Protein AF-A0AAU5GWT9-F1 (afdb_monomer)

Structure (mmCIF, N/CA/C/O backbone):
data_AF-A0AAU5GWT9-F1
#
_entry.id   AF-A0AAU5GWT9-F1
#
loop_
_atom_site.group_PDB
_atom_site.id
_atom_site.type_symbol
_atom_site.label_atom_id
_atom_site.label_alt_id
_atom_site.label_comp_id
_atom_site.label_asym_id
_atom_site.label_entity_id
_atom_site.label_seq_id
_atom_site.pdbx_PDB_ins_code
_atom_site.Cartn_x
_atom_site.Cartn_y
_atom_site.Cartn_z
_atom_site.occupancy
_atom_site.B_iso_or_equiv
_atom_site.auth_seq_id
_atom_site.auth_comp_id
_atom_site.auth_asym_id
_atom_site.auth_atom_id
_atom_site.pdbx_PDB_model_num
ATOM 1 N N . MET A 1 1 ? -20.057 -73.531 6.806 1.00 35.22 1 MET A N 1
ATOM 2 C CA . MET A 1 1 ? -18.810 -74.019 6.180 1.00 35.22 1 MET A CA 1
ATOM 3 C C . MET A 1 1 ? -17.804 -72.878 6.192 1.00 35.22 1 MET A C 1
ATOM 5 O O . MET A 1 1 ? -18.233 -71.778 5.883 1.00 35.22 1 MET A O 1
ATOM 9 N N . SER A 1 2 ? -16.514 -73.015 6.492 1.00 30.97 2 SER A N 1
ATOM 10 C CA . SER A 1 2 ? -15.777 -73.962 7.350 1.00 30.97 2 SER A CA 1
ATOM 11 C C . S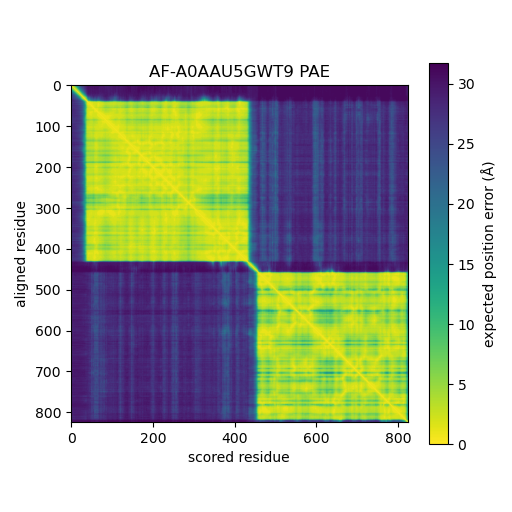ER A 1 2 ? -14.400 -73.326 7.607 1.00 30.97 2 SER A C 1
ATOM 13 O O . SER A 1 2 ? -13.761 -72.908 6.648 1.00 30.97 2 SER A O 1
ATOM 15 N N . ALA A 1 3 ? -13.941 -73.247 8.860 1.00 33.78 3 ALA A N 1
ATOM 16 C CA . ALA A 1 3 ? -12.522 -72.994 9.172 1.00 33.78 3 ALA A CA 1
ATOM 17 C C . ALA A 1 3 ? -11.725 -74.328 9.067 1.00 33.78 3 ALA A C 1
ATOM 19 O O . ALA A 1 3 ? -12.368 -75.346 8.776 1.00 33.78 3 ALA A O 1
ATOM 20 N N . PRO A 1 4 ? -10.384 -74.381 9.270 1.00 54.06 4 PRO A N 1
ATOM 21 C CA . PRO A 1 4 ? -9.811 -74.272 10.633 1.00 54.06 4 PRO A CA 1
ATOM 22 C C . PRO A 1 4 ? -8.394 -73.588 10.696 1.00 54.06 4 PRO A C 1
ATOM 24 O O . PRO A 1 4 ? -7.752 -73.412 9.669 1.00 54.06 4 PRO A O 1
ATOM 27 N N . VAL A 1 5 ? -7.991 -72.957 11.820 1.00 38.91 5 VAL A N 1
ATOM 28 C CA . VAL A 1 5 ? -7.020 -73.436 12.867 1.00 38.91 5 VAL A CA 1
ATOM 29 C C . VAL A 1 5 ? -5.539 -73.463 12.412 1.00 38.91 5 VAL A C 1
ATOM 31 O O . VAL A 1 5 ? -5.267 -74.008 11.353 1.00 38.91 5 VAL A O 1
ATOM 34 N N . THR A 1 6 ? -4.502 -72.876 13.044 1.00 37.78 6 THR A N 1
ATOM 35 C CA . THR A 1 6 ? -4.103 -72.459 14.428 1.00 37.78 6 THR A CA 1
ATOM 36 C C . THR A 1 6 ? -3.412 -73.496 15.345 1.00 37.78 6 THR A C 1
ATOM 38 O O . THR A 1 6 ? -3.919 -74.577 15.590 1.00 37.78 6 THR A O 1
ATOM 41 N N . THR A 1 7 ? -2.278 -73.094 15.937 1.00 31.75 7 THR A N 1
ATOM 42 C CA . THR A 1 7 ? -1.608 -73.573 17.183 1.00 31.75 7 THR A CA 1
ATOM 43 C C . THR A 1 7 ? -0.557 -72.501 17.536 1.00 31.75 7 THR A C 1
ATOM 45 O O . THR A 1 7 ? -0.068 -71.861 16.609 1.00 31.75 7 THR A O 1
ATOM 48 N N . GLY A 1 8 ? -0.117 -72.204 18.764 1.00 30.31 8 GLY A N 1
ATOM 49 C CA . GLY A 1 8 ? -0.189 -72.829 20.103 1.00 30.31 8 GLY A CA 1
ATOM 50 C C . GLY A 1 8 ? 1.155 -72.503 20.815 1.00 30.31 8 GLY A C 1
ATOM 51 O O . GLY A 1 8 ? 2.148 -72.350 20.113 1.00 30.31 8 GLY A O 1
ATOM 52 N N . THR A 1 9 ? 1.318 -72.324 22.135 1.00 29.03 9 THR A N 1
ATOM 53 C CA . THR A 1 9 ? 0.536 -72.770 23.309 1.00 29.03 9 THR A CA 1
ATOM 54 C C . THR A 1 9 ? 0.886 -71.928 24.575 1.00 29.03 9 THR A C 1
ATOM 56 O O . THR A 1 9 ? 1.857 -71.180 24.578 1.00 29.03 9 THR A O 1
ATOM 59 N N . THR A 1 10 ? 0.071 -72.047 25.634 1.00 30.55 10 THR A N 1
ATOM 60 C CA . THR A 1 10 ? 0.119 -71.449 27.004 1.00 30.55 10 THR A CA 1
ATOM 61 C C . THR A 1 10 ? 1.369 -71.825 27.851 1.00 30.55 10 THR A C 1
ATOM 63 O O . THR A 1 10 ? 2.126 -72.680 27.410 1.00 30.55 10 THR A O 1
ATOM 66 N N . ALA A 1 11 ? 1.664 -71.345 29.082 1.00 30.80 11 ALA A N 1
ATOM 67 C CA . ALA A 1 11 ? 0.926 -70.638 30.171 1.00 30.80 11 ALA A CA 1
ATOM 68 C C . ALA A 1 11 ? 1.898 -69.690 30.978 1.00 30.80 11 ALA A C 1
ATOM 70 O O . ALA A 1 11 ? 2.859 -69.243 30.366 1.00 30.80 11 ALA A O 1
ATOM 71 N N . SER A 1 12 ? 1.812 -69.282 32.271 1.00 28.70 12 SER A N 1
ATOM 72 C CA . SER A 1 12 ? 0.945 -69.533 33.464 1.00 28.70 12 SER A CA 1
ATOM 73 C C . SER A 1 12 ? 1.177 -68.486 34.608 1.00 28.70 12 SER A C 1
ATOM 75 O O . SER A 1 12 ? 2.154 -67.741 34.595 1.00 28.70 12 SER A O 1
ATOM 77 N N . HIS A 1 13 ? 0.321 -68.490 35.644 1.00 32.56 13 HIS A N 1
ATOM 78 C CA . HIS A 1 13 ? 0.421 -67.808 36.967 1.00 32.56 13 HIS A CA 1
ATOM 79 C C . HIS A 1 13 ? -0.100 -68.786 38.068 1.00 32.56 13 HIS A C 1
ATOM 81 O O . HIS A 1 13 ? -0.611 -69.833 37.654 1.00 32.56 13 HIS A O 1
ATOM 87 N N . PRO A 1 14 ? -0.068 -68.525 39.409 1.00 48.91 14 PRO A N 1
ATOM 88 C CA . PRO A 1 14 ? 0.360 -67.326 40.174 1.00 48.91 14 PRO A CA 1
ATOM 89 C C . PRO A 1 14 ? 1.286 -67.601 41.406 1.00 48.91 14 PRO A C 1
ATOM 91 O O . PRO A 1 14 ? 1.453 -68.753 41.798 1.00 48.91 14 PRO A O 1
ATOM 94 N N . SER A 1 15 ? 1.763 -66.553 42.112 1.00 27.38 15 SER A N 1
ATOM 95 C CA . SER A 1 15 ? 1.889 -66.539 43.599 1.00 27.38 15 SER A CA 1
ATOM 96 C C . SER A 1 15 ? 2.267 -65.166 44.214 1.00 27.38 15 SER A C 1
ATOM 98 O O . SER A 1 15 ? 3.104 -64.430 43.705 1.00 27.38 15 SER A O 1
ATOM 100 N N . HIS A 1 16 ? 1.666 -64.864 45.369 1.00 34.41 16 HIS A N 1
ATOM 101 C CA . HIS A 1 16 ? 2.038 -63.858 46.388 1.00 34.41 16 HIS A CA 1
ATOM 102 C C . HIS A 1 16 ? 1.896 -64.567 47.767 1.00 34.41 16 HIS A C 1
ATOM 104 O O . HIS A 1 16 ? 1.226 -65.608 47.777 1.00 34.41 16 HIS A O 1
ATOM 110 N N . PRO A 1 17 ? 2.448 -64.090 48.916 1.00 46.19 17 PRO A N 1
ATOM 111 C CA . PRO A 1 17 ? 2.748 -62.682 49.252 1.00 46.19 17 PRO A CA 1
ATOM 112 C C . PRO A 1 17 ? 4.066 -62.403 50.030 1.00 46.19 17 PRO A C 1
ATOM 114 O O . PRO A 1 17 ? 4.647 -63.306 50.621 1.00 46.19 17 PRO A O 1
ATOM 117 N N . SER A 1 18 ? 4.447 -61.119 50.161 1.00 28.89 18 SER A N 1
ATOM 118 C CA . SER A 1 18 ? 5.143 -60.586 51.360 1.00 28.89 18 SER A CA 1
ATOM 119 C C . SER A 1 18 ? 5.290 -59.050 51.360 1.00 28.89 18 SER A C 1
ATOM 121 O O . SER A 1 18 ? 5.782 -58.470 50.396 1.00 28.89 18 SER A O 1
ATOM 123 N N . HIS A 1 19 ? 4.966 -58.423 52.493 1.00 32.09 19 HIS A N 1
ATOM 124 C CA . HIS A 1 19 ? 5.364 -57.075 52.946 1.00 32.09 19 HIS A CA 1
ATOM 125 C C . HIS A 1 19 ? 5.846 -57.217 54.417 1.00 32.09 19 HIS A C 1
ATOM 127 O O . HIS A 1 19 ? 5.534 -58.255 55.010 1.00 32.09 19 HIS A O 1
ATOM 133 N N . PRO A 1 20 ? 6.521 -56.231 55.059 1.00 44.41 20 PRO A N 1
ATOM 134 C CA . PRO A 1 20 ? 6.864 -54.880 54.590 1.00 44.41 20 PRO A CA 1
ATOM 135 C C . PRO A 1 20 ? 8.361 -54.497 54.727 1.00 44.41 20 PRO A C 1
ATOM 137 O O . PRO A 1 20 ? 9.129 -55.131 55.446 1.00 44.41 20 PRO A O 1
ATOM 140 N N . SER A 1 21 ? 8.739 -53.358 54.142 1.00 30.03 21 SER A N 1
ATOM 141 C CA . SER A 1 21 ? 9.867 -52.525 54.592 1.00 30.03 21 SER A CA 1
ATOM 142 C C . SER A 1 21 ? 9.588 -51.045 54.270 1.00 30.03 21 SER A C 1
ATOM 144 O O . SER A 1 21 ? 8.717 -50.738 53.456 1.00 30.03 21 SER A O 1
ATOM 146 N N . HIS A 1 22 ? 10.235 -50.122 54.991 1.00 31.69 22 HIS A N 1
ATOM 147 C CA . HIS A 1 22 ? 9.889 -48.689 54.998 1.00 31.69 22 HIS A CA 1
ATOM 148 C C . HIS A 1 22 ? 10.371 -47.915 53.750 1.00 31.69 22 HIS A C 1
ATOM 150 O O . HIS A 1 22 ? 11.318 -48.346 53.091 1.00 31.69 22 HIS A O 1
ATOM 156 N N . PRO A 1 23 ? 9.740 -46.766 53.419 1.00 34.78 23 PRO A N 1
ATOM 157 C CA . PRO A 1 23 ? 10.027 -46.026 52.192 1.00 34.78 23 PRO A CA 1
ATOM 158 C C . PRO A 1 23 ? 11.361 -45.271 52.242 1.00 34.78 23 PRO A C 1
ATOM 160 O O . PRO A 1 23 ? 11.690 -44.622 53.234 1.00 34.78 23 PRO A O 1
ATOM 163 N N . SER A 1 24 ? 12.079 -45.287 51.121 1.00 34.31 24 SER A N 1
ATOM 164 C CA . SER A 1 24 ? 13.189 -44.380 50.814 1.00 34.31 24 SER A CA 1
ATOM 165 C C . SER A 1 24 ? 12.724 -43.249 49.888 1.00 34.31 24 SER A C 1
ATOM 167 O O . SER A 1 24 ? 11.764 -43.410 49.136 1.00 34.31 24 SER A O 1
ATOM 169 N N . HIS A 1 25 ? 13.395 -42.096 49.951 1.00 33.53 25 HIS A N 1
ATOM 170 C CA . HIS A 1 25 ? 13.006 -40.883 49.220 1.00 33.53 25 HIS A CA 1
ATOM 171 C C . HIS A 1 25 ? 12.983 -41.075 47.690 1.00 33.53 25 HIS A C 1
ATOM 173 O O . HIS A 1 25 ? 13.818 -41.816 47.164 1.00 33.53 25 HIS A O 1
ATOM 179 N N . PRO A 1 26 ? 12.087 -40.378 46.960 1.00 36.19 26 PRO A N 1
ATOM 180 C CA . PRO A 1 26 ? 12.143 -40.338 45.504 1.00 36.19 26 PRO A CA 1
ATOM 181 C C . PRO A 1 26 ? 13.445 -39.667 45.054 1.00 36.19 26 PRO A C 1
ATOM 183 O O . PRO A 1 26 ? 13.781 -38.572 45.508 1.00 36.19 26 PRO A O 1
ATOM 186 N N . SER A 1 27 ? 14.176 -40.322 44.155 1.00 39.03 27 SER A N 1
ATOM 187 C CA . SER A 1 27 ? 15.328 -39.730 43.484 1.00 39.03 27 SER A CA 1
ATOM 188 C C . SER A 1 27 ? 14.893 -38.535 42.635 1.00 39.03 27 SER A C 1
ATOM 190 O O . SER A 1 27 ? 13.878 -38.585 41.937 1.00 39.03 27 SER A O 1
ATOM 192 N N . HIS A 1 28 ? 15.673 -37.454 42.679 1.00 36.16 28 HIS A N 1
ATOM 193 C CA . HIS A 1 28 ? 15.485 -36.336 41.758 1.00 36.16 28 HIS A CA 1
ATOM 194 C C . HIS A 1 28 ? 15.676 -36.816 40.307 1.00 36.16 28 HIS A C 1
ATOM 196 O O . HIS A 1 28 ? 16.566 -37.638 40.066 1.00 36.16 28 HIS A O 1
ATOM 202 N N . PRO A 1 29 ? 14.883 -36.317 39.340 1.00 40.03 29 PRO A N 1
ATOM 203 C CA . PRO A 1 29 ? 15.151 -36.564 37.929 1.00 40.03 29 PRO A CA 1
ATOM 204 C C . PRO A 1 29 ? 16.508 -35.960 37.546 1.00 40.03 29 PRO A C 1
ATOM 206 O O . PRO A 1 29 ? 16.879 -34.898 38.052 1.00 40.03 29 PRO A O 1
ATOM 209 N N . GLU A 1 30 ? 17.241 -36.623 36.651 1.00 41.41 30 GLU A N 1
ATOM 210 C CA . GLU A 1 30 ? 18.477 -36.056 36.107 1.00 41.41 30 GLU A CA 1
ATOM 211 C C . GLU A 1 30 ? 18.188 -34.727 35.385 1.00 41.41 30 GLU A C 1
ATOM 213 O O . GLU A 1 30 ? 17.144 -34.590 34.735 1.00 41.41 30 GLU A O 1
ATOM 218 N N . PRO A 1 31 ? 19.087 -33.730 35.489 1.00 40.75 31 PRO A N 1
ATOM 219 C CA . PRO A 1 31 ? 18.931 -32.484 34.755 1.00 40.75 31 PRO A CA 1
ATOM 220 C C . PRO A 1 31 ? 18.971 -32.755 33.241 1.00 40.75 31 PRO A C 1
ATOM 222 O O . PRO A 1 31 ? 19.720 -33.631 32.795 1.00 40.75 31 PRO A O 1
ATOM 225 N N . PRO A 1 32 ? 18.205 -32.005 32.427 1.00 40.53 32 PRO A N 1
ATOM 226 C CA . PRO A 1 32 ? 18.250 -32.150 30.978 1.00 40.53 32 PRO A CA 1
ATOM 227 C C . PRO A 1 32 ? 19.672 -31.893 30.447 1.00 40.53 32 PRO A C 1
ATOM 229 O O . PRO A 1 32 ? 20.418 -31.110 31.047 1.00 40.53 32 PRO A O 1
ATOM 232 N N . PRO A 1 33 ? 20.060 -32.521 29.320 1.00 43.88 33 PRO A N 1
ATOM 233 C CA . PRO A 1 33 ? 21.383 -32.324 28.739 1.00 43.88 33 PRO A CA 1
ATOM 234 C C . PRO A 1 33 ? 21.627 -30.834 28.450 1.00 43.88 33 PRO A C 1
ATOM 236 O O . PRO A 1 33 ? 20.696 -30.130 28.049 1.00 43.88 33 PRO A O 1
ATOM 239 N N . PRO A 1 34 ? 22.862 -30.333 28.642 1.00 40.62 34 PRO A N 1
ATOM 240 C CA . PRO A 1 34 ? 23.162 -28.921 28.452 1.00 40.62 34 PRO A CA 1
ATOM 241 C C . PRO A 1 34 ? 22.843 -28.495 27.018 1.00 40.62 34 PRO A C 1
ATOM 243 O O . PRO A 1 34 ? 23.211 -29.181 26.061 1.00 40.62 34 PRO A O 1
ATOM 246 N N . ASN A 1 35 ? 22.170 -27.350 26.880 1.00 43.97 35 ASN A N 1
ATOM 247 C CA . ASN A 1 35 ? 21.823 -26.791 25.577 1.00 43.97 35 ASN A CA 1
ATOM 248 C C . ASN A 1 35 ? 23.073 -26.679 24.682 1.00 43.97 35 ASN A C 1
ATOM 250 O O . ASN A 1 35 ? 24.137 -26.280 25.170 1.00 43.97 35 ASN A O 1
ATOM 254 N N . PRO A 1 36 ? 22.962 -26.984 23.373 1.00 46.41 36 PRO A N 1
ATOM 255 C CA . PRO A 1 36 ? 24.063 -26.773 22.443 1.00 46.41 36 PRO A CA 1
ATOM 256 C C . PRO A 1 36 ? 24.492 -25.295 22.458 1.00 46.41 36 PRO A C 1
ATOM 258 O O . PRO A 1 36 ? 23.651 -24.419 22.689 1.00 46.41 36 PRO A O 1
ATOM 261 N N . PRO A 1 37 ? 25.781 -24.994 22.201 1.00 48.00 37 PRO A N 1
ATOM 262 C CA . PRO A 1 37 ? 26.283 -23.626 22.241 1.00 48.00 37 PRO A CA 1
ATOM 263 C C . PRO A 1 37 ? 25.451 -22.722 21.318 1.00 48.00 37 PRO A C 1
ATOM 265 O O . PRO A 1 37 ? 25.072 -23.151 20.222 1.00 48.00 37 PRO A O 1
ATOM 268 N N . PRO A 1 38 ? 25.136 -21.485 21.747 1.00 54.56 38 PRO A N 1
ATOM 269 C CA . PRO A 1 38 ? 24.179 -20.636 21.053 1.00 54.56 38 PRO A CA 1
ATOM 270 C C . PRO A 1 38 ? 24.662 -20.347 19.633 1.00 54.56 38 PRO A C 1
ATOM 272 O O . PRO A 1 38 ? 25.659 -19.651 19.441 1.00 54.56 38 PRO A O 1
ATOM 275 N N . ARG A 1 39 ? 23.928 -20.859 18.638 1.00 65.25 39 ARG A N 1
ATOM 276 C CA . ARG A 1 39 ? 24.198 -20.579 17.224 1.00 65.25 39 ARG A CA 1
ATOM 277 C C . ARG A 1 39 ? 24.212 -19.065 17.007 1.00 65.25 39 ARG A C 1
ATOM 279 O O . ARG A 1 39 ? 23.290 -18.365 17.431 1.00 65.25 39 ARG A O 1
ATOM 286 N N . THR A 1 40 ? 25.255 -18.572 16.353 1.00 78.88 40 THR A N 1
ATOM 287 C CA . THR A 1 40 ? 25.281 -17.232 15.768 1.00 78.88 40 THR A CA 1
ATOM 288 C C . THR A 1 40 ? 24.437 -17.229 14.497 1.00 78.88 40 THR A C 1
ATOM 290 O O . THR A 1 40 ? 24.434 -18.201 13.742 1.00 78.88 40 THR A O 1
ATOM 293 N N . LEU A 1 41 ? 23.689 -16.149 14.274 1.00 92.00 41 LEU A N 1
ATOM 294 C CA . LEU A 1 41 ? 22.869 -15.994 13.076 1.00 92.00 41 LEU A CA 1
ATOM 295 C C . LEU A 1 41 ? 23.735 -15.463 11.928 1.00 92.00 41 LEU A C 1
ATOM 297 O O . LEU A 1 41 ? 24.367 -14.416 12.065 1.00 92.00 41 LEU A O 1
ATOM 301 N N . ASP A 1 42 ? 23.758 -16.175 10.800 1.00 94.69 42 ASP A N 1
ATOM 302 C CA . ASP A 1 42 ? 24.456 -15.729 9.593 1.00 94.69 42 ASP A CA 1
ATOM 303 C C . ASP A 1 42 ? 23.591 -14.729 8.812 1.00 94.69 42 ASP A C 1
ATOM 305 O O . ASP A 1 42 ? 22.779 -15.081 7.953 1.00 94.69 42 ASP A O 1
ATOM 309 N N . VAL A 1 43 ? 23.785 -13.449 9.129 1.00 96.00 43 VAL A N 1
ATOM 310 C CA . VAL A 1 43 ? 23.095 -12.324 8.483 1.00 96.00 43 VAL A CA 1
ATOM 311 C C . VAL A 1 43 ? 23.437 -12.231 6.988 1.00 96.00 43 VAL A C 1
ATOM 313 O O . VAL A 1 43 ? 22.622 -11.749 6.202 1.00 96.00 43 VAL A O 1
ATOM 316 N N . ALA A 1 44 ? 24.615 -12.699 6.557 1.00 94.81 44 ALA A N 1
ATOM 317 C CA . ALA A 1 44 ? 24.995 -12.673 5.146 1.00 94.81 44 ALA A CA 1
ATOM 318 C C . ALA A 1 44 ? 24.225 -13.739 4.351 1.00 94.81 44 ALA A C 1
ATOM 320 O O . ALA A 1 44 ? 23.668 -13.423 3.297 1.00 94.81 44 ALA A O 1
ATOM 321 N N . ALA A 1 45 ? 24.106 -14.958 4.888 1.00 95.25 45 ALA A N 1
ATOM 322 C CA . ALA A 1 45 ? 23.259 -16.006 4.317 1.00 95.25 45 ALA A CA 1
ATOM 323 C C . ALA A 1 45 ? 21.768 -15.623 4.330 1.00 95.25 45 ALA A C 1
ATOM 325 O O . ALA A 1 45 ? 21.057 -15.891 3.359 1.00 95.25 45 ALA A O 1
ATOM 326 N N . GLU A 1 46 ? 21.288 -14.946 5.380 1.00 96.75 46 GLU A N 1
ATOM 327 C CA . GLU A 1 46 ? 19.919 -14.421 5.407 1.00 96.75 46 GLU A CA 1
ATOM 328 C C . GLU A 1 46 ? 19.683 -13.352 4.338 1.00 96.75 46 GLU A C 1
ATOM 330 O O . GLU A 1 46 ? 18.706 -13.451 3.595 1.00 96.75 46 GLU A O 1
ATOM 335 N N . ARG A 1 47 ? 20.583 -12.373 4.174 1.00 96.62 47 ARG A N 1
ATOM 336 C CA . ARG A 1 47 ? 20.477 -11.386 3.083 1.00 96.62 47 ARG A CA 1
ATOM 337 C C . ARG A 1 47 ? 20.530 -12.028 1.701 1.00 96.62 47 ARG A C 1
ATOM 339 O O . ARG A 1 47 ? 19.749 -11.639 0.839 1.00 96.62 47 ARG A O 1
ATOM 346 N N . ALA A 1 48 ? 21.411 -13.007 1.495 1.00 94.44 48 ALA A N 1
ATOM 347 C CA . ALA A 1 48 ? 21.556 -13.694 0.212 1.00 94.44 48 ALA A CA 1
ATOM 348 C C . ALA A 1 48 ? 20.266 -14.413 -0.224 1.00 94.44 48 ALA A C 1
ATOM 350 O O . ALA A 1 48 ? 19.960 -14.423 -1.410 1.00 94.44 48 ALA A O 1
ATOM 351 N N . ARG A 1 49 ? 19.491 -14.948 0.733 1.00 95.62 49 ARG A N 1
ATOM 352 C CA . ARG A 1 49 ? 18.177 -15.589 0.512 1.00 95.62 49 ARG A CA 1
ATOM 353 C C . ARG A 1 49 ? 16.990 -14.615 0.579 1.00 95.62 49 ARG A C 1
ATOM 355 O O . ARG A 1 49 ? 15.845 -15.040 0.746 1.00 95.62 49 ARG A O 1
ATOM 362 N N . THR A 1 50 ? 17.264 -13.308 0.542 1.00 97.31 50 THR A N 1
ATOM 363 C CA . THR A 1 50 ? 16.280 -12.227 0.708 1.00 97.31 50 THR A CA 1
ATOM 364 C C . THR A 1 50 ? 16.556 -11.097 -0.299 1.00 97.31 50 THR A C 1
ATOM 366 O O . THR A 1 50 ? 17.034 -10.032 0.099 1.00 97.31 50 THR A O 1
ATOM 369 N N . PRO A 1 51 ? 16.247 -11.259 -1.602 1.00 87.00 51 PRO A N 1
ATOM 370 C CA . PRO A 1 51 ? 16.701 -10.337 -2.655 1.00 87.00 51 PRO A CA 1
ATOM 371 C C . PRO A 1 51 ? 16.321 -8.866 -2.441 1.00 87.00 51 PRO A C 1
ATOM 373 O O . PRO A 1 51 ? 17.068 -7.963 -2.815 1.00 87.00 51 PRO A O 1
ATOM 376 N N . GLY A 1 52 ? 15.199 -8.596 -1.761 1.00 86.00 52 GLY A N 1
ATOM 377 C CA . GLY A 1 52 ? 14.812 -7.237 -1.372 1.00 86.00 52 GLY A CA 1
ATOM 378 C C . GLY A 1 52 ? 15.877 -6.502 -0.540 1.00 86.00 52 GLY A C 1
ATOM 379 O O . GLY A 1 52 ? 16.028 -5.291 -0.693 1.00 86.00 52 GLY A O 1
ATOM 380 N N . ALA A 1 53 ? 16.684 -7.208 0.260 1.00 92.56 53 ALA A N 1
ATOM 381 C CA . ALA A 1 53 ? 17.755 -6.634 1.083 1.00 92.56 53 ALA A CA 1
ATOM 382 C C . ALA A 1 53 ? 18.981 -6.149 0.274 1.00 92.56 53 ALA A C 1
ATOM 384 O O . ALA A 1 53 ? 19.889 -5.537 0.842 1.00 92.56 53 ALA A O 1
ATOM 385 N N . ALA A 1 54 ? 19.008 -6.395 -1.043 1.00 87.94 54 ALA A N 1
ATOM 386 C CA . ALA A 1 54 ? 19.964 -5.800 -1.979 1.00 87.94 54 ALA A CA 1
ATOM 387 C C . ALA A 1 54 ? 19.440 -4.504 -2.642 1.00 87.94 54 ALA A C 1
ATOM 389 O O . ALA A 1 54 ? 20.212 -3.779 -3.262 1.00 87.94 54 ALA A O 1
ATOM 390 N N . THR A 1 55 ? 18.142 -4.193 -2.516 1.00 87.06 55 THR A N 1
ATOM 391 C CA . THR A 1 55 ? 17.510 -3.024 -3.173 1.00 87.06 55 THR A CA 1
ATOM 392 C C . THR A 1 55 ? 17.568 -1.735 -2.345 1.00 87.06 55 THR A C 1
ATOM 394 O O . THR A 1 55 ? 17.451 -0.640 -2.896 1.00 87.06 55 THR A O 1
ATOM 397 N N . GLY A 1 56 ? 17.755 -1.858 -1.029 1.00 90.81 56 GLY A N 1
ATOM 398 C CA . GLY A 1 56 ? 17.749 -0.759 -0.066 1.00 90.81 56 GLY A CA 1
ATOM 399 C C . GLY A 1 56 ? 17.813 -1.271 1.376 1.00 90.81 56 GLY A C 1
ATOM 400 O O . GLY A 1 56 ? 17.879 -2.478 1.619 1.00 90.81 56 GLY A O 1
ATOM 401 N N . HIS A 1 57 ? 17.765 -0.353 2.336 1.00 97.50 57 HIS A N 1
ATOM 402 C CA . HIS A 1 57 ? 17.819 -0.641 3.768 1.00 97.50 57 HIS A CA 1
ATOM 403 C C . HIS A 1 57 ? 16.393 -0.759 4.323 1.00 97.50 57 HIS A C 1
ATOM 405 O O . HIS A 1 57 ? 15.703 0.239 4.538 1.00 97.50 57 HIS A O 1
ATOM 411 N N . HIS A 1 58 ? 15.909 -1.988 4.514 1.00 98.12 58 HIS A N 1
ATOM 412 C CA . HIS A 1 58 ? 14.510 -2.249 4.876 1.00 98.12 58 HIS A CA 1
ATOM 413 C C . HIS A 1 58 ? 14.313 -2.346 6.391 1.00 98.12 58 HIS A C 1
ATOM 415 O O . HIS A 1 58 ? 14.871 -3.231 7.031 1.00 98.12 58 HIS A O 1
ATOM 421 N N . PHE A 1 59 ? 13.464 -1.472 6.938 1.00 98.69 59 PHE A N 1
ATOM 422 C CA . PHE A 1 59 ? 13.165 -1.318 8.368 1.00 98.69 59 PHE A CA 1
ATOM 423 C C . PHE A 1 59 ? 11.647 -1.366 8.655 1.00 98.69 59 PHE A C 1
ATOM 425 O O . PHE A 1 59 ? 11.150 -0.724 9.582 1.00 98.69 59 PHE A O 1
ATOM 432 N N . ASN A 1 60 ? 10.871 -2.113 7.863 1.00 98.19 60 ASN A N 1
ATOM 433 C CA . ASN A 1 60 ? 9.409 -2.204 8.001 1.00 98.19 60 ASN A CA 1
ATOM 434 C C . ASN A 1 60 ? 8.896 -3.621 8.332 1.00 98.19 60 ASN A C 1
ATOM 436 O O . ASN A 1 60 ? 7.770 -3.969 7.971 1.00 98.19 60 ASN A O 1
ATOM 440 N N . ALA A 1 61 ? 9.679 -4.441 9.042 1.00 98.19 61 ALA A N 1
ATOM 441 C CA . ALA A 1 61 ? 9.276 -5.795 9.441 1.00 98.19 61 ALA A CA 1
ATOM 442 C C . ALA A 1 61 ? 7.937 -5.836 10.213 1.00 98.19 61 ALA A C 1
ATOM 444 O O . ALA A 1 61 ? 7.100 -6.709 9.983 1.00 98.19 61 ALA A O 1
ATOM 445 N N . ALA A 1 62 ? 7.674 -4.824 11.048 1.00 97.88 62 ALA A N 1
ATOM 446 C CA . ALA A 1 62 ? 6.417 -4.655 11.783 1.00 97.88 62 ALA A CA 1
ATOM 447 C C . ALA A 1 62 ? 5.230 -4.167 10.917 1.00 97.88 62 ALA A C 1
ATOM 449 O O . ALA A 1 62 ? 4.115 -3.962 11.420 1.00 97.88 62 ALA A O 1
ATOM 450 N N . GLY A 1 63 ? 5.460 -3.895 9.630 1.00 97.00 63 GLY A N 1
ATOM 451 C CA . GLY A 1 63 ? 4.451 -3.611 8.609 1.00 97.00 63 GLY A CA 1
ATOM 452 C C . GLY A 1 63 ? 4.279 -4.817 7.687 1.00 97.00 63 GLY A C 1
ATOM 453 O O . GLY A 1 63 ? 3.231 -5.472 7.712 1.00 97.00 63 GLY A O 1
ATOM 454 N N . ALA A 1 64 ? 5.319 -5.122 6.916 1.00 97.25 64 ALA A N 1
ATOM 455 C CA . ALA A 1 64 ? 5.520 -6.413 6.273 1.00 97.25 64 ALA A CA 1
ATOM 456 C C . ALA A 1 64 ? 7.026 -6.653 6.079 1.00 97.25 64 ALA A C 1
ATOM 458 O O . ALA A 1 64 ? 7.718 -5.789 5.539 1.00 97.25 64 ALA A O 1
ATOM 459 N N . ALA A 1 65 ? 7.528 -7.805 6.520 1.00 98.06 65 ALA A N 1
ATOM 460 C CA . ALA A 1 65 ? 8.930 -8.172 6.342 1.00 98.06 65 ALA A CA 1
ATOM 461 C C . ALA A 1 65 ? 9.193 -8.704 4.924 1.00 98.06 65 ALA A C 1
ATOM 463 O O . ALA A 1 65 ? 8.276 -9.153 4.231 1.00 98.06 65 ALA A O 1
ATOM 464 N N . LEU A 1 66 ? 10.457 -8.676 4.498 1.00 98.06 66 LEU A N 1
ATOM 465 C CA . LEU A 1 66 ? 10.860 -9.279 3.229 1.00 98.06 66 LEU A CA 1
ATOM 466 C C . LEU A 1 66 ? 10.761 -10.811 3.307 1.00 98.06 66 LEU A C 1
ATOM 468 O O . LEU A 1 66 ? 11.287 -11.437 4.233 1.00 98.06 66 LEU A O 1
ATOM 472 N N . LEU A 1 67 ? 10.105 -11.412 2.314 1.00 97.75 67 LEU A N 1
ATOM 473 C CA . LEU A 1 67 ? 10.010 -12.866 2.167 1.00 97.75 67 LEU A CA 1
ATOM 474 C C . LEU A 1 67 ? 11.396 -13.459 1.861 1.00 97.75 67 LEU A C 1
ATOM 476 O O . LEU A 1 67 ? 12.235 -12.790 1.257 1.00 97.75 67 LEU A O 1
ATOM 480 N N . ALA A 1 68 ? 11.635 -14.703 2.274 1.00 97.12 68 ALA A N 1
ATOM 481 C CA . ALA A 1 68 ? 12.766 -15.489 1.776 1.00 97.12 68 ALA A CA 1
ATOM 482 C C . ALA A 1 68 ? 12.431 -16.109 0.407 1.00 97.12 68 ALA A C 1
ATOM 484 O O . ALA A 1 68 ? 11.259 -16.385 0.133 1.00 97.12 68 ALA A O 1
ATOM 485 N N . ASP A 1 69 ? 13.435 -16.412 -0.417 1.00 95.50 69 ASP A N 1
ATOM 486 C CA . ASP A 1 69 ? 13.223 -17.028 -1.741 1.00 95.50 69 ASP A CA 1
ATOM 487 C C . ASP A 1 69 ? 12.436 -18.345 -1.667 1.00 95.50 69 ASP A C 1
ATOM 489 O O . ASP A 1 69 ? 11.507 -18.563 -2.443 1.00 95.50 69 ASP A O 1
ATOM 493 N N . GLY A 1 70 ? 12.717 -19.187 -0.665 1.00 96.62 70 GLY A N 1
ATOM 494 C CA . GLY A 1 70 ? 11.968 -20.428 -0.427 1.00 96.62 70 GLY A CA 1
ATOM 495 C C . GLY A 1 70 ? 10.484 -20.200 -0.107 1.00 96.62 70 GLY A C 1
ATOM 496 O O . GLY A 1 70 ? 9.641 -21.019 -0.465 1.00 96.62 70 GLY A O 1
ATOM 497 N N . THR A 1 71 ? 10.140 -19.059 0.498 1.00 98.38 71 THR A N 1
ATOM 498 C CA . THR A 1 71 ? 8.745 -18.650 0.728 1.00 98.38 71 THR A CA 1
ATOM 499 C C . THR A 1 71 ? 8.080 -18.155 -0.559 1.00 98.38 71 THR A C 1
ATOM 501 O O . THR A 1 71 ? 6.897 -18.420 -0.772 1.00 98.38 71 THR A O 1
ATOM 504 N N . VAL A 1 72 ? 8.822 -17.471 -1.435 1.00 97.75 72 VAL A N 1
ATOM 505 C CA . VAL A 1 72 ? 8.324 -17.003 -2.739 1.00 97.75 72 VAL A CA 1
ATOM 506 C C . VAL A 1 72 ? 8.079 -18.185 -3.682 1.00 97.75 72 VAL A C 1
ATOM 508 O O . VAL A 1 72 ? 6.968 -18.334 -4.195 1.00 97.75 72 VAL A O 1
ATOM 511 N N . GLU A 1 73 ? 9.056 -19.079 -3.849 1.00 97.06 73 GLU A N 1
ATOM 512 C CA . GLU A 1 73 ? 8.913 -20.250 -4.723 1.00 97.06 73 GLU A CA 1
ATOM 513 C C . GLU A 1 73 ? 7.902 -21.277 -4.188 1.00 97.06 73 GLU A C 1
ATOM 515 O O . GLU A 1 73 ? 7.262 -21.951 -4.990 1.00 97.06 73 GLU A O 1
ATOM 520 N N . ALA A 1 74 ? 7.653 -21.356 -2.873 1.00 98.44 74 ALA A N 1
ATOM 521 C CA . ALA A 1 74 ? 6.550 -22.164 -2.337 1.00 98.44 74 ALA A CA 1
ATOM 522 C C . ALA A 1 74 ? 5.167 -21.667 -2.809 1.00 98.44 74 ALA A C 1
ATOM 524 O O . ALA A 1 74 ? 4.298 -22.477 -3.136 1.00 98.44 74 ALA A O 1
ATOM 525 N N . VAL A 1 75 ? 4.967 -20.344 -2.891 1.00 98.69 75 VAL A N 1
ATOM 526 C CA . VAL A 1 75 ? 3.727 -19.746 -3.417 1.00 98.69 75 VAL A CA 1
ATOM 527 C C . VAL A 1 75 ? 3.644 -19.940 -4.932 1.00 98.69 75 VAL A C 1
ATOM 529 O O . VAL A 1 75 ? 2.659 -20.480 -5.434 1.00 98.69 75 VAL A O 1
ATOM 532 N N . ILE A 1 76 ? 4.682 -19.531 -5.670 1.00 98.19 76 ILE A N 1
ATOM 533 C CA . ILE A 1 76 ? 4.685 -19.577 -7.140 1.00 98.19 76 ILE A CA 1
ATOM 534 C C . ILE A 1 76 ? 4.624 -21.029 -7.642 1.00 98.19 76 ILE A C 1
ATOM 536 O O . ILE A 1 76 ? 3.897 -21.323 -8.589 1.00 98.19 76 ILE A O 1
ATOM 540 N N . GLY A 1 77 ? 5.332 -21.953 -6.990 1.00 97.56 77 GLY A N 1
ATOM 541 C CA . GLY A 1 77 ? 5.312 -23.380 -7.299 1.00 97.56 77 GLY A CA 1
ATOM 542 C C . GLY A 1 77 ? 3.923 -24.006 -7.165 1.00 97.56 77 GLY A C 1
ATOM 543 O O . GLY A 1 77 ? 3.547 -24.811 -8.014 1.00 97.56 77 GLY A O 1
ATOM 544 N N . HIS A 1 78 ? 3.124 -23.600 -6.170 1.00 98.44 78 HIS A N 1
ATOM 545 C CA . HIS A 1 78 ? 1.753 -24.101 -6.047 1.00 98.44 78 HIS A CA 1
ATOM 546 C C . HIS A 1 78 ? 0.819 -23.520 -7.114 1.00 98.44 78 HIS A C 1
ATOM 548 O O . HIS A 1 78 ? 0.108 -24.285 -7.752 1.00 98.44 78 HIS A O 1
ATOM 554 N N . LEU A 1 79 ? 0.888 -22.215 -7.403 1.00 98.06 79 LEU A N 1
ATOM 555 C CA . LEU A 1 79 ? 0.095 -21.598 -8.483 1.00 98.06 79 LEU A CA 1
ATOM 556 C C . LEU A 1 79 ? 0.441 -22.198 -9.870 1.00 98.06 79 LEU A C 1
ATOM 558 O O . LEU A 1 79 ? -0.426 -22.376 -10.731 1.00 98.06 79 LEU A O 1
ATOM 562 N N . ARG A 1 80 ? 1.712 -22.574 -10.084 1.00 96.94 80 ARG A N 1
ATOM 563 C CA . ARG A 1 80 ? 2.156 -23.355 -11.256 1.00 96.94 80 ARG A CA 1
ATOM 564 C C . ARG A 1 80 ? 1.575 -24.778 -11.257 1.00 96.94 80 ARG A C 1
ATOM 566 O O . ARG A 1 80 ? 1.241 -25.278 -12.322 1.00 96.94 80 ARG A O 1
ATOM 573 N N . ALA A 1 81 ? 1.428 -25.428 -10.102 1.00 94.75 81 ALA A N 1
ATOM 574 C CA . ALA A 1 81 ? 0.794 -26.745 -10.009 1.00 94.75 81 ALA A CA 1
ATOM 575 C C . ALA A 1 81 ? -0.722 -26.672 -10.279 1.00 94.75 81 ALA A C 1
ATOM 577 O O . ALA A 1 81 ? -1.222 -27.418 -11.114 1.00 94.75 81 ALA A O 1
ATOM 578 N N . GLU A 1 82 ? -1.437 -25.725 -9.663 1.00 97.94 82 GLU A N 1
ATOM 579 C CA . GLU A 1 82 ? -2.874 -25.494 -9.884 1.00 97.94 82 GLU A CA 1
ATOM 580 C C . GLU A 1 82 ? -3.198 -25.267 -11.373 1.00 97.94 82 GLU A C 1
ATOM 582 O O . GLU A 1 82 ? -4.138 -25.863 -11.898 1.00 97.94 82 GLU A O 1
ATOM 587 N N . SER A 1 83 ? -2.385 -24.469 -12.079 1.00 95.12 83 SER A N 1
ATOM 588 C CA . SER A 1 83 ? -2.565 -24.187 -13.515 1.00 95.12 83 SER A CA 1
ATOM 589 C C . SER A 1 83 ? -2.180 -25.336 -14.459 1.00 95.12 83 SER A C 1
ATOM 591 O O . SER A 1 83 ? -2.600 -25.323 -15.616 1.00 95.12 83 SER A O 1
ATOM 593 N N . LEU A 1 84 ? -1.421 -26.334 -13.989 1.00 93.75 84 LEU A N 1
ATOM 594 C CA . LEU A 1 84 ? -1.022 -27.510 -14.775 1.00 93.75 84 LEU A CA 1
ATOM 595 C C . LEU A 1 84 ? -1.871 -28.759 -14.494 1.00 93.75 84 LEU A C 1
ATOM 597 O O . LEU A 1 84 ? -2.052 -29.572 -15.399 1.00 93.75 84 LEU A O 1
ATOM 601 N N . SER A 1 85 ? -2.367 -28.939 -13.264 1.00 95.50 85 SER A N 1
ATOM 602 C CA . SER A 1 85 ? -3.086 -30.156 -12.847 1.00 95.50 85 SER A CA 1
ATOM 603 C C . SER A 1 85 ? -4.533 -29.946 -12.404 1.00 95.50 85 SER A C 1
ATOM 605 O O . SER A 1 85 ? -5.239 -30.936 -12.248 1.00 95.50 85 SER A O 1
ATOM 607 N N . GLY A 1 86 ? -4.971 -28.703 -12.190 1.00 96.06 86 GLY A N 1
ATOM 608 C CA . GLY A 1 86 ? -6.233 -28.389 -11.519 1.00 96.06 86 GLY A CA 1
ATOM 609 C C . GLY A 1 86 ? -6.035 -28.072 -10.033 1.00 96.06 86 GLY A C 1
ATOM 610 O O . GLY A 1 86 ? -5.098 -28.558 -9.390 1.00 96.06 86 GLY A O 1
ATOM 611 N N . GLY A 1 87 ? -6.901 -27.209 -9.493 1.00 95.50 87 GLY A N 1
ATOM 612 C CA . GLY A 1 87 ? -6.782 -26.692 -8.125 1.00 95.50 87 GLY A CA 1
ATOM 613 C C . GLY A 1 87 ? -7.004 -27.757 -7.050 1.00 95.50 87 GLY A C 1
ATOM 614 O O . GLY A 1 87 ? -6.207 -27.874 -6.122 1.00 95.50 87 GLY A O 1
ATOM 615 N N . TYR A 1 88 ? -8.040 -28.589 -7.196 1.00 96.00 88 TYR A N 1
ATOM 616 C CA . TYR A 1 88 ? -8.337 -29.659 -6.237 1.00 96.00 88 TYR A CA 1
ATOM 617 C C . TYR A 1 88 ? -7.270 -30.762 -6.259 1.00 96.00 88 TYR A C 1
ATOM 619 O O . TYR A 1 88 ? -6.918 -31.320 -5.220 1.00 96.00 88 TYR A O 1
ATOM 627 N N . GLU A 1 89 ? -6.713 -31.045 -7.432 1.00 98.06 89 GLU A N 1
ATOM 628 C CA . GLU A 1 89 ? -5.642 -32.007 -7.669 1.00 98.06 89 GLU A CA 1
ATOM 629 C C . GLU A 1 89 ? -4.328 -31.530 -7.034 1.00 98.06 89 GLU A C 1
ATOM 631 O O . GLU A 1 89 ? -3.694 -32.283 -6.287 1.00 98.06 89 GLU A O 1
ATOM 636 N N . ALA A 1 90 ? -3.960 -30.262 -7.256 1.00 97.81 90 ALA A N 1
ATOM 637 C CA . ALA A 1 90 ? -2.788 -29.634 -6.650 1.00 97.81 90 ALA A CA 1
ATOM 638 C C . ALA A 1 90 ? -2.920 -29.539 -5.119 1.00 97.81 90 ALA A C 1
ATOM 640 O O . ALA A 1 90 ? -1.987 -29.909 -4.399 1.00 97.81 90 ALA A O 1
ATOM 641 N N . ALA A 1 91 ? -4.085 -29.128 -4.607 1.00 97.00 91 ALA A N 1
ATOM 642 C CA . ALA A 1 91 ? -4.386 -29.097 -3.175 1.00 97.00 91 ALA A CA 1
ATOM 643 C C . ALA A 1 91 ? -4.294 -30.494 -2.535 1.00 97.00 91 ALA A C 1
ATOM 645 O O . ALA A 1 91 ? -3.648 -30.664 -1.499 1.00 97.00 91 ALA A O 1
ATOM 646 N N . LYS A 1 92 ? -4.865 -31.520 -3.182 1.00 97.69 92 LYS A N 1
ATOM 647 C CA . LYS A 1 92 ? -4.801 -32.921 -2.734 1.00 97.69 92 LYS A CA 1
ATOM 648 C C . LYS A 1 92 ? -3.369 -33.462 -2.722 1.00 97.69 92 LYS A C 1
ATOM 650 O O . LYS A 1 92 ? -3.009 -34.181 -1.793 1.00 97.69 92 LYS A O 1
ATOM 655 N N . HIS A 1 93 ? -2.548 -33.107 -3.711 1.00 97.62 93 HIS A N 1
ATOM 656 C CA . HIS A 1 93 ? -1.126 -33.458 -3.733 1.00 97.62 93 HIS A CA 1
ATOM 657 C C . HIS A 1 93 ? -0.342 -32.742 -2.615 1.00 97.62 93 HIS A C 1
ATOM 659 O O . HIS A 1 93 ? 0.488 -33.355 -1.946 1.00 97.62 93 HIS A O 1
ATOM 665 N N . ALA A 1 94 ? -0.648 -31.467 -2.360 1.00 98.00 94 ALA A N 1
ATOM 666 C CA . ALA A 1 94 ? -0.007 -30.656 -1.327 1.00 98.00 94 ALA A CA 1
ATOM 667 C C . ALA A 1 94 ? -0.513 -30.918 0.108 1.00 98.00 94 ALA A C 1
ATOM 669 O O . ALA A 1 94 ? 0.062 -30.378 1.056 1.00 98.00 94 ALA A O 1
ATOM 670 N N . ALA A 1 95 ? -1.550 -31.741 0.300 1.00 97.69 95 ALA A N 1
ATOM 671 C CA . ALA A 1 95 ? -2.200 -31.961 1.595 1.00 97.69 95 ALA A CA 1
ATOM 672 C C . ALA A 1 95 ? -1.240 -32.292 2.766 1.00 97.69 95 ALA A C 1
ATOM 674 O O . ALA A 1 95 ? -1.415 -31.700 3.834 1.00 97.69 95 ALA A O 1
ATOM 675 N N . PRO A 1 96 ? -0.183 -33.124 2.612 1.00 98.25 96 PRO A N 1
ATOM 676 C CA . PRO A 1 96 ? 0.778 -33.366 3.694 1.00 98.25 96 PRO A CA 1
ATOM 677 C C . PRO A 1 96 ? 1.575 -32.115 4.095 1.00 98.25 96 PRO A C 1
ATOM 679 O O . PRO A 1 96 ? 1.872 -31.919 5.272 1.00 98.25 96 PRO A O 1
ATOM 682 N N . ALA A 1 97 ? 1.902 -31.246 3.134 1.00 98.12 97 ALA A N 1
ATOM 683 C CA . ALA A 1 97 ? 2.610 -29.992 3.387 1.00 98.12 97 ALA A CA 1
ATOM 684 C C . ALA A 1 97 ? 1.691 -28.916 3.995 1.00 98.12 97 ALA A C 1
ATOM 686 O O . ALA A 1 97 ? 2.157 -28.100 4.789 1.00 98.12 97 ALA A O 1
ATOM 687 N N . LEU A 1 98 ? 0.394 -28.946 3.668 1.00 97.81 98 LEU A N 1
ATOM 688 C CA . LEU A 1 98 ? -0.634 -28.080 4.254 1.00 97.81 98 LEU A CA 1
ATOM 689 C C . LEU A 1 98 ? -0.941 -28.458 5.711 1.00 97.81 98 LEU A C 1
ATOM 691 O O . LEU A 1 98 ? -0.943 -27.587 6.578 1.00 97.81 98 LEU A O 1
ATOM 695 N N . GLU A 1 99 ? -1.133 -29.743 6.019 1.00 97.19 99 GLU A N 1
ATOM 696 C CA . GLU A 1 99 ? -1.359 -30.183 7.405 1.00 97.19 99 GLU A CA 1
ATOM 697 C C . GLU A 1 99 ? -0.090 -30.018 8.278 1.00 97.19 99 GLU A C 1
ATOM 699 O O . GLU A 1 99 ? -0.180 -29.692 9.464 1.00 97.19 99 GLU A O 1
ATOM 704 N N . ALA A 1 100 ? 1.113 -30.076 7.687 1.00 98.12 100 ALA A N 1
ATOM 705 C CA . ALA A 1 100 ? 2.360 -29.729 8.379 1.00 98.12 100 ALA A CA 1
ATOM 706 C C . ALA A 1 100 ? 2.445 -28.253 8.841 1.00 98.12 100 ALA A C 1
ATOM 708 O O . ALA A 1 100 ? 3.239 -27.950 9.736 1.00 98.12 100 ALA A O 1
ATOM 709 N N . VAL A 1 101 ? 1.636 -27.334 8.293 1.00 98.62 101 VAL A N 1
ATOM 710 C CA . VAL A 1 101 ? 1.571 -25.934 8.762 1.00 98.62 101 VAL A CA 1
ATOM 711 C C . VAL A 1 101 ? 1.029 -25.870 10.193 1.00 98.62 101 VAL A C 1
ATOM 713 O O . VAL A 1 101 ? 1.611 -25.181 11.031 1.00 98.62 101 VAL A O 1
ATOM 716 N N . TYR A 1 102 ? -0.023 -26.634 10.508 1.00 98.56 102 TYR A N 1
ATOM 717 C CA . TYR A 1 102 ? -0.619 -26.680 11.850 1.00 98.56 102 TYR A CA 1
ATOM 718 C C . TYR A 1 102 ? 0.379 -27.204 12.882 1.00 98.56 102 TYR A C 1
ATOM 720 O O . TYR A 1 102 ? 0.527 -26.609 13.945 1.00 98.56 102 TYR A O 1
ATOM 728 N N . ALA A 1 103 ? 1.124 -28.262 12.546 1.00 98.19 103 ALA A N 1
ATOM 729 C CA . ALA A 1 103 ? 2.168 -28.810 13.412 1.00 98.19 103 ALA A CA 1
ATOM 730 C C . ALA A 1 103 ? 3.304 -27.802 13.681 1.00 98.19 103 ALA A C 1
ATOM 732 O O . ALA A 1 103 ? 3.782 -27.702 14.811 1.00 98.19 103 ALA A O 1
ATOM 733 N N . ARG A 1 104 ? 3.706 -27.013 12.672 1.00 98.31 104 ARG A N 1
ATOM 734 C CA . ARG A 1 104 ? 4.724 -25.956 12.826 1.00 98.31 104 ARG A CA 1
ATOM 735 C C . ARG A 1 104 ? 4.234 -24.789 13.688 1.00 98.31 104 ARG A C 1
ATOM 737 O O . ARG A 1 104 ? 4.997 -24.303 14.517 1.00 98.31 104 ARG A O 1
ATOM 744 N N . ILE A 1 105 ? 2.976 -24.368 13.539 1.00 98.56 105 ILE A N 1
ATOM 745 C CA . ILE A 1 105 ? 2.377 -23.330 14.396 1.00 98.56 105 ILE A CA 1
ATOM 746 C C . ILE A 1 105 ? 2.220 -23.841 15.833 1.00 98.56 105 ILE A C 1
ATOM 748 O O . ILE A 1 105 ? 2.612 -23.150 16.765 1.00 98.56 105 ILE A O 1
ATOM 752 N N . ALA A 1 106 ? 1.709 -25.058 16.019 1.00 98.00 106 ALA A N 1
ATOM 753 C CA . ALA A 1 106 ? 1.565 -25.686 17.329 1.00 98.00 106 ALA A CA 1
ATOM 754 C C . ALA A 1 106 ? 2.905 -25.753 18.085 1.00 98.00 106 ALA A C 1
ATOM 756 O O . ALA A 1 106 ? 2.984 -25.306 19.228 1.00 98.00 106 ALA A O 1
ATOM 757 N N . GLY A 1 107 ? 3.973 -26.203 17.411 1.00 96.69 107 GLY A N 1
ATOM 758 C CA . GLY A 1 107 ? 5.330 -26.230 17.966 1.00 96.69 107 GLY A CA 1
ATOM 759 C C . GLY A 1 107 ? 5.922 -24.848 18.273 1.00 96.69 107 GLY A C 1
ATOM 760 O O . GLY A 1 107 ? 6.671 -24.721 19.235 1.00 96.69 107 GLY A O 1
ATOM 761 N N . LEU A 1 108 ? 5.565 -23.807 17.510 1.00 96.94 108 LEU A N 1
ATOM 762 C CA . LEU A 1 108 ? 5.954 -22.419 17.801 1.00 96.94 108 LEU A CA 1
ATOM 763 C C . LEU A 1 108 ? 5.209 -21.835 19.018 1.00 96.94 108 LEU A C 1
ATOM 765 O O . LEU A 1 108 ? 5.734 -20.934 19.666 1.00 96.94 108 LEU A O 1
ATOM 769 N N . LEU A 1 109 ? 3.997 -22.325 19.303 1.00 97.94 109 LEU A N 1
ATOM 770 C CA . LEU A 1 109 ? 3.076 -21.772 20.304 1.00 97.94 109 LEU A CA 1
ATOM 771 C C . LEU A 1 109 ? 3.000 -22.547 21.631 1.00 97.94 109 LEU A C 1
ATOM 773 O O . LEU A 1 109 ? 2.224 -22.155 22.502 1.00 97.94 109 LEU A O 1
ATOM 777 N N . GLY A 1 110 ? 3.695 -23.678 21.787 1.00 96.06 110 GLY A N 1
ATOM 778 C CA . GLY A 1 110 ? 3.455 -24.595 22.920 1.00 96.06 110 GLY A CA 1
ATOM 779 C C . GLY A 1 110 ? 2.040 -25.209 22.922 1.00 96.06 110 GLY A C 1
ATOM 780 O O . GLY A 1 110 ? 1.526 -25.658 23.951 1.00 96.06 110 GLY A O 1
ATOM 781 N N . ALA A 1 111 ? 1.376 -25.189 21.765 1.00 96.50 111 ALA A N 1
ATOM 782 C CA . ALA A 1 111 ? -0.005 -25.615 21.571 1.00 96.50 111 ALA A CA 1
ATOM 783 C C . ALA A 1 111 ? -0.073 -26.988 20.880 1.00 96.50 111 ALA A C 1
ATOM 785 O O . ALA A 1 111 ? 0.945 -27.582 20.523 1.00 96.50 111 ALA A O 1
ATOM 786 N N . ARG A 1 112 ? -1.287 -27.505 20.670 1.00 96.62 112 ARG A N 1
ATOM 787 C CA . ARG A 1 112 ? -1.526 -28.698 19.837 1.00 96.62 112 ARG A CA 1
ATOM 788 C C . ARG A 1 112 ? -2.019 -28.320 18.434 1.00 96.62 112 ARG A C 1
ATOM 790 O O . ARG A 1 112 ? -2.622 -27.258 18.291 1.00 96.62 112 ARG A O 1
ATOM 797 N N . PRO A 1 113 ? -1.846 -29.171 17.403 1.00 97.69 113 PRO A N 1
ATOM 798 C CA . PRO A 1 113 ? -2.374 -28.900 16.061 1.00 97.69 113 PRO A CA 1
ATOM 799 C C . PRO A 1 113 ? -3.896 -28.694 16.046 1.00 97.69 113 PRO A C 1
ATOM 801 O O . PRO A 1 113 ? -4.389 -27.840 15.316 1.00 97.69 113 PRO A O 1
ATOM 804 N N . GLU A 1 114 ? -4.631 -29.408 16.906 1.00 97.31 114 GLU A N 1
ATOM 805 C CA . GLU A 1 114 ? -6.091 -29.277 17.054 1.00 97.31 114 GLU A CA 1
ATOM 806 C C . GLU A 1 114 ? -6.516 -27.965 17.744 1.00 97.31 114 GLU A C 1
ATOM 808 O O . GLU A 1 114 ? -7.698 -27.633 17.782 1.00 97.31 114 GLU A O 1
ATOM 813 N N . GLU A 1 115 ? -5.570 -27.210 18.304 1.00 98.12 115 GLU A N 1
ATOM 814 C CA . GLU A 1 115 ? -5.805 -25.899 18.917 1.00 98.12 115 GLU A CA 1
ATOM 815 C C . GLU A 1 115 ? -5.527 -24.746 17.934 1.00 98.12 115 GLU A C 1
ATOM 817 O O . GLU A 1 115 ? -5.652 -23.592 18.328 1.00 98.12 115 GLU A O 1
ATOM 822 N N . VAL A 1 116 ? -5.181 -25.025 16.665 1.00 98.50 116 VAL A N 1
ATOM 823 C CA . VAL A 1 116 ? -4.800 -24.026 15.645 1.00 98.50 116 VAL A CA 1
ATOM 824 C C . VAL A 1 116 ? -5.794 -23.968 14.476 1.00 98.50 116 VAL A C 1
ATOM 826 O O . VAL A 1 116 ? -6.126 -24.986 13.873 1.00 98.50 116 VAL A O 1
ATOM 829 N N . ALA A 1 117 ? -6.191 -22.753 14.093 1.00 98.38 117 ALA A N 1
ATOM 830 C CA . ALA A 1 117 ? -6.967 -22.436 12.894 1.00 98.38 117 ALA A CA 1
ATOM 831 C C . ALA A 1 117 ? -6.185 -21.491 11.964 1.00 98.38 117 ALA A C 1
ATOM 833 O O . ALA A 1 117 ? -5.611 -20.496 12.421 1.00 98.38 117 ALA A O 1
ATOM 834 N N . LEU A 1 118 ? -6.197 -21.759 10.656 1.00 98.44 118 LEU A N 1
ATOM 835 C CA . LEU A 1 118 ? -5.596 -20.893 9.637 1.00 98.44 118 LEU A CA 1
ATOM 836 C C . LEU A 1 118 ? -6.618 -19.879 9.103 1.00 98.44 118 LEU A C 1
ATOM 838 O O . LEU A 1 118 ? -7.651 -20.245 8.544 1.00 98.44 118 LEU A O 1
ATOM 842 N N . VAL A 1 119 ? -6.299 -18.593 9.241 1.00 97.56 119 VAL A N 1
ATOM 843 C CA . VAL A 1 119 ? -7.165 -17.466 8.855 1.00 97.56 119 VAL A CA 1
ATOM 844 C C . VAL A 1 119 ? -6.429 -16.506 7.912 1.00 97.56 119 VAL A C 1
ATOM 846 O O . VAL A 1 119 ? -5.232 -16.631 7.662 1.00 97.56 119 VAL A O 1
ATOM 849 N N . GLU A 1 120 ? -7.133 -15.520 7.368 1.00 96.25 120 GLU A N 1
ATOM 850 C CA . GLU A 1 120 ? -6.626 -14.628 6.314 1.00 96.25 120 GLU A CA 1
ATOM 851 C C . GLU A 1 120 ? -5.807 -13.465 6.907 1.00 96.25 120 GLU A C 1
ATOM 853 O O . GLU A 1 120 ? -4.949 -12.864 6.255 1.00 96.25 120 GLU A O 1
ATOM 858 N N . SER A 1 121 ? -6.066 -13.133 8.176 1.00 97.75 121 SER A N 1
ATOM 859 C CA . SER A 1 121 ? -5.323 -12.145 8.959 1.00 97.75 121 SER A CA 1
ATOM 860 C C . SER A 1 121 ? -5.593 -12.296 10.458 1.00 97.75 121 SER A C 1
ATOM 862 O O . SER A 1 121 ? -6.625 -12.833 10.857 1.00 97.75 121 SER A O 1
ATOM 864 N N . ALA A 1 122 ? -4.725 -11.726 11.298 1.00 97.88 122 ALA A N 1
ATOM 865 C CA . ALA A 1 122 ? -4.984 -11.619 12.735 1.00 97.88 122 ALA A CA 1
ATOM 866 C C . ALA A 1 122 ? -6.310 -10.902 13.055 1.00 97.88 122 ALA A C 1
ATOM 868 O O . ALA A 1 122 ? -6.986 -11.268 14.006 1.00 97.88 122 ALA A O 1
ATOM 869 N N . THR A 1 123 ? -6.722 -9.925 12.238 1.00 97.94 123 THR A N 1
ATOM 870 C CA . THR A 1 123 ? -7.999 -9.210 12.401 1.00 97.94 123 THR A CA 1
ATOM 871 C C . THR A 1 123 ? -9.207 -10.121 12.164 1.00 97.94 123 THR A C 1
ATOM 873 O O . THR A 1 123 ? -10.182 -10.030 12.904 1.00 97.94 123 THR A O 1
ATOM 876 N N . ALA A 1 124 ? -9.125 -11.047 11.204 1.00 97.19 124 ALA A N 1
ATOM 877 C CA . ALA A 1 124 ? -10.152 -12.071 11.011 1.00 97.19 124 ALA A CA 1
ATOM 878 C C . ALA A 1 124 ? -10.179 -13.065 12.187 1.00 97.19 124 ALA A C 1
ATOM 880 O O . ALA A 1 124 ? -11.252 -13.409 12.679 1.00 97.19 124 ALA A O 1
ATOM 881 N N . GLY A 1 125 ? -9.006 -13.459 12.701 1.00 97.88 125 GLY A N 1
ATOM 882 C CA . GLY A 1 125 ? -8.887 -14.251 13.931 1.00 97.88 125 GLY A CA 1
ATOM 883 C C . GLY A 1 125 ? -9.515 -13.555 15.146 1.00 97.88 125 GLY A C 1
ATOM 884 O O . GLY A 1 125 ? -10.299 -14.171 15.862 1.00 97.88 125 GLY A O 1
ATOM 885 N N . TRP A 1 126 ? -9.245 -12.257 15.329 1.00 98.25 126 TRP A N 1
ATOM 886 C CA . TRP A 1 126 ? -9.834 -11.414 16.376 1.00 98.25 126 TRP A CA 1
ATOM 887 C C . TRP A 1 126 ? -11.360 -11.394 16.294 1.00 98.25 126 TRP A C 1
ATOM 889 O O . TRP A 1 126 ? -12.037 -11.648 17.287 1.00 98.25 126 TRP A O 1
ATOM 899 N N . GLN A 1 127 ? -11.905 -11.120 15.106 1.00 97.12 127 GLN A N 1
ATOM 900 C CA . GLN A 1 127 ? -13.350 -11.078 14.879 1.00 97.12 127 GLN A CA 1
ATOM 901 C C . GLN A 1 127 ? -13.995 -12.435 15.186 1.00 97.12 127 GLN A C 1
ATOM 903 O O . GLN A 1 127 ? -14.927 -12.491 15.984 1.00 97.12 127 GLN A O 1
ATOM 908 N N . ARG A 1 128 ? -13.450 -13.537 14.648 1.00 96.62 128 ARG A N 1
ATOM 909 C CA . ARG A 1 128 ? -13.970 -14.897 14.889 1.00 96.62 128 ARG A CA 1
ATOM 910 C C . ARG A 1 128 ? -13.918 -15.288 16.369 1.00 96.62 128 ARG A C 1
ATOM 912 O O . ARG A 1 128 ? -14.892 -15.845 16.868 1.00 96.62 128 ARG A O 1
ATOM 919 N N . ALA A 1 129 ? -12.833 -14.962 17.075 1.00 96.31 129 ALA A N 1
ATOM 920 C CA . ALA A 1 129 ? -12.684 -15.252 18.501 1.00 96.31 129 ALA A CA 1
ATOM 921 C C . ALA A 1 129 ? -13.644 -14.426 19.376 1.00 96.31 129 ALA A C 1
ATOM 923 O O . ALA A 1 129 ? -14.365 -14.989 20.197 1.00 96.31 129 ALA A O 1
ATOM 924 N N . VAL A 1 130 ? -13.698 -13.103 19.179 1.00 96.50 130 VAL A N 1
ATOM 925 C CA . VAL A 1 130 ? -14.517 -12.203 20.009 1.00 96.50 130 VAL A CA 1
ATOM 926 C C . VAL A 1 130 ? -16.016 -12.395 19.748 1.00 96.50 130 VAL A C 1
ATOM 928 O O . VAL A 1 130 ? -16.778 -12.496 20.709 1.00 96.50 130 VAL A O 1
ATOM 931 N N . SER A 1 131 ? -16.451 -12.568 18.493 1.00 94.75 131 SER A N 1
ATOM 932 C CA . SER A 1 131 ? -17.848 -12.930 18.192 1.00 94.75 131 SER A CA 1
ATOM 933 C C . SER A 1 131 ? -18.251 -14.274 18.812 1.00 94.75 131 SER A C 1
ATOM 935 O O . SER A 1 131 ? -19.399 -14.453 19.230 1.00 94.75 131 SER A O 1
ATOM 937 N N . ALA A 1 132 ? -17.328 -15.238 18.908 1.00 95.94 132 ALA A N 1
ATOM 938 C CA . ALA A 1 132 ? -17.602 -16.549 19.497 1.00 95.94 132 ALA A CA 1
ATOM 939 C C . ALA A 1 132 ? -17.749 -16.537 21.030 1.00 95.94 132 ALA A C 1
ATOM 941 O O . ALA A 1 132 ? -18.370 -17.456 21.566 1.00 95.94 132 ALA A O 1
ATOM 942 N N . LEU A 1 133 ? -17.263 -15.496 21.723 1.00 94.56 133 LEU A N 1
ATOM 943 C CA . LEU A 1 133 ? -17.524 -15.280 23.156 1.00 94.56 133 LEU A CA 1
ATOM 944 C C . LEU A 1 133 ? -18.989 -14.902 23.440 1.00 94.56 133 LEU A C 1
ATOM 946 O O . LEU A 1 133 ? -19.445 -15.079 24.567 1.00 94.56 133 LEU A O 1
ATOM 950 N N . ARG A 1 134 ? -19.727 -14.399 22.434 1.00 93.25 134 ARG A N 1
ATOM 951 C CA . ARG A 1 134 ? -21.138 -13.967 22.544 1.00 93.25 134 ARG A CA 1
ATOM 952 C C . ARG A 1 134 ? -21.375 -12.981 23.702 1.00 93.25 134 ARG A C 1
ATOM 954 O O . ARG A 1 134 ? -22.314 -13.151 24.484 1.00 93.25 134 ARG A O 1
ATOM 961 N N . LEU A 1 135 ? -20.509 -11.964 23.778 1.00 94.94 135 LEU A N 1
ATOM 962 C CA . LEU A 1 135 ? -20.565 -10.874 24.760 1.00 94.94 135 LEU A CA 1
ATOM 963 C C . LEU A 1 135 ? -21.950 -10.205 24.786 1.00 94.94 135 LEU A C 1
ATOM 965 O O . LEU A 1 135 ? -22.590 -10.021 23.748 1.00 94.94 135 LEU A O 1
ATOM 969 N N . ARG A 1 136 ? -22.403 -9.846 25.986 1.00 95.19 136 ARG A N 1
ATOM 970 C CA . ARG A 1 136 ? -23.758 -9.370 26.288 1.00 95.19 136 ARG A CA 1
ATOM 971 C C . ARG A 1 136 ? -23.747 -7.932 26.823 1.00 95.19 136 ARG A C 1
ATOM 973 O O . ARG A 1 136 ? -22.724 -7.482 27.343 1.00 95.19 136 ARG A O 1
ATOM 980 N N . PRO A 1 137 ? -24.893 -7.224 26.789 1.00 97.75 137 PRO A N 1
ATOM 981 C CA . PRO A 1 137 ? -25.027 -5.937 27.462 1.00 97.75 137 PRO A CA 1
ATOM 982 C C . PRO A 1 137 ? -24.654 -6.044 28.947 1.00 97.75 137 PRO A C 1
ATOM 984 O O . PRO A 1 137 ? -25.256 -6.817 29.692 1.00 97.75 137 PRO A O 1
ATOM 987 N N . GLY A 1 138 ? -23.669 -5.253 29.373 1.00 97.06 138 GLY A N 1
ATOM 988 C CA . GLY A 1 138 ? -23.126 -5.244 30.731 1.00 97.06 138 GLY A CA 1
ATOM 989 C C . GLY A 1 138 ? -21.875 -6.102 30.959 1.00 97.06 138 GLY A C 1
ATOM 990 O O . GLY A 1 138 ? -21.223 -5.889 31.982 1.00 97.06 138 GLY A O 1
ATOM 991 N N . ASP A 1 139 ? -21.500 -7.001 30.040 1.00 98.31 139 ASP A N 1
ATOM 992 C CA . ASP A 1 139 ? -20.261 -7.783 30.164 1.00 98.31 139 ASP A CA 1
ATOM 993 C C . ASP A 1 139 ? -19.033 -6.861 30.150 1.00 98.31 139 ASP A C 1
ATOM 995 O O . ASP A 1 139 ? -18.959 -5.918 29.361 1.00 98.31 139 ASP A O 1
ATOM 999 N N . ARG A 1 140 ? -18.055 -7.136 31.019 1.00 98.44 140 ARG A N 1
ATOM 1000 C CA . ARG A 1 140 ? -16.826 -6.337 31.155 1.00 98.44 140 ARG A CA 1
ATOM 1001 C C . ARG A 1 140 ? -15.680 -6.944 30.350 1.00 98.44 140 ARG A C 1
ATOM 1003 O O . ARG A 1 140 ? -15.396 -8.134 30.492 1.00 98.44 140 ARG A O 1
ATOM 1010 N N . VAL A 1 141 ? -14.993 -6.121 29.564 1.00 98.75 141 VAL A N 1
ATOM 1011 C CA . VAL A 1 141 ? -13.759 -6.471 28.848 1.00 98.75 141 VAL A CA 1
ATOM 1012 C C . VAL A 1 141 ? -12.626 -5.595 29.370 1.00 98.75 141 VAL A C 1
ATOM 1014 O O . VAL A 1 141 ? -12.679 -4.374 29.228 1.00 98.75 141 VAL A O 1
ATOM 1017 N N . LEU A 1 142 ? -11.599 -6.215 29.955 1.00 98.81 142 LEU A N 1
ATOM 1018 C CA . LEU A 1 142 ? -10.409 -5.520 30.447 1.00 98.81 142 LEU A CA 1
ATOM 1019 C C . LEU A 1 142 ? -9.374 -5.451 29.318 1.00 98.81 142 LEU A C 1
ATOM 1021 O O . LEU A 1 142 ? -8.840 -6.482 28.900 1.00 98.81 142 LEU A O 1
ATOM 1025 N N . ALA A 1 143 ? -9.108 -4.254 28.799 1.00 98.69 143 ALA A N 1
ATOM 1026 C CA . ALA A 1 143 ? -8.274 -4.061 27.615 1.00 98.69 143 ALA A CA 1
ATOM 1027 C C . ALA A 1 143 ? -6.999 -3.265 27.921 1.00 98.69 143 ALA A C 1
ATOM 1029 O O . ALA A 1 143 ? -7.044 -2.158 28.461 1.00 98.69 143 ALA A O 1
ATOM 1030 N N . ALA A 1 144 ? -5.851 -3.811 27.523 1.00 98.38 144 ALA A N 1
ATOM 1031 C CA . ALA A 1 144 ? -4.574 -3.115 27.576 1.00 98.38 144 ALA A CA 1
ATOM 1032 C C . ALA A 1 144 ? -4.495 -1.988 26.535 1.00 98.38 144 ALA A C 1
ATOM 1034 O O . ALA A 1 144 ? -5.025 -2.092 25.420 1.00 98.38 144 ALA A O 1
ATOM 1035 N N . ARG A 1 145 ? -3.753 -0.928 26.866 1.00 97.88 145 ARG A N 1
ATOM 1036 C CA . ARG A 1 145 ? -3.565 0.247 25.996 1.00 97.88 145 ARG A CA 1
ATOM 1037 C C . ARG A 1 145 ? -2.786 -0.047 24.716 1.00 97.88 145 ARG A C 1
ATOM 1039 O O . ARG A 1 145 ? -2.973 0.654 23.726 1.00 97.88 145 ARG A O 1
ATOM 1046 N N . SER A 1 146 ? -2.003 -1.123 24.710 1.00 97.75 146 SER A N 1
ATOM 1047 C CA . SER A 1 146 ? -1.305 -1.674 23.542 1.00 97.75 146 SER A CA 1
ATOM 1048 C C . SER A 1 146 ? -2.219 -2.147 22.400 1.00 97.75 146 SER A C 1
ATOM 1050 O O . SER A 1 146 ? -1.735 -2.336 21.281 1.00 97.75 146 SER A O 1
ATOM 1052 N N . SER A 1 147 ? -3.521 -2.340 22.659 1.00 97.31 147 SER A N 1
ATOM 1053 C CA . SER A 1 147 ? -4.497 -2.894 21.708 1.00 97.31 147 SER A CA 1
ATOM 1054 C C . SER A 1 147 ? -4.429 -2.257 20.314 1.00 97.31 147 SER A C 1
ATOM 1056 O O . SER A 1 147 ? -4.568 -1.044 20.148 1.00 97.31 147 SER A O 1
ATOM 1058 N N . TYR A 1 148 ? -4.277 -3.093 19.283 1.00 96.94 148 TYR A N 1
ATOM 1059 C CA . TYR A 1 148 ? -4.239 -2.643 17.893 1.00 96.94 148 TYR A CA 1
ATOM 1060 C C . TYR A 1 148 ? -5.559 -1.978 17.462 1.00 96.94 148 TYR A C 1
ATOM 1062 O O . TYR A 1 148 ? -6.638 -2.390 17.885 1.00 96.94 148 TYR A O 1
ATOM 1070 N N . VAL A 1 149 ? -5.488 -0.980 16.570 1.00 96.50 149 VAL A N 1
ATOM 1071 C CA . VAL A 1 149 ? -6.645 -0.164 16.144 1.00 96.50 149 VAL A CA 1
ATOM 1072 C C . VAL A 1 149 ? -7.875 -0.976 15.719 1.00 96.50 149 VAL A C 1
ATOM 1074 O O . VAL A 1 149 ? -8.982 -0.640 16.126 1.00 96.50 149 VAL A O 1
ATOM 1077 N N . SER A 1 150 ? -7.723 -2.066 14.958 1.00 95.44 150 SER A N 1
ATOM 1078 C CA . SER A 1 150 ? -8.871 -2.898 14.556 1.00 95.44 150 SER A CA 1
ATOM 1079 C C . SER A 1 150 ? -9.529 -3.609 15.743 1.00 95.44 150 SER A C 1
ATOM 1081 O O . SER A 1 150 ? -10.748 -3.760 15.770 1.00 95.44 150 SER A O 1
ATOM 1083 N N . SER A 1 151 ? -8.731 -4.011 16.732 1.00 97.56 151 SER A N 1
ATOM 1084 C CA . SER A 1 151 ? -9.193 -4.649 17.963 1.00 97.56 151 SER A CA 1
ATOM 1085 C C . SER A 1 151 ? -9.929 -3.636 18.844 1.00 97.56 151 SER A C 1
ATOM 1087 O O . SER A 1 151 ? -11.067 -3.874 19.244 1.00 97.56 151 SER A O 1
ATOM 1089 N N . ALA A 1 152 ? -9.333 -2.454 19.036 1.00 97.94 152 ALA A N 1
ATOM 1090 C CA . ALA A 1 152 ? -9.926 -1.339 19.772 1.00 97.94 152 ALA A CA 1
ATOM 1091 C C . ALA A 1 152 ? -11.253 -0.860 19.150 1.00 97.94 152 ALA A C 1
ATOM 1093 O O . ALA A 1 152 ? -12.236 -0.669 19.861 1.00 97.94 152 ALA A O 1
ATOM 1094 N N . LEU A 1 153 ? -11.322 -0.727 17.819 1.00 98.00 153 LEU A N 1
ATOM 1095 C CA . LEU A 1 153 ? -12.551 -0.352 17.108 1.00 98.00 153 LEU A CA 1
ATOM 1096 C C . LEU A 1 153 ? -13.652 -1.417 17.216 1.00 98.00 153 LEU A C 1
ATOM 1098 O O . LEU A 1 153 ? -14.827 -1.053 17.283 1.00 98.00 153 LEU A O 1
ATOM 1102 N N . HIS A 1 154 ? -13.305 -2.709 17.268 1.00 97.56 154 HIS A N 1
ATOM 1103 C CA . HIS A 1 154 ? -14.290 -3.767 17.513 1.00 97.56 154 HIS A CA 1
ATOM 1104 C C . HIS A 1 154 ? -14.878 -3.648 18.929 1.00 97.56 154 HIS A C 1
ATOM 1106 O O . HIS A 1 154 ? -16.098 -3.649 19.077 1.00 97.56 154 HIS A O 1
ATOM 1112 N N . LEU A 1 155 ? -14.032 -3.449 19.948 1.00 98.12 155 LEU A N 1
ATOM 1113 C CA . LEU A 1 155 ? -14.473 -3.261 21.337 1.00 98.12 155 LEU A CA 1
ATOM 1114 C C . LEU A 1 155 ? -15.347 -2.009 21.506 1.00 98.12 155 LEU A C 1
ATOM 1116 O O . LEU A 1 155 ? -16.427 -2.098 22.080 1.00 98.12 155 LEU A O 1
ATOM 1120 N N . LEU A 1 156 ? -14.940 -0.870 20.938 1.00 97.94 156 LEU A N 1
ATOM 1121 C CA . LEU A 1 156 ? -15.725 0.374 20.965 1.00 97.94 156 LEU A CA 1
ATOM 1122 C C . LEU A 1 156 ? -17.068 0.251 20.225 1.00 97.94 156 LEU A C 1
ATOM 1124 O O . LEU A 1 156 ? -18.031 0.927 20.580 1.00 97.94 156 LEU A O 1
ATOM 1128 N N . SER A 1 157 ? -17.153 -0.614 19.209 1.00 97.69 157 SER A N 1
ATOM 1129 C CA . SER A 1 157 ? -18.424 -0.912 18.535 1.00 97.69 157 SER A CA 1
ATOM 1130 C C . SER A 1 157 ? -19.312 -1.807 19.405 1.00 97.69 157 SER A C 1
ATOM 1132 O O . SER A 1 157 ? -20.491 -1.514 19.560 1.00 97.69 157 SER A O 1
ATOM 1134 N N . ALA A 1 158 ? -18.751 -2.831 20.057 1.00 97.12 158 ALA A N 1
ATOM 1135 C CA . ALA A 1 158 ? -19.485 -3.670 21.009 1.00 97.12 158 ALA A CA 1
ATOM 1136 C C . ALA A 1 158 ? -19.982 -2.880 22.240 1.00 97.12 158 ALA A C 1
ATOM 1138 O O . ALA A 1 158 ? -21.070 -3.143 22.751 1.00 97.12 158 ALA A O 1
ATOM 1139 N N . GLU A 1 159 ? -19.231 -1.873 22.688 1.00 97.88 159 GLU A N 1
ATOM 1140 C CA . GLU A 1 159 ? -19.664 -0.942 23.734 1.00 97.88 159 GLU A CA 1
ATOM 1141 C C . GLU A 1 159 ? -20.833 -0.065 23.270 1.00 97.88 159 GLU A C 1
ATOM 1143 O O . GLU A 1 159 ? -21.888 -0.041 23.908 1.00 97.88 159 GLU A O 1
ATOM 1148 N N . ARG A 1 160 ? -20.684 0.596 22.115 1.00 97.75 160 ARG A N 1
ATOM 1149 C CA . ARG A 1 160 ? -21.695 1.504 21.552 1.00 97.75 160 ARG A CA 1
ATOM 1150 C C . ARG A 1 160 ? -22.994 0.798 21.149 1.00 97.75 160 ARG A C 1
ATOM 1152 O O . ARG A 1 160 ? -24.071 1.328 21.411 1.00 97.75 160 ARG A O 1
ATOM 1159 N N . ASP A 1 161 ? -22.890 -0.359 20.497 1.00 97.00 161 ASP A N 1
ATOM 1160 C CA . ASP A 1 161 ? -24.004 -1.004 19.788 1.00 97.00 161 ASP A CA 1
ATOM 1161 C C . ASP A 1 161 ? -24.573 -2.221 20.536 1.00 97.00 161 ASP A C 1
ATOM 1163 O O . ASP A 1 161 ? -25.704 -2.636 20.272 1.00 97.00 161 ASP A O 1
ATOM 1167 N N . HIS A 1 162 ? -23.807 -2.812 21.462 1.00 95.19 162 HIS A N 1
ATOM 1168 C CA . HIS A 1 162 ? -24.204 -4.005 22.226 1.00 95.19 162 HIS A CA 1
ATOM 1169 C C . HIS A 1 162 ? -24.109 -3.819 23.750 1.00 95.19 162 HIS A C 1
ATOM 1171 O O . HIS A 1 162 ? -24.436 -4.740 24.495 1.00 95.19 162 HIS A O 1
ATOM 1177 N N . GLY A 1 163 ? -23.718 -2.636 24.239 1.00 97.44 163 GLY A N 1
ATOM 1178 C CA . GLY A 1 163 ? -23.708 -2.303 25.667 1.00 97.44 163 GLY A CA 1
ATOM 1179 C C . GLY A 1 163 ? -22.659 -3.049 26.498 1.00 97.44 163 GLY A C 1
ATOM 1180 O O . GLY A 1 163 ? -22.804 -3.127 27.720 1.00 97.44 163 GLY A O 1
ATOM 1181 N N . VAL A 1 164 ? -21.635 -3.621 25.858 1.00 98.44 164 VAL A N 1
ATOM 1182 C CA . VAL A 1 164 ? -20.436 -4.159 26.528 1.00 98.44 164 VAL A CA 1
ATOM 1183 C C . VAL A 1 164 ? -19.712 -3.015 27.258 1.00 98.44 164 VAL A C 1
ATOM 1185 O O . VAL A 1 164 ? -19.819 -1.862 26.856 1.00 98.44 164 VAL A O 1
ATOM 1188 N N . ARG A 1 165 ? -18.986 -3.298 28.341 1.00 98.31 165 ARG A N 1
ATOM 1189 C CA . ARG A 1 165 ? -18.194 -2.301 29.082 1.00 98.31 165 ARG A CA 1
ATOM 1190 C C . ARG A 1 165 ? -16.710 -2.510 28.807 1.00 98.31 165 ARG A C 1
ATOM 1192 O O . ARG A 1 165 ? -16.172 -3.557 29.170 1.00 98.31 165 ARG A O 1
ATOM 1199 N N . VAL A 1 166 ? -16.050 -1.537 28.182 1.00 98.56 166 VAL A N 1
ATOM 1200 C CA . VAL A 1 166 ? -14.624 -1.620 27.835 1.00 98.56 166 VAL A CA 1
ATOM 1201 C C . VAL A 1 166 ? -13.805 -0.839 28.858 1.00 98.56 166 VAL A C 1
ATOM 1203 O O . VAL A 1 166 ? -13.749 0.389 28.860 1.00 98.56 166 VAL A O 1
ATOM 1206 N N . GLU A 1 167 ? -13.143 -1.568 29.750 1.00 98.44 167 GLU A N 1
ATOM 1207 C CA . GLU A 1 167 ? -12.330 -0.994 30.819 1.00 98.44 167 GLU A CA 1
ATOM 1208 C C . GLU A 1 167 ? -10.861 -0.969 30.384 1.00 98.44 167 GLU A C 1
ATOM 1210 O O . GLU A 1 167 ? -10.196 -2.004 30.298 1.00 98.44 167 GLU A O 1
ATOM 1215 N N . LEU A 1 168 ? -10.355 0.231 30.078 1.00 98.50 168 LEU A N 1
ATOM 1216 C CA . LEU A 1 168 ? -8.954 0.428 29.710 1.00 98.50 168 LEU A CA 1
ATOM 1217 C C . LEU A 1 168 ? -8.063 0.364 30.947 1.00 98.50 168 LEU A C 1
ATOM 1219 O O . LEU A 1 168 ? -8.108 1.257 31.798 1.00 98.50 168 LEU A O 1
ATOM 1223 N N . LEU A 1 169 ? -7.207 -0.653 30.997 1.00 98.12 169 LEU A N 1
ATOM 1224 C CA . LEU A 1 169 ? -6.201 -0.802 32.043 1.00 98.12 169 LEU A CA 1
ATOM 1225 C C . LEU A 1 169 ? -5.257 0.423 32.048 1.00 98.12 169 LEU A C 1
ATOM 1227 O O . LEU A 1 169 ? -4.954 0.984 30.984 1.00 98.12 169 LEU A O 1
ATOM 1231 N N . PRO A 1 170 ? -4.813 0.903 33.222 1.00 97.38 170 PRO A N 1
ATOM 1232 C CA . PRO A 1 170 ? -3.732 1.874 33.297 1.00 97.38 170 PRO A CA 1
ATOM 1233 C C . PRO A 1 170 ? -2.388 1.193 33.003 1.00 97.38 170 PRO A C 1
ATOM 1235 O O . PRO A 1 170 ? -2.261 -0.032 33.067 1.00 97.38 170 PRO A O 1
ATOM 1238 N N . ASN A 1 171 ? -1.384 2.010 32.688 1.00 97.44 171 ASN A N 1
ATOM 1239 C CA . ASN A 1 171 ? -0.018 1.542 32.490 1.00 97.44 171 ASN A CA 1
ATOM 1240 C C . ASN A 1 171 ? 0.845 1.927 33.697 1.00 97.44 171 ASN A C 1
ATOM 1242 O O . ASN A 1 171 ? 0.657 3.003 34.270 1.00 97.44 171 ASN A O 1
ATOM 1246 N N . GLY A 1 172 ? 1.792 1.060 34.052 1.00 95.62 172 GLY A N 1
ATOM 1247 C CA . GLY A 1 172 ? 2.772 1.293 35.105 1.00 95.62 172 GLY A CA 1
ATOM 1248 C C . GLY A 1 172 ? 3.876 2.284 34.696 1.00 95.62 172 GLY A C 1
ATOM 1249 O O . GLY A 1 172 ? 3.901 2.774 33.561 1.00 95.62 172 GLY A O 1
ATOM 1250 N N . PRO A 1 173 ? 4.829 2.582 35.602 1.00 94.25 173 PRO A N 1
ATOM 1251 C CA . PRO A 1 173 ? 5.921 3.531 35.349 1.00 94.25 173 PRO A CA 1
ATOM 1252 C C . PRO A 1 173 ? 6.865 3.138 34.200 1.00 94.25 173 PRO A C 1
ATOM 1254 O O . PRO A 1 173 ? 7.568 3.991 33.661 1.00 94.25 173 PRO A O 1
ATOM 1257 N N . ASP A 1 174 ? 6.891 1.859 33.825 1.00 95.19 174 ASP A N 1
ATOM 1258 C CA . ASP A 1 174 ? 7.657 1.318 32.700 1.00 95.19 174 ASP A CA 1
ATOM 1259 C C . ASP A 1 174 ? 6.924 1.420 31.347 1.00 95.19 174 ASP A C 1
ATOM 1261 O O . ASP A 1 174 ? 7.501 1.113 30.301 1.00 95.19 174 ASP A O 1
ATOM 1265 N N . GLY A 1 175 ? 5.669 1.879 31.361 1.00 95.75 175 GLY A N 1
ATOM 1266 C CA . GLY A 1 175 ? 4.801 2.033 30.201 1.00 95.75 175 GLY A CA 1
ATOM 1267 C C . GLY A 1 175 ? 4.067 0.765 29.754 1.00 95.75 175 GLY A C 1
ATOM 1268 O O . GLY A 1 175 ? 3.345 0.853 28.760 1.00 95.75 175 GLY A O 1
ATOM 1269 N N . ALA A 1 176 ? 4.203 -0.365 30.454 1.00 98.00 176 ALA A N 1
ATOM 1270 C CA . ALA A 1 176 ? 3.417 -1.583 30.227 1.00 98.00 176 ALA A CA 1
ATOM 1271 C C . ALA A 1 176 ? 2.128 -1.601 31.074 1.00 98.00 176 ALA A C 1
ATOM 1273 O O . ALA A 1 176 ? 1.919 -0.697 31.880 1.00 98.00 176 ALA A O 1
ATOM 1274 N N . VAL A 1 177 ? 1.250 -2.600 30.917 1.00 98.25 177 VAL A N 1
ATOM 1275 C CA . VAL A 1 177 ? 0.066 -2.778 31.790 1.00 98.25 177 VAL A CA 1
ATOM 1276 C C . VAL A 1 177 ? 0.451 -2.863 33.270 1.00 98.25 177 VAL A C 1
ATOM 1278 O O . VAL A 1 177 ? 1.278 -3.684 33.666 1.00 98.25 177 VAL A O 1
ATOM 1281 N N . ASP A 1 178 ? -0.230 -2.069 34.097 1.00 98.44 178 ASP A N 1
ATOM 1282 C CA . ASP A 1 178 ? -0.164 -2.173 35.554 1.00 98.44 178 ASP A CA 1
ATOM 1283 C C . ASP A 1 178 ? -0.876 -3.457 36.031 1.00 98.44 178 ASP A C 1
ATOM 1285 O O . ASP A 1 178 ? -2.095 -3.615 35.896 1.00 98.44 178 ASP A O 1
ATOM 1289 N N . LEU A 1 179 ? -0.093 -4.390 36.582 1.00 98.56 179 LEU A N 1
ATOM 1290 C CA . LEU A 1 179 ? -0.580 -5.680 37.071 1.00 98.56 179 LEU A CA 1
ATOM 1291 C C . LEU A 1 179 ? -1.362 -5.567 38.394 1.00 98.56 179 LEU A C 1
ATOM 1293 O O . LEU A 1 179 ? -2.288 -6.349 38.604 1.00 98.56 179 LEU A O 1
ATOM 1297 N N . GLU A 1 180 ? -1.059 -4.592 39.257 1.00 98.38 180 GLU A N 1
ATOM 1298 C CA . GLU A 1 180 ? -1.813 -4.361 40.501 1.00 98.38 180 GLU A CA 1
ATOM 1299 C C . GLU A 1 180 ? -3.191 -3.757 40.188 1.00 98.38 180 GLU A C 1
ATOM 1301 O O . GLU A 1 180 ? -4.210 -4.144 40.777 1.00 98.38 180 GLU A O 1
ATOM 1306 N N . ALA A 1 181 ? -3.256 -2.866 39.196 1.00 98.25 181 ALA A N 1
ATOM 1307 C CA . ALA A 1 181 ? -4.514 -2.335 38.683 1.00 98.25 181 ALA A CA 1
ATOM 1308 C C . ALA A 1 181 ? -5.345 -3.397 37.942 1.00 98.25 181 ALA A C 1
ATOM 1310 O O . ALA A 1 181 ? -6.565 -3.437 38.120 1.00 98.25 181 ALA A O 1
ATOM 1311 N N . LEU A 1 182 ? -4.713 -4.286 37.163 1.00 98.69 182 LEU A N 1
ATOM 1312 C CA . LEU A 1 182 ? -5.383 -5.442 36.555 1.00 98.69 182 LEU A CA 1
ATOM 1313 C C . LEU A 1 182 ? -5.964 -6.375 37.626 1.00 98.69 182 LEU A C 1
ATOM 1315 O O . LEU A 1 182 ? -7.144 -6.717 37.558 1.00 98.69 182 LEU A O 1
ATOM 1319 N N . GLU A 1 183 ? -5.183 -6.743 38.643 1.00 98.44 183 GLU A N 1
ATOM 1320 C CA . GLU A 1 183 ? -5.665 -7.576 39.750 1.00 98.44 183 GLU A CA 1
ATOM 1321 C C . GLU A 1 183 ? -6.818 -6.890 40.509 1.00 98.44 183 GLU A C 1
ATOM 1323 O O . GLU A 1 183 ? -7.822 -7.520 40.845 1.00 98.44 183 GLU A O 1
ATOM 1328 N N . THR A 1 184 ? -6.744 -5.571 40.703 1.00 98.31 184 THR A N 1
ATOM 1329 C CA . THR A 1 184 ? -7.825 -4.772 41.301 1.00 98.31 184 THR A CA 1
ATOM 1330 C C . THR A 1 184 ? -9.096 -4.771 40.437 1.00 98.31 184 THR A C 1
ATOM 1332 O O . THR A 1 184 ? -10.198 -4.935 40.966 1.00 98.31 184 THR A O 1
ATOM 1335 N N . ALA A 1 185 ? -8.969 -4.661 39.111 1.00 98.31 185 ALA A N 1
ATOM 1336 C CA . ALA A 1 185 ? -10.092 -4.724 38.169 1.00 98.31 185 ALA A CA 1
ATOM 1337 C C . ALA A 1 185 ? -10.701 -6.137 38.034 1.00 98.31 185 ALA A C 1
ATOM 1339 O O . ALA A 1 185 ? -11.893 -6.270 37.741 1.00 98.31 185 ALA A O 1
ATOM 1340 N N . LEU A 1 186 ? -9.916 -7.189 38.283 1.00 98.38 186 LEU A N 1
ATOM 1341 C CA . LEU A 1 186 ? -10.381 -8.579 38.362 1.00 98.38 186 LEU A CA 1
ATOM 1342 C C . LEU A 1 186 ? -11.025 -8.913 39.723 1.00 98.38 186 LEU A C 1
ATOM 1344 O O . LEU A 1 186 ? -11.898 -9.779 39.799 1.00 98.38 186 LEU A O 1
ATOM 1348 N N . ARG A 1 187 ? -10.639 -8.217 40.803 1.00 97.69 187 ARG A N 1
ATOM 1349 C CA . ARG A 1 187 ? -11.278 -8.308 42.132 1.00 97.69 187 ARG A CA 1
ATOM 1350 C C . ARG A 1 187 ? -12.596 -7.537 42.234 1.00 97.69 187 ARG A C 1
ATOM 1352 O O . ARG A 1 187 ? -13.450 -7.931 43.023 1.00 97.69 187 ARG A O 1
ATOM 1359 N N . SER A 1 188 ? -12.779 -6.455 41.472 1.00 96.06 188 SER A N 1
ATOM 1360 C CA . SER A 1 188 ? -13.981 -5.604 41.556 1.00 96.06 188 SER A CA 1
ATOM 1361 C C . SER A 1 188 ? -15.259 -6.258 41.009 1.00 96.06 188 SER A C 1
ATOM 1363 O O . SER A 1 188 ? -16.362 -5.787 41.291 1.00 96.06 188 SER A O 1
ATOM 1365 N N . GLY A 1 189 ? -15.131 -7.351 40.255 1.00 93.12 189 GLY A N 1
ATOM 1366 C CA . GLY A 1 189 ? -16.239 -8.151 39.742 1.00 93.12 189 GLY A CA 1
ATOM 1367 C C . GLY A 1 189 ? -15.792 -9.092 38.619 1.00 93.12 189 GLY A C 1
ATOM 1368 O O . GLY A 1 189 ? -14.646 -9.010 38.173 1.00 93.12 189 GLY A O 1
ATOM 1369 N N . PRO A 1 190 ? -16.683 -9.963 38.114 1.00 93.12 190 PRO A N 1
ATOM 1370 C CA . PRO A 1 190 ? -16.377 -10.809 36.966 1.00 93.12 190 PRO A CA 1
ATOM 1371 C C . PRO A 1 190 ? -16.085 -9.970 35.713 1.00 93.12 190 PRO A C 1
ATOM 1373 O O . PRO A 1 190 ? -16.630 -8.876 35.535 1.00 93.12 190 PRO A O 1
ATOM 1376 N N . ALA A 1 191 ? -15.252 -10.510 34.829 1.00 97.81 191 ALA A N 1
ATOM 1377 C CA . ALA A 1 191 ? -15.028 -10.011 33.477 1.00 97.81 191 ALA A CA 1
ATOM 1378 C C . ALA A 1 191 ? -15.202 -11.162 32.475 1.00 97.81 191 ALA A C 1
ATOM 1380 O O . ALA A 1 191 ? -15.009 -12.328 32.820 1.00 97.81 191 ALA A O 1
ATOM 1381 N N . ALA A 1 192 ? -15.596 -10.839 31.245 1.00 97.81 192 ALA A N 1
ATOM 1382 C CA . ALA A 1 192 ? -15.804 -11.814 30.175 1.00 97.81 192 ALA A CA 1
ATOM 1383 C C . ALA A 1 192 ? -14.528 -12.071 29.353 1.00 97.81 192 ALA A C 1
ATOM 1385 O O . ALA A 1 192 ? -14.409 -13.118 28.717 1.00 97.81 192 ALA A O 1
ATOM 1386 N N . LEU A 1 193 ? -13.588 -11.118 29.359 1.00 98.62 193 LEU A N 1
ATOM 1387 C CA . LEU A 1 193 ? -12.343 -11.166 28.595 1.00 98.62 193 LEU A CA 1
ATOM 1388 C C . LEU A 1 193 ? -11.283 -10.234 29.208 1.00 98.62 193 LEU A C 1
ATOM 1390 O O . LEU A 1 193 ? -11.590 -9.085 29.532 1.00 98.62 193 LEU A O 1
ATOM 1394 N N . VAL A 1 194 ? -10.033 -10.695 29.273 1.00 98.88 194 VAL A N 1
ATOM 1395 C CA . VAL A 1 194 ? -8.831 -9.845 29.323 1.00 98.88 194 VAL A CA 1
ATOM 1396 C C . VAL A 1 194 ? -8.173 -9.862 27.942 1.00 98.88 194 VAL A C 1
ATOM 1398 O O . VAL A 1 194 ? -8.135 -10.904 27.285 1.00 98.88 194 VAL A O 1
ATOM 1401 N N . THR A 1 195 ? -7.652 -8.729 27.470 1.00 98.81 195 THR A N 1
ATOM 1402 C CA . THR A 1 195 ? -6.998 -8.641 26.154 1.00 98.81 195 THR A CA 1
ATOM 1403 C C . THR A 1 195 ? -5.814 -7.679 26.137 1.00 98.81 195 THR A C 1
ATOM 1405 O O . THR A 1 195 ? -5.912 -6.554 26.627 1.00 98.81 195 THR A O 1
ATOM 1408 N N . ALA A 1 196 ? -4.709 -8.094 25.512 1.00 98.62 196 ALA A N 1
ATOM 1409 C CA . ALA A 1 196 ? -3.515 -7.268 25.325 1.00 98.62 196 ALA A CA 1
ATOM 1410 C C . ALA A 1 196 ? -2.795 -7.578 24.006 1.00 98.62 196 ALA A C 1
ATOM 1412 O O . ALA A 1 196 ? -2.810 -8.721 23.546 1.00 98.62 196 ALA A O 1
ATOM 1413 N N . ALA A 1 197 ? -2.125 -6.581 23.418 1.00 98.50 197 ALA A N 1
ATOM 1414 C CA . ALA A 1 197 ? -1.211 -6.812 22.302 1.00 98.50 197 ALA A CA 1
ATOM 1415 C C . ALA A 1 197 ? 0.215 -6.946 22.833 1.00 98.50 197 ALA A C 1
ATOM 1417 O O . ALA A 1 197 ? 0.797 -5.967 23.290 1.00 98.50 197 ALA A O 1
ATOM 1418 N N . HIS A 1 198 ? 0.778 -8.156 22.749 1.00 98.62 198 HIS A N 1
ATOM 1419 C CA . HIS A 1 198 ? 2.068 -8.523 23.351 1.00 98.62 198 HIS A CA 1
ATOM 1420 C C . HIS A 1 198 ? 3.188 -7.538 22.965 1.00 98.62 198 HIS A C 1
ATOM 1422 O O . HIS A 1 198 ? 4.044 -7.217 23.781 1.00 98.62 198 HIS A O 1
ATOM 1428 N N . VAL A 1 199 ? 3.140 -7.032 21.730 1.00 98.62 199 VAL A N 1
ATOM 1429 C CA . VAL A 1 199 ? 3.905 -5.872 21.263 1.00 98.62 199 VAL A CA 1
ATOM 1430 C C . VAL A 1 199 ? 2.937 -4.992 20.450 1.00 98.62 199 VAL A C 1
ATOM 1432 O O . VAL A 1 199 ? 2.330 -5.499 19.497 1.00 98.62 199 VAL A O 1
ATOM 1435 N N . PRO A 1 200 ? 2.744 -3.700 20.779 1.00 97.12 200 PRO A N 1
ATOM 1436 C CA . PRO A 1 200 ? 1.838 -2.814 20.048 1.00 97.12 200 PRO A CA 1
ATOM 1437 C C . PRO A 1 200 ? 2.382 -2.441 18.661 1.00 97.12 200 PRO A C 1
ATOM 1439 O O . PRO A 1 200 ? 3.523 -2.709 18.289 1.00 97.12 200 PRO A O 1
ATOM 1442 N N . THR A 1 201 ? 1.566 -1.771 17.842 1.00 94.69 201 THR A N 1
ATOM 1443 C CA . THR A 1 201 ? 2.027 -1.272 16.530 1.00 94.69 201 THR A CA 1
ATOM 1444 C C . THR A 1 201 ? 2.804 0.051 16.596 1.00 94.69 201 THR A C 1
ATOM 1446 O O . THR A 1 201 ? 3.349 0.470 15.568 1.00 94.69 201 THR A O 1
ATOM 1449 N N . SER A 1 202 ? 2.813 0.699 17.760 1.00 94.38 202 SER A N 1
ATOM 1450 C CA . SER A 1 202 ? 3.117 2.119 17.997 1.00 94.38 202 SER A CA 1
ATOM 1451 C C . SER A 1 202 ? 4.314 2.374 18.926 1.00 94.38 202 SER A C 1
ATOM 1453 O O . SER A 1 202 ? 4.616 3.530 19.220 1.00 94.38 202 SER A O 1
ATOM 1455 N N . SER A 1 203 ? 4.998 1.321 19.383 1.00 96.81 203 SER A N 1
ATOM 1456 C CA . SER A 1 203 ? 6.244 1.393 20.157 1.00 96.81 203 SER A CA 1
ATOM 1457 C C . SER A 1 203 ? 6.954 0.034 20.195 1.00 96.81 203 SER A C 1
ATOM 1459 O O . SER A 1 203 ? 6.403 -0.978 19.757 1.00 96.81 203 SER A O 1
ATOM 1461 N N . GLY A 1 204 ? 8.171 0.018 20.735 1.00 97.31 204 GLY A N 1
ATOM 1462 C CA . GLY A 1 204 ? 8.986 -1.159 21.028 1.00 97.31 204 GLY A CA 1
ATOM 1463 C C . GLY A 1 204 ? 8.578 -1.958 22.271 1.00 97.31 204 GLY A C 1
ATOM 1464 O O . GLY A 1 204 ? 9.243 -2.956 22.569 1.00 97.31 204 GLY A O 1
ATOM 1465 N N . LEU A 1 205 ? 7.523 -1.534 22.982 1.00 98.31 205 LEU A N 1
ATOM 1466 C CA . LEU A 1 205 ? 6.985 -2.149 24.205 1.00 98.31 205 LEU A CA 1
ATOM 1467 C C . LEU A 1 205 ? 6.823 -3.672 24.084 1.00 98.31 205 LEU A C 1
ATOM 1469 O O . LEU A 1 205 ? 6.343 -4.162 23.063 1.00 98.31 205 LEU A O 1
ATOM 1473 N N . VAL A 1 206 ? 7.152 -4.398 25.152 1.00 98.50 206 VAL A N 1
ATOM 1474 C CA . VAL A 1 206 ? 6.721 -5.785 25.369 1.00 98.50 206 VAL A CA 1
ATOM 1475 C C . VAL A 1 206 ? 5.847 -5.809 26.623 1.00 98.50 206 VAL A C 1
ATOM 1477 O O . VAL A 1 206 ? 6.309 -5.447 27.701 1.00 98.50 206 VAL A O 1
ATOM 1480 N N . GLU A 1 207 ? 4.583 -6.207 26.489 1.00 98.50 207 GLU A N 1
ATOM 1481 C CA . GLU A 1 207 ? 3.678 -6.354 27.639 1.00 98.50 207 GLU A CA 1
ATOM 1482 C C . GLU A 1 207 ? 4.101 -7.545 28.523 1.00 98.50 207 GLU A C 1
ATOM 1484 O O . GLU A 1 207 ? 4.548 -8.564 27.983 1.00 98.50 207 GLU A O 1
ATOM 1489 N N . PRO A 1 208 ? 3.885 -7.504 29.855 1.00 98.25 208 PRO A N 1
ATOM 1490 C CA . PRO A 1 208 ? 4.135 -8.615 30.776 1.00 98.25 208 PRO A CA 1
ATOM 1491 C C . PRO A 1 208 ? 3.071 -9.718 30.620 1.00 98.25 208 PRO A C 1
ATOM 1493 O O . PRO A 1 208 ? 2.339 -10.047 31.554 1.00 98.25 208 PRO A O 1
ATOM 1496 N N . ALA A 1 209 ? 2.969 -10.302 29.423 1.00 98.50 209 ALA A N 1
ATOM 1497 C CA . ALA A 1 209 ? 1.888 -11.194 29.013 1.00 98.50 209 ALA A CA 1
ATOM 1498 C C . ALA A 1 209 ? 1.686 -12.384 29.967 1.00 98.50 209 ALA A C 1
ATOM 1500 O O . ALA A 1 209 ? 0.547 -12.727 30.266 1.00 98.50 209 ALA A O 1
ATOM 1501 N N . ALA A 1 210 ? 2.768 -12.965 30.499 1.00 98.56 210 ALA A N 1
ATOM 1502 C CA . ALA A 1 210 ? 2.691 -14.044 31.487 1.00 98.56 210 ALA A CA 1
ATOM 1503 C C . ALA A 1 210 ? 2.121 -13.592 32.847 1.00 98.56 210 ALA A C 1
ATOM 1505 O O . ALA A 1 210 ? 1.418 -14.356 33.501 1.00 98.56 210 ALA A O 1
ATOM 1506 N N . GLY A 1 211 ? 2.364 -12.342 33.261 1.00 98.62 211 GLY A N 1
ATOM 1507 C CA . GLY A 1 211 ? 1.731 -11.755 34.447 1.00 98.62 211 GLY A CA 1
ATOM 1508 C C . GLY A 1 211 ? 0.239 -11.492 34.227 1.00 98.62 211 GLY A C 1
ATOM 1509 O O . GLY A 1 211 ? -0.580 -11.815 35.084 1.00 98.62 211 GLY A O 1
ATOM 1510 N N . ILE A 1 212 ? -0.122 -10.986 33.042 1.00 98.81 212 ILE A N 1
ATOM 1511 C CA . ILE A 1 212 ? -1.520 -10.764 32.640 1.00 98.81 212 ILE A CA 1
ATOM 1512 C C . ILE A 1 212 ? -2.295 -12.094 32.619 1.00 98.81 212 ILE A C 1
ATOM 1514 O O . ILE A 1 212 ? -3.372 -12.180 33.209 1.00 98.81 212 ILE A O 1
ATOM 1518 N N . GLY A 1 213 ? -1.739 -13.139 31.996 1.00 98.69 213 GLY A N 1
ATOM 1519 C CA . GLY A 1 213 ? -2.361 -14.464 31.924 1.00 98.69 213 GLY A CA 1
ATOM 1520 C C . GLY A 1 213 ? -2.423 -15.189 33.269 1.00 98.69 213 GLY A C 1
ATOM 1521 O O . GLY A 1 213 ? -3.447 -15.792 33.584 1.00 98.69 213 GLY A O 1
ATOM 1522 N N . ALA A 1 214 ? -1.395 -15.064 34.117 1.00 98.69 214 ALA A N 1
ATOM 1523 C CA . ALA A 1 214 ? -1.431 -15.595 35.481 1.00 98.69 214 ALA A CA 1
ATOM 1524 C C . ALA A 1 214 ? -2.573 -14.982 36.315 1.00 98.69 214 ALA A C 1
ATOM 1526 O O . ALA A 1 214 ? -3.305 -15.717 36.980 1.00 98.69 214 ALA A O 1
ATOM 1527 N N . LEU A 1 215 ? -2.770 -13.659 36.243 1.00 98.69 215 LEU A N 1
ATOM 1528 C CA . LEU A 1 215 ? -3.863 -12.972 36.940 1.00 98.69 215 LEU A CA 1
ATOM 1529 C C . LEU A 1 215 ? -5.240 -13.318 36.354 1.00 98.69 215 LEU A C 1
ATOM 1531 O O . LEU A 1 215 ? -6.165 -13.636 37.103 1.00 98.69 215 LEU A O 1
ATOM 1535 N N . ALA A 1 216 ? -5.377 -13.312 35.025 1.00 98.44 216 ALA A N 1
ATOM 1536 C CA . ALA A 1 216 ? -6.622 -13.674 34.348 1.00 98.44 216 ALA A CA 1
ATOM 1537 C C . ALA A 1 216 ? -7.041 -15.123 34.672 1.00 98.44 216 ALA A C 1
ATOM 1539 O O . ALA A 1 216 ? -8.178 -15.362 35.087 1.00 98.44 216 ALA A O 1
ATOM 1540 N N . GLY A 1 217 ? -6.095 -16.066 34.599 1.00 97.62 217 GLY A N 1
ATOM 1541 C CA . GLY A 1 217 ? -6.294 -17.474 34.940 1.00 97.62 217 GLY A CA 1
ATOM 1542 C C . GLY A 1 217 ? -6.630 -17.704 36.416 1.00 97.62 217 GLY A C 1
ATOM 1543 O O . GLY A 1 217 ? -7.541 -18.478 36.712 1.00 97.62 217 GLY A O 1
ATOM 1544 N N . ALA A 1 218 ? -5.984 -16.987 37.345 1.00 97.62 218 ALA A N 1
ATOM 1545 C CA . ALA A 1 218 ? -6.310 -17.046 38.776 1.00 97.62 218 ALA A CA 1
ATOM 1546 C C . ALA A 1 218 ? -7.749 -16.582 39.087 1.00 97.62 218 ALA A C 1
ATOM 1548 O O . ALA A 1 218 ? -8.361 -17.070 40.036 1.00 97.62 218 ALA A O 1
ATOM 1549 N N . HIS A 1 219 ? -8.305 -15.688 38.263 1.00 97.81 219 HIS A N 1
ATOM 1550 C CA . HIS A 1 219 ? -9.696 -15.228 38.343 1.00 97.81 219 HIS A CA 1
ATOM 1551 C C . HIS A 1 219 ? -10.662 -15.983 37.403 1.00 97.81 219 HIS A C 1
ATOM 1553 O O . HIS A 1 219 ? -11.855 -15.680 37.382 1.00 97.81 219 HIS A O 1
ATOM 1559 N N . GLY A 1 220 ? -10.183 -16.972 36.637 1.00 96.31 220 GLY A N 1
ATOM 1560 C CA . GLY A 1 220 ? -10.993 -17.753 35.692 1.00 96.31 220 GLY A CA 1
ATOM 1561 C C . GLY A 1 220 ? -11.517 -16.967 34.480 1.00 96.31 220 GLY A C 1
ATOM 1562 O O . GLY A 1 220 ? -12.478 -17.406 33.840 1.00 96.31 220 GLY A O 1
ATOM 1563 N N . VAL A 1 221 ? -10.919 -15.813 34.170 1.00 98.06 221 VAL A N 1
ATOM 1564 C CA . VAL A 1 221 ? -11.301 -14.945 33.047 1.00 98.06 221 VAL A CA 1
ATOM 1565 C C . VAL A 1 221 ? -10.467 -15.308 31.811 1.00 98.06 221 VAL A C 1
ATOM 1567 O O . VAL A 1 221 ? -9.243 -15.343 31.922 1.00 98.06 221 VAL A O 1
ATOM 1570 N N . PRO A 1 222 ? -11.078 -15.532 30.629 1.00 98.12 222 PRO A N 1
ATOM 1571 C CA . PRO A 1 222 ? -10.332 -15.818 29.404 1.00 98.12 222 PRO A CA 1
ATOM 1572 C C . PRO A 1 222 ? -9.342 -14.707 29.035 1.00 98.12 222 PRO A C 1
ATOM 1574 O O . PRO A 1 222 ? -9.716 -13.530 29.036 1.00 98.12 222 PRO A O 1
ATOM 1577 N N . PHE A 1 223 ? -8.120 -15.071 28.640 1.00 98.75 223 PHE A N 1
ATOM 1578 C CA . PHE A 1 223 ? -7.118 -14.124 28.134 1.00 98.75 223 PHE A CA 1
ATOM 1579 C C . PHE A 1 223 ? -6.867 -14.302 26.627 1.00 98.75 223 PHE A C 1
ATOM 1581 O O . PHE A 1 223 ? -6.489 -15.384 26.170 1.00 98.75 223 PHE A O 1
ATOM 1588 N N . LEU A 1 224 ? -7.051 -13.218 25.858 1.00 98.75 224 LEU A N 1
ATOM 1589 C CA . LEU A 1 224 ? -6.709 -13.125 24.435 1.00 98.75 224 LEU A CA 1
ATOM 1590 C C . LEU A 1 224 ? -5.431 -12.304 24.233 1.00 98.75 224 LEU A C 1
ATOM 1592 O O . LEU A 1 224 ? -5.393 -11.101 24.504 1.00 98.75 224 LEU A O 1
ATOM 1596 N N . LEU A 1 225 ? -4.399 -12.955 23.697 1.00 98.88 225 LEU A N 1
ATOM 1597 C CA . LEU A 1 225 ? -3.144 -12.320 23.314 1.00 98.88 225 LEU A CA 1
ATOM 1598 C C . LEU A 1 225 ? -3.125 -11.970 21.817 1.00 98.88 225 LEU A C 1
ATOM 1600 O O . LEU A 1 225 ? -3.099 -12.851 20.952 1.00 98.88 225 LEU A O 1
ATOM 1604 N N . ASP A 1 226 ? -3.058 -10.680 21.492 1.00 98.75 226 ASP A N 1
ATOM 1605 C CA . ASP A 1 226 ? -2.661 -10.242 20.155 1.00 98.75 226 ASP A CA 1
ATOM 1606 C C . ASP A 1 226 ? -1.132 -10.359 20.021 1.00 98.75 226 ASP A C 1
ATOM 1608 O O . ASP A 1 226 ? -0.359 -9.498 20.446 1.00 98.75 226 ASP A O 1
ATOM 1612 N N . ALA A 1 227 ? -0.694 -11.473 19.430 1.00 98.50 227 ALA A N 1
ATOM 1613 C CA . ALA A 1 227 ? 0.706 -11.786 19.166 1.00 98.50 227 ALA A CA 1
ATOM 1614 C C . ALA A 1 227 ? 1.142 -11.390 17.738 1.00 98.50 227 ALA A C 1
ATOM 1616 O O . ALA A 1 227 ? 2.208 -11.788 17.263 1.00 98.50 227 ALA A O 1
ATOM 1617 N N . THR A 1 228 ? 0.348 -10.568 17.034 1.00 98.06 228 THR A N 1
ATOM 1618 C CA . THR A 1 228 ? 0.563 -10.193 15.622 1.00 98.06 228 THR A CA 1
ATOM 1619 C C . THR A 1 228 ? 1.916 -9.533 15.367 1.00 98.06 228 THR A C 1
ATOM 1621 O O . THR A 1 228 ? 2.412 -9.599 14.244 1.00 98.06 228 THR A O 1
ATOM 1624 N N . GLN A 1 229 ? 2.501 -8.860 16.362 1.00 98.12 229 GLN A N 1
ATOM 1625 C CA . GLN A 1 229 ? 3.859 -8.317 16.273 1.00 98.12 229 GLN A CA 1
ATOM 1626 C C . GLN A 1 229 ? 4.930 -9.253 16.847 1.00 98.12 229 GLN A C 1
ATOM 1628 O O . GLN A 1 229 ? 6.035 -9.248 16.320 1.00 98.12 229 GLN A O 1
ATOM 1633 N N . SER 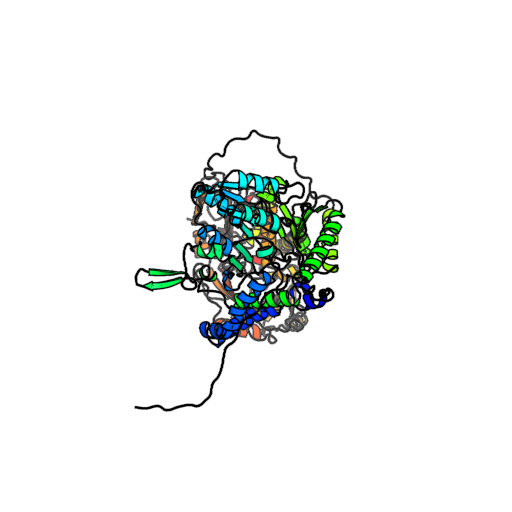A 1 230 ? 4.657 -10.025 17.901 1.00 98.44 230 SER A N 1
ATOM 1634 C CA . SER A 1 230 ? 5.681 -10.810 18.609 1.00 98.44 230 SER A CA 1
ATOM 1635 C C . SER A 1 230 ? 6.045 -12.128 17.916 1.00 98.44 230 SER A C 1
ATOM 1637 O O . SER A 1 230 ? 7.200 -12.552 17.989 1.00 98.44 230 SER A O 1
ATOM 1639 N N . LEU A 1 231 ? 5.114 -12.755 17.187 1.00 97.50 231 LEU A N 1
ATOM 1640 C CA . LEU A 1 231 ? 5.374 -14.013 16.474 1.00 97.50 231 LEU A CA 1
ATOM 1641 C C . LEU A 1 231 ? 6.478 -13.859 15.418 1.00 97.50 231 LEU A C 1
ATOM 1643 O O . LEU A 1 231 ? 6.331 -13.120 14.443 1.00 97.50 231 LEU A O 1
ATOM 1647 N N . GLY A 1 232 ? 7.573 -14.598 15.611 1.00 96.50 232 GLY A N 1
ATOM 1648 C CA . GLY A 1 232 ? 8.762 -14.570 14.754 1.00 96.50 232 GLY A CA 1
ATOM 1649 C C . GLY A 1 232 ? 9.859 -13.591 15.185 1.00 96.50 232 GLY A C 1
ATOM 1650 O O . GLY A 1 232 ? 10.892 -13.537 14.527 1.00 96.50 232 GLY A O 1
ATOM 1651 N N . GLN A 1 233 ? 9.669 -12.843 16.278 1.00 97.19 233 GLN A N 1
ATOM 1652 C CA . GLN A 1 233 ? 10.731 -12.037 16.906 1.00 97.19 233 GLN A CA 1
ATOM 1653 C C . GLN A 1 233 ? 10.903 -12.273 18.413 1.00 97.19 233 GLN A C 1
ATOM 1655 O O . GLN A 1 233 ? 11.949 -11.931 18.951 1.00 97.19 233 GLN A O 1
ATOM 1660 N N . LEU A 1 234 ? 9.915 -12.858 19.090 1.00 97.88 234 LEU A N 1
ATOM 1661 C CA . LEU A 1 234 ? 9.974 -13.250 20.499 1.00 97.88 234 LEU A CA 1
ATOM 1662 C C . LEU A 1 234 ? 9.500 -14.709 20.637 1.00 97.88 234 LEU A C 1
ATOM 1664 O O . LEU A 1 234 ? 8.694 -15.155 19.813 1.00 97.88 234 LEU A O 1
ATOM 1668 N N . PRO A 1 235 ? 9.942 -15.453 21.667 1.00 97.19 235 PRO A N 1
ATOM 1669 C CA . PRO A 1 235 ? 9.274 -16.682 22.089 1.00 97.19 235 PRO A CA 1
ATOM 1670 C C . PRO A 1 235 ? 7.838 -16.371 22.541 1.00 97.19 235 PRO A C 1
ATOM 1672 O O . PRO A 1 235 ? 7.607 -15.395 23.255 1.00 97.19 235 PRO A O 1
ATOM 1675 N N . VAL A 1 236 ? 6.862 -17.180 22.117 1.00 97.94 236 VAL A N 1
ATOM 1676 C CA . VAL A 1 236 ? 5.439 -16.989 22.451 1.00 97.94 236 VAL A CA 1
ATOM 1677 C C . VAL A 1 236 ? 4.791 -18.349 22.721 1.00 97.94 236 VAL A C 1
ATOM 1679 O O . VAL A 1 236 ? 4.147 -18.920 21.850 1.00 97.94 236 VAL A O 1
ATOM 1682 N N . ASP A 1 237 ? 4.968 -18.868 23.935 1.00 97.94 237 ASP A N 1
ATOM 1683 C CA . ASP A 1 237 ? 4.340 -20.115 24.390 1.00 97.94 237 ASP A CA 1
ATOM 1684 C C . ASP A 1 237 ? 3.026 -19.809 25.133 1.00 97.94 237 ASP A C 1
ATOM 1686 O O . ASP A 1 237 ? 3.014 -19.071 26.121 1.00 97.94 237 ASP A O 1
ATOM 1690 N N . MET A 1 238 ? 1.905 -20.363 24.662 1.00 97.88 238 MET A N 1
ATOM 1691 C CA . MET A 1 238 ? 0.573 -20.117 25.229 1.00 97.88 238 MET A CA 1
ATOM 1692 C C . MET A 1 238 ? 0.408 -20.672 26.649 1.00 97.88 238 MET A C 1
ATOM 1694 O O . MET A 1 238 ? -0.364 -20.118 27.431 1.00 97.88 238 MET A O 1
ATOM 1698 N N . GLY A 1 239 ? 1.115 -21.754 26.989 1.00 96.00 239 GLY A N 1
ATOM 1699 C CA . GLY A 1 239 ? 1.107 -22.362 28.318 1.00 96.00 239 GLY A CA 1
ATOM 1700 C C . GLY A 1 239 ? 1.935 -21.568 29.327 1.00 96.00 239 GLY A C 1
ATOM 1701 O O . GLY A 1 239 ? 1.463 -21.334 30.435 1.00 96.00 239 GLY A O 1
ATOM 1702 N N . ALA A 1 240 ? 3.123 -21.101 28.933 1.00 97.00 240 ALA A N 1
ATOM 1703 C CA . ALA A 1 240 ? 3.977 -20.256 29.769 1.00 97.00 240 ALA A CA 1
ATOM 1704 C C . ALA A 1 240 ? 3.415 -18.834 29.952 1.00 97.00 240 ALA A C 1
ATOM 1706 O O . ALA A 1 240 ? 3.631 -18.216 30.992 1.00 97.00 240 ALA A O 1
ATOM 1707 N N . ILE A 1 241 ? 2.681 -18.319 28.957 1.00 98.44 241 ILE A N 1
ATOM 1708 C CA . ILE A 1 241 ? 1.955 -17.044 29.053 1.00 98.44 241 ILE A CA 1
ATOM 1709 C C . ILE A 1 241 ? 0.627 -17.199 29.813 1.00 98.44 241 ILE A C 1
ATOM 1711 O O . ILE A 1 241 ? 0.169 -16.243 30.431 1.00 98.44 241 ILE A O 1
ATOM 1715 N N . GLY A 1 242 ? -0.010 -18.372 29.764 1.00 97.50 242 GLY A N 1
ATOM 1716 C CA . GLY A 1 242 ? -1.346 -18.574 30.326 1.00 97.50 242 GLY A CA 1
ATOM 1717 C C . GLY A 1 242 ? -2.442 -17.841 29.543 1.00 97.50 242 GLY A C 1
ATOM 1718 O O . GLY A 1 242 ? -3.309 -17.220 30.149 1.00 97.50 242 GLY A O 1
ATOM 1719 N N . CYS A 1 243 ? -2.396 -17.875 28.204 1.00 98.25 243 CYS A N 1
ATOM 1720 C CA . CYS A 1 243 ? -3.466 -17.333 27.352 1.00 98.25 243 CYS A CA 1
ATOM 1721 C C . CYS A 1 243 ? -4.340 -18.442 26.746 1.00 98.25 243 CYS A C 1
ATOM 1723 O O . CYS A 1 243 ? -3.844 -19.466 26.270 1.00 98.25 243 CYS A O 1
ATOM 1725 N N . ASP A 1 244 ? -5.655 -18.224 26.743 1.00 98.38 244 ASP A N 1
ATOM 1726 C CA . ASP A 1 244 ? -6.642 -19.152 26.180 1.00 98.38 244 ASP A CA 1
ATOM 1727 C C . ASP A 1 244 ? -6.843 -18.946 24.678 1.00 98.38 244 ASP A C 1
ATOM 1729 O O . ASP A 1 244 ? -7.160 -19.891 23.951 1.00 98.38 244 ASP A O 1
ATOM 1733 N N . LEU A 1 245 ? -6.674 -17.704 24.222 1.00 98.56 245 LEU A N 1
ATOM 1734 C CA . LEU A 1 245 ? -6.829 -17.274 22.839 1.00 98.56 245 LEU A CA 1
ATOM 1735 C C . LEU A 1 245 ? -5.567 -16.538 22.388 1.00 98.56 245 LEU A C 1
ATOM 1737 O O . LEU A 1 245 ? -5.021 -15.711 23.119 1.00 98.56 245 LEU A O 1
ATOM 1741 N N . LEU A 1 246 ? -5.128 -16.786 21.158 1.00 98.75 246 LEU A N 1
ATOM 1742 C CA . LEU A 1 246 ? -3.999 -16.075 20.562 1.00 98.75 246 LEU A CA 1
ATOM 1743 C C . LEU A 1 246 ? -4.236 -15.830 19.074 1.00 98.75 246 LEU A C 1
ATOM 1745 O O . LEU A 1 246 ? -4.680 -16.723 18.356 1.00 98.75 246 LEU A O 1
ATOM 1749 N N . ILE A 1 247 ? -3.907 -14.629 18.594 1.00 98.81 247 ILE A N 1
ATOM 1750 C CA . ILE A 1 247 ? -3.999 -14.270 17.170 1.00 98.81 247 ILE A CA 1
ATOM 1751 C C . ILE A 1 247 ? -2.644 -13.857 16.591 1.00 98.81 247 ILE A C 1
ATOM 1753 O O . ILE A 1 247 ? -1.794 -13.300 17.287 1.00 98.81 247 ILE A O 1
ATOM 1757 N N . GLY A 1 248 ? -2.448 -14.116 15.296 1.00 98.19 248 GLY A N 1
ATOM 1758 C CA . GLY A 1 248 ? -1.188 -13.839 14.607 1.00 98.19 248 GLY A CA 1
ATOM 1759 C C . GLY A 1 248 ? -1.319 -13.604 13.101 1.00 98.19 248 GLY A C 1
ATOM 1760 O O . GLY A 1 248 ? -2.348 -13.889 12.487 1.00 98.19 248 GLY A O 1
ATOM 1761 N N . THR A 1 249 ? -0.256 -13.085 12.476 1.00 97.94 249 THR A N 1
ATOM 1762 C CA . THR A 1 249 ? -0.168 -12.896 11.016 1.00 97.94 249 THR A CA 1
ATOM 1763 C C . THR A 1 249 ? 1.195 -13.321 10.484 1.00 97.94 249 THR A C 1
ATOM 1765 O O . THR A 1 249 ? 2.221 -13.033 11.097 1.00 97.94 249 THR A O 1
ATOM 1768 N N . GLY A 1 250 ? 1.219 -13.955 9.313 1.00 97.88 250 GLY A N 1
ATOM 1769 C CA . GLY A 1 250 ? 2.464 -14.407 8.699 1.00 97.88 250 GLY A CA 1
ATOM 1770 C C . GLY A 1 250 ? 3.334 -13.274 8.136 1.00 97.88 250 GLY A C 1
ATOM 1771 O O . GLY A 1 250 ? 4.557 -13.338 8.196 1.00 97.88 250 GLY A O 1
ATOM 1772 N N . ARG A 1 251 ? 2.716 -12.191 7.647 1.00 97.94 251 ARG A N 1
ATOM 1773 C CA . ARG A 1 251 ? 3.401 -11.117 6.892 1.00 97.94 251 ARG A CA 1
ATOM 1774 C C . ARG A 1 251 ? 4.442 -10.290 7.645 1.00 97.94 251 ARG A C 1
ATOM 1776 O O . ARG A 1 251 ? 5.119 -9.486 7.013 1.00 97.94 251 ARG A O 1
ATOM 1783 N N . LYS A 1 252 ? 4.492 -10.380 8.975 1.00 98.19 252 LYS A N 1
ATOM 1784 C CA . LYS A 1 252 ? 5.394 -9.571 9.807 1.00 98.19 252 LYS A CA 1
ATOM 1785 C C . LYS A 1 252 ? 6.654 -10.366 10.133 1.00 98.19 252 LYS A C 1
ATOM 1787 O O . LYS A 1 252 ? 7.296 -10.868 9.218 1.00 98.19 252 LYS A O 1
ATOM 1792 N N . PHE A 1 253 ? 7.000 -10.528 11.407 1.00 98.38 253 PHE A N 1
ATOM 1793 C CA . PHE A 1 253 ? 8.255 -11.162 11.805 1.00 98.38 253 PHE A CA 1
ATOM 1794 C C . PHE A 1 253 ? 8.328 -12.670 11.488 1.00 98.38 253 PHE A C 1
ATOM 1796 O O . PHE A 1 253 ? 9.426 -13.215 11.474 1.00 98.38 253 PHE A O 1
ATOM 1803 N N . LEU A 1 254 ? 7.215 -13.320 11.121 1.00 97.94 254 LEU A N 1
ATOM 1804 C CA . LEU A 1 254 ? 7.206 -14.665 10.526 1.00 97.94 254 LEU A CA 1
ATOM 1805 C C . LEU A 1 254 ? 7.651 -14.722 9.047 1.00 97.94 254 LEU A C 1
ATOM 1807 O O . LEU A 1 254 ? 7.844 -15.822 8.550 1.00 97.94 254 LEU A O 1
ATOM 1811 N N . ARG A 1 255 ? 7.803 -13.592 8.332 1.00 96.75 255 ARG A N 1
ATOM 1812 C CA . ARG A 1 255 ? 8.256 -13.508 6.917 1.00 96.75 255 ARG A CA 1
ATOM 1813 C C . ARG A 1 255 ? 7.455 -14.337 5.891 1.00 96.75 255 ARG A C 1
ATOM 1815 O O . ARG A 1 255 ? 7.959 -14.636 4.811 1.00 96.75 255 ARG A O 1
ATOM 1822 N N . ALA A 1 256 ? 6.203 -14.667 6.192 1.00 98.19 256 ALA A N 1
ATOM 1823 C CA . ALA A 1 256 ? 5.286 -15.382 5.302 1.00 98.19 256 ALA A CA 1
ATOM 1824 C C . ALA A 1 256 ? 4.455 -14.425 4.411 1.00 98.19 256 ALA A C 1
ATOM 1826 O O . ALA A 1 256 ? 4.472 -13.211 4.623 1.00 98.19 256 ALA A O 1
ATOM 1827 N N . PRO A 1 257 ? 3.688 -14.915 3.418 1.00 97.94 257 PRO A N 1
ATOM 1828 C CA . PRO A 1 257 ? 2.922 -14.048 2.520 1.00 97.94 257 PRO A CA 1
ATOM 1829 C C . PRO A 1 257 ? 1.837 -13.201 3.213 1.00 97.94 257 PRO A C 1
ATOM 1831 O O . PRO A 1 257 ? 1.264 -13.576 4.241 1.00 97.94 257 PRO A O 1
ATOM 1834 N N . ARG A 1 258 ? 1.479 -12.063 2.600 1.00 97.00 258 ARG A N 1
ATOM 1835 C CA . ARG A 1 258 ? 0.242 -11.327 2.936 1.00 97.00 258 ARG A CA 1
ATOM 1836 C C . ARG A 1 258 ? -0.980 -12.204 2.641 1.00 97.00 258 ARG A C 1
ATOM 1838 O O . ARG A 1 258 ? -0.939 -12.999 1.716 1.00 97.00 258 ARG A O 1
ATOM 1845 N N . GLY A 1 259 ? -2.061 -12.030 3.405 1.00 97.00 259 GLY A N 1
ATOM 1846 C CA . GLY A 1 259 ? -3.234 -12.916 3.339 1.00 97.00 259 GLY A CA 1
ATOM 1847 C C . GLY A 1 259 ? -3.108 -14.173 4.207 1.00 97.00 259 GLY A C 1
ATOM 1848 O O . GLY A 1 259 ? -3.864 -15.118 4.016 1.00 97.00 259 GLY A O 1
ATOM 1849 N N . THR A 1 260 ? -2.154 -14.193 5.148 1.00 98.25 260 THR A N 1
ATOM 1850 C CA . THR A 1 260 ? -1.989 -15.279 6.119 1.00 98.25 260 THR A CA 1
ATOM 1851 C C . THR A 1 260 ? -2.072 -14.794 7.567 1.00 98.25 260 THR A C 1
ATOM 1853 O O . THR A 1 260 ? -1.513 -13.757 7.963 1.00 98.25 260 THR A O 1
ATOM 1856 N N . GLY A 1 261 ? -2.741 -15.590 8.390 1.00 98.00 261 GLY A N 1
ATOM 1857 C CA . GLY A 1 261 ? -2.808 -15.448 9.832 1.00 98.00 261 GLY A CA 1
ATOM 1858 C C . GLY A 1 261 ? -3.267 -16.725 10.514 1.00 98.00 261 GLY A C 1
ATOM 1859 O O . GLY A 1 261 ? -3.517 -17.747 9.877 1.00 98.00 261 GLY A O 1
ATOM 1860 N N . LEU A 1 262 ? -3.334 -16.653 11.836 1.00 98.00 262 LEU A N 1
ATOM 1861 C CA . LEU A 1 262 ? -3.719 -17.768 12.685 1.00 98.00 262 LEU A CA 1
ATOM 1862 C C . LEU A 1 262 ? -4.572 -17.283 13.855 1.00 98.00 262 LEU A C 1
ATOM 1864 O O . LEU A 1 262 ? -4.414 -16.152 14.326 1.00 98.00 262 LEU A O 1
ATOM 1868 N N . LEU A 1 263 ? -5.446 -18.172 14.309 1.00 98.62 263 LEU A N 1
ATOM 1869 C CA . LEU A 1 263 ? -6.134 -18.114 15.591 1.00 98.62 263 LEU A CA 1
ATOM 1870 C C . LEU A 1 263 ? -5.814 -19.423 16.317 1.00 98.62 263 LEU A C 1
ATOM 1872 O O . LEU A 1 263 ? -6.039 -20.496 15.763 1.00 98.62 263 LEU A O 1
ATOM 1876 N N . ALA A 1 264 ? -5.291 -19.338 17.534 1.00 98.62 264 ALA A N 1
ATOM 1877 C CA . ALA A 1 264 ? -5.106 -20.478 18.416 1.00 98.62 264 ALA A CA 1
ATOM 1878 C C . ALA A 1 264 ? -6.061 -20.386 19.615 1.00 98.62 264 ALA A C 1
ATOM 1880 O O . ALA A 1 264 ? -6.291 -19.297 20.147 1.00 98.62 264 ALA A O 1
ATOM 1881 N N . VAL A 1 265 ? -6.635 -21.523 20.011 1.00 98.38 265 VAL A N 1
ATOM 1882 C CA . VAL A 1 265 ? -7.684 -21.635 21.035 1.00 98.38 265 VAL A CA 1
ATOM 1883 C C . VAL A 1 265 ? -7.407 -22.846 21.920 1.00 98.38 265 VAL A C 1
ATOM 1885 O O . VAL A 1 265 ? -7.452 -23.986 21.456 1.00 98.38 265 VAL A O 1
ATOM 1888 N N . ARG A 1 266 ? -7.160 -22.624 23.213 1.00 96.69 266 ARG A N 1
ATOM 1889 C CA . ARG A 1 266 ? -6.944 -23.709 24.180 1.00 96.69 266 ARG A CA 1
ATOM 1890 C C . ARG A 1 266 ? -8.219 -24.524 24.354 1.00 96.69 266 ARG A C 1
ATOM 1892 O O . ARG A 1 266 ? -9.307 -23.979 24.547 1.00 96.69 266 ARG A O 1
ATOM 1899 N N . ARG A 1 267 ? -8.083 -25.851 24.317 1.00 92.44 267 ARG A N 1
ATOM 1900 C CA . ARG A 1 267 ? -9.220 -26.785 24.256 1.00 92.44 267 ARG A CA 1
ATOM 1901 C C . ARG A 1 267 ? -10.305 -26.587 25.339 1.00 92.44 267 ARG A C 1
ATOM 1903 O O . ARG A 1 267 ? -11.473 -26.608 24.965 1.00 92.44 267 ARG A O 1
ATOM 1910 N N . PRO A 1 268 ? -9.985 -26.296 26.622 1.00 90.94 268 PRO A N 1
ATOM 1911 C CA . PRO A 1 268 ? -11.005 -26.030 27.649 1.00 90.94 268 PRO A CA 1
ATOM 1912 C C . PRO A 1 268 ? -11.901 -24.810 27.370 1.00 90.94 268 PRO A C 1
ATOM 1914 O O . PRO A 1 268 ? -13.010 -24.728 27.900 1.00 90.94 268 PRO A O 1
ATOM 1917 N N . LEU A 1 269 ? -11.434 -23.861 26.549 1.00 94.44 269 LEU A N 1
ATOM 1918 C CA . LEU A 1 269 ? -12.244 -22.750 26.053 1.00 94.44 269 LEU A CA 1
ATOM 1919 C C . LEU A 1 269 ? -12.879 -23.077 24.694 1.00 94.44 269 LEU A C 1
ATOM 1921 O O . LEU A 1 269 ? -14.029 -22.711 24.475 1.00 94.44 269 LEU A O 1
ATOM 1925 N N . LEU A 1 270 ? -12.184 -23.802 23.809 1.00 92.69 270 LEU A N 1
ATOM 1926 C CA . LEU A 1 270 ? -12.708 -24.236 22.505 1.00 92.69 270 LEU A CA 1
ATOM 1927 C C . LEU A 1 270 ? -14.073 -24.930 22.625 1.00 92.69 270 LEU A C 1
ATOM 1929 O O . LEU A 1 270 ? -14.998 -24.586 21.892 1.00 92.69 270 LEU A O 1
ATOM 1933 N N . ASP A 1 271 ? -14.221 -25.838 23.593 1.00 87.88 271 ASP A N 1
ATOM 1934 C CA . ASP A 1 271 ? -15.467 -26.576 23.854 1.00 87.88 271 ASP A CA 1
ATOM 1935 C C . ASP A 1 271 ? -16.643 -25.660 24.273 1.00 87.88 271 ASP A C 1
ATOM 1937 O O . ASP A 1 271 ? -17.802 -26.070 24.221 1.00 87.88 271 ASP A O 1
ATOM 1941 N N . ARG A 1 272 ? -16.364 -24.401 24.646 1.00 90.44 272 ARG A N 1
ATOM 1942 C CA . ARG A 1 272 ? -17.343 -23.368 25.031 1.00 90.44 272 ARG A CA 1
ATOM 1943 C C . ARG A 1 272 ? -17.615 -22.336 23.926 1.00 90.44 272 ARG A C 1
ATOM 1945 O O . ARG A 1 272 ? -18.533 -21.534 24.081 1.00 90.44 272 ARG A O 1
ATOM 1952 N N . LEU A 1 273 ? -16.837 -22.323 22.838 1.00 94.25 273 LEU A N 1
ATOM 1953 C CA . LEU A 1 273 ? -16.917 -21.309 21.780 1.00 94.25 273 LEU A CA 1
ATOM 1954 C C . LEU A 1 273 ? -17.629 -21.827 20.523 1.00 94.25 273 LEU A C 1
ATOM 1956 O O . LEU A 1 273 ? -17.263 -22.856 19.948 1.00 94.25 273 LEU A O 1
ATOM 1960 N N . THR A 1 274 ? -18.608 -21.047 20.059 1.00 92.38 274 THR A N 1
ATOM 1961 C CA . THR A 1 274 ? -19.391 -21.310 18.841 1.00 92.38 274 THR A CA 1
ATOM 1962 C C . THR A 1 274 ? -19.165 -20.182 17.822 1.00 92.38 274 THR A C 1
ATOM 1964 O O . THR A 1 274 ? -19.470 -19.027 18.137 1.00 92.38 274 THR A O 1
ATOM 1967 N N . PRO A 1 275 ? -18.663 -20.465 16.602 1.00 92.75 275 PRO A N 1
ATOM 1968 C CA . PRO A 1 275 ? -18.566 -19.483 15.516 1.00 92.75 275 PRO A CA 1
ATOM 1969 C C . PRO A 1 275 ? -19.893 -18.753 15.260 1.00 92.75 275 PRO A C 1
ATOM 1971 O O . PRO A 1 275 ? -20.966 -19.275 15.554 1.00 92.75 275 PRO A O 1
ATOM 1974 N N . GLU A 1 276 ? -19.850 -17.521 14.753 1.00 90.31 276 GLU A N 1
ATOM 1975 C CA . GLU A 1 276 ? -21.074 -16.767 14.425 1.00 90.31 276 GLU A CA 1
ATOM 1976 C C . GLU A 1 276 ? -21.730 -17.285 13.139 1.00 90.31 276 GLU A C 1
ATOM 1978 O O . GLU A 1 276 ? -22.899 -17.662 13.151 1.00 90.31 276 GLU A O 1
ATOM 1983 N N . ALA A 1 277 ? -20.935 -17.415 12.077 1.00 90.38 277 ALA A N 1
ATOM 1984 C CA . ALA A 1 277 ? -21.273 -18.149 10.867 1.00 90.38 277 ALA A CA 1
ATOM 1985 C C . ALA A 1 277 ? -20.288 -19.328 10.725 1.00 90.38 277 ALA A C 1
ATOM 1987 O O . ALA A 1 277 ? -19.127 -19.093 10.379 1.00 90.38 277 ALA A O 1
ATOM 1988 N N . PRO A 1 278 ? -20.685 -20.571 11.056 1.00 91.25 278 PRO A N 1
ATOM 1989 C CA . PRO A 1 278 ? -19.871 -21.749 10.780 1.00 91.25 278 PRO A CA 1
ATOM 1990 C C . PRO A 1 278 ? -19.861 -22.054 9.274 1.00 91.25 278 PRO A C 1
ATOM 1992 O O . PRO A 1 278 ? -20.878 -21.926 8.595 1.00 91.25 278 PRO A O 1
ATOM 1995 N N . ASP A 1 279 ? -18.707 -22.479 8.772 1.00 95.81 279 ASP A N 1
ATOM 1996 C CA . ASP A 1 279 ? -18.472 -22.857 7.374 1.00 95.81 279 ASP A CA 1
ATOM 1997 C C . ASP A 1 279 ? -18.338 -24.389 7.229 1.00 95.81 279 ASP A C 1
ATOM 1999 O O . ASP A 1 279 ? -18.114 -25.089 8.216 1.00 95.81 279 ASP A O 1
ATOM 2003 N N . VAL A 1 280 ? -18.443 -24.934 6.010 1.00 95.06 280 VAL A N 1
ATOM 2004 C CA . VAL A 1 280 ? -18.340 -26.385 5.734 1.00 95.06 280 VAL A CA 1
ATOM 2005 C C . VAL A 1 280 ? -16.963 -27.004 6.041 1.00 95.06 280 VAL A C 1
ATOM 2007 O O . VAL A 1 280 ? -16.851 -28.224 6.151 1.00 95.06 280 VAL A O 1
ATOM 2010 N N . ARG A 1 281 ? -15.908 -26.198 6.231 1.00 95.12 281 ARG A N 1
ATOM 2011 C CA . ARG A 1 281 ? -14.625 -26.635 6.821 1.00 95.12 281 ARG A CA 1
ATOM 2012 C C . ARG A 1 281 ? -14.716 -26.846 8.334 1.00 95.12 281 ARG A C 1
ATOM 2014 O O . ARG A 1 281 ? -13.968 -27.657 8.877 1.00 95.12 281 ARG A O 1
ATOM 2021 N N . GLY A 1 282 ? -15.602 -26.105 8.996 1.00 94.19 282 GLY A N 1
ATOM 2022 C CA . GLY A 1 282 ? -15.734 -26.030 10.448 1.00 94.19 282 GLY A CA 1
ATOM 2023 C C . GLY A 1 282 ? -16.970 -26.715 11.043 1.00 94.19 282 GLY A C 1
ATOM 2024 O O . GLY A 1 282 ? -17.053 -26.864 12.265 1.00 94.19 282 GLY A O 1
ATOM 2025 N N . ALA A 1 283 ? -17.918 -27.141 10.211 1.00 95.69 283 ALA A N 1
ATOM 2026 C CA . ALA A 1 283 ? -19.138 -27.823 10.623 1.00 95.69 283 ALA A CA 1
ATOM 2027 C C . ALA A 1 283 ? -19.585 -28.886 9.608 1.00 95.69 283 ALA A C 1
ATOM 2029 O O . ALA A 1 283 ? -19.395 -28.746 8.401 1.00 95.69 283 ALA A O 1
ATOM 2030 N N . LEU A 1 284 ? -20.234 -29.933 10.116 1.00 96.25 284 LEU A N 1
ATOM 2031 C CA . LEU A 1 284 ? -20.855 -31.001 9.339 1.00 96.25 284 LEU A CA 1
ATOM 2032 C C . LEU A 1 284 ? -22.377 -30.826 9.367 1.00 96.25 284 LEU A C 1
ATOM 2034 O O . LEU A 1 284 ? -22.978 -30.798 10.439 1.00 96.25 284 LEU A O 1
ATOM 2038 N N . TRP A 1 285 ? -23.013 -30.735 8.198 1.00 95.38 285 TRP A N 1
ATOM 2039 C CA . TRP A 1 285 ? -24.476 -30.729 8.076 1.00 95.38 285 TRP A CA 1
ATOM 2040 C C . TRP A 1 285 ? -24.977 -32.184 8.135 1.00 95.38 285 TRP A C 1
ATOM 2042 O O . TRP A 1 285 ? -24.775 -32.942 7.188 1.00 95.38 285 TRP A O 1
ATOM 2052 N N . THR A 1 286 ? -25.569 -32.603 9.263 1.00 96.75 286 THR A N 1
ATOM 2053 C CA . THR A 1 286 ? -25.855 -34.025 9.555 1.00 96.75 286 THR A CA 1
ATOM 2054 C C . THR A 1 286 ? -27.295 -34.465 9.262 1.00 96.75 286 THR A C 1
ATOM 2056 O O . THR A 1 286 ? -27.522 -35.646 9.004 1.00 96.75 286 THR A O 1
ATOM 2059 N N . ALA A 1 287 ? -28.268 -33.547 9.230 1.00 96.44 287 ALA A N 1
ATOM 2060 C CA . ALA A 1 287 ? -29.639 -33.788 8.748 1.00 96.44 287 ALA A CA 1
ATOM 2061 C C . ALA A 1 287 ? -30.301 -32.473 8.286 1.00 96.44 287 ALA A C 1
ATOM 2063 O O . ALA A 1 287 ? -29.762 -31.409 8.565 1.00 96.44 287 ALA A O 1
ATOM 2064 N N . GLU A 1 288 ? -31.494 -32.517 7.661 1.00 96.81 288 GLU A N 1
ATOM 2065 C CA . GLU A 1 288 ? -32.228 -31.347 7.105 1.00 96.81 288 GLU A CA 1
ATOM 2066 C C . GLU A 1 288 ? -32.100 -30.066 7.954 1.00 96.81 288 GLU A C 1
ATOM 2068 O O . GLU A 1 288 ? -31.856 -28.988 7.415 1.00 96.81 288 GLU A O 1
ATOM 2073 N N . ARG A 1 289 ? -32.222 -30.192 9.284 1.00 96.25 289 ARG A N 1
ATOM 2074 C CA . ARG A 1 289 ? -32.165 -29.080 10.250 1.00 96.25 289 ARG A CA 1
ATOM 2075 C C . ARG A 1 289 ? -31.161 -29.285 11.391 1.00 96.25 289 ARG A C 1
ATOM 2077 O O . ARG A 1 289 ? -31.304 -28.643 12.427 1.00 96.25 289 ARG A O 1
ATOM 2084 N N . ASN A 1 290 ? -30.182 -30.179 11.236 1.00 96.25 290 ASN A N 1
ATOM 2085 C CA . ASN A 1 290 ? -29.190 -30.480 12.274 1.00 96.25 290 ASN A CA 1
ATOM 2086 C C . ASN A 1 290 ? -27.762 -30.448 11.721 1.00 96.25 290 ASN A C 1
ATOM 2088 O O . ASN A 1 290 ? -27.508 -30.931 10.619 1.00 96.25 290 ASN A O 1
ATOM 2092 N N . TRP A 1 291 ? -26.837 -29.894 12.497 1.00 95.69 291 TRP A N 1
ATOM 2093 C CA . TRP A 1 291 ? -25.426 -29.768 12.145 1.00 95.69 291 TRP A CA 1
ATOM 2094 C C . TRP A 1 291 ? -24.563 -29.765 13.411 1.00 95.69 291 TRP A C 1
ATOM 2096 O O . TRP A 1 291 ? -25.042 -29.443 14.498 1.00 95.69 291 TRP A O 1
ATOM 2106 N N . GLU A 1 292 ? -23.291 -30.125 13.264 1.00 96.06 292 GLU A N 1
ATOM 2107 C CA . GLU A 1 292 ? -22.338 -30.297 14.367 1.00 96.06 292 GLU A CA 1
ATOM 2108 C C . GLU A 1 292 ? -21.014 -29.589 14.045 1.00 96.06 292 GLU A C 1
ATOM 2110 O O . GLU A 1 292 ? -20.564 -29.601 12.899 1.00 96.06 292 GLU A O 1
ATOM 2115 N N . LEU A 1 293 ? -20.375 -28.960 15.039 1.00 95.62 293 LEU A N 1
ATOM 2116 C CA . LEU A 1 293 ? -19.039 -28.367 14.879 1.00 95.62 293 LEU A CA 1
ATOM 2117 C C . LEU A 1 293 ? -17.962 -29.454 14.846 1.00 95.62 293 LEU A C 1
ATOM 2119 O O . LEU A 1 293 ? -18.034 -30.425 15.601 1.00 95.62 293 LEU A O 1
ATOM 2123 N N . VAL A 1 294 ? -16.894 -29.237 14.072 1.00 95.62 294 VAL A N 1
ATOM 2124 C CA . VAL A 1 294 ? -15.681 -30.057 14.216 1.00 95.62 294 VAL A CA 1
ATOM 2125 C C . VAL A 1 294 ? -15.074 -29.861 15.622 1.00 95.62 294 VAL A C 1
ATOM 2127 O O . VAL A 1 294 ? -15.143 -28.760 16.186 1.00 95.62 294 VAL A O 1
ATOM 2130 N N . PRO A 1 295 ? -14.494 -30.907 16.242 1.00 94.56 295 PRO A N 1
ATOM 2131 C CA . PRO A 1 295 ? -14.046 -30.869 17.640 1.00 94.56 295 PRO A CA 1
ATOM 2132 C C . PRO A 1 295 ? -12.735 -30.095 17.862 1.00 94.56 295 PRO A C 1
ATOM 2134 O O . PRO A 1 295 ? -12.274 -30.001 18.997 1.00 94.56 295 PRO A O 1
ATOM 2137 N N . ASP A 1 296 ? -12.123 -29.572 16.800 1.00 96.56 296 ASP A N 1
ATOM 2138 C CA . ASP A 1 296 ? -10.870 -28.821 16.824 1.00 96.56 296 ASP A CA 1
ATOM 2139 C C . ASP A 1 296 ? -11.085 -27.335 16.462 1.00 96.56 296 ASP A C 1
ATOM 2141 O O . ASP A 1 296 ? -12.201 -26.876 16.185 1.00 96.56 296 ASP A O 1
ATOM 2145 N N . ALA A 1 297 ? -10.005 -26.554 16.495 1.00 97.50 297 ALA A N 1
ATOM 2146 C CA . ALA A 1 297 ? -10.020 -25.138 16.150 1.00 97.50 297 ALA A CA 1
ATOM 2147 C C . ALA A 1 297 ? -10.333 -24.870 14.664 1.00 97.50 297 ALA A C 1
ATOM 2149 O O . ALA A 1 297 ? -10.706 -23.742 14.333 1.00 97.50 297 ALA A O 1
ATOM 2150 N N . LYS A 1 298 ? -10.293 -25.876 13.770 1.00 96.75 298 LYS A N 1
ATOM 2151 C CA . LYS A 1 298 ? -10.655 -25.703 12.350 1.00 96.75 298 LYS A CA 1
ATOM 2152 C C . LYS A 1 298 ? -12.134 -25.316 12.176 1.00 96.75 298 LYS A C 1
ATOM 2154 O O . LYS A 1 298 ? -12.503 -24.814 11.118 1.00 96.75 298 LYS A O 1
ATOM 2159 N N . ARG A 1 299 ? -12.940 -25.373 13.251 1.00 96.56 299 ARG A N 1
ATOM 2160 C CA . ARG A 1 299 ? -14.253 -24.704 13.367 1.00 96.56 299 ARG A CA 1
ATOM 2161 C C . ARG A 1 299 ? -14.251 -23.199 13.058 1.00 96.56 299 ARG A C 1
ATOM 2163 O O . ARG A 1 299 ? -15.308 -22.649 12.773 1.00 96.56 299 ARG A O 1
ATOM 2170 N N . PHE A 1 300 ? -13.095 -22.533 13.124 1.00 97.38 300 PHE A N 1
ATOM 2171 C CA . PHE A 1 300 ? -12.920 -21.111 12.791 1.00 97.38 300 PHE A CA 1
ATOM 2172 C C . PHE A 1 300 ? -12.287 -20.863 11.407 1.00 97.38 300 PHE A C 1
ATOM 2174 O O . PHE A 1 300 ? -11.949 -19.719 11.085 1.00 97.38 300 PHE A O 1
ATOM 2181 N N . GLU A 1 301 ? -12.094 -21.897 10.587 1.00 97.19 301 GLU A N 1
ATOM 2182 C CA . GLU A 1 301 ? -11.639 -21.750 9.201 1.00 97.19 301 GLU A CA 1
ATOM 2183 C C . GLU A 1 301 ? -12.797 -21.565 8.217 1.00 97.19 301 GLU A C 1
ATOM 2185 O O . GLU A 1 301 ? -13.945 -21.883 8.515 1.00 97.19 301 GLU A O 1
ATOM 2190 N N . LEU A 1 302 ? -12.453 -21.089 7.020 1.00 96.00 302 LEU A N 1
ATOM 2191 C CA . LEU A 1 302 ? -13.282 -21.204 5.825 1.00 96.00 302 LEU A CA 1
ATOM 2192 C C . LEU A 1 302 ? -12.744 -22.334 4.936 1.00 96.00 302 LEU A C 1
ATOM 2194 O O . LEU A 1 302 ? -11.542 -22.624 4.948 1.00 96.00 302 LEU A O 1
ATOM 2198 N N . TRP A 1 303 ? -13.636 -22.950 4.165 1.00 94.06 303 TRP A N 1
ATOM 2199 C CA . TRP A 1 303 ? -13.333 -23.966 3.162 1.00 94.06 303 TRP A CA 1
ATOM 2200 C C . TRP A 1 303 ? -12.536 -23.400 1.994 1.00 94.06 303 TRP A C 1
ATOM 2202 O O . TRP A 1 303 ? -11.512 -23.968 1.615 1.00 94.06 303 TRP A O 1
ATOM 2212 N N . GLU A 1 304 ? -12.979 -22.264 1.455 1.00 94.69 304 GLU A N 1
ATOM 2213 C CA . GLU A 1 304 ? -12.218 -21.557 0.434 1.00 94.69 304 GLU A CA 1
ATOM 2214 C C . GLU A 1 304 ? -11.010 -20.862 1.075 1.00 94.69 304 GLU A C 1
ATOM 2216 O O . GLU A 1 304 ? -11.128 -20.150 2.077 1.00 94.69 304 GLU A O 1
ATOM 2221 N N . ALA A 1 305 ? -9.828 -21.108 0.517 1.00 93.50 305 ALA A N 1
ATOM 2222 C CA . ALA A 1 305 ? -8.564 -20.725 1.116 1.00 93.50 305 ALA A CA 1
ATOM 2223 C C . ALA A 1 305 ? -7.452 -20.661 0.069 1.00 93.50 305 ALA A C 1
ATOM 2225 O O . ALA A 1 305 ? -7.279 -21.563 -0.746 1.00 93.50 305 ALA A O 1
ATOM 2226 N N . ALA A 1 306 ? -6.592 -19.648 0.168 1.00 95.81 306 ALA A N 1
ATOM 2227 C CA . ALA A 1 306 ? -5.422 -19.531 -0.693 1.00 95.81 306 ALA A CA 1
ATOM 2228 C C . ALA A 1 306 ? -4.345 -20.572 -0.313 1.00 95.81 306 ALA A C 1
ATOM 2230 O O . ALA A 1 306 ? -3.450 -20.302 0.497 1.00 95.81 306 ALA A O 1
ATOM 2231 N N . HIS A 1 307 ? -4.433 -21.771 -0.896 1.00 98.06 307 HIS A N 1
ATOM 2232 C CA . HIS A 1 307 ? -3.574 -22.921 -0.595 1.00 98.06 307 HIS A CA 1
ATOM 2233 C C . HIS A 1 307 ? -2.085 -22.598 -0.820 1.00 98.06 307 HIS A C 1
ATOM 2235 O O . HIS A 1 307 ? -1.257 -22.864 0.055 1.00 98.06 307 HIS A O 1
ATOM 2241 N N . ALA A 1 308 ? -1.759 -21.887 -1.905 1.00 98.56 308 ALA A N 1
ATOM 2242 C CA . ALA A 1 308 ? -0.416 -21.366 -2.171 1.00 98.56 308 ALA A CA 1
ATOM 2243 C C . ALA A 1 308 ? 0.135 -20.486 -1.026 1.00 98.56 308 ALA A C 1
ATOM 2245 O O . ALA A 1 308 ? 1.307 -20.588 -0.664 1.00 98.56 308 ALA A O 1
ATOM 2246 N N . LEU A 1 309 ? -0.707 -19.650 -0.404 1.00 98.56 309 LEU A N 1
ATOM 2247 C CA . LEU A 1 309 ? -0.296 -18.775 0.701 1.00 98.56 309 LEU A CA 1
ATOM 2248 C C . LEU A 1 309 ? -0.151 -19.551 2.020 1.00 98.56 309 LEU A C 1
ATOM 2250 O O . LEU A 1 309 ? 0.776 -19.268 2.781 1.00 98.56 309 LEU A O 1
ATOM 2254 N N . ARG A 1 310 ? -0.995 -20.569 2.267 1.00 98.38 310 ARG A N 1
ATOM 2255 C CA . ARG A 1 310 ? -0.816 -21.517 3.387 1.00 98.38 310 ARG A CA 1
ATOM 2256 C C . ARG A 1 310 ? 0.524 -22.265 3.263 1.00 98.38 310 ARG A C 1
ATOM 2258 O O . ARG A 1 310 ? 1.234 -22.392 4.258 1.00 98.38 310 ARG A O 1
ATOM 2265 N N . LEU A 1 311 ? 0.927 -22.673 2.055 1.00 98.75 311 LEU A N 1
ATOM 2266 C CA . LEU A 1 311 ? 2.241 -23.289 1.802 1.00 98.75 311 LEU A CA 1
ATOM 2267 C C . LEU A 1 311 ? 3.409 -22.310 1.990 1.00 98.75 311 LEU A C 1
ATOM 2269 O O . LEU A 1 311 ? 4.406 -22.680 2.609 1.00 98.75 311 LEU A O 1
ATOM 2273 N N . GLY A 1 312 ? 3.274 -21.056 1.546 1.00 98.75 312 GLY A N 1
ATOM 2274 C CA . GLY A 1 312 ? 4.258 -20.002 1.826 1.00 98.75 312 GLY A CA 1
ATOM 2275 C C . GLY A 1 312 ? 4.436 -19.729 3.328 1.00 98.75 312 GLY A C 1
ATOM 2276 O O . GLY A 1 312 ? 5.561 -19.572 3.797 1.00 98.75 312 GLY A O 1
ATOM 2277 N N . LEU A 1 313 ? 3.351 -19.752 4.113 1.00 98.75 313 LEU A N 1
ATOM 2278 C CA . LEU A 1 313 ? 3.425 -19.729 5.581 1.00 98.75 313 LEU A CA 1
ATOM 2279 C C . LEU A 1 313 ? 4.145 -20.967 6.131 1.00 98.75 313 LEU A C 1
ATOM 2281 O O . LEU A 1 313 ? 4.993 -20.841 7.012 1.00 98.75 313 LEU A O 1
ATOM 2285 N N . GLY A 1 314 ? 3.863 -22.149 5.580 1.00 98.62 314 GLY A N 1
ATOM 2286 C CA . GLY A 1 314 ? 4.579 -23.380 5.906 1.00 98.62 314 GLY A CA 1
ATOM 2287 C C . GLY A 1 314 ? 6.091 -23.277 5.687 1.00 98.62 314 GLY A C 1
ATOM 2288 O O . GLY A 1 314 ? 6.847 -23.718 6.555 1.00 98.62 314 GLY A O 1
ATOM 2289 N N . ALA A 1 315 ? 6.530 -22.695 4.568 1.00 98.69 315 ALA A N 1
ATOM 2290 C CA . ALA A 1 315 ? 7.942 -22.480 4.249 1.00 98.69 315 ALA A CA 1
ATOM 2291 C C . ALA A 1 315 ? 8.613 -21.525 5.250 1.00 98.69 315 ALA A C 1
ATOM 2293 O O . ALA A 1 315 ? 9.579 -21.913 5.903 1.00 98.69 315 ALA A O 1
ATOM 2294 N N . ALA A 1 316 ? 8.042 -20.338 5.469 1.00 98.56 316 ALA A N 1
ATOM 2295 C CA . ALA A 1 316 ? 8.620 -19.346 6.376 1.00 98.56 316 ALA A CA 1
ATOM 2296 C C . ALA A 1 316 ? 8.690 -19.829 7.845 1.00 98.56 316 ALA A C 1
ATOM 2298 O O . ALA A 1 316 ? 9.642 -19.531 8.567 1.00 98.56 316 ALA A O 1
ATOM 2299 N N . LEU A 1 317 ? 7.723 -20.649 8.282 1.00 98.62 317 LEU A N 1
ATOM 2300 C CA . LEU A 1 317 ? 7.771 -21.328 9.584 1.00 98.62 317 LEU A CA 1
ATOM 2301 C C . LEU A 1 317 ? 8.896 -22.375 9.674 1.00 98.62 317 LEU A C 1
ATOM 2303 O O . LEU A 1 317 ? 9.435 -22.592 10.759 1.00 98.62 317 LEU A O 1
ATOM 2307 N N . ALA A 1 318 ? 9.259 -23.029 8.565 1.00 97.94 318 ALA A N 1
ATOM 2308 C CA . ALA A 1 318 ? 10.402 -23.942 8.533 1.00 97.94 318 ALA A CA 1
ATOM 2309 C C . ALA A 1 318 ? 11.736 -23.182 8.595 1.00 97.94 318 ALA A C 1
ATOM 2311 O O . ALA A 1 318 ? 12.627 -23.604 9.331 1.00 97.94 318 ALA A O 1
ATOM 2312 N N . ASP A 1 319 ? 11.846 -22.042 7.904 1.00 96.88 319 ASP A N 1
ATOM 2313 C CA . ASP A 1 319 ? 13.021 -21.162 7.977 1.00 96.88 319 ASP A CA 1
ATOM 2314 C C . ASP A 1 319 ? 13.235 -20.646 9.415 1.00 96.88 319 ASP A C 1
ATOM 2316 O O . ASP A 1 319 ? 14.331 -20.774 9.968 1.00 96.88 319 ASP A O 1
ATOM 2320 N N . LEU A 1 320 ? 12.173 -20.162 10.077 1.00 97.25 320 LEU A N 1
ATOM 2321 C CA . LEU A 1 320 ? 12.221 -19.765 11.492 1.00 97.25 320 LEU A CA 1
ATOM 2322 C C . LEU A 1 320 ? 12.602 -20.938 12.413 1.00 97.25 320 LEU A C 1
ATOM 2324 O O . LEU A 1 320 ? 13.412 -20.764 13.323 1.00 97.25 320 LEU A O 1
ATOM 2328 N N . GLY A 1 321 ? 12.056 -22.134 12.169 1.00 96.19 321 GLY A N 1
ATOM 2329 C CA . GLY A 1 321 ? 12.397 -23.344 12.922 1.00 96.19 321 GLY A CA 1
ATOM 2330 C C . GLY A 1 321 ? 13.859 -23.780 12.755 1.00 96.19 321 GLY A C 1
ATOM 2331 O O . GLY A 1 321 ? 14.462 -24.271 13.707 1.00 96.19 321 GLY A O 1
ATOM 2332 N N . ALA A 1 322 ? 14.456 -23.561 11.580 1.00 95.38 322 ALA A N 1
ATOM 2333 C CA . ALA A 1 322 ? 15.861 -23.870 11.310 1.00 95.38 322 ALA A CA 1
ATOM 2334 C C . ALA A 1 322 ? 16.833 -22.877 11.981 1.00 95.38 322 ALA A C 1
ATOM 2336 O O . ALA A 1 322 ? 17.896 -23.286 12.463 1.00 95.38 322 ALA A O 1
ATOM 2337 N N . LEU A 1 323 ? 16.459 -21.591 12.041 1.00 95.12 323 LEU A N 1
ATOM 2338 C CA . LEU A 1 323 ? 17.197 -20.543 12.761 1.00 95.12 323 LEU A CA 1
ATOM 2339 C C . LEU A 1 323 ? 17.073 -20.691 14.292 1.00 95.12 323 LEU A C 1
ATOM 2341 O O . LEU A 1 323 ? 18.052 -20.492 15.017 1.00 95.12 323 LEU A O 1
ATOM 2345 N N . GLY A 1 324 ? 15.885 -21.071 14.771 1.00 95.50 324 GLY A N 1
ATOM 2346 C CA . GLY A 1 324 ? 15.515 -21.150 16.185 1.00 95.50 324 GLY A CA 1
ATOM 2347 C C . GLY A 1 324 ? 15.046 -19.798 16.734 1.00 95.50 324 GLY A C 1
ATOM 2348 O O . GLY A 1 324 ? 15.765 -18.798 16.643 1.00 95.50 324 GLY A O 1
ATOM 2349 N N . VAL A 1 325 ? 13.847 -19.759 17.328 1.00 94.50 325 VAL A N 1
ATOM 2350 C CA . VAL A 1 325 ? 13.204 -18.501 17.758 1.00 94.50 325 VAL A CA 1
ATOM 2351 C C . VAL A 1 325 ? 14.038 -17.731 18.788 1.00 94.50 325 VAL A C 1
ATOM 2353 O O . VAL A 1 325 ? 14.168 -16.519 18.661 1.00 94.50 325 VAL A O 1
ATOM 2356 N N . ASP A 1 326 ? 14.709 -18.407 19.722 1.00 94.81 326 ASP A N 1
ATOM 2357 C CA . ASP A 1 326 ? 15.579 -17.773 20.727 1.00 94.81 326 ASP A CA 1
ATOM 2358 C C . ASP A 1 326 ? 16.866 -17.184 20.135 1.00 94.81 326 ASP A C 1
ATOM 2360 O O . ASP A 1 326 ? 17.473 -16.277 20.706 1.00 94.81 326 ASP A O 1
ATOM 2364 N N . THR A 1 327 ? 17.317 -17.688 18.984 1.00 96.19 327 THR A N 1
ATOM 2365 C CA . THR A 1 327 ? 18.449 -17.115 18.242 1.00 96.19 327 THR A CA 1
ATOM 2366 C C . THR A 1 327 ? 18.022 -15.866 17.492 1.00 96.19 327 THR A C 1
ATOM 2368 O O . THR A 1 327 ? 18.706 -14.845 17.581 1.00 96.19 327 THR A O 1
ATOM 2371 N N . VAL A 1 328 ? 16.861 -15.914 16.834 1.00 97.50 328 VAL A N 1
ATOM 2372 C CA . VAL A 1 328 ? 16.254 -14.741 16.196 1.00 97.50 328 VAL A CA 1
ATOM 2373 C C . VAL A 1 328 ? 15.967 -13.658 17.240 1.00 97.50 328 VAL A C 1
ATOM 2375 O O . VAL A 1 328 ? 16.429 -12.533 17.076 1.00 97.50 328 VAL A O 1
ATOM 2378 N N . ALA A 1 329 ? 15.311 -13.991 18.353 1.00 97.38 329 ALA A N 1
ATOM 2379 C CA . ALA A 1 329 ? 14.930 -13.034 19.389 1.00 97.38 329 ALA A CA 1
ATOM 2380 C C . ALA A 1 329 ? 16.132 -12.296 19.995 1.00 97.38 329 ALA A C 1
ATOM 2382 O O . ALA A 1 329 ? 16.146 -11.066 20.021 1.00 97.38 329 ALA A O 1
ATOM 2383 N N . ARG A 1 330 ? 17.189 -13.018 20.401 1.00 96.38 330 ARG A N 1
ATOM 2384 C CA . ARG A 1 330 ? 18.425 -12.394 20.919 1.00 96.38 330 ARG A CA 1
ATOM 2385 C C . ARG A 1 330 ? 19.093 -11.484 19.883 1.00 96.38 330 ARG A C 1
ATOM 2387 O O . ARG A 1 330 ? 19.576 -1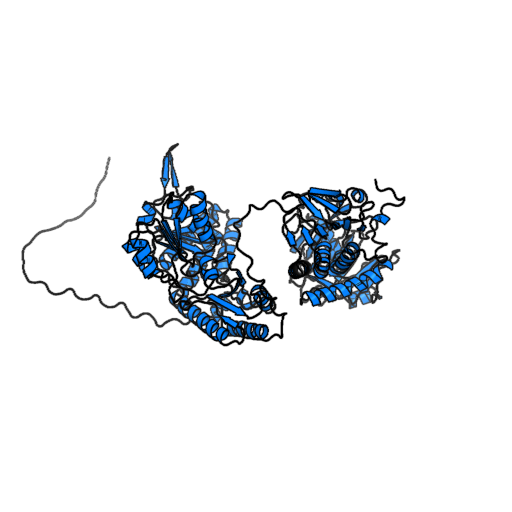0.411 20.237 1.00 96.38 330 ARG A O 1
ATOM 2394 N N . HIS A 1 331 ? 19.114 -11.896 18.615 1.00 97.06 331 HIS A N 1
ATOM 2395 C CA . HIS A 1 331 ? 19.700 -11.109 17.532 1.00 97.06 331 HIS A CA 1
ATOM 2396 C C . HIS A 1 331 ? 18.900 -9.824 17.250 1.00 97.06 331 HIS A C 1
ATOM 2398 O O . HIS A 1 331 ? 19.482 -8.740 17.204 1.00 97.06 331 HIS A O 1
ATOM 2404 N N . LEU A 1 332 ? 17.571 -9.915 17.134 1.00 98.00 332 LEU A N 1
ATOM 2405 C CA . LEU A 1 332 ? 16.719 -8.755 16.862 1.00 98.00 332 LEU A CA 1
ATOM 2406 C C . LEU A 1 332 ? 16.644 -7.787 18.049 1.00 98.00 332 LEU A C 1
ATOM 2408 O O . LEU A 1 332 ? 16.684 -6.576 17.835 1.00 98.00 332 LEU A O 1
ATOM 2412 N N . ALA A 1 333 ? 16.612 -8.295 19.285 1.00 96.50 333 ALA A N 1
ATOM 2413 C CA . ALA A 1 333 ? 16.695 -7.468 20.486 1.00 96.50 333 ALA A CA 1
ATOM 2414 C C . ALA A 1 333 ? 18.026 -6.696 20.550 1.00 96.50 333 ALA A C 1
ATOM 2416 O O . ALA A 1 333 ? 18.025 -5.509 20.866 1.00 96.50 333 ALA A O 1
ATOM 2417 N N . SER A 1 334 ? 19.148 -7.328 20.178 1.00 96.69 334 SER A N 1
ATOM 2418 C CA . SER A 1 334 ? 20.459 -6.668 20.098 1.00 96.69 334 SER A CA 1
ATOM 2419 C C . SER A 1 334 ? 20.502 -5.574 19.020 1.00 96.69 334 SER A C 1
ATOM 2421 O O . SER A 1 334 ? 20.951 -4.462 19.306 1.00 96.69 334 SER A O 1
ATOM 2423 N N . LEU A 1 335 ? 19.971 -5.834 17.817 1.00 98.00 335 LEU A N 1
ATOM 2424 C CA . LEU A 1 335 ? 19.869 -4.819 16.760 1.00 98.00 335 LEU A CA 1
ATOM 2425 C C . LEU A 1 335 ? 18.969 -3.640 17.173 1.00 98.00 335 LEU A C 1
ATOM 2427 O O . LEU A 1 335 ? 19.323 -2.487 16.933 1.00 98.00 335 LEU A O 1
ATOM 2431 N N . ALA A 1 336 ? 17.824 -3.902 17.807 1.00 98.31 336 ALA A N 1
ATOM 2432 C CA . ALA A 1 336 ? 16.885 -2.860 18.226 1.00 98.31 336 ALA A CA 1
ATOM 2433 C C . ALA A 1 336 ? 17.323 -2.101 19.492 1.00 98.31 336 ALA A C 1
ATOM 2435 O O . ALA A 1 336 ? 16.940 -0.945 19.667 1.00 98.31 336 ALA A O 1
ATOM 2436 N N . ALA A 1 337 ? 18.129 -2.707 20.370 1.00 98.12 337 ALA A N 1
ATOM 2437 C CA . ALA A 1 337 ? 18.825 -1.997 21.445 1.00 98.12 337 ALA A CA 1
ATOM 2438 C C . ALA A 1 337 ? 19.856 -1.020 20.862 1.00 98.12 337 ALA A C 1
ATOM 2440 O O . ALA A 1 337 ? 19.725 0.186 21.066 1.00 98.12 337 ALA A O 1
ATOM 2441 N N . SER A 1 338 ? 20.771 -1.512 20.017 1.00 98.25 338 SER A N 1
ATOM 2442 C CA . SER A 1 338 ? 21.790 -0.672 19.374 1.00 98.25 338 SER A CA 1
ATOM 2443 C C . SER A 1 338 ? 21.176 0.455 18.534 1.00 98.25 338 SER A C 1
ATOM 2445 O O . SER A 1 338 ? 21.656 1.585 18.566 1.00 98.25 338 SER A O 1
ATOM 2447 N N . LEU A 1 339 ? 20.073 0.196 17.821 1.00 98.75 339 LEU A N 1
ATOM 2448 C CA . LEU A 1 339 ? 19.371 1.238 17.071 1.00 98.75 339 LEU A CA 1
ATOM 2449 C C . LEU A 1 339 ? 18.710 2.290 17.984 1.00 98.75 339 LEU A C 1
ATOM 2451 O O . LEU A 1 339 ? 18.724 3.467 17.634 1.00 98.75 339 LEU A O 1
ATOM 2455 N N . ARG A 1 340 ? 18.163 1.910 19.150 1.00 98.44 340 ARG A N 1
ATOM 2456 C CA . ARG A 1 340 ? 17.629 2.877 20.130 1.00 98.44 340 ARG A CA 1
ATOM 2457 C C . ARG A 1 340 ? 18.729 3.744 20.725 1.00 98.44 340 ARG A C 1
ATOM 2459 O O . ARG A 1 340 ? 18.590 4.962 20.717 1.00 98.44 340 ARG A O 1
ATOM 2466 N N . GLU A 1 341 ? 19.815 3.129 21.187 1.00 98.38 341 GLU A N 1
ATOM 2467 C CA . GLU A 1 341 ? 20.986 3.821 21.741 1.00 98.38 341 GLU A CA 1
ATOM 2468 C C . GLU A 1 341 ? 21.513 4.862 20.742 1.00 98.38 341 GLU A C 1
ATOM 2470 O O . GLU A 1 341 ? 21.509 6.061 21.016 1.00 98.38 341 GLU A O 1
ATOM 2475 N N . ARG A 1 342 ? 21.829 4.419 19.521 1.00 98.62 342 ARG A N 1
ATOM 2476 C CA . ARG A 1 342 ? 22.405 5.261 18.463 1.00 98.62 342 ARG A CA 1
ATOM 2477 C C . ARG A 1 342 ? 21.474 6.351 17.927 1.00 98.62 342 ARG A C 1
ATOM 2479 O O . ARG A 1 342 ? 21.968 7.310 17.340 1.00 98.62 342 ARG A O 1
ATOM 2486 N N . LEU A 1 343 ? 20.152 6.206 18.068 1.00 98.62 343 LEU A N 1
ATOM 2487 C CA . LEU A 1 343 ? 19.187 7.264 17.742 1.00 98.62 343 LEU A CA 1
ATOM 2488 C C . LEU A 1 343 ? 19.000 8.249 18.904 1.00 98.62 343 LEU A C 1
ATOM 2490 O O . LEU A 1 343 ? 18.800 9.432 18.650 1.00 98.62 343 LEU A O 1
ATOM 2494 N N . ALA A 1 344 ? 19.090 7.791 20.156 1.00 97.81 344 ALA A N 1
ATOM 2495 C CA . ALA A 1 344 ? 19.020 8.648 21.343 1.00 97.81 344 ALA A CA 1
ATOM 2496 C C . ALA A 1 344 ? 20.277 9.522 21.532 1.00 97.81 344 ALA A C 1
ATOM 2498 O O . ALA A 1 344 ? 20.201 10.581 22.149 1.00 97.81 344 ALA A O 1
ATOM 2499 N N . GLU A 1 345 ? 21.418 9.119 20.965 1.00 98.06 345 GLU A N 1
ATOM 2500 C CA . GLU A 1 345 ? 22.648 9.925 20.896 1.00 98.06 345 GLU A CA 1
ATOM 2501 C C . GLU A 1 345 ? 22.577 11.107 19.905 1.00 98.06 345 GLU A C 1
ATOM 2503 O O . GLU A 1 345 ? 23.469 11.959 19.900 1.00 98.06 345 GLU A O 1
ATOM 2508 N N . LEU A 1 346 ? 21.562 11.178 19.033 1.00 98.00 346 LEU A N 1
ATOM 2509 C CA . LEU A 1 346 ? 21.473 12.215 18.001 1.00 98.00 346 LEU A CA 1
ATOM 2510 C C . LEU A 1 346 ? 20.806 13.500 18.537 1.00 98.00 346 LEU A C 1
ATOM 2512 O O . LEU A 1 346 ? 19.646 13.460 18.951 1.00 98.00 346 LEU A O 1
ATOM 2516 N N . PRO A 1 347 ? 21.469 14.673 18.468 1.00 94.88 347 PRO A N 1
ATOM 2517 C CA . PRO A 1 347 ? 20.840 15.945 18.821 1.00 94.88 347 PRO A CA 1
ATOM 2518 C C . PRO A 1 347 ? 19.599 16.221 17.964 1.00 94.88 347 PRO A C 1
ATOM 2520 O O . PRO A 1 347 ? 19.648 16.073 16.744 1.00 94.88 347 PRO A O 1
ATOM 2523 N N . GLY A 1 348 ? 18.504 16.644 18.601 1.00 95.19 348 GLY A N 1
ATOM 2524 C CA . GLY A 1 348 ? 17.221 16.890 17.931 1.00 95.19 348 GLY A CA 1
ATOM 2525 C C . GLY A 1 348 ? 16.439 15.621 17.572 1.00 95.19 348 GLY A C 1
ATOM 2526 O O . GLY A 1 348 ? 15.493 15.696 16.793 1.00 95.19 348 GLY A O 1
ATOM 2527 N N . VAL A 1 349 ? 16.819 14.452 18.098 1.00 98.38 349 VAL A N 1
ATOM 2528 C CA . VAL A 1 349 ? 16.099 13.187 17.906 1.00 98.38 349 VAL A CA 1
ATOM 2529 C C . VAL A 1 349 ? 15.673 12.647 19.262 1.00 98.38 349 VAL A C 1
ATOM 2531 O O . VAL A 1 349 ? 16.448 12.620 20.216 1.00 98.38 349 VAL A O 1
ATOM 2534 N N . ARG A 1 350 ? 14.429 12.176 19.349 1.00 98.12 350 ARG A N 1
ATOM 2535 C CA . ARG A 1 350 ? 13.883 11.581 20.568 1.00 98.12 350 ARG A CA 1
ATOM 2536 C C . ARG A 1 350 ? 13.296 10.216 20.260 1.00 98.12 350 ARG A C 1
ATOM 2538 O O . ARG A 1 350 ? 12.241 10.116 19.631 1.00 98.12 350 ARG A O 1
ATOM 2545 N N . VAL A 1 351 ? 13.954 9.166 20.748 1.00 98.56 351 VAL A N 1
ATOM 2546 C CA . VAL A 1 351 ? 13.336 7.841 20.880 1.00 98.56 351 VAL A CA 1
ATOM 2547 C C . VAL A 1 351 ? 12.102 7.986 21.773 1.00 98.56 351 VAL A C 1
ATOM 2549 O O . VAL A 1 351 ? 12.128 8.660 22.801 1.00 98.56 351 VAL A O 1
ATOM 2552 N N . THR A 1 352 ? 10.988 7.420 21.327 1.00 98.19 352 THR A N 1
ATOM 2553 C CA . THR A 1 352 ? 9.664 7.568 21.955 1.00 98.19 352 THR A CA 1
ATOM 2554 C C . THR A 1 352 ? 9.202 6.301 22.663 1.00 98.19 352 THR A C 1
ATOM 2556 O O . THR A 1 352 ? 8.166 6.333 23.327 1.00 98.19 352 THR A O 1
ATOM 2559 N N . ASP A 1 353 ? 9.933 5.197 22.512 1.00 97.88 353 ASP A N 1
ATOM 2560 C CA . ASP A 1 353 ? 9.631 3.906 23.126 1.00 97.88 353 ASP A CA 1
ATOM 2561 C C . ASP A 1 353 ? 9.582 3.989 24.668 1.00 97.88 353 ASP A C 1
ATOM 2563 O O . ASP A 1 353 ? 10.377 4.719 25.264 1.00 97.88 353 ASP A O 1
ATOM 2567 N N . PRO A 1 354 ? 8.659 3.268 25.333 1.00 96.94 354 PRO A N 1
ATOM 2568 C CA . PRO A 1 354 ? 8.581 3.242 26.794 1.00 96.94 354 PRO A CA 1
ATOM 2569 C C . PRO A 1 354 ? 9.727 2.414 27.416 1.00 96.94 354 PRO A C 1
ATOM 2571 O O . PRO A 1 354 ? 10.336 1.602 26.717 1.00 96.94 354 PRO A O 1
ATOM 2574 N N . PRO A 1 355 ? 10.011 2.559 28.727 1.00 96.38 355 PRO A N 1
ATOM 2575 C CA . PRO A 1 355 ? 11.066 1.795 29.404 1.00 96.38 355 PRO A CA 1
ATOM 2576 C C . PRO A 1 355 ? 10.990 0.268 29.221 1.00 96.38 355 PRO A C 1
ATOM 2578 O O . PRO A 1 355 ? 12.027 -0.363 29.025 1.00 96.38 355 PRO A O 1
ATOM 2581 N N . ALA A 1 356 ? 9.791 -0.326 29.185 1.00 95.50 356 ALA A N 1
ATOM 2582 C CA . ALA A 1 356 ? 9.567 -1.753 28.910 1.00 95.50 356 ALA A CA 1
ATOM 2583 C C . ALA A 1 356 ? 9.741 -2.158 27.419 1.00 95.50 356 ALA A C 1
ATOM 2585 O O . ALA A 1 356 ? 9.155 -3.134 26.941 1.00 95.50 356 ALA A O 1
ATOM 2586 N N . ALA A 1 357 ? 10.530 -1.415 26.636 1.00 96.12 357 ALA A N 1
ATOM 2587 C CA . ALA A 1 357 ? 10.795 -1.726 25.234 1.00 96.12 357 ALA A CA 1
ATOM 2588 C C . ALA A 1 357 ? 11.878 -2.806 25.061 1.00 96.12 357 ALA A C 1
ATOM 2590 O O . ALA A 1 357 ? 13.077 -2.556 25.224 1.00 96.12 357 ALA A O 1
ATOM 2591 N N . GLY A 1 358 ? 11.443 -4.005 24.667 1.00 94.81 358 GLY A N 1
ATOM 2592 C CA . GLY A 1 358 ? 12.299 -5.169 24.397 1.00 94.81 358 GLY A CA 1
ATOM 2593 C C . GLY A 1 358 ? 12.155 -5.778 22.997 1.00 94.81 358 GLY A C 1
ATOM 2594 O O . GLY A 1 358 ? 12.858 -6.735 22.685 1.00 94.81 358 GLY A O 1
ATOM 2595 N N . SER A 1 359 ? 11.253 -5.263 22.155 1.00 98.06 359 SER A N 1
ATOM 2596 C CA . SER A 1 359 ? 10.986 -5.829 20.826 1.00 98.06 359 SER A CA 1
ATOM 2597 C C . SER A 1 359 ? 11.898 -5.263 19.726 1.00 98.06 359 SER A C 1
ATOM 2599 O O . SER A 1 359 ? 12.609 -4.276 19.905 1.00 98.06 359 SER A O 1
ATOM 2601 N N . ALA A 1 360 ? 11.830 -5.870 18.543 1.00 98.44 360 ALA A N 1
ATOM 2602 C CA . ALA A 1 360 ? 12.511 -5.470 17.314 1.00 98.44 360 ALA A CA 1
ATOM 2603 C C . ALA A 1 360 ? 11.949 -4.185 16.657 1.00 98.44 360 ALA A C 1
ATOM 2605 O O . ALA A 1 360 ? 12.261 -3.894 15.498 1.00 98.44 360 ALA A O 1
ATOM 2606 N N . ILE A 1 361 ? 11.081 -3.444 17.353 1.00 98.69 361 ILE A N 1
ATOM 2607 C CA . ILE A 1 361 ? 10.476 -2.182 16.910 1.00 98.69 361 ILE A CA 1
ATOM 2608 C C . ILE A 1 361 ? 11.147 -1.023 17.650 1.00 98.69 361 ILE A C 1
ATOM 2610 O O . ILE A 1 361 ? 11.337 -1.089 18.860 1.00 98.69 361 ILE A O 1
ATOM 2614 N N . VAL A 1 362 ? 11.464 0.046 16.917 1.00 98.81 362 VAL A N 1
ATOM 2615 C CA . VAL A 1 362 ? 12.018 1.291 17.460 1.00 98.81 362 VAL A CA 1
ATOM 2616 C C . VAL A 1 362 ? 11.193 2.466 16.945 1.00 98.81 362 VAL A C 1
ATOM 2618 O O . VAL A 1 362 ? 11.094 2.657 15.726 1.00 98.81 362 VAL A O 1
ATOM 2621 N N . THR A 1 363 ? 10.605 3.263 17.841 1.00 98.75 363 THR A N 1
ATOM 2622 C CA . THR A 1 363 ? 9.894 4.496 17.466 1.00 98.75 363 THR A CA 1
ATOM 2623 C C . THR A 1 363 ? 10.627 5.749 17.909 1.00 98.75 363 THR A C 1
ATOM 2625 O O . THR A 1 363 ? 11.106 5.854 19.035 1.00 98.75 363 THR A O 1
ATOM 2628 N N . PHE A 1 364 ? 10.658 6.765 17.051 1.00 98.75 364 PHE A N 1
ATOM 2629 C CA . PHE A 1 364 ? 11.294 8.051 17.338 1.00 98.75 364 PHE A CA 1
ATOM 2630 C C . PHE A 1 364 ? 10.579 9.219 16.650 1.00 98.75 364 PHE A C 1
ATOM 2632 O O . PHE A 1 364 ? 9.753 9.033 15.755 1.00 98.75 364 PHE A O 1
ATOM 2639 N N . VAL A 1 365 ? 10.908 10.434 17.075 1.00 98.50 365 VAL A N 1
ATOM 2640 C CA . VAL A 1 365 ? 10.586 11.687 16.380 1.00 98.50 365 VAL A CA 1
ATOM 2641 C C . VAL A 1 365 ? 11.863 12.504 16.188 1.00 98.50 365 VAL A C 1
ATOM 2643 O O . VAL A 1 365 ? 12.858 12.270 16.877 1.00 98.50 365 VAL A O 1
ATOM 2646 N N . VAL A 1 366 ? 11.826 13.451 15.254 1.00 97.69 366 VAL A N 1
ATOM 2647 C CA . VAL A 1 366 ? 12.877 14.455 15.049 1.00 97.69 366 VAL A CA 1
ATOM 2648 C C . VAL A 1 366 ? 12.257 15.818 15.343 1.00 97.69 366 VAL A C 1
ATOM 2650 O O . VAL A 1 366 ? 11.156 16.108 14.871 1.00 97.69 366 VAL A O 1
ATOM 2653 N N . ASP A 1 367 ? 12.913 16.624 16.169 1.00 94.00 367 ASP A N 1
ATOM 2654 C CA . ASP A 1 367 ? 12.349 17.867 16.685 1.00 94.00 367 ASP A CA 1
ATOM 2655 C C . ASP A 1 367 ? 12.097 18.875 15.552 1.00 94.00 367 ASP A C 1
ATOM 2657 O O . ASP A 1 367 ? 12.940 19.110 14.688 1.00 94.00 367 ASP A O 1
ATOM 2661 N N . GLY A 1 368 ? 10.895 19.458 15.540 1.00 89.69 368 GLY A N 1
ATOM 2662 C CA . GLY A 1 368 ? 10.450 20.387 14.496 1.00 89.69 368 GLY A CA 1
ATOM 2663 C C . GLY A 1 368 ? 10.000 19.748 13.174 1.00 89.69 368 GLY A C 1
ATOM 2664 O O . GLY A 1 368 ? 9.523 20.480 12.310 1.00 89.69 368 GLY A O 1
ATOM 2665 N N . LEU A 1 369 ? 10.092 18.421 13.003 1.00 91.69 369 LEU A N 1
ATOM 2666 C CA . LEU A 1 369 ? 9.721 17.727 11.762 1.00 91.69 369 LEU A CA 1
ATOM 2667 C C . LEU A 1 369 ? 8.549 16.754 11.957 1.00 91.69 369 LEU A C 1
ATOM 2669 O O . LEU A 1 369 ? 8.475 16.022 12.945 1.00 91.69 369 LEU A O 1
ATOM 2673 N N . ASP A 1 370 ? 7.650 16.681 10.973 1.00 92.94 370 ASP A N 1
ATOM 2674 C CA . ASP A 1 370 ? 6.621 15.642 10.948 1.00 92.94 370 ASP A CA 1
ATOM 2675 C C . ASP A 1 370 ? 7.228 14.288 10.539 1.00 92.94 370 ASP A C 1
ATOM 2677 O O . ASP A 1 370 ? 7.997 14.178 9.581 1.00 92.94 370 ASP A O 1
ATOM 2681 N N . ALA A 1 371 ? 6.845 13.221 11.243 1.00 93.94 371 ALA A N 1
ATOM 2682 C CA . ALA A 1 371 ? 7.369 11.878 11.002 1.00 93.94 371 ALA A CA 1
ATOM 2683 C C . ALA A 1 371 ? 7.127 11.348 9.571 1.00 93.94 371 ALA A C 1
ATOM 2685 O O . ALA A 1 371 ? 7.876 10.487 9.109 1.00 93.94 371 ALA A O 1
ATOM 2686 N N . THR A 1 372 ? 6.115 11.851 8.855 1.00 89.00 372 THR A N 1
ATOM 2687 C CA . THR A 1 372 ? 5.870 11.506 7.441 1.00 89.00 372 THR A CA 1
ATOM 2688 C C . THR A 1 372 ? 6.943 12.102 6.538 1.00 89.00 372 THR A C 1
ATOM 2690 O O . THR A 1 372 ? 7.391 11.429 5.617 1.00 89.00 372 THR A O 1
ATOM 2693 N N . ASP A 1 373 ? 7.403 13.323 6.814 1.00 85.44 373 ASP A N 1
ATOM 2694 C CA . ASP A 1 373 ? 8.440 13.982 6.017 1.00 85.44 373 ASP A CA 1
ATOM 2695 C C . ASP A 1 373 ? 9.822 13.384 6.291 1.00 85.44 373 ASP A C 1
ATOM 2697 O O . ASP A 1 373 ? 10.566 13.114 5.347 1.00 85.44 373 ASP A O 1
ATOM 2701 N N . VAL A 1 374 ? 10.115 13.034 7.551 1.00 91.56 374 VAL A N 1
ATOM 2702 C CA . VAL A 1 374 ? 11.299 12.225 7.903 1.00 91.56 374 VAL A CA 1
ATOM 2703 C C . VAL A 1 374 ? 11.266 10.877 7.168 1.00 91.56 374 VAL A C 1
ATOM 270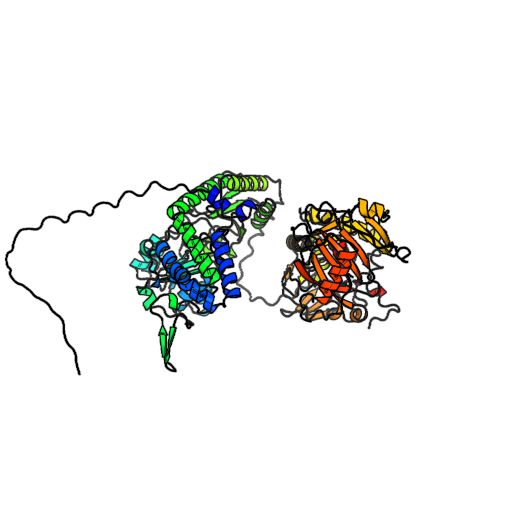5 O O . VAL A 1 374 ? 12.262 10.463 6.579 1.00 91.56 374 VAL A O 1
ATOM 2708 N N . GLN A 1 375 ? 10.110 10.206 7.127 1.00 96.50 375 GLN A N 1
ATOM 2709 C CA . GLN A 1 375 ? 9.934 8.948 6.395 1.00 96.50 375 GLN A CA 1
ATOM 2710 C C . GLN A 1 375 ? 10.041 9.118 4.867 1.00 96.50 375 GLN A C 1
ATOM 2712 O O . GLN A 1 375 ? 10.582 8.240 4.192 1.00 96.50 375 GLN A O 1
ATOM 2717 N N . HIS A 1 376 ? 9.552 10.219 4.294 1.00 82.75 376 HIS A N 1
ATOM 2718 C CA . HIS A 1 376 ? 9.725 10.521 2.871 1.00 82.75 376 HIS A CA 1
ATOM 2719 C C . HIS A 1 376 ? 11.198 10.751 2.517 1.00 82.75 376 HIS A C 1
ATOM 2721 O O . HIS A 1 376 ? 11.676 10.202 1.524 1.00 82.75 376 HIS A O 1
ATOM 2727 N N . GLU A 1 377 ? 11.924 11.509 3.337 1.00 87.69 377 GLU A N 1
ATOM 2728 C CA . GLU A 1 377 ? 13.335 11.822 3.110 1.00 87.69 377 GLU A CA 1
ATOM 2729 C C . GLU A 1 377 ? 14.239 10.591 3.282 1.00 87.69 377 GLU A C 1
ATOM 2731 O O . GLU A 1 377 ? 15.078 10.318 2.423 1.00 87.69 377 GLU A O 1
ATOM 2736 N N . LEU A 1 378 ? 13.988 9.758 4.297 1.00 92.00 378 LEU A N 1
ATOM 2737 C CA . LEU A 1 378 ? 14.620 8.439 4.416 1.00 92.00 378 LEU A CA 1
ATOM 2738 C C . LEU A 1 378 ? 14.307 7.544 3.203 1.00 92.00 378 LEU A C 1
ATOM 2740 O O . LEU A 1 378 ? 15.205 6.891 2.669 1.00 92.00 378 LEU A O 1
ATOM 2744 N N . SER A 1 379 ? 13.077 7.573 2.682 1.00 84.62 379 SER A N 1
ATOM 2745 C CA . SER A 1 379 ? 12.731 6.780 1.498 1.00 84.62 379 SER A CA 1
ATOM 2746 C C . SER A 1 379 ? 13.420 7.261 0.212 1.00 84.62 379 SER A C 1
ATOM 2748 O O . SER A 1 379 ? 13.689 6.418 -0.646 1.00 84.62 379 SER A O 1
ATOM 2750 N N . ARG A 1 380 ? 13.755 8.557 0.061 1.00 82.56 380 ARG A N 1
ATOM 2751 C CA . ARG A 1 380 ? 14.609 9.037 -1.053 1.00 82.56 380 ARG A CA 1
ATOM 2752 C C . ARG A 1 380 ? 16.001 8.401 -1.002 1.00 82.56 380 ARG A C 1
ATOM 2754 O O . ARG A 1 380 ? 16.574 8.069 -2.035 1.00 82.56 380 ARG A O 1
ATOM 2761 N N . ARG A 1 381 ? 16.505 8.167 0.212 1.00 90.06 381 ARG A N 1
ATOM 2762 C CA . ARG A 1 381 ? 17.814 7.567 0.524 1.00 90.06 381 ARG A CA 1
ATOM 2763 C C . ARG A 1 381 ? 17.796 6.029 0.511 1.00 90.06 381 ARG A C 1
ATOM 2765 O O . ARG A 1 381 ? 18.738 5.402 0.980 1.00 90.06 381 ARG A O 1
ATOM 2772 N N . ARG A 1 382 ? 16.729 5.411 -0.024 1.00 91.19 382 ARG A N 1
ATOM 2773 C CA . ARG A 1 382 ? 16.484 3.951 -0.038 1.00 91.19 382 ARG A CA 1
ATOM 2774 C C . ARG A 1 382 ? 16.417 3.314 1.360 1.00 91.19 382 ARG A C 1
ATOM 2776 O O . ARG A 1 382 ? 16.737 2.138 1.522 1.00 91.19 382 ARG A O 1
ATOM 2783 N N . ILE A 1 383 ? 15.991 4.076 2.370 1.00 96.94 383 ILE A N 1
ATOM 2784 C CA . ILE A 1 383 ? 15.764 3.595 3.738 1.00 96.94 383 ILE A CA 1
ATOM 2785 C C . ILE A 1 383 ? 14.252 3.471 3.951 1.00 96.94 383 ILE A C 1
ATOM 2787 O O . ILE A 1 383 ? 13.523 4.459 4.040 1.00 96.94 383 ILE A O 1
ATOM 2791 N N . HIS A 1 384 ? 13.762 2.234 3.984 1.00 95.94 384 HIS A N 1
ATOM 2792 C CA . HIS A 1 384 ? 12.338 1.917 3.887 1.00 95.94 384 HIS A CA 1
ATOM 2793 C C . HIS A 1 384 ? 11.732 1.603 5.261 1.00 95.94 384 HIS A C 1
ATOM 2795 O O . HIS A 1 384 ? 11.778 0.467 5.739 1.00 95.94 384 HIS A O 1
ATOM 2801 N N . LEU A 1 385 ? 11.125 2.617 5.878 1.00 98.06 385 LEU A N 1
ATOM 2802 C CA . LEU A 1 385 ? 10.321 2.523 7.103 1.00 98.06 385 LEU A CA 1
ATOM 2803 C C . LEU A 1 385 ? 8.977 3.262 6.941 1.00 98.06 385 LEU A C 1
ATOM 2805 O O . LEU A 1 385 ? 8.671 3.736 5.847 1.00 98.06 385 LEU A O 1
ATOM 2809 N N . ILE A 1 386 ? 8.157 3.339 7.997 1.00 97.31 386 ILE A N 1
ATOM 2810 C CA . ILE A 1 386 ? 6.862 4.048 7.968 1.00 97.31 386 ILE A CA 1
ATOM 2811 C C . ILE A 1 386 ? 6.739 5.102 9.070 1.00 97.31 386 ILE A C 1
ATOM 2813 O O . ILE A 1 386 ? 7.304 4.948 10.155 1.00 97.31 386 ILE A O 1
ATOM 2817 N N . ALA A 1 387 ? 5.926 6.126 8.820 1.00 96.88 387 ALA A N 1
ATOM 2818 C CA . ALA A 1 387 ? 5.305 6.909 9.882 1.00 96.88 387 ALA A CA 1
ATOM 2819 C C . ALA A 1 387 ? 4.064 6.179 10.440 1.00 96.88 387 ALA A C 1
ATOM 2821 O O . ALA A 1 387 ? 3.330 5.517 9.704 1.00 96.88 387 ALA A O 1
ATOM 2822 N N . VAL A 1 388 ? 3.809 6.312 11.743 1.00 96.44 388 VAL A N 1
ATOM 2823 C CA . VAL A 1 388 ? 2.633 5.765 12.438 1.00 96.44 388 VAL A CA 1
ATOM 2824 C C . VAL A 1 388 ? 1.887 6.914 13.128 1.00 96.44 388 VAL A C 1
ATOM 2826 O O . VAL A 1 388 ? 2.434 7.504 14.060 1.00 96.44 388 VAL A O 1
ATOM 2829 N N . PRO A 1 389 ? 0.664 7.272 12.692 1.00 95.38 389 PRO A N 1
ATOM 2830 C CA . PRO A 1 389 ? -0.153 8.290 13.350 1.00 95.38 389 PRO A CA 1
ATOM 2831 C C . PRO A 1 389 ? -0.895 7.723 14.567 1.00 95.38 389 PRO A C 1
ATOM 2833 O O . PRO A 1 389 ? -1.246 6.542 14.587 1.00 95.38 389 PRO A O 1
ATOM 2836 N N . ALA A 1 390 ? -1.236 8.586 15.529 1.00 92.38 390 ALA A N 1
ATOM 2837 C CA . ALA A 1 390 ? -1.976 8.233 16.748 1.00 92.38 390 ALA A CA 1
ATOM 2838 C C . ALA A 1 390 ? -3.262 7.432 16.480 1.00 92.38 390 ALA A C 1
ATOM 2840 O O . ALA A 1 390 ? -3.613 6.541 17.246 1.00 92.38 390 ALA A O 1
ATOM 2841 N N . GLY A 1 391 ? -3.928 7.667 15.342 1.00 91.12 391 GLY A N 1
ATOM 2842 C CA . GLY A 1 391 ? -5.095 6.891 14.905 1.00 91.12 391 GLY A CA 1
ATOM 2843 C C . GLY A 1 391 ? -4.873 5.371 14.810 1.00 91.12 391 GLY A C 1
ATOM 2844 O O . GLY A 1 391 ? -5.848 4.632 14.825 1.00 91.12 391 GLY A O 1
ATOM 2845 N N . HIS A 1 392 ? -3.625 4.891 14.747 1.00 89.69 392 HIS A N 1
ATOM 2846 C CA . HIS A 1 392 ? -3.286 3.462 14.719 1.00 89.69 392 HIS A CA 1
ATOM 2847 C C . HIS A 1 392 ? -3.048 2.844 16.116 1.00 89.69 392 HIS A C 1
ATOM 2849 O O . HIS A 1 392 ? -2.875 1.626 16.203 1.00 89.69 392 HIS A O 1
ATOM 2855 N N . GLY A 1 393 ? -3.043 3.647 17.188 1.00 92.19 393 GLY A N 1
ATOM 2856 C CA . GLY A 1 393 ? -2.708 3.207 18.550 1.00 92.19 393 GLY A CA 1
ATOM 2857 C C . GLY A 1 393 ? -3.106 4.200 19.649 1.00 92.19 393 GLY A C 1
ATOM 2858 O O . GLY A 1 393 ? -2.347 4.393 20.593 1.00 92.19 393 GLY A O 1
ATOM 2859 N N . ARG A 1 394 ? -4.268 4.864 19.530 1.00 95.06 394 ARG A N 1
ATOM 2860 C CA . ARG A 1 394 ? -4.680 5.993 20.395 1.00 95.06 394 ARG A CA 1
ATOM 2861 C C . ARG A 1 394 ? -4.556 5.732 21.894 1.00 95.06 394 ARG A C 1
ATOM 2863 O O . ARG A 1 394 ? -4.081 6.597 22.618 1.00 95.06 394 ARG A O 1
ATOM 2870 N N . TRP A 1 395 ? -4.973 4.556 22.363 1.00 96.94 395 TRP A N 1
ATOM 2871 C CA . TRP A 1 395 ? -4.983 4.230 23.793 1.00 96.94 395 TRP A CA 1
ATOM 2872 C C . TRP A 1 395 ? -3.583 4.215 24.430 1.00 96.94 395 TRP A C 1
ATOM 2874 O O . TRP A 1 395 ? -3.480 4.496 25.625 1.00 96.94 395 TRP A O 1
ATOM 2884 N N . ASP A 1 396 ? -2.547 3.947 23.628 1.00 95.19 396 ASP A N 1
ATOM 2885 C CA . ASP A 1 396 ? -1.114 3.990 23.956 1.00 95.19 396 ASP A CA 1
ATOM 2886 C C . ASP A 1 396 ? -0.489 5.366 23.634 1.00 95.19 396 ASP A C 1
ATOM 2888 O O . ASP A 1 396 ? 0.186 5.969 24.469 1.00 95.19 396 ASP A O 1
ATOM 2892 N N . MET A 1 397 ? -0.743 5.902 22.437 1.00 96.62 397 MET A N 1
ATOM 2893 C CA . MET A 1 397 ? -0.076 7.110 21.937 1.00 96.62 397 MET A CA 1
ATOM 2894 C C . MET A 1 397 ? -0.615 8.421 22.527 1.00 96.62 397 MET A C 1
ATOM 2896 O O . MET A 1 397 ? 0.183 9.317 22.814 1.00 96.62 397 MET A O 1
ATOM 2900 N N . ASP A 1 398 ? -1.931 8.546 22.742 1.00 95.38 398 ASP A N 1
ATOM 2901 C CA . ASP A 1 398 ? -2.533 9.790 23.244 1.00 95.38 398 ASP A CA 1
ATOM 2902 C C . ASP A 1 398 ? -2.065 10.107 24.693 1.00 95.38 398 ASP A C 1
ATOM 2904 O O . ASP A 1 398 ? -1.648 11.243 24.927 1.00 95.38 398 ASP A O 1
ATOM 2908 N N . PRO A 1 399 ? -1.996 9.148 25.653 1.00 93.38 399 PRO A N 1
ATOM 2909 C CA . PRO A 1 399 ? -1.413 9.389 26.985 1.00 93.38 399 PRO A CA 1
ATOM 2910 C C . PRO A 1 399 ? 0.085 9.727 26.981 1.00 93.38 399 PRO A C 1
ATOM 2912 O O . PRO A 1 399 ? 0.557 10.433 27.868 1.00 93.38 399 PRO A O 1
ATOM 2915 N N . ARG A 1 400 ? 0.838 9.242 25.982 1.00 93.62 400 ARG A N 1
ATOM 2916 C CA . ARG A 1 400 ? 2.267 9.554 25.782 1.00 93.62 400 ARG A CA 1
ATOM 2917 C C . ARG A 1 400 ? 2.491 10.893 25.056 1.00 93.62 400 ARG A C 1
ATOM 2919 O O . ARG A 1 400 ? 3.638 11.272 24.825 1.00 93.62 400 ARG A O 1
ATOM 2926 N N . GLY A 1 401 ? 1.422 11.611 24.691 1.00 95.12 401 GLY A N 1
ATOM 2927 C CA . GLY A 1 401 ? 1.489 12.895 23.984 1.00 95.12 401 GLY A CA 1
ATOM 2928 C C . GLY A 1 401 ? 1.977 12.787 22.534 1.00 95.12 401 GLY A C 1
ATOM 2929 O O . GLY A 1 401 ? 2.538 13.744 22.001 1.00 95.12 401 GLY A O 1
ATOM 2930 N N . LEU A 1 402 ? 1.818 11.623 21.894 1.00 95.81 402 LEU A N 1
ATOM 2931 C CA . LEU A 1 402 ? 2.383 11.328 20.575 1.00 95.81 402 LEU A CA 1
ATOM 2932 C C . LEU A 1 402 ? 1.308 11.395 19.485 1.00 95.81 402 LEU A C 1
ATOM 2934 O O . LEU A 1 402 ? 0.477 10.503 19.361 1.00 95.81 402 LEU A O 1
ATOM 2938 N N . THR A 1 403 ? 1.356 12.418 18.631 1.00 94.38 403 THR A N 1
ATOM 2939 C CA . THR A 1 403 ? 0.439 12.552 17.482 1.00 94.38 403 THR A CA 1
ATOM 2940 C C . THR A 1 403 ? 0.845 11.678 16.290 1.00 94.38 403 THR A C 1
ATOM 2942 O O . THR A 1 403 ? -0.015 11.177 15.559 1.00 94.38 403 THR A O 1
ATOM 2945 N N . LYS A 1 404 ? 2.154 11.484 16.087 1.00 96.12 404 LYS A N 1
ATOM 2946 C CA . LYS A 1 404 ? 2.759 10.666 15.027 1.00 96.12 404 LYS A CA 1
ATOM 2947 C C . LYS A 1 404 ? 4.198 10.304 15.419 1.00 96.12 404 LYS A C 1
ATOM 2949 O O . LYS A 1 404 ? 4.867 11.109 16.059 1.00 96.12 404 LYS A O 1
ATOM 2954 N N . VAL A 1 405 ? 4.679 9.125 15.026 1.00 98.25 405 VAL A N 1
ATOM 2955 C CA . VAL A 1 405 ? 6.076 8.686 15.223 1.00 98.25 405 VAL A CA 1
ATOM 2956 C C . VAL A 1 405 ? 6.652 8.082 13.946 1.00 98.25 405 VAL A C 1
ATOM 2958 O O . VAL A 1 405 ? 5.916 7.511 13.141 1.00 98.25 405 VAL A O 1
ATOM 2961 N N . VAL A 1 406 ? 7.967 8.174 13.759 1.00 98.69 406 VAL A N 1
ATOM 2962 C CA . VAL A 1 406 ? 8.706 7.353 12.790 1.00 98.69 406 VAL A CA 1
ATOM 2963 C C . VAL A 1 406 ? 8.910 5.981 13.427 1.00 98.69 406 VAL A C 1
ATOM 2965 O O . VAL A 1 406 ? 9.285 5.908 14.597 1.00 98.69 406 VAL A O 1
ATOM 2968 N N . ARG A 1 407 ? 8.667 4.891 12.692 1.00 98.75 407 ARG A N 1
ATOM 2969 C CA . ARG A 1 407 ? 8.847 3.524 13.197 1.00 98.75 407 ARG A CA 1
ATOM 2970 C C . ARG A 1 407 ? 9.788 2.716 12.314 1.00 98.75 407 ARG A C 1
ATOM 2972 O O . ARG A 1 407 ? 9.380 2.223 11.260 1.00 98.75 407 ARG A O 1
ATOM 2979 N N . ALA A 1 408 ? 11.004 2.506 12.806 1.00 98.75 408 ALA A N 1
ATOM 2980 C CA . ALA A 1 408 ? 11.904 1.479 12.305 1.00 98.75 408 ALA A CA 1
ATOM 2981 C C . ALA A 1 408 ? 11.567 0.118 12.946 1.00 98.75 408 ALA A C 1
ATOM 2983 O O . ALA A 1 408 ? 11.045 0.036 14.057 1.00 98.75 408 ALA A O 1
ATOM 2984 N N . SER A 1 409 ? 11.831 -0.972 12.232 1.00 98.75 409 SER A N 1
ATOM 2985 C CA . SER A 1 409 ? 11.626 -2.339 12.717 1.00 98.75 409 SER A CA 1
ATOM 2986 C C . SER A 1 409 ? 12.520 -3.320 11.960 1.00 98.75 409 SER A C 1
ATOM 2988 O O . SER A 1 409 ? 12.390 -3.463 10.742 1.00 98.75 409 SER A O 1
ATOM 2990 N N . VAL A 1 410 ? 13.441 -3.951 12.688 1.00 98.62 410 VAL A N 1
ATOM 2991 C CA . VAL A 1 410 ? 14.538 -4.774 12.146 1.00 98.62 410 VAL A CA 1
ATOM 2992 C C . VAL A 1 410 ? 14.140 -6.241 11.969 1.00 98.62 410 VAL A C 1
ATOM 2994 O O . VAL A 1 410 ? 13.239 -6.737 12.640 1.00 98.62 410 VAL A O 1
ATOM 2997 N N . HIS A 1 411 ? 14.826 -6.959 11.082 1.00 98.50 411 HIS A N 1
ATOM 2998 C CA . HIS A 1 411 ? 14.730 -8.416 10.939 1.00 98.50 411 HIS A CA 1
ATOM 2999 C C . HIS A 1 411 ? 16.114 -9.044 10.686 1.00 98.50 411 HIS A C 1
ATOM 3001 O O . HIS A 1 411 ? 17.112 -8.337 10.624 1.00 98.50 411 HIS A O 1
ATOM 3007 N N . VAL A 1 412 ? 16.189 -10.368 10.536 1.00 97.88 412 VAL A N 1
ATOM 3008 C CA . VAL A 1 412 ? 17.434 -11.162 10.441 1.00 97.88 412 VAL A CA 1
ATOM 3009 C C . VAL A 1 412 ? 18.264 -10.885 9.185 1.00 97.88 412 VAL A C 1
ATOM 3011 O O . VAL A 1 412 ? 19.418 -11.288 9.099 1.00 97.88 412 VAL A O 1
ATOM 3014 N N . TYR A 1 413 ? 17.681 -10.190 8.206 1.00 97.25 413 TYR A N 1
ATOM 3015 C CA . TYR A 1 413 ? 18.389 -9.663 7.043 1.00 97.25 413 TYR A CA 1
ATOM 3016 C C . TYR A 1 413 ? 19.054 -8.300 7.311 1.00 97.25 413 TYR A C 1
ATOM 3018 O O . TYR A 1 413 ? 19.789 -7.818 6.450 1.00 97.25 413 TYR A O 1
ATOM 3026 N N . ASN A 1 414 ? 18.821 -7.653 8.460 1.00 98.38 414 ASN A N 1
ATOM 3027 C CA . ASN A 1 414 ? 19.444 -6.371 8.781 1.00 98.38 414 ASN A CA 1
ATOM 3028 C C . ASN A 1 414 ? 20.840 -6.530 9.388 1.00 98.38 414 ASN A C 1
ATOM 3030 O O . ASN A 1 414 ? 21.082 -7.406 10.213 1.00 98.38 414 ASN A O 1
ATOM 3034 N N . ASN A 1 415 ? 21.760 -5.648 8.998 1.00 95.75 415 ASN A N 1
ATOM 3035 C CA . ASN A 1 415 ? 23.141 -5.639 9.483 1.00 95.75 415 ASN A CA 1
ATOM 3036 C C . ASN A 1 415 ? 23.571 -4.246 9.978 1.00 95.75 415 ASN A C 1
ATOM 3038 O O . ASN A 1 415 ? 22.828 -3.272 9.853 1.00 95.75 415 ASN A O 1
ATOM 3042 N N . GLY A 1 416 ? 24.792 -4.152 10.518 1.00 96.12 416 GLY A N 1
ATOM 3043 C CA . GLY A 1 416 ? 25.360 -2.888 11.002 1.00 96.12 416 GLY A CA 1
ATOM 3044 C C . GLY A 1 416 ? 25.310 -1.762 9.965 1.00 96.12 416 GLY A C 1
ATOM 3045 O O . GLY A 1 416 ? 24.896 -0.664 10.309 1.00 96.12 416 GLY A O 1
ATOM 3046 N N . ALA A 1 417 ? 25.593 -2.056 8.692 1.00 96.88 417 ALA A N 1
ATOM 3047 C CA . ALA A 1 417 ? 25.584 -1.061 7.619 1.00 96.88 417 ALA A CA 1
ATOM 3048 C C . ALA A 1 417 ? 24.182 -0.494 7.308 1.00 96.88 417 ALA A C 1
ATOM 3050 O O . ALA A 1 417 ? 24.076 0.669 6.923 1.00 96.88 417 ALA A O 1
ATOM 3051 N N . ASP A 1 418 ? 23.096 -1.255 7.508 1.00 98.25 418 ASP A N 1
ATOM 3052 C CA . ASP A 1 418 ? 21.746 -0.673 7.436 1.00 98.25 418 ASP A CA 1
ATOM 3053 C C . ASP A 1 418 ? 21.490 0.285 8.608 1.00 98.25 418 ASP A C 1
ATOM 3055 O O . ASP A 1 418 ? 20.891 1.345 8.421 1.00 98.25 418 ASP A O 1
ATOM 3059 N N . LEU A 1 419 ? 21.920 -0.093 9.821 1.00 98.62 419 LEU A N 1
ATOM 3060 C CA . LEU A 1 419 ? 21.797 0.747 11.018 1.00 98.62 419 LEU A CA 1
ATOM 3061 C C . LEU A 1 419 ? 22.638 2.025 10.861 1.00 98.62 419 LEU A C 1
ATOM 3063 O O . LEU A 1 419 ? 22.174 3.099 11.232 1.00 98.62 419 LEU A O 1
ATOM 3067 N N . ASP A 1 420 ? 23.823 1.926 10.257 1.00 98.44 420 ASP A N 1
ATOM 3068 C CA . ASP A 1 420 ? 24.680 3.060 9.905 1.00 98.44 420 ASP A CA 1
ATOM 3069 C C . ASP A 1 420 ? 23.981 4.001 8.918 1.00 98.44 420 ASP A C 1
ATOM 3071 O O . ASP A 1 420 ? 23.870 5.196 9.194 1.00 98.44 420 ASP A O 1
ATOM 3075 N N . ALA A 1 421 ? 23.430 3.468 7.821 1.00 98.31 421 ALA A N 1
ATOM 3076 C CA . ALA A 1 421 ? 22.711 4.256 6.820 1.00 98.31 421 ALA A CA 1
ATOM 3077 C C . ALA A 1 421 ? 21.487 4.988 7.406 1.00 98.31 421 ALA A C 1
ATOM 3079 O O . ALA A 1 421 ? 21.265 6.164 7.098 1.00 98.31 421 ALA A O 1
ATOM 3080 N N . LEU A 1 422 ? 20.714 4.322 8.275 1.00 98.69 422 LEU A N 1
ATOM 3081 C CA . LEU A 1 422 ? 19.574 4.921 8.976 1.00 98.69 422 LEU A CA 1
ATOM 3082 C C . LEU A 1 422 ? 20.017 6.009 9.965 1.00 98.69 422 LEU A C 1
ATOM 3084 O O . LEU A 1 422 ? 19.486 7.117 9.915 1.00 98.69 422 LEU A O 1
ATOM 3088 N N . VAL A 1 423 ? 20.986 5.724 10.838 1.00 98.75 423 VAL A N 1
ATOM 3089 C CA . VAL A 1 423 ? 21.437 6.664 11.881 1.00 98.75 423 VAL A CA 1
ATOM 3090 C C . VAL A 1 423 ? 22.121 7.893 11.276 1.00 98.75 423 VAL A C 1
ATOM 3092 O O . VAL A 1 423 ? 21.847 9.007 11.722 1.00 98.75 423 VAL A O 1
ATOM 3095 N N . GLU A 1 424 ? 22.950 7.736 10.240 1.00 98.19 424 GLU A N 1
ATOM 3096 C CA . GLU A 1 424 ? 23.561 8.882 9.552 1.00 98.19 424 GLU A CA 1
ATOM 3097 C C . GLU A 1 424 ? 22.503 9.720 8.822 1.00 98.19 424 GLU A C 1
ATOM 3099 O O . GLU A 1 424 ? 22.471 10.940 8.964 1.00 98.19 424 GLU A O 1
ATOM 3104 N N . SER A 1 425 ? 21.559 9.079 8.126 1.00 97.88 425 SER A N 1
ATOM 3105 C CA . SER A 1 425 ? 20.499 9.815 7.428 1.00 97.88 425 SER A CA 1
ATOM 3106 C C . SER A 1 425 ? 19.581 10.576 8.385 1.00 97.88 425 SER A C 1
ATOM 3108 O O . SER A 1 425 ? 19.224 11.716 8.099 1.00 97.88 425 SER A O 1
ATOM 3110 N N . VAL A 1 426 ? 19.229 10.001 9.541 1.00 98.31 426 VAL A N 1
ATOM 3111 C CA . VAL A 1 426 ? 18.474 10.722 10.581 1.00 98.31 426 VAL A CA 1
ATOM 3112 C C . VAL A 1 426 ? 19.305 11.874 11.161 1.00 98.31 426 VAL A C 1
ATOM 3114 O O . VAL A 1 426 ? 18.758 12.952 11.388 1.00 98.31 426 VAL A O 1
ATOM 3117 N N . ARG A 1 427 ? 20.624 11.702 11.336 1.00 97.62 427 ARG A N 1
ATOM 3118 C CA . ARG A 1 427 ? 21.528 12.769 11.798 1.00 97.62 427 ARG A CA 1
ATOM 3119 C C . ARG A 1 427 ? 21.621 13.929 10.806 1.00 97.62 427 ARG A C 1
ATOM 3121 O O . ARG A 1 427 ? 21.638 15.079 11.233 1.00 97.62 427 ARG A O 1
ATOM 3128 N N . GLU A 1 428 ? 21.677 13.654 9.506 1.00 95.50 428 GLU A N 1
ATOM 3129 C CA . GLU A 1 428 ? 21.641 14.690 8.468 1.00 95.50 428 GLU A CA 1
ATOM 3130 C C . GLU A 1 428 ? 20.296 15.427 8.448 1.00 95.50 428 GLU A C 1
ATOM 3132 O O . GLU A 1 428 ? 20.278 16.657 8.427 1.00 95.50 428 GLU A O 1
ATOM 3137 N N . ILE A 1 429 ? 19.181 14.691 8.528 1.00 94.00 429 ILE A N 1
ATOM 3138 C CA . ILE A 1 429 ? 17.823 15.255 8.597 1.00 94.00 429 ILE A CA 1
ATOM 3139 C C . ILE A 1 429 ? 17.676 16.184 9.815 1.00 94.00 429 ILE A C 1
ATOM 3141 O O . ILE A 1 429 ? 17.195 17.304 9.669 1.00 94.00 429 ILE A O 1
ATOM 3145 N N . ALA A 1 430 ? 18.150 15.764 10.992 1.00 92.38 430 ALA A N 1
ATOM 3146 C CA . ALA A 1 430 ? 18.109 16.558 12.225 1.00 92.38 430 ALA A CA 1
ATOM 3147 C C . ALA A 1 430 ? 19.070 17.770 12.229 1.00 92.38 430 ALA A C 1
ATOM 3149 O O . ALA A 1 430 ? 18.919 18.677 13.046 1.00 92.38 430 ALA A O 1
ATOM 3150 N N . ARG A 1 431 ? 20.065 17.802 11.330 1.00 85.44 431 ARG A N 1
ATOM 3151 C CA . ARG A 1 431 ? 21.037 18.905 11.187 1.00 85.44 431 ARG A CA 1
ATOM 3152 C C . ARG A 1 431 ? 20.683 19.914 10.093 1.00 85.44 431 ARG A C 1
ATOM 3154 O O . ARG A 1 431 ? 21.349 20.946 10.003 1.00 85.44 431 ARG A O 1
ATOM 3161 N N . ALA A 1 432 ? 19.684 19.636 9.257 1.00 71.81 432 ALA A N 1
ATOM 3162 C CA . ALA A 1 432 ? 19.275 20.531 8.180 1.00 71.81 432 ALA A CA 1
ATOM 3163 C C . ALA A 1 432 ? 18.766 21.878 8.750 1.00 71.81 432 ALA A C 1
ATOM 3165 O O . ALA A 1 432 ? 17.848 21.873 9.575 1.00 71.81 432 ALA A O 1
ATOM 3166 N N . PRO A 1 433 ? 19.317 23.042 8.344 1.00 45.22 433 PRO A N 1
ATOM 3167 C CA . PRO A 1 433 ? 18.908 24.322 8.916 1.00 45.22 433 PRO A CA 1
ATOM 3168 C C . PRO A 1 433 ? 17.451 24.687 8.596 1.00 45.22 433 PRO A C 1
ATOM 3170 O O . PRO A 1 433 ? 17.138 25.098 7.484 1.00 45.22 433 PRO A O 1
ATOM 3173 N N . GLY A 1 434 ? 16.586 24.596 9.608 1.00 42.41 434 GLY A N 1
ATOM 3174 C CA . GLY A 1 434 ? 15.332 25.344 9.709 1.00 42.41 434 GLY A CA 1
ATOM 3175 C C . GLY A 1 434 ? 14.340 25.201 8.551 1.00 42.41 434 GLY A C 1
ATOM 3176 O O . GLY A 1 434 ? 14.156 26.133 7.768 1.00 42.41 434 GLY A O 1
ATOM 3177 N N . ALA A 1 435 ? 13.555 24.120 8.561 1.00 34.31 435 ALA A N 1
ATOM 3178 C CA . ALA A 1 435 ? 12.150 24.266 8.172 1.00 34.31 435 ALA A CA 1
ATOM 3179 C C . ALA A 1 435 ? 11.462 25.293 9.114 1.00 34.31 435 ALA A C 1
ATOM 3181 O O . ALA A 1 435 ? 11.948 25.502 10.232 1.00 34.31 435 ALA A O 1
ATOM 3182 N N . PRO A 1 436 ? 10.371 25.971 8.702 1.00 34.41 436 PRO A N 1
ATOM 3183 C CA . PRO A 1 436 ? 9.785 27.053 9.495 1.00 34.41 436 PRO A CA 1
ATOM 3184 C C . PRO A 1 436 ? 9.367 26.601 10.898 1.00 34.41 436 PRO A C 1
ATOM 3186 O O . PRO A 1 436 ? 8.805 25.520 11.069 1.00 34.41 436 PRO A O 1
ATOM 3189 N N . ALA A 1 437 ? 9.608 27.452 11.898 1.00 30.72 437 ALA A N 1
ATOM 3190 C CA . ALA A 1 437 ? 9.198 27.186 13.274 1.00 30.72 437 ALA A CA 1
ATOM 3191 C C . ALA A 1 437 ? 7.674 26.951 13.371 1.00 30.72 437 ALA A C 1
ATOM 3193 O O . ALA A 1 437 ? 6.911 27.606 12.650 1.00 30.72 437 ALA A O 1
ATOM 3194 N N . PRO A 1 438 ? 7.206 26.057 14.265 1.00 33.69 438 PRO A N 1
ATOM 3195 C CA . PRO A 1 438 ? 5.781 25.793 14.424 1.00 33.69 438 PRO A CA 1
ATOM 3196 C C . PRO A 1 438 ? 5.037 27.068 14.830 1.00 33.69 438 PRO A C 1
ATOM 3198 O O . PRO A 1 438 ? 5.467 27.798 15.726 1.00 33.69 438 PRO A O 1
ATOM 3201 N N . ALA A 1 439 ? 3.899 27.322 14.181 1.00 32.12 439 ALA A N 1
ATOM 3202 C CA . ALA A 1 439 ? 3.028 28.437 14.536 1.00 32.12 439 ALA A CA 1
ATOM 3203 C C . ALA A 1 439 ? 2.590 28.328 16.014 1.00 32.12 439 ALA A C 1
ATOM 3205 O O . ALA A 1 439 ? 2.328 27.218 16.490 1.00 32.12 439 ALA A O 1
ATOM 3206 N N . PRO A 1 440 ? 2.502 29.451 16.754 1.00 26.81 440 PRO A N 1
ATOM 3207 C CA . PRO A 1 440 ? 2.156 29.422 18.170 1.00 26.81 440 PRO A CA 1
ATOM 3208 C C . PRO A 1 440 ? 0.765 28.817 18.375 1.00 26.81 440 PRO A C 1
ATOM 3210 O O . PRO A 1 440 ? -0.180 29.143 17.654 1.00 26.81 440 PRO A O 1
ATOM 3213 N N . ALA A 1 441 ? 0.640 27.941 19.373 1.00 29.97 441 ALA A N 1
ATOM 3214 C CA . ALA A 1 441 ? -0.619 27.274 19.675 1.00 29.97 441 ALA A CA 1
ATOM 3215 C C . ALA A 1 441 ? -1.725 28.307 19.985 1.00 29.97 441 ALA A C 1
ATOM 3217 O O . ALA A 1 441 ? -1.495 29.212 20.795 1.00 29.97 441 ALA A O 1
ATOM 3218 N N . PRO A 1 442 ? -2.923 28.193 19.379 1.00 29.56 442 PRO A N 1
ATOM 3219 C CA . PRO A 1 442 ? -4.028 29.090 19.688 1.00 29.56 442 PRO A CA 1
ATOM 3220 C C . PRO A 1 442 ? -4.437 28.929 21.156 1.00 29.56 442 PRO A C 1
ATOM 3222 O O . PRO A 1 442 ? -4.538 27.814 21.669 1.00 29.56 442 PRO A O 1
ATOM 3225 N N . ALA A 1 443 ? -4.666 30.056 21.835 1.00 28.05 443 ALA A N 1
ATOM 3226 C CA . ALA A 1 443 ? -5.033 30.072 23.247 1.00 28.05 443 ALA A CA 1
ATOM 3227 C C . ALA A 1 443 ? -6.330 29.286 23.512 1.00 28.05 443 ALA A C 1
ATOM 3229 O O . ALA A 1 443 ? -7.223 29.229 22.665 1.00 28.05 443 ALA A O 1
ATOM 3230 N N . ALA A 1 444 ? -6.434 28.696 24.706 1.00 33.00 444 ALA A N 1
ATOM 3231 C CA . ALA A 1 444 ? -7.519 27.793 25.077 1.00 33.00 444 ALA A CA 1
ATOM 3232 C C . ALA A 1 444 ? -8.907 28.464 25.000 1.00 33.00 444 ALA A C 1
ATOM 3234 O O . ALA A 1 444 ? -9.330 29.172 25.914 1.00 33.00 444 ALA A O 1
ATOM 3235 N N . ALA A 1 445 ? -9.634 28.197 23.915 1.00 28.23 445 ALA A N 1
ATOM 3236 C CA . ALA A 1 445 ? -11.050 28.513 23.792 1.00 28.23 445 ALA A CA 1
ATOM 3237 C C . ALA A 1 445 ? -11.891 27.455 24.525 1.00 28.23 445 ALA A C 1
ATOM 3239 O O . ALA A 1 445 ? -11.607 26.259 24.451 1.00 28.23 445 ALA A O 1
ATOM 3240 N N . SER A 1 446 ? -12.925 27.906 25.240 1.00 25.78 446 SER A N 1
ATOM 3241 C CA . SER A 1 446 ? -13.757 27.060 26.106 1.00 25.78 446 SER A CA 1
ATOM 3242 C C . SER A 1 446 ? -14.362 25.853 25.377 1.00 25.78 446 SER A C 1
ATOM 3244 O O . SER A 1 446 ? -14.869 25.972 24.259 1.00 25.78 446 SER A O 1
ATOM 3246 N N . ALA A 1 447 ? -14.361 24.696 26.042 1.00 32.94 447 ALA A N 1
ATOM 3247 C CA . ALA A 1 447 ? -14.976 23.483 25.523 1.00 32.94 447 ALA A CA 1
ATOM 3248 C C . ALA A 1 447 ? -16.499 23.650 25.366 1.00 32.94 447 ALA A C 1
ATOM 3250 O O . ALA A 1 447 ? -17.188 24.129 26.267 1.00 32.94 447 ALA A O 1
ATOM 3251 N N . SER A 1 448 ? -17.040 23.180 24.242 1.00 25.97 448 SER A N 1
ATOM 3252 C CA . SER A 1 448 ? -18.481 22.983 24.066 1.00 25.97 448 SER A CA 1
ATOM 3253 C C . SER A 1 448 ? -18.760 21.601 23.471 1.00 25.97 448 SER A C 1
ATOM 3255 O O . SER A 1 448 ? -17.952 21.057 22.720 1.00 25.97 448 SER A O 1
ATOM 3257 N N . ALA A 1 449 ? -19.879 21.005 23.886 1.00 29.27 449 ALA A N 1
ATOM 3258 C CA . ALA A 1 449 ? -20.253 19.627 23.570 1.00 29.27 449 ALA A CA 1
ATOM 3259 C C . ALA A 1 449 ? -20.484 19.404 22.055 1.00 29.27 449 ALA A C 1
ATOM 3261 O O . ALA A 1 449 ? -20.823 20.355 21.342 1.00 29.27 449 ALA A O 1
ATOM 3262 N N . PRO A 1 450 ? -20.332 18.164 21.541 1.00 31.67 450 PRO A N 1
ATOM 3263 C CA . PRO A 1 450 ? -20.360 17.892 20.106 1.00 31.67 450 PRO A CA 1
ATOM 3264 C C . PRO A 1 450 ? -21.719 18.228 19.478 1.00 31.67 450 PRO A C 1
ATOM 3266 O O . PRO A 1 450 ? -22.705 17.508 19.633 1.00 31.67 450 PRO A O 1
ATOM 3269 N N . ARG A 1 451 ? -21.761 19.321 18.710 1.00 31.47 451 ARG A N 1
ATOM 3270 C CA . ARG A 1 451 ? -22.900 19.645 17.846 1.00 31.47 451 ARG A CA 1
ATOM 3271 C C . ARG A 1 451 ? -22.883 18.740 16.619 1.00 31.47 451 ARG A C 1
ATOM 3273 O O . ARG A 1 451 ? -21.893 18.683 15.897 1.00 31.47 451 ARG A O 1
ATOM 3280 N N . THR A 1 452 ? -24.011 18.084 16.362 1.00 36.72 452 THR A N 1
ATOM 3281 C CA . THR A 1 452 ? -24.258 17.262 15.170 1.00 36.72 452 THR A CA 1
ATOM 3282 C C . THR A 1 452 ? -23.882 18.009 13.889 1.00 36.72 452 THR A C 1
ATOM 3284 O O . THR A 1 452 ? -24.439 19.078 13.610 1.00 36.72 452 THR A O 1
ATOM 3287 N N . ALA A 1 453 ? -22.966 17.446 13.102 1.00 32.88 453 ALA A N 1
ATOM 3288 C CA . ALA A 1 453 ? -22.503 18.057 11.864 1.00 32.88 453 ALA A CA 1
ATOM 3289 C C . ALA A 1 453 ? -23.621 18.076 10.807 1.00 32.88 453 ALA A C 1
ATOM 3291 O O . ALA A 1 453 ? -23.976 17.051 10.224 1.00 32.88 453 ALA A O 1
ATOM 3292 N N . ARG A 1 454 ? -24.157 19.270 10.532 1.00 33.28 454 ARG A N 1
ATOM 3293 C CA . ARG A 1 454 ? -24.806 19.545 9.244 1.00 33.28 454 ARG A CA 1
ATOM 3294 C C . ARG A 1 454 ? -23.767 19.369 8.133 1.00 33.28 454 ARG A C 1
ATOM 3296 O O . ARG A 1 454 ? -22.592 19.655 8.345 1.00 33.28 454 ARG A O 1
ATOM 3303 N N . ARG A 1 455 ? -24.215 18.957 6.945 1.00 40.50 455 ARG A N 1
ATOM 3304 C CA . ARG A 1 455 ? -23.411 19.052 5.716 1.00 40.50 455 ARG A CA 1
ATOM 3305 C C . ARG A 1 455 ? -23.003 20.516 5.518 1.00 40.50 455 ARG A C 1
ATOM 3307 O O . ARG A 1 455 ? -23.866 21.388 5.614 1.00 40.50 455 ARG A O 1
ATOM 3314 N N . ASP A 1 456 ? -21.713 20.764 5.312 1.00 43.00 456 ASP A N 1
ATOM 3315 C CA . ASP A 1 456 ? -21.182 22.121 5.163 1.00 43.00 456 ASP A CA 1
ATOM 3316 C C . ASP A 1 456 ? -21.616 22.729 3.818 1.00 43.00 456 ASP A C 1
ATOM 3318 O O . ASP A 1 456 ? -21.748 22.022 2.819 1.00 43.00 456 ASP A O 1
ATOM 3322 N N . SER A 1 457 ? -21.871 24.036 3.808 1.00 53.53 457 SER A N 1
ATOM 3323 C CA . SER A 1 457 ? -22.423 24.791 2.675 1.00 53.53 457 SER A CA 1
ATOM 3324 C C . SER A 1 457 ? -21.479 25.903 2.204 1.00 53.53 457 SER A C 1
ATOM 3326 O O . SER A 1 457 ? -21.925 26.930 1.692 1.00 53.53 457 SER A O 1
ATOM 3328 N N . ARG A 1 458 ? -20.175 25.733 2.436 1.00 80.38 458 ARG A N 1
ATOM 3329 C CA . ARG A 1 458 ? -19.129 26.694 2.080 1.00 80.38 458 ARG A CA 1
ATOM 3330 C C . ARG A 1 458 ? -18.742 26.588 0.599 1.00 80.38 458 ARG A C 1
ATOM 3332 O O . ARG A 1 458 ? -18.380 25.516 0.121 1.00 80.38 458 ARG A O 1
ATOM 3339 N N . CYS A 1 459 ? -18.770 27.720 -0.103 1.00 91.19 459 CYS A N 1
ATOM 3340 C CA . CYS A 1 459 ? -18.228 27.853 -1.455 1.00 91.19 459 CYS A CA 1
ATOM 3341 C C . CYS A 1 459 ? -16.686 27.901 -1.432 1.00 91.19 459 CYS A C 1
ATOM 3343 O O . CYS A 1 459 ? -16.103 28.581 -0.582 1.00 91.19 459 CYS A O 1
ATOM 3345 N N . ARG A 1 460 ? -16.043 27.180 -2.361 1.00 95.75 460 ARG A N 1
ATOM 3346 C CA . ARG A 1 460 ? -14.580 27.124 -2.555 1.00 95.75 460 ARG A CA 1
ATOM 3347 C C . ARG A 1 460 ? -14.106 28.034 -3.688 1.00 95.75 460 ARG A C 1
ATOM 3349 O O . ARG A 1 460 ? -14.863 28.315 -4.618 1.00 95.75 460 ARG A O 1
ATOM 3356 N N . ASP A 1 461 ? -12.835 28.416 -3.687 1.00 97.81 461 ASP A N 1
ATOM 3357 C CA . ASP A 1 461 ? -12.282 29.274 -4.739 1.00 97.81 461 ASP A CA 1
ATOM 3358 C C . ASP A 1 461 ? -12.168 28.545 -6.083 1.00 97.81 461 ASP A C 1
ATOM 3360 O O . ASP A 1 461 ? -12.560 29.112 -7.103 1.00 97.81 461 ASP A O 1
ATOM 3364 N N . ALA A 1 462 ? -11.739 27.276 -6.086 1.00 98.38 462 ALA A N 1
ATOM 3365 C CA . ALA A 1 462 ? -11.832 26.428 -7.276 1.00 98.38 462 ALA A CA 1
ATOM 3366 C C . ALA A 1 462 ? -12.090 24.936 -6.981 1.00 98.38 462 ALA A C 1
ATOM 3368 O O . ALA A 1 462 ? -11.662 24.389 -5.962 1.00 98.38 462 ALA A O 1
ATOM 3369 N N . ILE A 1 463 ? -12.732 24.244 -7.926 1.00 98.69 463 ILE A N 1
ATOM 3370 C CA . ILE A 1 463 ? -12.805 22.774 -7.984 1.00 98.69 463 ILE A CA 1
ATOM 3371 C C . ILE A 1 463 ? -12.150 22.301 -9.285 1.00 98.69 463 ILE A C 1
ATOM 3373 O O . ILE A 1 463 ? -12.431 22.840 -10.355 1.00 98.69 463 ILE A O 1
ATOM 3377 N N . VAL A 1 464 ? -11.300 21.274 -9.208 1.00 98.75 464 VAL A N 1
ATOM 3378 C CA . VAL A 1 464 ? -10.627 20.663 -10.368 1.00 98.75 464 VAL A CA 1
ATOM 3379 C C . VAL A 1 464 ? -11.111 19.225 -10.537 1.00 98.75 464 VAL A C 1
ATOM 3381 O O . VAL A 1 464 ? -10.995 18.424 -9.613 1.00 98.75 464 VAL A O 1
ATOM 3384 N N . VAL A 1 465 ? -11.648 18.885 -11.710 1.00 98.31 465 VAL A N 1
ATOM 3385 C CA . VAL A 1 465 ? -12.283 17.588 -12.000 1.00 98.31 465 VAL A CA 1
ATOM 3386 C C . VAL A 1 465 ? -11.431 16.785 -12.980 1.00 98.31 465 VAL A C 1
ATOM 3388 O O . VAL A 1 465 ? -11.159 17.245 -14.088 1.00 98.31 465 VAL A O 1
ATOM 3391 N N . GLY A 1 466 ? -11.057 15.566 -12.591 1.00 97.12 466 GLY A N 1
ATOM 3392 C CA . GLY A 1 466 ? -10.125 14.701 -13.312 1.00 97.12 466 GLY A CA 1
ATOM 3393 C C . GLY A 1 466 ? -8.677 15.026 -12.942 1.00 97.12 466 GLY A C 1
ATOM 3394 O O . GLY A 1 466 ? -8.133 16.048 -13.354 1.00 97.12 466 GLY A O 1
ATOM 3395 N N . LEU A 1 467 ? -8.028 14.146 -12.181 1.00 96.56 467 LEU A N 1
ATOM 3396 C CA . LEU A 1 467 ? -6.688 14.343 -11.612 1.00 96.56 467 LEU A CA 1
ATOM 3397 C C . LEU A 1 467 ? -5.581 13.659 -12.432 1.00 96.56 467 LEU A C 1
ATOM 3399 O O . LEU A 1 467 ? -4.513 13.315 -11.923 1.00 96.56 467 LEU A O 1
ATOM 3403 N N . GLY A 1 468 ? -5.821 13.530 -13.740 1.00 94.50 468 GLY A N 1
ATOM 3404 C CA . GLY A 1 468 ? -4.771 13.337 -14.735 1.00 94.50 468 GLY A CA 1
ATOM 3405 C C . GLY A 1 468 ? -3.846 14.557 -14.850 1.00 94.50 468 GLY A C 1
ATOM 3406 O O . GLY A 1 468 ? -4.025 15.572 -14.180 1.00 94.50 468 GLY A O 1
ATOM 3407 N N . VAL A 1 469 ? -2.855 14.467 -15.740 1.00 95.81 469 VAL A N 1
ATOM 3408 C CA . VAL A 1 469 ? -1.654 15.330 -15.739 1.00 95.81 469 VAL A CA 1
ATOM 3409 C C . VAL A 1 469 ? -1.920 16.844 -15.710 1.00 95.81 469 VAL A C 1
ATOM 3411 O O . VAL A 1 469 ? -1.181 17.566 -15.043 1.00 95.81 469 VAL A O 1
ATOM 3414 N N . HIS A 1 470 ? -2.970 17.328 -16.388 1.00 96.88 470 HIS A N 1
ATOM 3415 C CA . HIS A 1 470 ? -3.369 18.743 -16.380 1.00 96.88 470 HIS A CA 1
ATOM 3416 C C . HIS A 1 470 ? -4.133 19.139 -15.114 1.00 96.88 470 HIS A C 1
ATOM 3418 O O . HIS A 1 470 ? -3.880 20.207 -14.569 1.00 96.88 470 HIS A O 1
ATOM 3424 N N . GLY A 1 471 ? -5.019 18.279 -14.604 1.00 97.62 471 GLY A N 1
ATOM 3425 C CA . GLY A 1 471 ? -5.769 18.535 -13.372 1.00 97.62 471 GLY A CA 1
ATOM 3426 C C . GLY A 1 471 ? -4.889 18.495 -12.127 1.00 97.62 471 GLY A C 1
ATOM 3427 O O . GLY A 1 471 ? -4.959 19.404 -11.305 1.00 97.62 471 GLY A O 1
ATOM 3428 N N . SER A 1 472 ? -3.971 17.527 -12.028 1.00 97.88 472 SER A N 1
ATOM 3429 C CA . SER A 1 472 ? -2.969 17.505 -10.954 1.00 97.88 472 SER A CA 1
ATOM 3430 C C . SER A 1 472 ? -2.050 18.733 -10.997 1.00 97.88 472 SER A C 1
ATOM 3432 O O . SER A 1 472 ? -1.655 19.241 -9.950 1.00 97.88 472 SER A O 1
ATOM 3434 N N . ALA A 1 473 ? -1.730 19.234 -12.197 1.00 98.44 473 ALA A N 1
ATOM 3435 C CA . ALA A 1 473 ? -0.920 20.438 -12.375 1.00 98.44 473 ALA A CA 1
ATOM 3436 C C . ALA A 1 473 ? -1.683 21.714 -11.980 1.00 98.44 473 ALA A C 1
ATOM 3438 O O . ALA A 1 473 ? -1.151 22.539 -11.239 1.00 98.44 473 ALA A O 1
ATOM 3439 N N . ALA A 1 474 ? -2.935 21.860 -12.426 1.00 98.62 474 ALA A N 1
ATOM 3440 C CA . ALA A 1 474 ? -3.793 22.987 -12.071 1.00 98.62 474 ALA A CA 1
ATOM 3441 C C . ALA A 1 474 ? -4.049 23.029 -10.559 1.00 98.62 474 ALA A C 1
ATOM 3443 O O . ALA A 1 474 ? -3.791 24.048 -9.925 1.00 98.62 474 ALA A O 1
ATOM 3444 N N . LEU A 1 475 ? -4.454 21.903 -9.957 1.00 98.69 475 LEU A N 1
ATOM 3445 C CA . LEU A 1 475 ? -4.680 21.794 -8.514 1.00 98.69 475 LEU A CA 1
ATOM 3446 C C . LEU A 1 475 ? -3.430 22.196 -7.712 1.00 98.69 475 LEU A C 1
ATOM 3448 O O . LEU A 1 475 ? -3.536 22.977 -6.768 1.00 98.69 475 LEU A O 1
ATOM 3452 N N . ARG A 1 476 ? -2.242 21.735 -8.135 1.00 98.38 476 ARG A N 1
ATOM 3453 C CA . ARG A 1 476 ? -0.954 22.149 -7.560 1.00 98.38 476 ARG A CA 1
ATOM 3454 C C . ARG A 1 476 ? -0.751 23.661 -7.651 1.00 98.38 476 ARG A C 1
ATOM 3456 O O . ARG A 1 476 ? -0.492 24.290 -6.629 1.00 98.38 476 ARG A O 1
ATOM 3463 N N . ARG A 1 477 ? -0.823 24.252 -8.849 1.00 98.38 477 ARG A N 1
ATOM 3464 C CA . ARG A 1 477 ? -0.514 25.682 -9.047 1.00 98.38 477 ARG A CA 1
ATOM 3465 C C . ARG A 1 477 ? -1.543 26.601 -8.381 1.00 98.38 477 ARG A C 1
ATOM 3467 O O . ARG A 1 477 ? -1.161 27.660 -7.898 1.00 98.38 477 ARG A O 1
ATOM 3474 N N . LEU A 1 478 ? -2.801 26.175 -8.265 1.00 98.56 478 LEU A N 1
ATOM 3475 C CA . LEU A 1 478 ? -3.839 26.875 -7.501 1.00 98.56 478 LEU A CA 1
ATOM 3476 C C . LEU A 1 478 ? -3.585 26.833 -5.986 1.00 98.56 478 LEU A C 1
ATOM 3478 O O . LEU A 1 478 ? -3.650 27.868 -5.327 1.00 98.56 478 LEU A O 1
ATOM 3482 N N . ALA A 1 479 ? -3.242 25.664 -5.438 1.00 98.06 479 ALA A N 1
ATOM 3483 C CA . ALA A 1 479 ? -2.922 25.519 -4.017 1.00 98.06 479 ALA A CA 1
ATOM 3484 C C . ALA A 1 479 ? -1.644 26.288 -3.635 1.00 98.06 479 ALA A C 1
ATOM 3486 O O . ALA A 1 479 ? -1.606 26.965 -2.613 1.00 98.06 479 ALA A O 1
ATOM 3487 N N . VAL A 1 480 ? -0.621 26.284 -4.500 1.00 96.00 480 VAL A N 1
ATOM 3488 C CA . VAL A 1 480 ? 0.600 27.102 -4.341 1.00 96.00 480 VAL A CA 1
ATOM 3489 C C . VAL A 1 480 ? 0.293 28.611 -4.310 1.00 96.00 480 VAL A C 1
ATOM 3491 O O . VAL A 1 480 ? 1.034 29.365 -3.683 1.00 96.00 480 VAL A O 1
ATOM 3494 N N . ARG A 1 481 ? -0.815 29.059 -4.921 1.00 97.12 481 ARG A N 1
ATOM 3495 C CA . ARG A 1 481 ? -1.324 30.445 -4.842 1.00 97.12 481 ARG A CA 1
ATOM 3496 C C . ARG A 1 481 ? -2.184 30.718 -3.592 1.00 97.12 481 ARG A C 1
ATOM 3498 O O . ARG A 1 481 ? -2.657 31.837 -3.428 1.00 97.12 481 ARG A O 1
ATOM 3505 N N . GLY A 1 482 ? -2.373 29.734 -2.707 1.00 96.25 482 GLY A N 1
ATOM 3506 C CA . GLY A 1 482 ? -3.085 29.875 -1.429 1.00 96.25 482 GLY A CA 1
ATOM 3507 C C . GLY A 1 482 ? -4.616 29.819 -1.507 1.00 96.25 482 GLY A C 1
ATOM 3508 O O . GLY A 1 482 ? -5.280 30.256 -0.570 1.00 96.25 482 GLY A O 1
ATOM 3509 N N . LEU A 1 483 ? -5.181 29.316 -2.610 1.00 97.56 483 LEU A N 1
ATOM 3510 C CA . LEU A 1 483 ? -6.631 29.240 -2.839 1.00 97.56 483 LEU A CA 1
ATOM 3511 C C . LEU A 1 483 ? -7.271 28.019 -2.151 1.00 97.56 483 LEU A C 1
ATOM 3513 O O . LEU A 1 483 ? -6.675 26.941 -2.113 1.00 97.56 483 LEU A O 1
ATOM 3517 N N . ASP A 1 484 ? -8.518 28.149 -1.679 1.00 97.25 484 ASP A N 1
ATOM 3518 C CA . ASP A 1 484 ? -9.308 27.012 -1.181 1.00 97.25 484 ASP A CA 1
ATOM 3519 C C . ASP A 1 484 ? -9.743 26.135 -2.365 1.00 97.25 484 ASP A C 1
ATOM 3521 O O . ASP A 1 484 ? -10.696 26.465 -3.081 1.00 97.25 484 ASP A O 1
ATOM 3525 N N . VAL A 1 485 ? -9.022 25.029 -2.587 1.00 98.25 485 VAL A N 1
ATOM 3526 C CA . VAL A 1 485 ? -9.234 24.147 -3.742 1.00 98.25 485 VAL A CA 1
ATOM 3527 C C . VAL A 1 485 ? -9.470 22.683 -3.394 1.00 98.25 485 VAL A C 1
ATOM 3529 O O . VAL A 1 485 ? -8.925 22.137 -2.431 1.00 98.25 485 VAL A O 1
ATOM 3532 N N . LEU A 1 486 ? -10.288 22.041 -4.229 1.00 98.38 486 LEU A N 1
ATOM 3533 C CA . LEU A 1 486 ? -10.642 20.627 -4.139 1.00 98.38 486 LEU A CA 1
ATOM 3534 C C . LEU A 1 486 ? -10.426 19.925 -5.483 1.00 98.38 486 LEU A C 1
ATOM 3536 O O . LEU A 1 486 ? -11.042 20.282 -6.487 1.00 98.38 486 LEU A O 1
ATOM 3540 N N . GLY A 1 487 ? -9.578 18.900 -5.484 1.00 98.44 487 GLY A N 1
ATOM 3541 C CA . GLY A 1 487 ? -9.436 17.955 -6.583 1.00 98.44 487 GLY A CA 1
ATOM 3542 C C . GLY A 1 487 ? -10.445 16.815 -6.466 1.00 98.44 487 GLY A C 1
ATOM 3543 O O . GLY A 1 487 ? -10.533 16.186 -5.412 1.00 98.44 487 GLY A O 1
ATOM 3544 N N . LEU A 1 488 ? -11.170 16.529 -7.546 1.00 98.06 488 LEU A N 1
ATOM 3545 C CA . LEU A 1 488 ? -12.119 15.422 -7.661 1.00 98.06 488 LEU A CA 1
ATOM 3546 C C . LEU A 1 488 ? -11.649 14.439 -8.738 1.00 98.06 488 LEU A C 1
ATOM 3548 O O . LEU A 1 488 ? -11.562 14.803 -9.912 1.00 98.06 488 LEU A O 1
ATOM 3552 N N . GLU A 1 489 ? -11.394 13.188 -8.362 1.00 96.62 489 GLU A N 1
ATOM 3553 C CA . GLU A 1 489 ? -11.203 12.079 -9.303 1.00 96.62 489 GLU A CA 1
ATOM 3554 C C . GLU A 1 489 ? -12.371 11.092 -9.187 1.00 96.62 489 GLU A C 1
ATOM 3556 O O . GLU A 1 489 ? -12.772 10.711 -8.088 1.00 96.62 489 GLU A O 1
ATOM 3561 N N . GLN A 1 490 ? -12.928 10.668 -10.322 1.00 94.62 490 GLN A N 1
ATOM 3562 C CA . GLN A 1 490 ? -14.100 9.789 -10.375 1.00 94.62 490 GLN A CA 1
ATOM 3563 C C . GLN A 1 490 ? -13.747 8.320 -10.065 1.00 94.62 490 GLN A C 1
ATOM 3565 O O . GLN A 1 490 ? -14.620 7.535 -9.695 1.00 94.62 490 GLN A O 1
ATOM 3570 N N . TYR A 1 491 ? -12.466 7.959 -10.194 1.00 93.69 491 TYR A N 1
ATOM 3571 C CA . TYR A 1 491 ? -11.902 6.639 -9.901 1.00 93.69 491 TYR A CA 1
ATOM 3572 C C . TYR A 1 491 ? -10.888 6.699 -8.746 1.00 93.69 491 TYR A C 1
ATOM 3574 O O . TYR A 1 491 ? -10.727 7.723 -8.091 1.00 93.69 491 TYR A O 1
ATOM 3582 N N . ALA A 1 492 ? -10.198 5.591 -8.469 1.00 92.94 492 ALA A N 1
ATOM 3583 C CA . ALA A 1 492 ? -9.074 5.594 -7.536 1.00 92.94 492 ALA A CA 1
ATOM 3584 C C . ALA A 1 492 ? -7.886 6.411 -8.085 1.00 92.94 492 ALA A C 1
ATOM 3586 O O . ALA A 1 492 ? -7.601 6.345 -9.285 1.00 92.94 492 ALA A O 1
ATOM 3587 N N . LEU A 1 493 ? -7.136 7.108 -7.224 1.00 89.69 493 LEU A N 1
ATOM 3588 C CA . LEU A 1 493 ? -5.891 7.762 -7.656 1.00 89.69 493 LEU A CA 1
ATOM 3589 C C . LEU A 1 493 ? -4.919 6.738 -8.271 1.00 89.69 493 LEU A C 1
ATOM 3591 O O . LEU A 1 493 ? -4.692 5.661 -7.720 1.00 89.69 493 LEU A O 1
ATOM 3595 N N . GLY A 1 494 ? -4.341 7.077 -9.427 1.00 81.19 494 GLY A N 1
ATOM 3596 C CA . GLY A 1 494 ? -3.419 6.197 -10.156 1.00 81.19 494 GLY A CA 1
ATOM 3597 C C . GLY A 1 494 ? -4.075 5.065 -10.964 1.00 81.19 494 GLY A C 1
ATOM 3598 O O . GLY A 1 494 ? -3.354 4.195 -11.453 1.00 81.19 494 GLY A O 1
ATOM 3599 N N . HIS A 1 495 ? -5.406 5.068 -11.124 1.00 88.12 495 HIS A N 1
ATOM 3600 C CA . HIS A 1 495 ? -6.126 4.157 -12.025 1.00 88.12 495 HIS A CA 1
ATOM 3601 C C . HIS A 1 495 ? -5.624 4.211 -13.485 1.00 88.12 495 HIS A C 1
ATOM 3603 O O . HIS A 1 495 ? -4.999 5.175 -13.933 1.00 88.12 495 HIS A O 1
ATOM 3609 N N . ASP A 1 496 ? -5.944 3.174 -14.259 1.00 85.06 496 ASP A N 1
ATOM 3610 C CA . ASP A 1 496 ? -5.507 3.011 -15.647 1.00 85.06 496 ASP A CA 1
ATOM 3611 C C . ASP A 1 496 ? -6.536 3.471 -16.700 1.00 85.06 496 ASP A C 1
ATOM 3613 O O . ASP A 1 496 ? -6.230 3.494 -17.892 1.00 85.06 496 ASP A O 1
ATOM 3617 N N . LEU A 1 497 ? -7.758 3.826 -16.292 1.00 86.44 497 LEU A N 1
ATOM 3618 C CA . LEU A 1 497 ? -8.881 4.059 -17.215 1.00 86.44 497 LEU A CA 1
ATOM 3619 C C . LEU A 1 497 ? -8.746 5.345 -18.056 1.00 86.44 497 LEU A C 1
ATOM 3621 O O . LEU A 1 497 ? -9.300 5.416 -19.150 1.00 86.44 497 LEU A O 1
ATOM 3625 N N . GLY A 1 498 ? -8.017 6.355 -17.567 1.00 82.00 498 GLY A N 1
ATOM 3626 C CA . GLY A 1 498 ? -7.820 7.636 -18.262 1.00 82.00 498 GLY A CA 1
ATOM 3627 C C . GLY A 1 498 ? -6.694 7.626 -19.309 1.00 82.00 498 GLY A C 1
ATOM 3628 O O . GLY A 1 498 ? -6.156 6.584 -19.668 1.00 82.00 498 GLY A O 1
ATOM 3629 N N . SER A 1 499 ? -6.278 8.812 -19.770 1.00 83.38 499 SER A N 1
ATOM 3630 C CA . SER A 1 499 ? -5.191 8.978 -20.763 1.00 83.38 499 SER A CA 1
ATOM 3631 C C . SER A 1 499 ? -3.794 9.199 -20.156 1.00 83.38 499 SER A C 1
ATOM 3633 O O . SER A 1 499 ? -2.789 9.138 -20.869 1.00 83.38 499 SER A O 1
ATOM 3635 N N . SER A 1 500 ? -3.692 9.462 -18.846 1.00 81.12 500 SER A N 1
ATOM 3636 C CA . SER A 1 500 ? -2.424 9.780 -18.154 1.00 81.12 500 SER A CA 1
ATOM 3637 C C . SER A 1 500 ? -1.685 8.566 -17.563 1.00 81.12 500 SER A C 1
ATOM 3639 O O . SER A 1 500 ? -0.559 8.716 -17.105 1.00 81.12 500 SER A O 1
ATOM 3641 N N . HIS A 1 501 ? -2.285 7.374 -17.592 1.00 76.75 501 HIS A N 1
ATOM 3642 C CA . HIS A 1 501 ? -1.783 6.160 -16.931 1.00 76.75 501 HIS A CA 1
ATOM 3643 C C . HIS A 1 501 ? -0.522 5.521 -17.552 1.00 76.75 501 HIS A C 1
ATOM 3645 O O . HIS A 1 501 ? -0.095 5.865 -18.656 1.00 76.75 501 HIS A O 1
ATOM 3651 N N . GLY A 1 502 ? 0.046 4.524 -16.866 1.00 78.38 502 GLY A N 1
ATOM 3652 C CA . GLY A 1 502 ? 1.256 3.809 -17.292 1.00 78.38 502 GLY A CA 1
ATOM 3653 C C . GLY A 1 502 ? 2.549 4.563 -16.954 1.00 78.38 502 GLY A C 1
ATOM 3654 O O . GLY A 1 502 ? 2.522 5.746 -16.640 1.00 78.38 502 GLY A O 1
ATOM 3655 N N . ALA A 1 503 ? 3.691 3.870 -16.996 1.00 81.62 503 ALA A N 1
ATOM 3656 C CA . ALA A 1 503 ? 4.939 4.370 -16.404 1.00 81.62 503 ALA A CA 1
ATOM 3657 C C . ALA A 1 503 ? 5.520 5.633 -17.073 1.00 81.62 503 ALA A C 1
ATOM 3659 O O . ALA A 1 503 ? 6.066 6.487 -16.394 1.00 81.62 503 ALA A O 1
ATOM 3660 N N . THR A 1 504 ? 5.425 5.760 -18.399 1.00 90.25 504 THR A N 1
ATOM 3661 C CA . THR A 1 504 ? 6.294 6.670 -19.171 1.00 90.25 504 THR A CA 1
ATOM 3662 C C . THR A 1 504 ? 5.591 7.386 -20.327 1.00 90.25 504 THR A C 1
ATOM 3664 O O . THR A 1 504 ? 4.632 6.855 -20.909 1.00 90.25 504 THR A O 1
ATOM 3667 N N . ARG A 1 505 ? 6.098 8.571 -20.699 1.00 92.12 505 ARG A N 1
ATOM 3668 C CA . ARG A 1 505 ? 5.711 9.369 -21.886 1.00 92.12 505 ARG A CA 1
ATOM 3669 C C . ARG A 1 505 ? 6.938 10.012 -22.544 1.00 92.12 505 ARG A C 1
ATOM 3671 O O . ARG A 1 505 ? 7.921 10.267 -21.874 1.00 92.12 505 ARG A O 1
ATOM 3678 N N . MET A 1 506 ? 6.863 10.333 -23.834 1.00 93.50 506 MET A N 1
ATOM 3679 C CA . MET A 1 506 ? 7.883 11.133 -24.537 1.00 93.50 506 MET A CA 1
ATOM 3680 C C . MET A 1 506 ? 7.659 12.638 -24.320 1.00 93.50 506 MET A C 1
ATOM 3682 O O . MET A 1 506 ? 6.512 13.075 -24.462 1.00 93.50 506 MET A O 1
ATOM 3686 N N . ILE A 1 507 ? 8.732 13.418 -24.122 1.00 95.31 507 ILE A N 1
ATOM 3687 C CA . ILE A 1 507 ? 8.794 14.890 -24.271 1.00 95.31 507 ILE A CA 1
ATOM 3688 C C . ILE A 1 507 ? 9.595 15.284 -25.519 1.00 95.31 507 ILE A C 1
ATOM 3690 O O . ILE A 1 507 ? 10.518 14.572 -25.907 1.00 95.31 507 ILE A O 1
ATOM 3694 N N . ARG A 1 508 ? 9.214 16.393 -26.167 1.00 95.25 508 ARG A N 1
ATOM 3695 C CA . ARG A 1 508 ? 9.914 16.963 -27.329 1.00 95.25 508 ARG A CA 1
ATOM 3696 C C . ARG A 1 508 ? 9.616 18.449 -27.513 1.00 95.25 508 ARG A C 1
ATOM 3698 O O . ARG A 1 508 ? 8.572 18.922 -27.058 1.00 95.25 508 ARG A O 1
ATOM 3705 N N . ARG A 1 509 ? 10.477 19.124 -28.273 1.00 94.75 509 ARG A N 1
ATOM 3706 C CA . ARG A 1 509 ? 10.355 20.502 -28.772 1.00 94.75 509 ARG A CA 1
ATOM 3707 C C . ARG A 1 509 ? 9.846 20.614 -30.207 1.00 94.75 509 ARG A C 1
ATOM 3709 O O . ARG A 1 509 ? 9.428 21.695 -30.599 1.00 94.75 509 ARG A O 1
ATOM 3716 N N . ALA A 1 510 ? 9.870 19.531 -30.983 1.00 93.06 510 ALA A N 1
ATOM 3717 C CA . ALA A 1 510 ? 9.504 19.561 -32.398 1.00 93.06 510 ALA A CA 1
ATOM 3718 C C . ALA A 1 510 ? 7.971 19.535 -32.640 1.00 93.06 510 ALA A C 1
ATOM 3720 O O . ALA A 1 510 ? 7.300 18.555 -32.304 1.00 93.06 510 ALA A O 1
ATOM 3721 N N . TYR A 1 511 ? 7.412 20.572 -33.268 1.00 91.81 511 TYR A N 1
ATOM 3722 C CA . TYR A 1 511 ? 5.985 20.729 -33.608 1.00 91.81 511 TYR A CA 1
ATOM 3723 C C . TYR A 1 511 ? 5.798 21.320 -35.018 1.00 91.81 511 TYR A C 1
ATOM 3725 O O . TYR A 1 511 ? 6.739 21.886 -35.564 1.00 91.81 511 TYR A O 1
ATOM 3733 N N . PRO A 1 512 ? 4.617 21.172 -35.648 1.00 85.06 512 PRO A N 1
ATOM 3734 C CA . PRO A 1 512 ? 4.423 21.562 -37.049 1.00 85.06 512 PRO A CA 1
ATOM 3735 C C . PRO A 1 512 ? 4.163 23.063 -37.284 1.00 85.06 512 PRO A C 1
ATOM 3737 O O . PRO A 1 512 ? 4.101 23.481 -38.433 1.00 85.06 512 PRO A O 1
ATOM 3740 N N . HIS A 1 513 ? 3.982 23.887 -36.242 1.00 85.56 513 HIS A N 1
ATOM 3741 C CA . HIS A 1 513 ? 3.551 25.286 -36.397 1.00 85.56 513 HIS A CA 1
ATOM 3742 C C . HIS A 1 513 ? 4.185 26.222 -35.342 1.00 85.56 513 HIS A C 1
ATOM 3744 O O . HIS A 1 513 ? 4.295 25.799 -34.190 1.00 85.56 513 HIS A O 1
ATOM 3750 N N . PRO A 1 514 ? 4.579 27.471 -35.686 1.00 85.25 514 PRO A N 1
ATOM 3751 C CA . PRO A 1 514 ? 5.215 28.422 -34.762 1.00 85.25 514 PRO A CA 1
ATOM 3752 C C . PRO A 1 514 ? 4.442 28.734 -33.470 1.00 85.25 514 PRO A C 1
ATOM 3754 O O . PRO A 1 514 ? 5.096 29.001 -32.467 1.00 85.25 514 PRO A O 1
ATOM 3757 N N . ASP A 1 515 ? 3.102 28.660 -33.450 1.00 88.81 515 ASP A N 1
ATOM 3758 C CA . ASP A 1 515 ? 2.287 28.896 -32.232 1.00 88.81 515 ASP A CA 1
ATOM 3759 C C . ASP A 1 515 ? 2.780 28.075 -31.023 1.00 88.81 515 ASP A C 1
ATOM 3761 O O . ASP A 1 515 ? 2.687 28.501 -29.874 1.00 88.81 515 ASP A O 1
ATOM 3765 N N . TRP A 1 516 ? 3.337 26.888 -31.286 1.00 90.44 516 TRP A N 1
ATOM 3766 C CA . TRP A 1 516 ? 3.833 25.984 -30.256 1.00 90.44 516 TRP A CA 1
ATOM 3767 C C . TRP A 1 516 ? 5.147 26.435 -29.607 1.00 90.44 516 TRP A C 1
ATOM 3769 O O . TRP A 1 516 ? 5.392 26.043 -28.469 1.00 90.44 516 TRP A O 1
ATOM 3779 N N . ASP A 1 517 ? 5.991 27.234 -30.271 1.00 89.38 517 ASP A N 1
ATOM 3780 C CA . ASP A 1 517 ? 7.384 27.459 -29.844 1.00 89.38 517 ASP A CA 1
ATOM 3781 C C . ASP A 1 517 ? 7.472 28.099 -28.439 1.00 89.38 517 ASP A C 1
ATOM 3783 O O . ASP A 1 517 ? 8.216 27.625 -27.576 1.00 89.38 517 ASP A O 1
ATOM 3787 N N . ALA A 1 518 ? 6.652 29.121 -28.164 1.00 89.69 518 ALA A N 1
ATOM 3788 C CA . ALA A 1 518 ? 6.615 29.799 -26.863 1.00 89.69 518 ALA A CA 1
ATOM 3789 C C . ALA A 1 518 ? 6.030 28.915 -25.741 1.00 89.69 518 ALA A C 1
ATOM 3791 O O . ALA A 1 518 ? 6.506 28.939 -24.599 1.00 89.69 518 ALA A O 1
ATOM 3792 N N . LEU A 1 519 ? 5.023 28.098 -26.069 1.00 92.19 519 LEU A N 1
ATOM 3793 C CA . LEU A 1 519 ? 4.404 27.159 -25.134 1.00 92.19 519 LEU A CA 1
ATOM 3794 C C . LEU A 1 519 ? 5.331 25.966 -24.834 1.00 92.19 519 LEU A C 1
ATOM 3796 O O . LEU A 1 519 ? 5.363 25.483 -23.704 1.00 92.19 519 LEU A O 1
ATOM 3800 N N . VAL A 1 520 ? 6.135 25.531 -25.809 1.00 94.56 520 VAL A N 1
ATOM 3801 C CA . VAL A 1 520 ? 7.198 24.525 -25.659 1.00 94.56 520 VAL A CA 1
ATOM 3802 C C . VAL A 1 520 ? 8.298 25.020 -24.726 1.00 94.56 520 VAL A C 1
ATOM 3804 O O . VAL A 1 520 ? 8.680 24.304 -23.799 1.00 94.56 520 VAL A O 1
ATOM 3807 N N . ASP A 1 521 ? 8.787 26.245 -24.918 1.00 93.06 521 ASP A N 1
ATOM 3808 C CA . ASP A 1 521 ? 9.783 26.833 -24.020 1.00 93.06 521 ASP A CA 1
ATOM 3809 C C . ASP A 1 521 ? 9.261 26.938 -22.579 1.00 93.06 521 ASP A C 1
ATOM 3811 O O . ASP A 1 521 ? 9.982 26.627 -21.628 1.00 93.06 521 ASP A O 1
ATOM 3815 N N . THR A 1 522 ? 7.989 27.306 -22.410 1.00 94.44 522 THR A N 1
ATOM 3816 C CA . THR A 1 522 ? 7.334 27.350 -21.096 1.00 94.44 522 THR A CA 1
ATOM 3817 C C . THR A 1 522 ? 7.107 25.955 -20.512 1.00 94.44 522 THR A C 1
ATOM 3819 O O . THR A 1 522 ? 7.303 25.776 -19.313 1.00 94.44 522 THR A O 1
ATOM 3822 N N . ALA A 1 523 ? 6.794 24.945 -21.330 1.00 95.94 523 ALA A N 1
ATOM 3823 C CA . ALA A 1 523 ? 6.697 23.557 -20.885 1.00 95.94 523 ALA A CA 1
ATOM 3824 C C . ALA A 1 523 ? 8.018 23.045 -20.304 1.00 95.94 523 ALA A C 1
ATOM 3826 O O . ALA A 1 523 ? 8.012 22.517 -19.198 1.00 95.94 523 ALA A O 1
ATOM 3827 N N . TYR A 1 524 ? 9.149 23.244 -20.991 1.00 96.44 524 TYR A N 1
ATOM 3828 C CA . TYR A 1 524 ? 10.451 22.801 -20.475 1.00 96.44 524 TYR A CA 1
ATOM 3829 C C . TYR A 1 524 ? 10.830 23.496 -19.160 1.00 96.44 524 TYR A C 1
ATOM 3831 O O . TYR A 1 524 ? 11.204 22.804 -18.217 1.00 96.44 524 TYR A O 1
ATOM 3839 N N . ARG A 1 525 ? 10.633 24.819 -19.049 1.00 96.81 525 ARG A N 1
ATOM 3840 C CA . ARG A 1 525 ? 10.848 25.545 -17.782 1.00 96.81 525 ARG A CA 1
ATOM 3841 C C . ARG A 1 525 ? 9.940 25.045 -16.654 1.00 96.81 525 ARG A C 1
ATOM 3843 O O . ARG A 1 525 ? 10.369 24.974 -15.510 1.00 96.81 525 ARG A O 1
ATOM 3850 N N . ALA A 1 526 ? 8.692 24.692 -16.963 1.00 97.62 526 ALA A N 1
ATOM 3851 C CA . ALA A 1 526 ? 7.738 24.180 -15.981 1.00 97.62 526 ALA A CA 1
ATOM 3852 C C . ALA A 1 526 ? 7.991 22.705 -15.596 1.00 97.62 526 ALA A C 1
ATOM 3854 O O . ALA A 1 526 ? 7.566 22.276 -14.526 1.00 97.62 526 ALA A O 1
ATOM 3855 N N . TRP A 1 527 ? 8.698 21.933 -16.430 1.00 98.12 527 TRP A N 1
ATOM 3856 C CA . TRP A 1 527 ? 9.253 20.632 -16.040 1.00 98.12 527 TRP A CA 1
ATOM 3857 C C . TRP A 1 527 ? 10.434 20.794 -15.090 1.00 98.12 527 TRP A C 1
ATOM 3859 O O . TRP A 1 527 ? 10.420 20.184 -14.026 1.00 98.12 527 TRP A O 1
ATOM 3869 N N . GLU A 1 528 ? 11.386 21.665 -15.430 1.00 97.62 528 GLU A N 1
ATOM 3870 C CA . GLU A 1 528 ? 12.535 21.993 -14.576 1.00 97.62 528 GLU A CA 1
ATOM 3871 C C . GLU A 1 528 ? 12.052 22.510 -13.199 1.00 97.62 528 GLU A C 1
ATOM 3873 O O . GLU A 1 528 ? 12.488 22.007 -12.167 1.00 97.62 528 GLU A O 1
ATOM 3878 N N . GLU A 1 529 ? 11.046 23.397 -13.164 1.00 97.75 529 GLU A N 1
ATOM 3879 C CA . GLU A 1 529 ? 10.385 23.869 -11.932 1.00 97.75 529 GLU A CA 1
ATOM 3880 C C . GLU A 1 529 ? 9.697 22.754 -11.129 1.00 97.75 529 GLU A C 1
ATOM 3882 O O . GLU A 1 529 ? 9.747 22.764 -9.897 1.00 97.75 529 GLU A O 1
ATOM 3887 N N . LEU A 1 530 ? 9.060 21.783 -11.795 1.00 97.81 530 LEU A N 1
ATOM 3888 C CA . LEU A 1 530 ? 8.407 20.664 -11.116 1.00 97.81 530 LEU A CA 1
ATOM 3889 C C . LEU A 1 530 ? 9.433 19.681 -10.534 1.00 97.81 530 LEU A C 1
ATOM 3891 O O . LEU A 1 530 ? 9.238 19.217 -9.409 1.00 97.81 530 LEU A O 1
ATOM 3895 N N . GLU A 1 531 ? 10.518 19.382 -11.253 1.00 97.06 531 GLU A N 1
ATOM 3896 C CA . GLU A 1 531 ? 11.628 18.564 -10.744 1.00 97.06 531 GLU A CA 1
ATOM 3897 C C . GLU A 1 531 ? 12.274 19.227 -9.517 1.00 97.06 531 GLU A C 1
ATOM 3899 O O . GLU A 1 531 ? 12.491 18.571 -8.489 1.00 97.06 531 GLU A O 1
ATOM 3904 N N . ASP A 1 532 ? 12.486 20.547 -9.577 1.00 96.94 532 ASP A N 1
ATOM 3905 C CA . ASP A 1 532 ? 13.014 21.333 -8.465 1.00 96.94 532 ASP A CA 1
ATOM 3906 C C . ASP A 1 532 ? 12.048 21.410 -7.272 1.00 96.94 532 ASP A C 1
ATOM 3908 O O . ASP A 1 532 ? 12.489 21.326 -6.125 1.00 96.94 532 ASP A O 1
ATOM 3912 N N . ALA A 1 533 ? 10.739 21.533 -7.495 1.00 93.94 533 ALA A N 1
ATOM 3913 C CA . ALA A 1 533 ? 9.751 21.554 -6.416 1.00 93.94 533 ALA A CA 1
ATOM 3914 C C . ALA A 1 533 ? 9.525 20.163 -5.789 1.00 93.94 533 ALA A C 1
ATOM 3916 O O . ALA A 1 533 ? 9.281 20.048 -4.586 1.00 93.94 533 ALA A O 1
ATOM 3917 N N . ALA A 1 534 ? 9.616 19.094 -6.584 1.00 92.38 534 ALA A N 1
ATOM 3918 C CA . ALA A 1 534 ? 9.507 17.715 -6.110 1.00 92.38 534 ALA A CA 1
ATOM 3919 C C . ALA A 1 534 ? 10.788 17.221 -5.409 1.00 92.38 534 ALA A C 1
ATOM 3921 O O . ALA A 1 534 ? 10.727 16.295 -4.589 1.00 92.38 534 ALA A O 1
ATOM 3922 N N . LYS A 1 535 ? 11.940 17.830 -5.739 1.00 94.81 535 LYS A N 1
ATOM 3923 C CA . LYS A 1 535 ? 13.291 17.308 -5.469 1.00 94.81 535 LYS A CA 1
ATOM 3924 C C . LYS A 1 535 ? 13.402 15.860 -5.947 1.00 94.81 535 LYS A C 1
ATOM 3926 O O . LYS A 1 535 ? 13.696 14.939 -5.186 1.00 94.81 535 LYS A O 1
ATOM 3931 N N . THR A 1 536 ? 13.031 15.650 -7.208 1.00 90.62 536 THR A N 1
ATOM 3932 C CA . THR A 1 536 ? 12.948 14.342 -7.873 1.00 90.62 536 THR A CA 1
ATOM 3933 C C . THR A 1 536 ? 13.116 14.555 -9.372 1.00 90.62 536 THR A C 1
ATOM 3935 O O . THR A 1 536 ? 12.446 15.414 -9.937 1.00 90.62 536 THR A O 1
ATOM 3938 N N . ARG A 1 537 ? 13.992 13.776 -10.017 1.00 94.31 537 ARG A N 1
ATOM 3939 C CA . ARG A 1 537 ? 14.137 13.797 -11.476 1.00 94.31 537 ARG A CA 1
ATOM 3940 C C . ARG A 1 537 ? 12.947 13.073 -12.110 1.00 94.31 537 ARG A C 1
ATOM 3942 O O . ARG A 1 537 ? 12.691 11.917 -11.786 1.00 94.31 537 ARG A O 1
ATOM 3949 N N . LEU A 1 538 ? 12.241 13.764 -12.993 1.00 95.50 538 LEU A N 1
ATOM 3950 C CA . LEU A 1 538 ? 11.058 13.306 -13.721 1.00 95.50 538 LEU A CA 1
ATOM 3951 C C . LEU A 1 538 ? 11.324 13.179 -15.224 1.00 95.50 538 LEU A C 1
ATOM 3953 O O . LEU A 1 538 ? 10.593 12.447 -15.889 1.00 95.50 538 LEU A O 1
ATOM 3957 N N . VAL A 1 539 ? 12.336 13.876 -15.758 1.00 96.38 539 VAL A N 1
ATOM 3958 C CA . VAL A 1 539 ? 12.659 13.902 -17.190 1.00 96.38 539 VAL A CA 1
ATOM 3959 C C . VAL A 1 539 ? 14.082 13.397 -17.438 1.00 96.38 539 VAL A C 1
ATOM 3961 O O . VAL A 1 539 ? 15.070 13.964 -16.962 1.00 96.38 539 VAL A O 1
ATOM 3964 N N . ASP A 1 540 ? 14.197 12.348 -18.250 1.00 94.19 540 ASP A N 1
ATOM 3965 C CA . ASP A 1 540 ? 15.469 11.918 -18.823 1.00 94.19 540 ASP A CA 1
ATOM 3966 C C . ASP A 1 540 ? 15.629 12.457 -20.248 1.00 94.19 540 ASP A C 1
ATOM 3968 O O . ASP A 1 540 ? 14.766 12.246 -21.099 1.00 94.19 540 ASP A O 1
ATOM 3972 N N . ILE A 1 541 ? 16.712 13.191 -20.508 1.00 95.50 541 ILE A N 1
ATOM 3973 C CA . ILE A 1 541 ? 16.961 13.853 -21.795 1.00 95.50 541 ILE A CA 1
ATOM 3974 C C . ILE A 1 541 ? 17.796 12.910 -22.660 1.00 95.50 541 ILE A C 1
ATOM 3976 O O . ILE A 1 541 ? 19.015 12.842 -22.531 1.00 95.50 541 ILE A O 1
ATOM 3980 N N . THR A 1 542 ? 17.115 12.176 -23.535 1.00 94.56 542 THR A N 1
ATOM 3981 C CA . THR A 1 542 ? 17.704 11.154 -24.416 1.00 94.56 542 THR A CA 1
ATOM 3982 C C . THR A 1 542 ? 18.057 11.679 -25.810 1.00 94.56 542 THR A C 1
ATOM 3984 O O . THR A 1 542 ? 18.556 10.932 -26.648 1.00 94.56 542 THR A O 1
ATOM 3987 N N . GLY A 1 543 ? 17.675 12.922 -26.116 1.00 96.50 543 GLY A N 1
ATOM 3988 C CA . GLY A 1 543 ? 17.497 13.373 -27.493 1.00 96.50 543 GLY A CA 1
ATOM 3989 C C . GLY A 1 543 ? 16.333 12.653 -28.190 1.00 96.50 543 GLY A C 1
ATOM 3990 O O . GLY A 1 543 ? 15.617 11.830 -27.595 1.00 96.50 543 GLY A O 1
ATOM 3991 N N . GLY A 1 544 ? 16.118 12.965 -29.468 1.00 97.31 544 GLY A N 1
ATOM 3992 C CA . GLY A 1 544 ? 15.053 12.339 -30.242 1.00 97.31 544 GLY A CA 1
ATOM 3993 C C . GLY A 1 544 ? 15.081 12.605 -31.744 1.00 97.31 544 GLY A C 1
ATOM 3994 O O . GLY A 1 544 ? 15.648 13.598 -32.199 1.00 97.31 544 GLY A O 1
ATOM 3995 N N . LEU A 1 545 ? 14.452 11.706 -32.507 1.00 97.69 545 LEU A N 1
ATOM 3996 C CA . LEU A 1 545 ? 14.337 11.766 -33.969 1.00 97.69 545 LEU A CA 1
ATOM 3997 C C . LEU A 1 545 ? 12.874 11.666 -34.411 1.00 97.69 545 LEU A C 1
ATOM 3999 O O . LEU A 1 545 ? 12.184 10.687 -34.119 1.00 97.69 545 LEU A O 1
ATOM 4003 N N . TYR A 1 546 ? 12.412 12.662 -35.165 1.00 96.31 546 TYR A N 1
ATOM 4004 C CA . TYR A 1 546 ? 11.039 12.724 -35.666 1.00 96.31 546 TYR A CA 1
ATOM 4005 C C . TYR A 1 546 ? 11.032 12.769 -37.187 1.00 96.31 546 TYR A C 1
ATOM 4007 O O . TYR A 1 546 ? 11.511 13.737 -37.775 1.00 96.31 546 TYR A O 1
ATOM 4015 N N . ALA A 1 547 ? 10.510 11.717 -37.814 1.00 95.44 547 ALA A N 1
ATOM 4016 C CA . ALA A 1 547 ? 10.555 11.518 -39.255 1.00 95.44 547 ALA A CA 1
ATOM 4017 C C . ALA A 1 547 ? 9.165 11.436 -39.889 1.00 95.44 547 ALA A C 1
ATOM 4019 O O . ALA A 1 547 ? 8.194 11.009 -39.265 1.00 95.44 547 ALA A O 1
ATOM 4020 N N . ALA A 1 548 ? 9.087 11.840 -41.151 1.00 94.44 548 ALA A N 1
ATOM 4021 C CA . ALA A 1 548 ? 7.877 11.801 -41.963 1.00 94.44 548 ALA A CA 1
ATOM 4022 C C . ALA A 1 548 ? 8.243 11.839 -43.460 1.00 94.44 548 ALA A C 1
ATOM 4024 O O . ALA A 1 548 ? 9.396 12.144 -43.785 1.00 94.44 548 ALA A O 1
ATOM 4025 N N . PRO A 1 549 ? 7.292 11.589 -44.381 1.00 93.19 549 PRO A N 1
ATOM 4026 C CA . PRO A 1 549 ? 7.519 11.762 -45.812 1.00 93.19 549 PRO A CA 1
ATOM 4027 C C . PRO A 1 549 ? 8.079 13.153 -46.147 1.00 93.19 549 PRO A C 1
ATOM 4029 O O . PRO A 1 549 ? 7.594 14.179 -45.653 1.00 93.19 549 PRO A O 1
ATOM 4032 N N . ALA A 1 550 ? 9.117 13.189 -46.982 1.00 89.25 550 ALA A N 1
ATOM 4033 C CA . ALA A 1 550 ? 9.725 14.430 -47.441 1.00 89.25 550 ALA A CA 1
ATOM 4034 C C . ALA A 1 550 ? 8.718 15.248 -48.268 1.00 89.25 550 ALA A C 1
ATOM 4036 O O . ALA A 1 550 ? 7.960 14.700 -49.066 1.00 89.25 550 ALA A O 1
ATOM 4037 N N . GLY A 1 551 ? 8.705 16.569 -48.076 1.00 82.56 551 GLY A N 1
ATOM 4038 C CA . GLY A 1 551 ? 7.755 17.457 -48.754 1.00 82.56 551 GLY A CA 1
ATOM 4039 C C . GLY A 1 551 ? 6.346 17.505 -48.143 1.00 82.56 551 GLY A C 1
ATOM 4040 O O . GLY A 1 551 ? 5.459 18.091 -48.759 1.00 82.56 551 GLY A O 1
ATOM 4041 N N . ARG A 1 552 ? 6.120 16.943 -46.941 1.00 84.44 552 ARG A N 1
ATOM 4042 C CA . ARG A 1 552 ? 4.887 17.204 -46.168 1.00 84.44 552 ARG A CA 1
ATOM 4043 C C . ARG A 1 552 ? 4.652 18.723 -45.994 1.00 84.44 552 ARG A C 1
ATOM 4045 O O . ARG A 1 552 ? 5.638 19.430 -45.778 1.00 84.44 552 ARG A O 1
ATOM 4052 N N . PRO A 1 553 ? 3.397 19.223 -46.017 1.00 79.69 553 PRO A N 1
ATOM 4053 C CA . PRO A 1 553 ? 3.118 20.660 -45.901 1.00 79.69 553 PRO A CA 1
ATOM 4054 C C . PRO A 1 553 ? 3.649 21.286 -44.607 1.00 79.69 553 PRO A C 1
ATOM 4056 O O . PRO A 1 553 ? 4.301 22.325 -44.655 1.00 79.69 553 PRO A O 1
ATOM 4059 N N . ASP A 1 554 ? 3.431 20.613 -43.471 1.00 82.06 554 ASP A N 1
ATOM 4060 C CA . ASP A 1 554 ? 3.806 21.108 -42.142 1.00 82.06 554 ASP A CA 1
ATOM 4061 C C . ASP A 1 554 ? 4.960 20.269 -41.554 1.00 82.06 554 ASP A C 1
ATOM 4063 O O . ASP A 1 554 ? 4.716 19.298 -40.820 1.00 82.06 554 ASP A O 1
ATOM 4067 N N . PRO A 1 555 ? 6.231 20.544 -41.906 1.00 84.88 555 PRO A N 1
ATOM 4068 C CA . PRO A 1 555 ? 7.376 19.851 -41.328 1.00 84.88 555 PRO A CA 1
ATOM 4069 C C . PRO A 1 555 ? 7.540 20.203 -39.845 1.00 84.88 555 PRO A C 1
ATOM 4071 O O . PRO A 1 555 ? 7.268 21.322 -39.411 1.00 84.88 555 PRO A O 1
ATOM 4074 N N . LEU A 1 556 ? 8.024 19.246 -39.053 1.00 90.62 556 LEU A N 1
ATOM 4075 C CA . LEU A 1 556 ? 8.305 19.488 -37.640 1.00 90.62 556 LEU A CA 1
ATOM 4076 C C . LEU A 1 556 ? 9.496 20.452 -37.480 1.00 90.62 556 LEU A C 1
ATOM 4078 O O . LEU A 1 556 ? 10.498 20.357 -38.183 1.00 90.62 556 LEU A O 1
ATOM 4082 N N . ARG A 1 557 ? 9.383 21.377 -36.529 1.00 89.62 557 ARG A N 1
ATOM 4083 C CA . ARG A 1 557 ? 10.348 22.443 -36.215 1.00 89.62 557 ARG A CA 1
ATOM 4084 C C . ARG A 1 557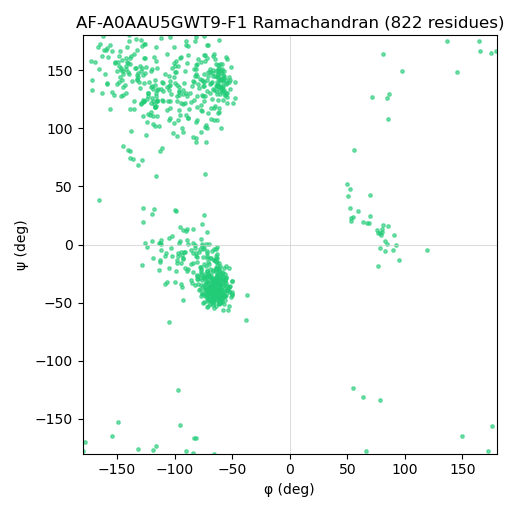 ? 10.309 22.754 -34.720 1.00 89.62 557 ARG A C 1
ATOM 4086 O O . ARG A 1 557 ? 9.335 22.419 -34.058 1.00 89.62 557 ARG A O 1
ATOM 4093 N N . GLY A 1 558 ? 11.333 23.404 -34.185 1.00 88.19 558 GLY A N 1
ATOM 4094 C CA . GLY A 1 558 ? 11.311 23.888 -32.803 1.00 88.19 558 GLY A CA 1
ATOM 4095 C C . GLY A 1 558 ? 12.649 24.494 -32.376 1.00 88.19 558 GLY A C 1
ATOM 4096 O O . GLY A 1 558 ? 13.656 24.272 -33.058 1.00 88.19 558 GLY A O 1
ATOM 4097 N N . PRO A 1 559 ? 12.708 25.253 -31.266 1.00 86.50 559 PRO A N 1
ATOM 4098 C CA . PRO A 1 559 ? 13.931 25.938 -30.863 1.00 86.50 559 PRO A CA 1
ATOM 4099 C C . PRO A 1 559 ? 14.998 24.928 -30.421 1.00 86.50 559 PRO A C 1
ATOM 4101 O O . PRO A 1 559 ? 14.805 24.202 -29.444 1.00 86.50 559 PRO A O 1
ATOM 4104 N N . GLY A 1 560 ? 16.120 24.886 -31.147 1.00 89.56 560 GLY A N 1
ATOM 4105 C CA . GLY A 1 560 ? 17.212 23.922 -30.951 1.00 89.56 560 GLY A CA 1
ATOM 4106 C C . GLY A 1 560 ? 17.079 22.613 -31.746 1.00 89.56 560 GLY A C 1
ATOM 4107 O O . GLY A 1 560 ? 18.011 21.810 -31.736 1.00 89.56 560 GLY A O 1
ATOM 4108 N N . CYS A 1 561 ? 15.969 22.396 -32.458 1.00 95.25 561 CYS A N 1
ATOM 4109 C CA . CYS A 1 561 ? 15.811 21.264 -33.372 1.00 95.25 561 CYS A CA 1
ATOM 4110 C C . CYS A 1 561 ? 16.478 21.554 -34.729 1.00 95.25 561 CYS A C 1
ATOM 4112 O O . CYS A 1 561 ? 16.523 22.705 -35.168 1.00 95.25 561 CYS A O 1
ATOM 4114 N N . ARG A 1 562 ? 16.946 20.516 -35.433 1.00 95.69 562 ARG A N 1
ATOM 4115 C CA . ARG A 1 562 ? 17.526 20.641 -36.785 1.00 95.69 562 ARG A CA 1
ATOM 4116 C C . ARG A 1 562 ? 17.102 19.496 -37.711 1.00 95.69 562 ARG A C 1
ATOM 4118 O O . ARG A 1 562 ? 16.940 18.380 -37.218 1.00 95.69 562 ARG A O 1
ATOM 4125 N N . PRO A 1 563 ? 16.939 19.726 -39.026 1.00 95.00 563 PRO A N 1
ATOM 4126 C CA . PRO A 1 563 ? 16.758 18.636 -39.981 1.00 95.00 563 PRO A CA 1
ATOM 4127 C C . PRO A 1 563 ? 18.012 17.750 -40.031 1.00 95.00 563 PRO A C 1
ATOM 4129 O O . PRO A 1 563 ? 19.126 18.238 -39.818 1.00 95.00 563 PRO A O 1
ATOM 4132 N N . VAL A 1 564 ? 17.811 16.463 -40.314 1.00 95.00 564 VAL A N 1
ATOM 4133 C CA . VAL A 1 564 ? 18.859 15.455 -40.531 1.00 95.00 564 VAL A CA 1
ATOM 4134 C C . VAL A 1 564 ? 18.449 14.519 -41.674 1.00 95.00 564 VAL A C 1
ATOM 4136 O O . VAL A 1 564 ? 17.258 14.258 -41.880 1.00 95.00 564 VAL A O 1
ATOM 4139 N N . ASP A 1 565 ? 19.427 14.010 -42.421 1.00 91.19 565 ASP A N 1
ATOM 4140 C CA . ASP A 1 565 ? 19.209 12.965 -43.428 1.00 91.19 565 ASP A CA 1
ATOM 4141 C C . ASP A 1 565 ? 19.206 11.551 -42.805 1.00 91.19 565 ASP A C 1
ATOM 4143 O O . ASP A 1 565 ? 19.332 11.379 -41.590 1.00 91.19 565 ASP A O 1
ATOM 4147 N N . ALA A 1 566 ? 19.034 10.516 -43.633 1.00 91.12 566 ALA A N 1
ATOM 4148 C CA . ALA A 1 566 ? 18.987 9.126 -43.178 1.00 91.12 566 ALA A CA 1
ATOM 4149 C C . ALA A 1 566 ? 20.344 8.573 -42.693 1.00 91.12 566 ALA A C 1
ATOM 4151 O O . ALA A 1 566 ? 20.364 7.679 -41.846 1.00 91.12 566 ALA A O 1
ATOM 4152 N N . GLU A 1 567 ? 21.467 9.094 -43.193 1.00 92.12 567 GLU A N 1
ATOM 4153 C CA . GLU A 1 567 ? 22.815 8.688 -42.782 1.00 92.12 567 GLU A CA 1
ATOM 4154 C C . GLU A 1 567 ? 23.156 9.294 -41.413 1.00 92.12 567 GLU A C 1
ATOM 4156 O O . GLU A 1 567 ? 23.672 8.616 -40.524 1.00 92.12 567 GLU A O 1
ATOM 4161 N N . GLU A 1 568 ? 22.800 10.562 -41.199 1.00 94.81 568 GLU A N 1
ATOM 4162 C CA . GLU A 1 568 ? 22.928 11.215 -39.903 1.00 94.81 568 GLU A CA 1
ATOM 4163 C C . GLU A 1 568 ? 21.920 10.690 -38.869 1.00 94.81 568 GLU A C 1
ATOM 4165 O O . GLU A 1 568 ? 22.308 10.457 -37.725 1.00 94.81 568 GLU A O 1
ATOM 4170 N N . ALA A 1 569 ? 20.674 10.398 -39.253 1.00 94.94 569 ALA A N 1
ATOM 4171 C CA . ALA A 1 569 ? 19.719 9.718 -38.376 1.00 94.94 569 ALA A CA 1
ATOM 4172 C C . ALA A 1 569 ? 20.261 8.361 -37.880 1.00 94.94 569 ALA A C 1
ATOM 4174 O O . ALA A 1 569 ? 20.185 8.066 -36.686 1.00 94.94 569 ALA A O 1
ATOM 4175 N N . ALA A 1 570 ? 20.878 7.575 -38.772 1.00 93.19 570 ALA A N 1
ATOM 4176 C CA . ALA A 1 570 ? 21.509 6.301 -38.428 1.00 93.19 570 ALA A CA 1
ATOM 4177 C C . ALA A 1 570 ? 22.821 6.451 -37.627 1.00 93.19 570 ALA A C 1
ATOM 4179 O O . ALA A 1 570 ? 23.189 5.529 -36.902 1.00 93.19 570 ALA A O 1
ATOM 4180 N N . ARG A 1 571 ? 23.517 7.598 -37.704 1.00 95.06 571 ARG A N 1
ATOM 4181 C CA . ARG A 1 571 ? 24.611 7.941 -36.771 1.00 95.06 571 ARG A CA 1
ATOM 4182 C C . ARG A 1 571 ? 24.098 8.284 -35.374 1.00 95.06 571 ARG A C 1
ATOM 4184 O O . ARG A 1 571 ? 24.748 7.924 -34.399 1.00 95.06 571 ARG A O 1
ATOM 4191 N N . ILE A 1 572 ? 22.973 8.996 -35.284 1.00 96.38 572 ILE A N 1
ATOM 4192 C CA . ILE A 1 572 ? 22.391 9.459 -34.016 1.00 96.38 572 ILE A CA 1
ATOM 4193 C C . ILE A 1 572 ? 21.806 8.280 -33.229 1.00 96.38 572 ILE A C 1
ATOM 4195 O O . ILE A 1 572 ? 22.190 8.090 -32.080 1.00 96.38 572 ILE A O 1
ATOM 4199 N N . PHE A 1 573 ? 20.939 7.465 -33.845 1.00 97.06 573 PHE A N 1
ATOM 4200 C CA . PHE A 1 573 ? 20.398 6.241 -33.235 1.00 97.06 573 PHE A CA 1
ATOM 4201 C C . PHE A 1 573 ? 20.667 5.027 -34.143 1.00 97.06 573 PHE A C 1
ATOM 4203 O O . PHE A 1 573 ? 19.870 4.741 -35.041 1.00 97.06 573 PHE A O 1
ATOM 4210 N N . PRO A 1 574 ? 21.762 4.269 -33.926 1.00 93.25 574 PRO A N 1
ATOM 4211 C CA . PRO A 1 574 ? 22.176 3.176 -34.813 1.00 93.25 574 PRO A CA 1
ATOM 4212 C C . PRO A 1 574 ? 21.175 2.027 -34.986 1.00 93.25 574 PRO A C 1
ATOM 4214 O O . PRO A 1 574 ? 21.277 1.288 -35.970 1.00 93.25 574 PRO A O 1
ATOM 4217 N N . GLY A 1 575 ? 20.194 1.877 -34.089 1.00 91.81 575 GLY A N 1
ATOM 4218 C CA . GLY A 1 575 ? 19.082 0.932 -34.240 1.00 91.81 575 GLY A CA 1
ATOM 4219 C C . GLY A 1 575 ? 17.938 1.407 -35.151 1.00 91.81 575 GLY A C 1
ATOM 4220 O O . GLY A 1 575 ? 17.131 0.579 -35.569 1.00 91.81 575 GLY A O 1
ATOM 4221 N N . LEU A 1 576 ? 17.870 2.703 -35.483 1.00 96.12 576 LEU A N 1
ATOM 4222 C CA . LEU A 1 576 ? 16.757 3.327 -36.207 1.00 96.12 576 LEU A CA 1
ATOM 4223 C C . LEU A 1 576 ? 17.019 3.444 -37.714 1.00 96.12 576 LEU A C 1
ATOM 4225 O O . LEU A 1 576 ? 18.104 3.825 -38.158 1.00 96.12 576 LEU A O 1
ATOM 4229 N N . ARG A 1 577 ? 16.014 3.107 -38.523 1.00 95.12 577 ARG A N 1
ATOM 4230 C CA . ARG A 1 577 ? 16.034 3.198 -39.987 1.00 95.12 577 ARG A CA 1
ATOM 4231 C C . ARG A 1 577 ? 14.884 4.077 -40.464 1.00 95.12 577 ARG A C 1
ATOM 4233 O O . ARG A 1 577 ? 13.741 3.896 -40.057 1.00 95.12 577 ARG A O 1
ATOM 4240 N N . LEU A 1 578 ? 15.197 5.037 -41.333 1.00 94.38 578 LEU A N 1
ATOM 4241 C CA . LEU A 1 578 ? 14.182 5.832 -42.020 1.00 94.38 578 LEU A CA 1
ATOM 4242 C C . LEU A 1 578 ? 13.703 5.081 -43.272 1.00 94.38 578 LEU A C 1
ATOM 4244 O O . LEU A 1 578 ? 14.549 4.575 -44.016 1.00 94.38 578 LEU A O 1
ATOM 4248 N N . PRO A 1 579 ? 12.388 5.030 -43.552 1.00 93.38 579 PRO A N 1
ATOM 4249 C CA . PRO A 1 579 ? 11.893 4.556 -44.839 1.00 93.38 579 PRO A CA 1
ATOM 4250 C C . PRO A 1 579 ? 12.401 5.426 -46.000 1.00 93.38 579 PRO A C 1
ATOM 4252 O O . PRO A 1 579 ? 12.709 6.609 -45.834 1.00 93.38 579 PRO A O 1
ATOM 4255 N N . ALA A 1 580 ? 12.464 4.858 -47.205 1.00 91.81 580 ALA A N 1
ATOM 4256 C CA . ALA A 1 580 ? 12.858 5.607 -48.397 1.00 91.81 580 ALA A CA 1
ATOM 4257 C C . ALA A 1 580 ? 11.910 6.798 -48.645 1.00 91.81 580 ALA A C 1
ATOM 4259 O O . ALA A 1 580 ? 10.691 6.664 -48.549 1.00 91.81 580 ALA A O 1
ATOM 4260 N N . GLY A 1 581 ? 12.473 7.967 -48.967 1.00 91.19 581 GLY A N 1
ATOM 4261 C CA . GLY A 1 581 ? 11.703 9.198 -49.183 1.00 91.19 581 GLY A CA 1
ATOM 4262 C C . GLY A 1 581 ? 11.256 9.927 -47.908 1.00 91.19 581 GLY A C 1
ATOM 4263 O O . GLY A 1 581 ? 10.499 10.890 -48.009 1.00 91.19 581 GLY A O 1
ATOM 4264 N N . PHE A 1 582 ? 11.708 9.513 -46.720 1.00 94.56 582 PHE A N 1
ATOM 4265 C CA . PHE A 1 582 ? 11.459 10.238 -45.470 1.00 94.56 582 PHE A CA 1
ATOM 4266 C C . PHE A 1 582 ? 12.575 11.247 -45.168 1.00 94.56 582 PHE A C 1
ATOM 4268 O O . PHE A 1 582 ? 13.742 11.022 -45.486 1.00 94.56 582 PHE A O 1
ATOM 4275 N N . ALA A 1 583 ? 12.210 12.337 -44.497 1.00 92.88 583 ALA A N 1
ATOM 4276 C CA . ALA A 1 583 ? 13.130 13.282 -43.870 1.00 92.88 583 ALA A CA 1
ATOM 4277 C C . ALA A 1 583 ? 12.923 13.262 -42.348 1.00 92.88 583 ALA A C 1
ATOM 4279 O O . ALA A 1 583 ? 11.816 12.977 -41.881 1.00 92.88 583 ALA A O 1
ATOM 4280 N N . ALA A 1 584 ? 13.967 13.568 -41.575 1.00 95.81 584 ALA A N 1
ATOM 4281 C CA . ALA A 1 584 ? 13.912 13.560 -40.116 1.00 95.81 584 ALA A CA 1
ATOM 4282 C C . ALA A 1 584 ? 14.370 14.883 -39.493 1.00 95.81 584 ALA A C 1
ATOM 4284 O O . ALA A 1 584 ? 15.064 15.694 -40.104 1.00 95.81 584 ALA A O 1
ATOM 4285 N N . VAL A 1 585 ? 13.965 15.088 -38.243 1.00 97.12 585 VAL A N 1
ATOM 4286 C CA . VAL A 1 585 ? 14.321 16.233 -37.406 1.00 97.12 585 VAL A CA 1
ATOM 4287 C C . VAL A 1 585 ? 14.892 15.705 -36.100 1.00 97.12 585 VAL A C 1
ATOM 4289 O O . VAL A 1 585 ? 14.227 14.943 -35.397 1.00 97.12 585 VAL A O 1
ATOM 4292 N N . HIS A 1 586 ? 16.115 16.117 -35.782 1.00 97.75 586 HIS A N 1
ATOM 4293 C CA . HIS A 1 586 ? 16.766 15.828 -34.514 1.00 97.75 586 HIS A CA 1
ATOM 4294 C C . HIS A 1 586 ? 16.466 16.918 -33.484 1.00 97.75 586 HIS A C 1
ATOM 4296 O O . HIS A 1 586 ? 16.639 18.112 -33.746 1.00 97.75 586 HIS A O 1
ATOM 4302 N N . ASP A 1 587 ? 16.054 16.484 -32.298 1.00 97.56 587 ASP A N 1
ATOM 4303 C CA . ASP A 1 587 ? 15.809 17.311 -31.124 1.00 97.56 587 ASP A CA 1
ATOM 4304 C C . ASP A 1 587 ? 16.744 16.868 -29.983 1.00 97.56 587 ASP A C 1
ATOM 4306 O O . ASP A 1 587 ? 16.482 15.848 -29.342 1.00 97.56 587 ASP A O 1
ATOM 4310 N N . PRO A 1 588 ? 17.825 17.613 -29.685 1.00 96.38 588 PRO A N 1
ATOM 4311 C CA . PRO A 1 588 ? 18.773 17.251 -28.628 1.00 96.38 588 PRO A CA 1
ATOM 4312 C C . PRO A 1 588 ? 18.209 17.426 -27.206 1.00 96.38 588 PRO A C 1
ATOM 4314 O O . PRO A 1 588 ? 18.873 17.058 -26.240 1.00 96.38 588 PRO A O 1
ATOM 4317 N N . ARG A 1 589 ? 17.011 18.008 -27.049 1.00 96.19 589 ARG A N 1
ATOM 4318 C CA . ARG A 1 589 ? 16.333 18.220 -25.758 1.00 96.19 589 ARG A CA 1
ATOM 4319 C C . ARG A 1 589 ? 15.074 17.360 -25.606 1.00 96.19 589 ARG A C 1
ATOM 4321 O O . ARG A 1 589 ? 14.378 17.480 -24.597 1.00 96.19 589 ARG A O 1
ATOM 4328 N N . ALA A 1 590 ? 14.775 16.488 -26.564 1.00 97.12 590 ALA A N 1
ATOM 4329 C CA . ALA A 1 590 ? 13.757 15.457 -26.408 1.00 97.12 590 ALA A CA 1
ATOM 4330 C C . ALA A 1 590 ? 14.150 14.404 -25.356 1.00 97.12 590 ALA A C 1
ATOM 4332 O O . ALA A 1 590 ? 15.315 14.288 -24.967 1.00 97.12 590 ALA A O 1
ATOM 4333 N N . GLY A 1 591 ? 13.166 13.644 -24.874 1.00 95.44 591 GLY A N 1
ATOM 4334 C CA . GLY A 1 591 ? 13.373 12.771 -23.723 1.00 95.44 591 GLY A CA 1
ATOM 4335 C C . GLY A 1 591 ? 12.176 11.925 -23.303 1.00 95.44 591 GLY A C 1
ATOM 4336 O O . GLY A 1 591 ? 11.143 11.871 -23.979 1.00 95.44 591 GLY A O 1
ATOM 4337 N N . ILE A 1 592 ? 12.315 11.298 -22.138 1.00 95.69 592 ILE A N 1
ATOM 4338 C CA . ILE A 1 592 ? 11.337 10.408 -21.511 1.00 95.69 592 ILE A CA 1
ATOM 4339 C C . ILE A 1 592 ? 10.945 10.992 -20.147 1.00 95.69 592 ILE A C 1
ATOM 4341 O O . ILE A 1 592 ? 11.795 11.258 -19.305 1.00 95.69 592 ILE A O 1
ATOM 4345 N N . ILE A 1 593 ? 9.646 11.176 -19.931 1.00 95.69 593 ILE A N 1
ATOM 4346 C CA . ILE A 1 593 ? 9.030 11.566 -18.662 1.00 95.69 593 ILE A CA 1
ATOM 4347 C C . ILE A 1 593 ? 8.614 10.298 -17.901 1.00 95.69 593 ILE A C 1
ATOM 4349 O O . ILE A 1 593 ? 7.907 9.459 -18.479 1.00 95.69 593 ILE A O 1
ATOM 4353 N N . ASP A 1 594 ? 8.936 10.196 -16.606 1.00 93.88 594 ASP A N 1
ATOM 4354 C CA . ASP A 1 594 ? 8.223 9.293 -15.690 1.00 93.88 594 ASP A CA 1
ATOM 4355 C C . ASP A 1 594 ? 6.830 9.871 -15.404 1.00 93.88 594 ASP A C 1
ATOM 4357 O O . ASP A 1 594 ? 6.637 10.832 -14.652 1.00 93.88 594 ASP A O 1
ATOM 4361 N N . ALA A 1 595 ? 5.832 9.286 -16.058 1.00 92.12 595 ALA A N 1
ATOM 4362 C CA . ALA A 1 595 ? 4.452 9.731 -16.001 1.00 92.12 595 ALA A CA 1
ATOM 4363 C C . ALA A 1 595 ? 3.770 9.361 -14.675 1.00 92.12 595 ALA A C 1
ATOM 4365 O O . ALA A 1 595 ? 2.859 10.069 -14.243 1.00 92.12 595 ALA A O 1
ATOM 4366 N N . ARG A 1 596 ? 4.212 8.283 -14.015 1.00 89.94 596 ARG A N 1
ATOM 4367 C CA . ARG A 1 596 ? 3.673 7.847 -12.721 1.00 89.94 596 ARG A CA 1
ATOM 4368 C C . ARG A 1 596 ? 4.165 8.771 -11.612 1.00 89.94 596 ARG A C 1
ATOM 4370 O O . ARG A 1 596 ? 3.355 9.269 -10.830 1.00 89.94 596 ARG A O 1
ATOM 4377 N N . GLU A 1 597 ? 5.468 9.024 -11.575 1.00 93.12 597 GLU A N 1
ATOM 4378 C CA . GLU A 1 597 ? 6.086 9.874 -10.564 1.00 93.12 597 GLU A CA 1
ATOM 4379 C C . GLU A 1 597 ? 5.720 11.348 -10.770 1.00 93.12 597 GLU A C 1
ATOM 4381 O O . GLU A 1 597 ? 5.474 12.040 -9.788 1.00 93.12 597 GLU A O 1
ATOM 4386 N N . THR A 1 598 ? 5.516 11.804 -12.016 1.00 95.50 598 THR A N 1
ATOM 4387 C CA . THR A 1 598 ? 4.911 13.123 -12.301 1.00 95.50 598 THR A CA 1
ATOM 4388 C C . THR A 1 598 ? 3.577 13.303 -11.574 1.00 95.50 598 THR A C 1
ATOM 4390 O O . THR A 1 598 ? 3.375 14.303 -10.884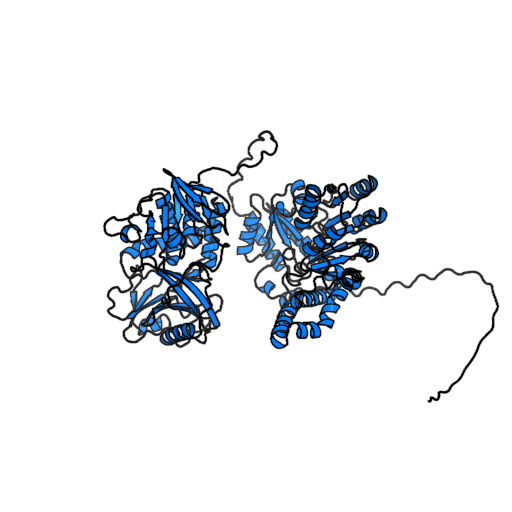 1.00 95.50 598 THR A O 1
ATOM 4393 N N . LEU A 1 599 ? 2.641 12.358 -11.730 1.00 95.12 599 LEU A N 1
ATOM 4394 C CA . LEU A 1 599 ? 1.315 12.461 -11.111 1.00 95.12 599 LEU A CA 1
ATOM 4395 C C . LEU A 1 599 ? 1.429 12.440 -9.580 1.00 95.12 599 LEU A C 1
ATOM 4397 O O . LEU A 1 599 ? 0.826 13.280 -8.912 1.00 95.12 599 LEU A O 1
ATOM 4401 N N . ARG A 1 600 ? 2.259 11.541 -9.031 1.00 94.38 600 ARG A N 1
ATOM 4402 C CA . ARG A 1 600 ? 2.516 11.451 -7.586 1.00 94.38 600 ARG A CA 1
ATOM 4403 C C . ARG A 1 600 ? 3.107 12.749 -7.028 1.00 94.38 600 ARG A C 1
ATOM 4405 O O . ARG A 1 600 ? 2.628 13.247 -6.012 1.00 94.38 600 ARG A O 1
ATOM 4412 N N . ALA A 1 601 ? 4.107 13.313 -7.703 1.00 96.25 601 ALA A N 1
ATOM 4413 C CA . ALA A 1 601 ? 4.773 14.546 -7.309 1.00 96.25 601 ALA A CA 1
ATOM 4414 C C . ALA A 1 601 ? 3.821 15.748 -7.334 1.00 96.25 601 ALA A C 1
ATOM 4416 O O . ALA A 1 601 ? 3.793 16.513 -6.371 1.00 96.25 601 ALA A O 1
ATOM 4417 N N . GLN A 1 602 ? 3.011 15.901 -8.390 1.00 97.69 602 GLN A N 1
ATOM 4418 C CA . GLN A 1 602 ? 2.078 17.027 -8.502 1.00 97.69 602 GLN A CA 1
ATOM 4419 C C . GLN A 1 602 ? 0.961 16.976 -7.455 1.00 97.69 602 GLN A C 1
ATOM 4421 O O . GLN A 1 602 ? 0.695 17.999 -6.826 1.00 97.69 602 GLN A O 1
ATOM 4426 N N . LEU A 1 603 ? 0.353 15.807 -7.218 1.00 97.19 603 LEU A N 1
ATOM 4427 C CA . LEU A 1 603 ? -0.689 15.659 -6.193 1.00 97.19 603 LEU A CA 1
ATOM 4428 C C . LEU A 1 603 ? -0.120 15.884 -4.785 1.00 97.19 603 LEU A C 1
ATOM 4430 O O . LEU A 1 603 ? -0.650 16.708 -4.046 1.00 97.19 603 LEU A O 1
ATOM 4434 N N . ALA A 1 604 ? 1.025 15.276 -4.457 1.00 96.38 604 ALA A N 1
ATOM 4435 C CA . ALA A 1 604 ? 1.660 15.475 -3.154 1.00 96.38 604 ALA A CA 1
ATOM 4436 C C . ALA A 1 604 ? 2.144 16.925 -2.936 1.00 96.38 604 ALA A C 1
ATOM 4438 O O . ALA A 1 604 ? 2.210 17.388 -1.797 1.00 96.38 604 ALA A O 1
ATOM 4439 N N . LEU A 1 605 ? 2.503 17.655 -4.001 1.00 97.31 605 LEU A N 1
ATOM 4440 C CA . LEU A 1 605 ? 2.783 19.095 -3.932 1.00 97.31 605 LEU A CA 1
ATOM 4441 C C . LEU A 1 605 ? 1.505 19.910 -3.688 1.00 97.31 605 LEU A C 1
ATOM 4443 O O . LEU A 1 605 ? 1.542 20.831 -2.880 1.00 97.31 605 LEU A O 1
ATOM 4447 N N . ALA A 1 606 ? 0.384 19.555 -4.323 1.00 97.62 606 ALA A N 1
ATOM 4448 C CA . ALA A 1 606 ? -0.906 20.199 -4.080 1.00 97.62 606 ALA A CA 1
ATOM 4449 C C . ALA A 1 606 ? -1.370 20.022 -2.622 1.00 97.62 606 ALA A C 1
ATOM 4451 O O . ALA A 1 606 ? -1.727 21.004 -1.974 1.00 97.62 606 ALA A O 1
ATOM 4452 N N . GLU A 1 607 ? -1.295 18.801 -2.081 1.00 96.19 607 GLU A N 1
ATOM 4453 C CA . GLU A 1 607 ? -1.650 18.496 -0.684 1.00 96.19 607 GLU A CA 1
ATOM 4454 C C . GLU A 1 607 ? -0.768 19.264 0.314 1.00 96.19 607 GLU A C 1
ATOM 4456 O O . GLU A 1 607 ? -1.283 19.858 1.261 1.00 96.19 607 GLU A O 1
ATOM 4461 N N . ARG A 1 608 ? 0.555 19.339 0.078 1.00 95.69 608 ARG A N 1
ATOM 4462 C CA . ARG A 1 608 ? 1.470 20.152 0.908 1.00 95.69 608 ARG A CA 1
ATOM 4463 C C . ARG A 1 608 ? 1.188 21.655 0.835 1.00 95.69 608 ARG A C 1
ATOM 4465 O O . ARG A 1 608 ? 1.526 22.370 1.772 1.00 95.69 608 ARG A O 1
ATOM 4472 N N . SER A 1 609 ? 0.559 22.129 -0.239 1.00 95.44 609 SER A N 1
ATOM 4473 C CA . SER A 1 609 ? 0.068 23.505 -0.373 1.00 95.44 609 SER A CA 1
ATOM 4474 C C . SER A 1 609 ? -1.399 23.679 0.058 1.00 95.44 609 SER A C 1
ATOM 4476 O O . SER A 1 609 ? -1.981 24.729 -0.188 1.00 95.44 609 SER A O 1
ATOM 4478 N N . GLY A 1 610 ? -2.000 22.687 0.726 1.00 94.88 610 GLY A N 1
ATOM 4479 C CA . GLY A 1 610 ? -3.329 22.797 1.337 1.00 94.88 610 GLY A CA 1
ATOM 4480 C C . GLY A 1 610 ? -4.512 22.393 0.451 1.00 94.88 610 GLY A C 1
ATOM 4481 O O . GLY A 1 610 ? -5.656 22.581 0.867 1.00 94.88 610 GLY A O 1
ATOM 4482 N N . ALA A 1 611 ? -4.280 21.818 -0.735 1.00 97.69 611 ALA A N 1
ATOM 4483 C CA . ALA A 1 611 ? -5.363 21.272 -1.553 1.00 97.69 611 ALA A CA 1
ATOM 4484 C C . ALA A 1 611 ? -6.080 20.119 -0.836 1.00 97.69 611 ALA A C 1
ATOM 4486 O O . ALA A 1 611 ? -5.443 19.203 -0.314 1.00 97.69 611 ALA A O 1
ATOM 4487 N N . ALA A 1 612 ? -7.411 20.107 -0.901 1.00 97.50 612 ALA A N 1
ATOM 4488 C CA . ALA A 1 612 ? -8.183 18.906 -0.611 1.00 97.50 612 ALA A CA 1
ATOM 4489 C C . ALA A 1 612 ? -8.221 17.997 -1.852 1.00 97.50 612 ALA A C 1
ATOM 4491 O O . ALA A 1 612 ? -8.311 18.484 -2.980 1.00 97.50 612 ALA A O 1
ATOM 4492 N N . ILE A 1 613 ? -8.209 16.679 -1.654 1.00 97.56 613 ILE A N 1
ATOM 4493 C CA . ILE A 1 613 ? -8.378 15.683 -2.722 1.00 97.56 613 ILE A CA 1
ATOM 4494 C C . ILE A 1 613 ? -9.449 14.676 -2.296 1.00 97.56 613 ILE A C 1
ATOM 4496 O O . ILE A 1 613 ? -9.431 14.185 -1.168 1.00 97.56 613 ILE A O 1
ATOM 4500 N N . ALA A 1 614 ? -10.365 14.357 -3.209 1.00 95.50 614 ALA A N 1
ATOM 4501 C CA . ALA A 1 614 ? -11.310 13.257 -3.083 1.00 95.50 614 ALA A CA 1
ATOM 4502 C C . ALA A 1 614 ? -11.229 12.366 -4.332 1.00 95.50 614 ALA A C 1
ATOM 4504 O O . ALA A 1 614 ? -11.374 12.842 -5.459 1.00 95.50 614 ALA A O 1
ATOM 4505 N N . ASP A 1 615 ? -10.982 11.072 -4.128 1.00 94.00 615 ASP A N 1
ATOM 4506 C CA . ASP A 1 615 ? -11.017 10.058 -5.184 1.00 94.00 615 ASP A CA 1
ATOM 4507 C C . ASP A 1 615 ? -12.343 9.277 -5.140 1.00 94.00 615 ASP A C 1
ATOM 4509 O O . ASP A 1 615 ? -13.157 9.468 -4.232 1.00 94.00 615 ASP A O 1
ATOM 4513 N N . ARG A 1 616 ? -12.614 8.457 -6.162 1.00 94.81 616 ARG A N 1
ATOM 4514 C CA . ARG A 1 616 ? -13.874 7.704 -6.346 1.00 94.81 616 ARG A CA 1
ATOM 4515 C C . ARG A 1 616 ? -15.141 8.580 -6.291 1.00 94.81 616 ARG A C 1
ATOM 4517 O O . ARG A 1 616 ? -16.227 8.069 -6.028 1.00 94.81 616 ARG A O 1
ATOM 4524 N N . THR A 1 617 ? -14.995 9.878 -6.562 1.00 95.25 617 THR A N 1
ATOM 4525 C CA . THR A 1 617 ? -15.986 10.946 -6.370 1.00 95.25 617 THR A CA 1
ATOM 4526 C C . THR A 1 617 ? -16.426 11.489 -7.741 1.00 95.25 617 THR A C 1
ATOM 4528 O O . THR A 1 617 ? -15.889 12.491 -8.221 1.00 95.25 617 THR A O 1
ATOM 4531 N N . PRO A 1 618 ? -17.349 10.809 -8.452 1.00 94.56 618 PRO A N 1
ATOM 4532 C CA . PRO A 1 618 ? -17.775 11.215 -9.788 1.00 94.56 618 PRO A CA 1
ATOM 4533 C C . PRO A 1 618 ? -18.641 12.479 -9.755 1.00 94.56 618 PRO A C 1
ATOM 4535 O O . PRO A 1 618 ? -19.637 12.549 -9.031 1.00 94.56 618 PRO A O 1
ATOM 4538 N N . VAL A 1 619 ? -18.315 13.443 -10.618 1.00 96.25 619 VAL A N 1
ATOM 4539 C CA . VAL A 1 619 ? -19.194 14.581 -10.919 1.00 96.25 619 VAL A CA 1
ATOM 4540 C C . VAL A 1 619 ? -20.306 14.109 -11.854 1.00 96.25 619 VAL A C 1
ATOM 4542 O O . VAL A 1 619 ? -20.054 13.691 -12.984 1.00 96.25 619 VAL A O 1
ATOM 4545 N N . LEU A 1 620 ? -21.541 14.167 -11.362 1.00 95.06 620 LEU A N 1
ATOM 4546 C CA . LEU A 1 620 ? -22.759 13.756 -12.065 1.00 95.06 620 LEU A CA 1
ATOM 4547 C C . LEU A 1 620 ? -23.331 14.872 -12.953 1.00 95.06 620 LEU A C 1
ATOM 4549 O O . LEU A 1 620 ? -24.170 14.609 -13.807 1.00 95.06 620 LEU A O 1
ATOM 4553 N N . GLY A 1 621 ? -22.898 16.111 -12.723 1.00 95.69 621 GLY A N 1
ATOM 4554 C CA . GLY A 1 621 ? -23.270 17.297 -13.484 1.00 95.69 621 GLY A CA 1
ATOM 4555 C C . GLY A 1 621 ? -22.894 18.573 -12.734 1.00 95.69 621 GLY A C 1
ATOM 4556 O O . GLY A 1 621 ? -22.587 18.541 -11.538 1.00 95.69 621 GLY A O 1
ATOM 4557 N N . TRP A 1 622 ? -22.928 19.698 -13.436 1.00 97.50 622 TRP A N 1
ATOM 4558 C CA . TRP A 1 622 ? -22.675 21.027 -12.889 1.00 97.50 622 TRP A CA 1
ATOM 4559 C C . TRP A 1 622 ? -23.552 22.061 -13.605 1.00 97.50 622 TRP A C 1
ATOM 4561 O O . TRP A 1 622 ? -24.021 21.808 -14.714 1.00 97.50 622 TRP A O 1
ATOM 4571 N N . GLU A 1 623 ? -23.788 23.210 -12.975 1.00 96.50 623 GLU A N 1
ATOM 4572 C CA . GLU A 1 623 ? -24.572 24.310 -13.553 1.00 96.50 623 GLU A CA 1
ATOM 4573 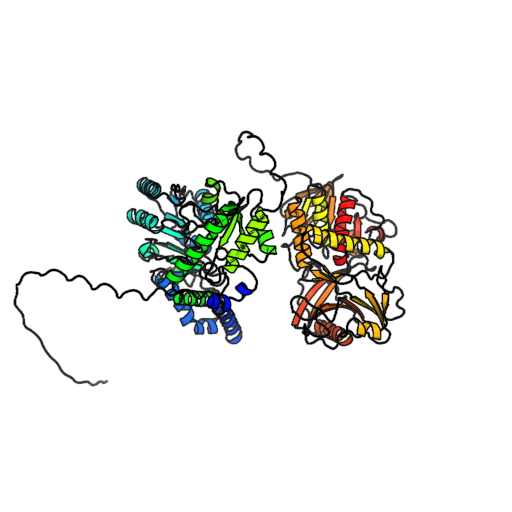C C . GLU A 1 623 ? -24.096 25.684 -13.026 1.00 96.50 623 GLU A C 1
ATOM 4575 O O . GLU A 1 623 ? -23.617 25.766 -11.888 1.00 96.50 623 GLU A O 1
ATOM 4580 N N . PRO A 1 624 ? -24.208 26.764 -13.824 1.00 95.06 624 PRO A N 1
ATOM 4581 C CA . PRO A 1 624 ? -24.027 28.139 -13.353 1.00 95.06 624 PRO A CA 1
ATOM 4582 C C . PRO A 1 624 ? -25.049 28.534 -12.279 1.00 95.06 624 PRO A C 1
ATOM 4584 O O . PRO A 1 624 ? -26.232 28.224 -12.411 1.00 95.06 624 PRO A O 1
ATOM 4587 N N . ASP A 1 625 ? -24.620 29.289 -11.268 1.00 93.06 625 ASP A N 1
ATOM 4588 C CA . ASP A 1 625 ? -25.506 29.925 -10.285 1.00 93.06 625 ASP A CA 1
ATOM 4589 C C . ASP A 1 625 ? -24.930 31.290 -9.865 1.00 93.06 625 ASP A C 1
ATOM 4591 O O . ASP A 1 625 ? -24.164 31.410 -8.906 1.00 93.06 625 ASP A O 1
ATOM 4595 N N . GLY A 1 626 ? -25.238 32.322 -10.660 1.00 90.44 626 GLY A N 1
ATOM 4596 C CA . GLY A 1 626 ? -24.613 33.643 -10.555 1.00 90.44 626 GLY A CA 1
ATOM 4597 C C . GLY A 1 626 ? -23.111 33.591 -10.856 1.00 90.44 626 GLY A C 1
ATOM 4598 O O . GLY A 1 626 ? -22.692 32.988 -11.844 1.00 90.44 626 GLY A O 1
ATOM 4599 N N . ASP A 1 627 ? -22.308 34.193 -9.976 1.00 89.81 627 ASP A N 1
ATOM 4600 C CA . ASP A 1 627 ? -20.836 34.167 -10.025 1.00 89.81 627 ASP A CA 1
ATOM 4601 C C . ASP A 1 627 ? -20.229 32.828 -9.537 1.00 89.81 627 ASP A C 1
ATOM 4603 O O . ASP A 1 627 ? -19.010 32.698 -9.407 1.00 89.81 627 ASP A O 1
ATOM 4607 N N . GLU A 1 628 ? -21.065 31.830 -9.228 1.00 95.19 628 GLU A N 1
ATOM 4608 C CA . GLU A 1 628 ? -20.655 30.505 -8.761 1.00 95.19 628 GLU A CA 1
ATOM 4609 C C . GLU A 1 628 ? -21.040 29.390 -9.753 1.00 95.19 628 GLU A C 1
ATOM 4611 O O . GLU A 1 628 ? -21.789 29.573 -10.717 1.00 95.19 628 GLU A O 1
ATOM 4616 N N . VAL A 1 629 ? -20.510 28.196 -9.491 1.00 97.62 629 VAL A N 1
ATOM 4617 C CA . VAL A 1 629 ? -20.856 26.929 -10.135 1.00 97.62 629 VAL A CA 1
ATOM 4618 C C . VAL A 1 629 ? -21.297 25.949 -9.056 1.00 97.62 629 VAL A C 1
ATOM 4620 O O . VAL A 1 629 ? -20.574 25.709 -8.081 1.00 97.62 629 VAL A O 1
ATOM 4623 N N . VAL A 1 630 ? -22.468 25.349 -9.245 1.00 97.62 630 VAL A N 1
ATOM 4624 C CA . VAL A 1 630 ? -22.949 24.232 -8.429 1.00 97.62 630 VAL A CA 1
ATOM 4625 C C . VAL A 1 630 ? -22.455 22.936 -9.062 1.00 97.62 630 VAL A C 1
ATOM 4627 O O . VAL A 1 630 ? -22.651 22.708 -10.252 1.00 97.62 630 VAL A O 1
ATOM 4630 N N . VAL A 1 631 ? -21.812 22.074 -8.273 1.00 97.81 631 VAL A N 1
ATOM 4631 C CA . VAL A 1 631 ? -21.246 20.792 -8.723 1.00 97.81 631 VAL A CA 1
ATOM 4632 C C . VAL A 1 631 ? -21.923 19.660 -7.956 1.00 97.81 631 VAL A C 1
ATOM 4634 O O . VAL A 1 631 ? -21.914 19.638 -6.724 1.00 97.81 631 VAL A O 1
ATOM 4637 N N . ARG A 1 632 ? -22.528 18.713 -8.674 1.00 97.56 632 ARG A N 1
ATOM 4638 C CA . ARG A 1 632 ? -23.315 17.612 -8.100 1.00 97.56 632 ARG A CA 1
ATOM 4639 C C . ARG A 1 632 ? -22.496 16.316 -8.145 1.00 97.56 632 ARG A C 1
ATOM 4641 O O . ARG A 1 632 ? -22.080 15.895 -9.223 1.00 97.56 632 ARG A O 1
ATOM 4648 N N . THR A 1 633 ? -22.280 15.667 -7.002 1.00 94.69 633 THR A N 1
ATOM 4649 C CA . THR A 1 633 ? -21.630 14.343 -6.898 1.00 94.69 633 THR A CA 1
ATOM 4650 C C . THR A 1 633 ? -22.600 13.319 -6.285 1.00 94.69 633 THR A C 1
ATOM 4652 O O . THR A 1 633 ? -23.767 13.638 -6.043 1.00 94.69 633 THR A O 1
ATOM 4655 N N . ARG A 1 634 ? -22.172 12.071 -6.042 1.00 86.44 634 ARG A N 1
ATOM 4656 C CA . ARG A 1 634 ? -23.009 11.074 -5.331 1.00 86.44 634 ARG A CA 1
ATOM 4657 C C . ARG A 1 634 ? -23.089 11.352 -3.827 1.00 86.44 634 ARG A C 1
ATOM 4659 O O . ARG A 1 634 ? -24.055 10.988 -3.163 1.00 86.44 634 ARG A O 1
ATOM 4666 N N . GLU A 1 635 ? -22.059 11.995 -3.302 1.00 85.00 635 GLU A N 1
ATOM 4667 C CA . GLU A 1 635 ? -21.822 12.266 -1.891 1.00 85.00 635 GLU A CA 1
ATOM 4668 C C . GLU A 1 635 ? -22.614 13.502 -1.446 1.00 85.00 635 GLU A C 1
ATOM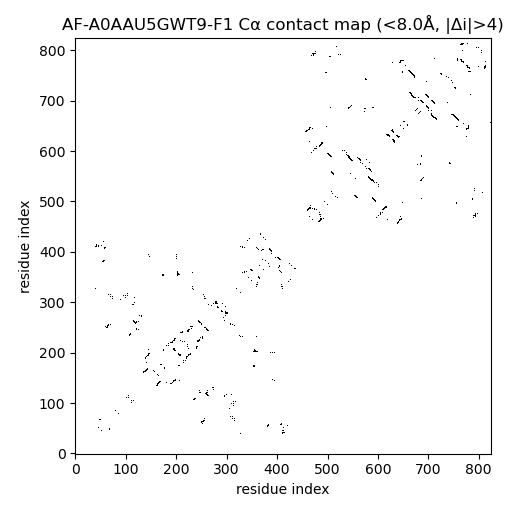 4670 O O . GLU A 1 635 ? -23.135 13.534 -0.326 1.00 85.00 635 GLU A O 1
ATOM 4675 N N . GLY A 1 636 ? -22.767 14.501 -2.326 1.00 90.81 636 GLY A N 1
ATOM 4676 C CA . GLY A 1 636 ? -23.565 15.700 -2.083 1.00 90.81 636 GLY A CA 1
ATOM 4677 C C . GLY A 1 636 ? -23.501 16.741 -3.204 1.00 90.81 636 GLY A C 1
ATOM 4678 O O . GLY A 1 636 ? -23.219 16.439 -4.360 1.00 90.81 636 GLY A O 1
ATOM 4679 N N . VAL A 1 637 ? -23.781 17.990 -2.832 1.00 94.69 637 VAL A N 1
ATOM 4680 C CA . VAL A 1 637 ? -23.674 19.166 -3.701 1.00 94.69 637 VAL A CA 1
ATOM 4681 C C . VAL A 1 637 ? -22.565 20.061 -3.156 1.00 94.69 637 VAL A C 1
ATOM 4683 O O . VAL A 1 637 ? -22.506 20.308 -1.951 1.00 94.69 637 VAL A O 1
ATOM 4686 N N . LEU A 1 638 ? -21.697 20.528 -4.045 1.00 96.69 638 LEU A N 1
ATOM 4687 C CA . LEU A 1 638 ? -20.571 21.420 -3.780 1.00 96.69 638 LEU A CA 1
ATOM 4688 C C . LEU A 1 638 ? -20.795 22.747 -4.524 1.00 96.69 638 LEU A C 1
ATOM 4690 O O . LEU A 1 638 ? -21.544 22.793 -5.501 1.00 96.69 638 LEU A O 1
ATOM 4694 N N . ARG A 1 639 ? -20.145 23.827 -4.077 1.00 97.25 639 ARG A N 1
ATOM 4695 C CA . ARG A 1 639 ? -20.204 25.151 -4.722 1.00 97.25 639 ARG A CA 1
ATOM 4696 C C . ARG A 1 639 ? -18.805 25.733 -4.878 1.00 97.25 639 ARG A C 1
ATOM 4698 O O . ARG A 1 639 ? -17.966 25.551 -3.991 1.00 97.25 639 ARG A O 1
ATOM 4705 N N . THR A 1 640 ? -18.545 26.420 -5.987 1.00 97.94 640 THR A N 1
ATOM 4706 C CA . THR A 1 640 ? -17.245 27.057 -6.233 1.00 97.94 640 THR A CA 1
ATOM 4707 C C . THR A 1 640 ? -17.325 28.288 -7.134 1.00 97.94 640 THR A C 1
ATOM 4709 O O . THR A 1 640 ? -18.237 28.390 -7.943 1.00 97.94 640 THR A O 1
ATOM 4712 N N . ARG A 1 641 ? -16.350 29.201 -7.037 1.00 97.38 641 ARG A N 1
ATOM 4713 C CA . ARG A 1 641 ? -16.203 30.366 -7.934 1.00 97.38 641 ARG A CA 1
ATOM 4714 C C . ARG A 1 641 ? -15.609 30.025 -9.302 1.00 97.38 641 ARG A C 1
ATOM 4716 O O . ARG A 1 641 ? -15.780 30.793 -10.246 1.00 97.38 641 ARG A O 1
ATOM 4723 N N . ARG A 1 642 ? -14.871 28.914 -9.412 1.00 98.25 642 ARG A N 1
ATOM 4724 C CA . ARG A 1 642 ? -14.266 28.438 -10.664 1.00 98.25 642 ARG A CA 1
ATOM 4725 C C . ARG A 1 642 ? -14.255 26.914 -10.734 1.00 98.25 642 ARG A C 1
ATOM 4727 O O . ARG A 1 642 ? -13.747 26.246 -9.837 1.00 98.25 642 ARG A O 1
ATOM 4734 N N . LEU A 1 643 ? -14.751 26.355 -11.831 1.00 98.56 643 LEU A N 1
ATOM 4735 C CA . LEU A 1 643 ? -14.662 24.920 -12.113 1.00 98.56 643 LEU A CA 1
ATOM 4736 C C . LEU A 1 643 ? -13.623 24.672 -13.211 1.00 98.56 643 LEU A C 1
ATOM 4738 O O . LEU A 1 643 ? -13.619 25.375 -14.214 1.00 98.56 643 LEU A O 1
ATOM 4742 N N . VAL A 1 644 ? -12.754 23.675 -13.044 1.00 98.69 644 VAL A N 1
ATOM 4743 C CA . VAL A 1 644 ? -11.722 23.310 -14.028 1.00 98.69 644 VAL A CA 1
ATOM 4744 C C . VAL A 1 644 ? -11.911 21.855 -14.455 1.00 98.69 644 VAL A C 1
ATOM 4746 O O . VAL A 1 644 ? -11.709 20.932 -13.666 1.00 98.69 644 VAL A O 1
ATOM 4749 N N . LEU A 1 645 ? -12.311 21.642 -15.708 1.00 98.44 645 LEU A N 1
ATOM 4750 C CA . LEU A 1 645 ? -12.690 20.343 -16.264 1.00 98.44 645 LEU A CA 1
ATOM 4751 C C . LEU A 1 645 ? -11.532 19.705 -17.050 1.00 98.44 645 LEU A C 1
ATOM 4753 O O . LEU A 1 645 ? -11.379 19.908 -18.256 1.00 98.44 645 LEU A O 1
ATOM 4757 N N . CYS A 1 646 ? -10.757 18.864 -16.368 1.00 97.25 646 CYS A N 1
ATOM 4758 C CA . CYS A 1 646 ? -9.646 18.071 -16.909 1.00 97.25 646 CYS A CA 1
ATOM 4759 C C . CYS A 1 646 ? -10.054 16.604 -17.183 1.00 97.25 646 CYS A C 1
ATOM 4761 O O . CYS A 1 646 ? -9.237 15.685 -17.102 1.00 97.25 646 CYS A O 1
ATOM 4763 N N . ALA A 1 647 ? -11.332 16.370 -17.506 1.00 94.12 647 ALA A N 1
ATOM 4764 C CA . ALA A 1 647 ? -11.969 15.047 -17.561 1.00 94.12 647 ALA A CA 1
ATOM 4765 C C . ALA A 1 647 ? -11.518 14.115 -18.716 1.00 94.12 647 ALA A C 1
ATOM 4767 O O . ALA A 1 647 ? -12.013 12.991 -18.819 1.00 94.12 647 ALA A O 1
ATOM 4768 N N . GLY A 1 648 ? -10.589 14.539 -19.581 1.00 92.94 648 GLY A N 1
ATOM 4769 C CA . GLY A 1 648 ? -9.989 13.697 -20.625 1.00 92.94 648 GLY A CA 1
ATOM 4770 C C . GLY A 1 648 ? -11.026 13.047 -21.562 1.00 92.94 648 GLY A C 1
ATOM 4771 O O . GLY A 1 648 ? -11.826 13.768 -22.161 1.00 92.94 648 GLY A O 1
ATOM 4772 N N . PRO A 1 649 ? -11.059 11.704 -21.704 1.00 93.12 649 PRO A N 1
ATOM 4773 C CA . PRO A 1 649 ? -12.058 11.007 -22.525 1.00 93.12 649 PRO A CA 1
ATOM 4774 C C . PRO A 1 649 ? -13.514 11.320 -22.154 1.00 93.12 649 PRO A C 1
ATOM 4776 O O . PRO A 1 649 ? -14.376 11.317 -23.025 1.00 93.12 649 PRO A O 1
ATOM 4779 N N . TRP A 1 650 ? -13.791 11.664 -20.893 1.00 95.25 650 TRP A N 1
ATOM 4780 C CA . TRP A 1 650 ? -15.141 11.971 -20.411 1.00 95.25 650 TRP A CA 1
ATOM 4781 C C . TRP A 1 650 ? -15.536 13.452 -20.559 1.00 95.25 650 TRP A C 1
ATOM 4783 O O . TRP A 1 650 ? -16.636 13.833 -20.158 1.00 95.25 650 TRP A O 1
ATOM 4793 N N . THR A 1 651 ? -14.691 14.307 -21.158 1.00 95.31 651 THR A N 1
ATOM 4794 C CA . THR A 1 651 ? -15.014 15.734 -21.363 1.00 95.31 651 THR A CA 1
ATOM 4795 C C . THR A 1 651 ? -16.288 15.938 -22.181 1.00 95.31 651 THR A C 1
ATOM 4797 O O . THR A 1 651 ? -17.055 16.826 -21.835 1.00 95.31 651 THR A O 1
ATOM 4800 N N . ALA A 1 652 ? -16.572 15.111 -23.193 1.00 93.56 652 ALA A N 1
ATOM 4801 C CA . ALA A 1 652 ? -17.798 15.236 -23.991 1.00 93.56 652 ALA A CA 1
ATOM 4802 C C . ALA A 1 652 ? -19.087 15.066 -23.156 1.00 93.56 652 ALA A C 1
ATOM 4804 O O . ALA A 1 652 ? -20.092 15.707 -23.444 1.00 93.56 652 ALA A O 1
ATOM 4805 N N . ALA A 1 653 ? -19.050 14.260 -22.087 1.00 92.25 653 ALA A N 1
ATOM 4806 C CA . ALA A 1 653 ? -20.172 14.093 -21.160 1.00 92.25 653 ALA A CA 1
ATOM 4807 C C . ALA A 1 653 ? -20.274 15.233 -20.126 1.00 92.25 653 ALA A C 1
ATOM 4809 O O . ALA A 1 653 ? -21.358 15.511 -19.623 1.00 92.25 653 ALA A O 1
ATOM 4810 N N . GLN A 1 654 ? -19.155 15.893 -19.804 1.00 93.81 654 GLN A N 1
ATOM 4811 C CA . GLN A 1 654 ? -19.102 17.020 -18.860 1.00 93.81 654 GLN A CA 1
ATOM 4812 C C . GLN A 1 654 ? -19.286 18.388 -19.540 1.00 93.81 654 GLN A C 1
ATOM 4814 O O . GLN A 1 654 ? -19.619 19.352 -18.860 1.00 93.81 654 GLN A O 1
ATOM 4819 N N . VAL A 1 655 ? -19.061 18.491 -20.854 1.00 94.75 655 VAL A N 1
ATOM 4820 C CA . VAL A 1 655 ? -19.239 19.705 -21.669 1.00 94.75 655 VAL A CA 1
ATOM 4821 C C . VAL A 1 655 ? -19.876 19.310 -23.015 1.00 94.75 655 VAL A C 1
ATOM 4823 O O . VAL A 1 655 ? -19.163 19.162 -24.012 1.00 94.75 655 VAL A O 1
ATOM 4826 N N . PRO A 1 656 ? -21.210 19.114 -23.074 1.00 93.00 656 PRO A N 1
ATOM 4827 C CA . PRO A 1 656 ? -21.883 18.579 -24.263 1.00 93.00 656 PRO A CA 1
ATOM 4828 C C . PRO A 1 656 ? -21.693 19.409 -25.539 1.00 93.00 656 PRO A C 1
ATOM 4830 O O . PRO A 1 656 ? -21.626 18.841 -26.626 1.00 93.00 656 PRO A O 1
ATOM 4833 N N . SER A 1 657 ? -21.523 20.730 -25.424 1.00 91.75 657 SER A N 1
ATOM 4834 C CA . SER A 1 657 ? -21.245 21.618 -26.563 1.00 91.75 657 SER A CA 1
ATOM 4835 C C . SER A 1 657 ? -19.921 21.306 -27.275 1.00 91.75 657 SER A C 1
ATOM 4837 O O . SER A 1 657 ? -19.791 21.583 -28.462 1.00 91.75 657 SER A O 1
ATOM 4839 N N . LEU A 1 658 ? -18.950 20.682 -26.595 1.00 92.94 658 LEU A N 1
ATOM 4840 C CA . LEU A 1 658 ? -17.702 20.228 -27.218 1.00 92.94 658 LEU A CA 1
ATOM 4841 C C . LEU A 1 658 ? -17.823 18.852 -27.886 1.00 92.94 658 LEU A C 1
ATOM 4843 O O . LEU A 1 658 ? -16.961 18.511 -28.692 1.00 92.94 658 LEU A O 1
ATOM 4847 N N . ALA A 1 659 ? -18.860 18.059 -27.594 1.00 93.31 659 ALA A N 1
ATOM 4848 C CA . ALA A 1 659 ? -18.974 16.682 -28.082 1.00 93.31 659 ALA A CA 1
ATOM 4849 C C . ALA A 1 659 ? -18.865 16.531 -29.621 1.00 93.31 659 ALA A C 1
ATOM 4851 O O . ALA A 1 659 ? -18.157 15.621 -30.049 1.00 93.31 659 ALA A O 1
ATOM 4852 N N . PRO A 1 660 ? -19.431 17.421 -30.470 1.00 93.69 660 PRO A N 1
ATOM 4853 C CA . PRO A 1 660 ? -19.264 17.345 -31.930 1.00 93.69 660 PRO A CA 1
ATOM 4854 C C . PRO A 1 660 ? -17.823 17.548 -32.431 1.00 93.69 660 PRO A C 1
ATOM 4856 O O . PRO A 1 660 ? -17.535 17.293 -33.598 1.00 93.69 660 PRO A O 1
ATOM 4859 N N . HIS A 1 661 ? -16.922 18.025 -31.568 1.00 94.44 661 HIS A N 1
ATOM 4860 C CA . HIS A 1 661 ? -15.538 18.373 -31.897 1.00 94.44 661 HIS A CA 1
ATOM 4861 C C . HIS A 1 661 ? -14.507 17.434 -31.244 1.00 94.44 661 HIS A C 1
ATOM 4863 O O . HIS A 1 661 ? -13.305 17.642 -31.421 1.00 94.44 661 HIS A O 1
ATOM 4869 N N . LEU A 1 662 ? -14.957 16.428 -30.482 1.00 94.44 662 LEU A N 1
ATOM 4870 C CA . LEU A 1 662 ? -14.114 15.514 -29.708 1.00 94.44 662 LEU A CA 1
ATOM 4871 C C . LEU A 1 662 ? -14.296 14.064 -30.176 1.00 94.44 662 LEU A C 1
ATOM 4873 O O . LEU A 1 662 ? -15.315 13.443 -29.887 1.00 94.44 662 LEU A O 1
ATOM 4877 N N . ALA A 1 663 ? -13.271 13.494 -30.808 1.00 94.06 663 ALA A N 1
ATOM 4878 C CA . ALA A 1 663 ? -13.182 12.051 -31.022 1.00 94.06 663 ALA A CA 1
ATOM 4879 C C . ALA A 1 663 ? -12.409 11.388 -29.869 1.00 94.06 663 ALA A C 1
ATOM 4881 O O . ALA A 1 663 ? -11.393 11.920 -29.402 1.00 94.06 663 ALA A O 1
ATOM 4882 N N . VAL A 1 664 ? -12.877 10.222 -29.418 1.00 94.94 664 VAL A N 1
ATOM 4883 C CA . VAL A 1 664 ? -12.175 9.354 -28.462 1.00 94.94 664 VAL A CA 1
ATOM 4884 C C . VAL A 1 664 ? -11.839 8.051 -29.169 1.00 94.94 664 VAL A C 1
ATOM 4886 O O . VAL A 1 664 ? -12.741 7.391 -29.670 1.00 94.94 664 VAL A O 1
ATOM 4889 N N . SER A 1 665 ? -10.564 7.662 -29.180 1.00 92.75 665 SER A N 1
ATOM 4890 C CA . SER A 1 665 ? -10.094 6.474 -29.908 1.00 92.75 665 SER A CA 1
ATOM 4891 C C . SER A 1 665 ? -9.202 5.599 -29.019 1.00 92.75 665 SER A C 1
ATOM 4893 O O . SER A 1 665 ? -8.444 6.109 -28.182 1.00 92.75 665 SER A O 1
ATOM 4895 N N . ARG A 1 666 ? -9.292 4.270 -29.174 1.00 92.50 666 ARG A N 1
ATOM 4896 C CA . ARG A 1 666 ? -8.503 3.296 -28.396 1.00 92.50 666 ARG A CA 1
ATOM 4897 C C . ARG A 1 666 ? -7.164 3.030 -29.079 1.00 92.50 666 ARG A C 1
ATOM 4899 O O . ARG A 1 666 ? -7.118 2.469 -30.166 1.00 92.50 666 ARG A O 1
ATOM 4906 N N . ILE A 1 667 ? -6.084 3.384 -28.391 1.00 91.69 667 ILE A N 1
ATOM 4907 C CA . ILE A 1 667 ? -4.709 3.342 -28.893 1.00 91.69 667 ILE A CA 1
ATOM 4908 C C . ILE A 1 667 ? -3.950 2.152 -28.301 1.00 91.69 667 ILE A C 1
ATOM 4910 O O . ILE A 1 667 ? -3.966 1.928 -27.086 1.00 91.69 667 ILE A O 1
ATOM 4914 N N . VAL A 1 668 ? -3.251 1.404 -29.157 1.00 91.88 668 VAL A N 1
ATOM 4915 C CA . VAL A 1 668 ? -2.459 0.225 -28.776 1.00 91.88 668 VAL A CA 1
ATOM 4916 C C . VAL A 1 668 ? -0.988 0.600 -28.589 1.00 91.88 668 VAL A C 1
ATOM 4918 O O . VAL A 1 668 ? -0.375 1.268 -29.419 1.00 91.88 668 VAL A O 1
ATOM 4921 N N . ASN A 1 669 ? -0.417 0.156 -27.470 1.00 93.12 669 ASN A N 1
ATOM 4922 C CA . ASN A 1 669 ? 1.004 0.261 -27.159 1.00 93.12 669 ASN A CA 1
ATOM 4923 C C . ASN A 1 669 ? 1.511 -1.130 -26.749 1.00 93.12 669 ASN A C 1
ATOM 4925 O O . ASN A 1 669 ? 0.774 -1.912 -26.142 1.00 93.12 669 ASN A O 1
ATOM 4929 N N . ALA A 1 670 ? 2.776 -1.422 -27.024 1.00 94.94 670 ALA A N 1
ATOM 4930 C CA . ALA A 1 670 ? 3.421 -2.668 -26.638 1.00 94.94 670 ALA A CA 1
ATOM 4931 C C . ALA A 1 670 ? 4.873 -2.447 -26.200 1.00 94.94 670 ALA A C 1
ATOM 4933 O O . ALA A 1 670 ? 5.522 -1.465 -26.574 1.00 94.94 670 ALA A O 1
ATOM 4934 N N . TYR A 1 671 ? 5.365 -3.387 -25.401 1.00 96.31 671 TYR A N 1
ATOM 4935 C CA . TYR A 1 671 ? 6.782 -3.590 -25.155 1.00 96.31 671 TYR A CA 1
ATOM 4936 C C . TYR A 1 671 ? 7.275 -4.722 -26.057 1.00 96.31 671 TYR A C 1
ATOM 4938 O O . TYR A 1 671 ? 6.598 -5.737 -26.220 1.00 96.31 671 TYR A O 1
ATOM 4946 N N . PHE A 1 672 ? 8.448 -4.527 -26.643 1.00 96.88 672 PHE A N 1
ATOM 4947 C CA . PHE A 1 672 ? 9.128 -5.444 -27.545 1.00 96.88 672 PHE A CA 1
ATOM 4948 C C . PHE A 1 672 ? 10.446 -5.868 -26.902 1.00 96.88 672 PHE A C 1
ATOM 4950 O O . PHE A 1 672 ? 11.175 -5.030 -26.360 1.00 96.88 672 PHE A O 1
ATOM 4957 N N . ALA A 1 673 ? 10.776 -7.156 -26.978 1.00 96.06 673 ALA A N 1
ATOM 4958 C CA . ALA A 1 673 ? 12.062 -7.655 -26.512 1.00 96.06 673 ALA A CA 1
ATOM 4959 C C . ALA A 1 673 ? 13.202 -6.943 -27.261 1.00 96.06 673 ALA A C 1
ATOM 4961 O O . ALA A 1 673 ? 13.250 -6.952 -28.488 1.00 96.06 673 ALA A O 1
ATOM 4962 N N . ALA A 1 674 ? 14.122 -6.323 -26.529 1.00 94.38 674 ALA A N 1
ATOM 4963 C CA . ALA A 1 674 ? 15.285 -5.642 -27.084 1.00 94.38 674 ALA A CA 1
ATOM 4964 C C . ALA A 1 674 ? 16.447 -5.765 -26.096 1.00 94.38 674 ALA A C 1
ATOM 4966 O O . ALA A 1 674 ? 16.222 -5.729 -24.886 1.00 94.38 674 ALA A O 1
ATOM 4967 N N . ASP A 1 675 ? 17.670 -5.907 -26.606 1.00 91.06 675 ASP A N 1
ATOM 4968 C CA . ASP A 1 675 ? 18.881 -5.920 -25.784 1.00 91.06 675 ASP A CA 1
ATOM 4969 C C . ASP A 1 675 ? 19.089 -4.540 -25.121 1.00 91.06 675 ASP A C 1
ATOM 4971 O O . ASP A 1 675 ? 19.289 -3.557 -25.844 1.00 91.06 675 ASP A O 1
ATOM 4975 N N . PRO A 1 676 ? 19.074 -4.431 -23.774 1.00 87.38 676 PRO A N 1
ATOM 4976 C CA . PRO A 1 676 ? 19.305 -3.166 -23.077 1.00 87.38 676 PRO A CA 1
ATOM 4977 C C . PRO A 1 676 ? 20.711 -2.583 -23.281 1.00 87.38 676 PRO A C 1
ATOM 4979 O O . PRO A 1 676 ? 20.892 -1.384 -23.075 1.00 87.38 676 PRO A O 1
ATOM 4982 N N . ALA A 1 677 ? 21.694 -3.400 -23.680 1.00 89.31 677 ALA A N 1
ATOM 4983 C CA . ALA A 1 677 ? 23.043 -2.960 -24.040 1.00 89.31 677 ALA A CA 1
ATOM 4984 C C . ALA A 1 677 ? 23.213 -2.704 -25.554 1.00 89.31 677 ALA A C 1
ATOM 4986 O O . ALA A 1 677 ? 24.245 -2.179 -25.978 1.00 89.31 677 ALA A O 1
ATOM 4987 N N . GLY A 1 678 ? 22.218 -3.071 -26.367 1.00 90.75 678 GLY A N 1
ATOM 4988 C CA . GLY A 1 678 ? 22.265 -2.993 -27.824 1.00 90.75 678 GLY A CA 1
ATOM 4989 C C . GLY A 1 678 ? 21.759 -1.663 -28.407 1.00 90.75 678 GLY A C 1
ATOM 4990 O O . GLY A 1 678 ? 21.337 -0.766 -27.676 1.00 90.75 678 GLY A O 1
ATOM 4991 N N . PRO A 1 679 ? 21.717 -1.528 -29.750 1.00 94.06 679 PRO A N 1
ATOM 4992 C CA . PRO A 1 679 ? 21.337 -0.286 -30.445 1.00 94.06 679 PRO A CA 1
ATOM 4993 C C . PRO A 1 679 ? 19.890 0.200 -30.246 1.00 94.06 679 PRO A C 1
ATOM 4995 O O . PRO A 1 679 ? 19.526 1.241 -30.787 1.00 94.06 679 PRO A O 1
ATOM 4998 N N . LEU A 1 680 ? 19.059 -0.560 -29.525 1.00 95.06 680 LEU A N 1
ATOM 4999 C CA . LEU A 1 680 ? 17.686 -0.207 -29.141 1.00 95.06 680 LEU A CA 1
ATOM 5000 C C . LEU A 1 680 ? 17.523 -0.019 -27.621 1.00 95.06 680 LEU A C 1
ATOM 5002 O O . LEU A 1 680 ? 16.411 0.233 -27.161 1.00 95.06 680 LEU A O 1
ATOM 5006 N N . GLY A 1 681 ? 18.604 -0.159 -26.847 1.00 92.25 681 GLY A N 1
ATOM 5007 C CA . GLY A 1 681 ? 18.635 0.097 -25.411 1.00 92.25 681 GLY A CA 1
ATOM 5008 C C . GLY A 1 681 ? 18.806 1.587 -25.067 1.00 92.25 681 GLY A C 1
ATOM 5009 O O . GLY A 1 681 ? 19.014 2.410 -25.965 1.00 92.25 681 GLY A O 1
ATOM 5010 N N . PRO A 1 682 ? 18.756 1.954 -23.768 1.00 90.56 682 PRO A N 1
ATOM 5011 C CA . PRO A 1 682 ? 18.785 3.349 -23.301 1.00 90.56 682 PRO A CA 1
ATOM 5012 C C . PRO A 1 682 ? 19.995 4.191 -23.738 1.00 90.56 682 PRO A C 1
ATOM 5014 O O . PRO A 1 682 ? 19.925 5.414 -23.705 1.00 90.56 682 PRO A O 1
ATOM 5017 N N . SER A 1 683 ? 21.100 3.558 -24.140 1.00 89.19 683 SER A N 1
ATOM 5018 C CA . SER A 1 683 ? 22.316 4.218 -24.637 1.00 89.19 683 SER A CA 1
ATOM 5019 C C . SER A 1 683 ? 22.389 4.357 -26.166 1.00 89.19 683 SER A C 1
ATOM 5021 O O . SER A 1 683 ? 23.226 5.112 -26.655 1.00 89.19 683 SER A O 1
ATOM 5023 N N . GLY A 1 684 ? 21.560 3.625 -26.923 1.00 90.88 684 GLY A N 1
ATOM 5024 C CA . GLY A 1 684 ? 21.618 3.555 -28.392 1.00 90.88 684 GLY A CA 1
ATOM 5025 C C . GLY A 1 684 ? 20.422 4.174 -29.124 1.00 90.88 684 GLY A C 1
ATOM 5026 O O . GLY A 1 684 ? 20.506 4.421 -30.329 1.00 90.88 684 GLY A O 1
ATOM 5027 N N . LEU A 1 685 ? 19.321 4.433 -28.412 1.00 95.94 685 LEU A N 1
ATOM 5028 C CA . LEU A 1 685 ? 18.073 4.958 -28.963 1.00 95.94 685 LEU A CA 1
ATOM 5029 C C . LEU A 1 685 ? 17.437 5.961 -27.991 1.00 95.94 685 LEU A C 1
ATOM 5031 O O . LEU A 1 685 ? 17.254 5.660 -26.818 1.00 95.94 685 LEU A O 1
ATOM 5035 N N . GLY A 1 686 ? 17.058 7.140 -28.480 1.00 95.44 686 GLY A N 1
ATOM 5036 C CA . GLY A 1 686 ? 16.260 8.105 -27.721 1.00 95.44 686 GLY A CA 1
ATOM 5037 C C . GLY A 1 686 ? 14.763 7.991 -28.008 1.00 95.44 686 GLY A C 1
ATOM 5038 O O . GLY A 1 686 ? 14.257 6.954 -28.437 1.00 95.44 686 GLY A O 1
ATOM 5039 N N . SER A 1 687 ? 14.028 9.080 -27.793 1.00 96.12 687 SER A N 1
ATOM 5040 C CA . SER A 1 687 ? 12.609 9.128 -28.161 1.00 96.12 687 SER A CA 1
ATOM 5041 C C . SER A 1 687 ? 12.416 9.346 -29.665 1.00 96.12 687 SER A C 1
ATOM 5043 O O . SER A 1 687 ? 13.156 10.106 -30.290 1.00 96.12 687 SER A O 1
ATOM 5045 N N . PHE A 1 688 ? 11.422 8.703 -30.274 1.00 97.06 688 PHE A N 1
ATOM 5046 C CA . PHE A 1 688 ? 11.199 8.824 -31.715 1.00 97.06 688 PHE A CA 1
ATOM 5047 C C . PHE A 1 688 ? 9.719 8.858 -32.103 1.00 97.06 688 PHE A C 1
ATOM 5049 O O . PHE A 1 688 ? 8.840 8.418 -31.357 1.00 97.06 688 PHE A O 1
ATOM 5056 N N . SER A 1 689 ? 9.456 9.360 -33.312 1.00 96.38 689 SER A N 1
ATOM 5057 C CA . SER A 1 689 ? 8.200 9.115 -34.025 1.00 96.38 689 SER A CA 1
ATOM 5058 C C . SER A 1 689 ? 8.409 9.094 -35.538 1.00 96.38 689 SER A C 1
ATOM 5060 O O . SER A 1 689 ? 9.129 9.950 -36.050 1.00 96.38 689 SER A O 1
ATOM 5062 N N . VAL A 1 690 ? 7.748 8.182 -36.249 1.00 96.12 690 VAL A N 1
ATOM 5063 C CA . VAL A 1 690 ? 7.792 8.059 -37.713 1.00 96.12 690 VAL A CA 1
ATOM 5064 C C . VAL A 1 690 ? 6.365 8.038 -38.260 1.00 96.12 690 VAL A C 1
ATOM 5066 O O . VAL A 1 690 ? 5.558 7.209 -37.849 1.00 96.12 690 VAL A O 1
ATOM 5069 N N . ASP A 1 691 ? 6.048 8.977 -39.150 1.00 94.00 691 ASP A N 1
ATOM 5070 C CA . ASP A 1 691 ? 4.705 9.154 -39.724 1.00 94.00 691 ASP A CA 1
ATOM 5071 C C . ASP A 1 691 ? 4.480 8.168 -40.886 1.00 94.00 691 ASP A C 1
ATOM 5073 O O . ASP A 1 691 ? 4.842 8.447 -42.031 1.00 94.00 691 ASP A O 1
ATOM 5077 N N . LEU A 1 692 ? 4.000 6.962 -40.567 1.00 93.56 692 LEU A N 1
ATOM 5078 C CA . LEU A 1 692 ? 3.853 5.843 -41.503 1.00 93.56 692 LEU A CA 1
ATOM 5079 C C . LEU A 1 692 ? 2.424 5.776 -42.083 1.00 93.56 692 LEU A C 1
ATOM 5081 O O . LEU A 1 692 ? 1.488 6.275 -41.460 1.00 93.56 692 LEU A O 1
ATOM 5085 N N . PRO A 1 693 ? 2.200 5.095 -43.227 1.00 88.56 693 PRO A N 1
ATOM 5086 C CA . PRO A 1 693 ? 0.856 4.887 -43.784 1.00 88.56 693 PRO A CA 1
ATOM 5087 C C . PRO A 1 693 ? -0.146 4.214 -42.827 1.00 88.56 693 PRO A C 1
ATOM 5089 O O . PRO A 1 693 ? -1.351 4.400 -42.972 1.00 88.56 693 PRO A O 1
ATOM 5092 N N . GLN A 1 694 ? 0.342 3.440 -41.854 1.00 87.00 694 GLN A N 1
ATOM 5093 C CA . GLN A 1 694 ? -0.446 2.795 -40.801 1.00 87.00 694 GLN A CA 1
ATOM 5094 C C . GLN A 1 694 ? -0.864 3.770 -39.672 1.00 87.00 694 GLN A C 1
ATOM 5096 O O . GLN A 1 694 ? -1.793 3.476 -38.917 1.00 87.00 694 GLN A O 1
ATOM 5101 N N . GLY A 1 695 ? -0.184 4.914 -39.535 1.00 90.31 695 GLY A N 1
ATOM 5102 C CA . GLY A 1 695 ? -0.311 5.883 -38.439 1.00 90.31 695 GLY A CA 1
ATOM 5103 C C . GLY A 1 695 ? 1.057 6.387 -37.954 1.00 90.31 695 GLY A C 1
ATOM 5104 O O . GLY A 1 695 ? 2.107 5.892 -38.375 1.00 90.31 695 GLY A O 1
ATOM 5105 N N . LEU A 1 696 ? 1.069 7.344 -37.024 1.00 92.69 696 LEU A N 1
ATOM 5106 C CA . LEU A 1 696 ? 2.306 7.819 -36.402 1.00 92.69 696 LEU A CA 1
ATOM 5107 C C . LEU A 1 696 ? 2.815 6.764 -35.414 1.00 92.69 696 LEU A C 1
ATOM 5109 O O . LEU A 1 696 ? 2.337 6.673 -34.280 1.00 92.69 696 LEU A O 1
ATOM 5113 N N . LEU A 1 697 ? 3.813 5.985 -35.829 1.00 96.44 697 LEU A N 1
ATOM 5114 C CA . LEU A 1 697 ? 4.567 5.127 -34.923 1.00 96.44 697 LEU A CA 1
ATOM 5115 C C . LEU A 1 697 ? 5.363 6.022 -33.969 1.00 96.44 697 LEU A C 1
ATOM 5117 O O . LEU A 1 697 ? 6.026 6.959 -34.409 1.00 96.44 697 LEU A O 1
ATOM 5121 N N . TYR A 1 698 ? 5.351 5.730 -32.673 1.00 95.62 698 TYR A N 1
ATOM 5122 C CA . TYR A 1 698 ? 6.162 6.421 -31.672 1.00 95.62 698 TYR A CA 1
ATOM 5123 C C . TYR A 1 698 ? 6.751 5.439 -30.660 1.00 95.62 698 TYR A C 1
ATOM 5125 O O . TYR A 1 698 ? 6.180 4.379 -30.406 1.00 95.62 698 TYR A O 1
ATOM 5133 N N . GLY A 1 699 ? 7.869 5.800 -30.028 1.00 95.56 699 GLY A N 1
ATOM 5134 C CA . GLY A 1 699 ? 8.479 4.948 -29.009 1.00 95.56 699 GLY A CA 1
ATOM 5135 C C . GLY A 1 699 ? 9.746 5.505 -28.367 1.00 95.56 699 GLY A C 1
ATOM 5136 O O . GLY A 1 699 ? 10.147 6.644 -28.620 1.00 95.56 699 GLY A O 1
ATOM 5137 N N . PHE A 1 700 ? 10.322 4.693 -27.480 1.00 96.12 700 PHE A N 1
ATOM 5138 C CA . PHE A 1 700 ? 11.571 4.924 -26.744 1.00 96.12 700 PHE A CA 1
ATOM 5139 C C . PHE A 1 700 ? 11.968 3.647 -25.963 1.00 96.12 700 PHE A C 1
ATOM 5141 O O . PHE A 1 700 ? 11.095 2.820 -25.670 1.00 96.12 700 PHE A O 1
ATOM 5148 N N . PRO A 1 701 ? 13.245 3.454 -25.585 1.00 94.00 701 PRO A N 1
ATOM 5149 C CA . PRO A 1 701 ? 13.644 2.353 -24.706 1.00 94.00 701 PRO A CA 1
ATOM 5150 C C . PRO A 1 701 ? 13.036 2.474 -23.302 1.00 94.00 701 PRO A C 1
ATOM 5152 O O . PRO A 1 701 ? 12.880 3.563 -22.749 1.00 94.00 701 PRO A O 1
ATOM 5155 N N . ALA A 1 702 ? 12.712 1.336 -22.696 1.00 87.25 702 ALA A N 1
ATOM 5156 C CA . ALA A 1 702 ? 12.176 1.252 -21.348 1.00 87.25 702 ALA A CA 1
ATOM 5157 C C . ALA A 1 702 ? 13.310 1.150 -20.315 1.00 87.25 702 ALA A C 1
ATOM 5159 O O . ALA A 1 702 ? 13.952 0.109 -20.172 1.00 87.25 702 ALA A O 1
ATOM 5160 N N . ALA A 1 703 ? 13.523 2.223 -19.548 1.00 73.31 703 ALA A N 1
ATOM 5161 C CA . ALA A 1 703 ? 14.538 2.284 -18.489 1.00 73.31 703 ALA A CA 1
ATOM 5162 C C . ALA A 1 703 ? 14.314 1.283 -17.330 1.00 73.31 703 ALA A C 1
ATOM 5164 O O . ALA A 1 703 ? 15.210 1.080 -16.517 1.00 73.31 703 ALA A O 1
ATOM 5165 N N . ASP A 1 704 ? 13.144 0.636 -17.263 1.00 76.62 704 ASP A N 1
ATOM 5166 C CA . ASP A 1 704 ? 12.808 -0.419 -16.296 1.00 76.62 704 ASP A CA 1
ATOM 5167 C C . ASP A 1 704 ? 13.150 -1.845 -16.781 1.00 76.62 704 ASP A C 1
ATOM 5169 O O . ASP A 1 704 ? 12.746 -2.828 -16.162 1.00 76.62 704 ASP A O 1
ATOM 5173 N N . GLY A 1 705 ? 13.906 -1.971 -17.879 1.00 79.44 705 GLY A N 1
ATOM 5174 C CA . GLY A 1 705 ? 14.411 -3.249 -18.390 1.00 79.44 705 GLY A CA 1
ATOM 5175 C C . GLY A 1 705 ? 13.439 -4.016 -19.290 1.00 79.44 705 GLY A C 1
ATOM 5176 O O . GLY A 1 705 ? 13.804 -5.068 -19.809 1.00 79.44 705 GLY A O 1
ATOM 5177 N N . ARG A 1 706 ? 12.231 -3.495 -19.550 1.00 84.19 706 ARG A N 1
ATOM 5178 C CA . ARG A 1 706 ? 11.218 -4.143 -20.411 1.00 84.19 706 ARG A CA 1
ATOM 5179 C C . ARG A 1 706 ? 11.480 -4.047 -21.925 1.00 84.19 706 ARG A C 1
ATOM 5181 O O . ARG A 1 706 ? 10.571 -4.272 -22.718 1.00 84.19 706 ARG A O 1
ATOM 5188 N N . GLY A 1 707 ? 12.706 -3.729 -22.338 1.00 92.06 707 GLY A N 1
ATOM 5189 C CA . GLY A 1 707 ? 13.096 -3.612 -23.746 1.00 92.06 707 GLY A CA 1
ATOM 5190 C C . GLY A 1 707 ? 12.642 -2.298 -24.389 1.00 92.06 707 GLY A C 1
ATOM 5191 O O . GLY A 1 707 ? 12.822 -1.222 -23.822 1.00 92.06 707 GLY A O 1
ATOM 5192 N N . LEU A 1 708 ? 12.075 -2.370 -25.590 1.00 95.19 708 LEU A N 1
ATOM 5193 C CA . LEU A 1 708 ? 11.618 -1.221 -26.379 1.00 95.19 708 LEU A CA 1
ATOM 5194 C C . LEU A 1 708 ? 10.119 -0.987 -26.158 1.00 95.19 708 LEU A C 1
ATOM 5196 O O . LEU A 1 708 ? 9.328 -1.898 -26.377 1.00 95.19 708 LEU A O 1
ATOM 5200 N N . LYS A 1 709 ? 9.696 0.235 -25.817 1.00 96.00 709 LYS A N 1
ATOM 5201 C CA . LYS A 1 709 ? 8.273 0.606 -25.791 1.00 96.00 709 LYS A CA 1
ATOM 5202 C C . LYS A 1 709 ? 7.889 1.326 -27.083 1.00 96.00 709 LYS A C 1
ATOM 5204 O O . LYS A 1 709 ? 8.503 2.339 -27.419 1.00 96.00 709 LYS A O 1
ATOM 5209 N N . ALA A 1 710 ? 6.836 0.864 -27.753 1.00 95.94 710 ALA A N 1
ATOM 5210 C CA . ALA A 1 710 ? 6.285 1.508 -28.944 1.00 95.94 710 ALA A CA 1
ATOM 5211 C C . ALA A 1 710 ? 4.744 1.537 -28.946 1.00 95.94 710 ALA A C 1
ATOM 5213 O O . ALA A 1 710 ? 4.087 0.800 -28.209 1.00 95.94 710 ALA A O 1
ATOM 5214 N N . GLY A 1 711 ? 4.165 2.401 -29.774 1.00 95.06 711 GLY A N 1
ATOM 5215 C CA . GLY A 1 711 ? 2.728 2.512 -30.024 1.00 95.06 711 GLY A CA 1
ATOM 5216 C C . GLY A 1 711 ? 2.457 3.228 -31.347 1.00 95.06 711 GLY A C 1
ATOM 5217 O O . GLY A 1 711 ? 3.367 3.812 -31.934 1.00 95.06 711 GLY A O 1
ATOM 5218 N N . LEU A 1 712 ? 1.215 3.165 -31.818 1.00 92.62 712 LEU A N 1
ATOM 5219 C CA . LEU A 1 712 ? 0.764 3.745 -33.087 1.00 92.62 712 LEU A CA 1
ATOM 5220 C C . LEU A 1 712 ? -0.386 4.714 -32.783 1.00 92.62 712 LEU A C 1
ATOM 5222 O O . LEU A 1 712 ? -1.292 4.332 -32.052 1.00 92.62 712 LEU A O 1
ATOM 5226 N N . ASP A 1 713 ? -0.367 5.957 -33.280 1.00 89.31 713 ASP A N 1
ATOM 5227 C CA . ASP A 1 713 ? -1.395 6.966 -32.929 1.00 89.31 713 ASP A CA 1
ATOM 5228 C C . ASP A 1 713 ? -2.784 6.735 -33.556 1.00 89.31 713 ASP A C 1
ATOM 5230 O O . ASP A 1 713 ? -3.706 7.514 -33.304 1.00 89.31 713 ASP A O 1
ATOM 5234 N N . SER A 1 714 ? -2.941 5.663 -34.336 1.00 85.56 714 SER A N 1
ATOM 5235 C CA . SER A 1 714 ? -4.187 5.240 -34.968 1.00 85.56 714 SER A CA 1
ATOM 5236 C C . SER A 1 714 ? -4.884 4.121 -34.183 1.00 85.56 714 SER A C 1
ATOM 5238 O O . SER A 1 714 ? -4.263 3.274 -33.538 1.00 85.56 714 SER A O 1
ATOM 5240 N N . GLY A 1 715 ? -6.214 4.117 -34.238 1.00 87.94 715 GLY A N 1
ATOM 5241 C CA . GLY A 1 715 ? -7.062 3.121 -33.591 1.00 87.94 715 GLY A CA 1
ATOM 5242 C C . GLY A 1 715 ? -8.544 3.420 -33.828 1.00 87.94 715 GLY A C 1
ATOM 5243 O O . GLY A 1 715 ? -8.871 4.511 -34.298 1.00 87.94 715 GLY A O 1
ATOM 5244 N N . PRO A 1 716 ? -9.451 2.471 -33.541 1.00 90.25 716 PRO A N 1
ATOM 5245 C CA . PRO A 1 716 ? -10.883 2.686 -33.704 1.00 90.25 716 PRO A CA 1
ATOM 5246 C C . PRO A 1 716 ? -11.419 3.686 -32.674 1.00 90.25 716 PRO A C 1
ATOM 5248 O O . PRO A 1 716 ? -10.923 3.754 -31.542 1.00 90.25 716 PRO A O 1
ATOM 5251 N N . ASP A 1 717 ? -12.483 4.396 -33.049 1.00 92.69 717 ASP A N 1
ATOM 5252 C CA . ASP A 1 717 ? -13.281 5.181 -32.108 1.00 92.69 717 ASP A CA 1
ATOM 5253 C C . ASP A 1 717 ? -13.835 4.292 -30.987 1.00 92.69 717 ASP A C 1
ATOM 5255 O O . ASP A 1 717 ? -14.111 3.101 -31.176 1.00 92.69 717 ASP A O 1
ATOM 5259 N N . TRP A 1 718 ? -13.941 4.861 -29.789 1.00 93.44 718 TRP A N 1
ATOM 5260 C CA . TRP A 1 718 ? -14.179 4.110 -28.567 1.00 93.44 718 TRP A CA 1
ATOM 5261 C C . TRP A 1 718 ? -15.034 4.885 -27.567 1.00 93.44 718 TRP A C 1
ATOM 5263 O O . TRP A 1 718 ? -14.693 6.000 -27.176 1.00 93.44 718 TRP A O 1
ATOM 5273 N N . ASP A 1 719 ? -16.110 4.260 -27.089 1.00 91.69 719 ASP A N 1
ATOM 5274 C CA . ASP A 1 719 ? -16.889 4.778 -25.963 1.00 91.69 719 ASP A CA 1
ATOM 5275 C C . ASP A 1 719 ? -16.023 4.768 -24.683 1.00 91.69 719 ASP A C 1
ATOM 5277 O O . ASP A 1 719 ? -15.590 3.695 -24.248 1.00 91.69 719 ASP A O 1
ATOM 5281 N N . PRO A 1 720 ? -15.764 5.922 -24.036 1.00 90.31 720 PRO A N 1
ATOM 5282 C CA . PRO A 1 720 ? -14.958 5.992 -22.819 1.00 90.31 720 PRO A CA 1
ATOM 5283 C C . PRO A 1 720 ? -15.617 5.331 -21.592 1.00 90.31 720 PRO A C 1
ATOM 5285 O O . PRO A 1 720 ? -14.980 5.243 -20.540 1.00 90.31 720 PRO A O 1
ATOM 5288 N N . HIS A 1 721 ? -16.867 4.869 -21.695 1.00 88.38 721 HIS A N 1
ATOM 5289 C CA . HIS A 1 721 ? -17.543 4.045 -20.690 1.00 88.38 721 HIS A CA 1
ATOM 5290 C C . HIS A 1 721 ? -17.507 2.537 -21.006 1.00 88.38 721 HIS A C 1
ATOM 5292 O O . HIS A 1 721 ? -17.773 1.728 -20.113 1.00 88.38 721 HIS A O 1
ATOM 5298 N N . ALA A 1 722 ? -17.142 2.134 -22.228 1.00 89.44 722 ALA A N 1
ATOM 5299 C CA . ALA A 1 722 ? -17.088 0.730 -22.622 1.00 89.44 722 ALA A CA 1
ATOM 5300 C C . ALA A 1 722 ? -15.847 0.009 -22.049 1.00 89.44 722 ALA A C 1
ATOM 5302 O O . ALA A 1 722 ? -14.744 0.573 -22.053 1.00 89.44 722 ALA A O 1
ATOM 5303 N N . PRO A 1 723 ? -15.970 -1.265 -21.614 1.00 86.00 723 PRO A N 1
ATOM 5304 C CA . PRO A 1 723 ? -14.829 -2.069 -21.179 1.00 86.00 723 PRO A CA 1
ATOM 5305 C C . PRO A 1 723 ? -13.748 -2.132 -22.261 1.00 86.00 723 PRO A C 1
ATOM 5307 O O . PRO A 1 723 ? -14.031 -2.497 -23.399 1.00 86.00 723 PRO A O 1
ATOM 5310 N N . ARG A 1 724 ? -12.502 -1.795 -21.915 1.00 85.81 724 ARG A N 1
ATOM 5311 C CA . ARG A 1 724 ? -11.369 -1.799 -22.854 1.00 85.81 724 ARG A CA 1
ATOM 5312 C C . ARG A 1 724 ? -10.721 -3.194 -22.858 1.00 85.81 724 ARG A C 1
ATOM 5314 O O . ARG A 1 724 ? -10.106 -3.547 -21.849 1.00 85.81 724 ARG A O 1
ATOM 5321 N N . PRO A 1 725 ? -10.853 -4.005 -23.924 1.00 83.38 725 PRO A N 1
ATOM 5322 C CA . PRO A 1 725 ? -10.184 -5.299 -24.001 1.00 83.38 725 PRO A CA 1
ATOM 5323 C C . PRO A 1 725 ? -8.670 -5.120 -24.222 1.00 83.38 725 PRO A C 1
ATOM 5325 O O . PRO A 1 725 ? -8.246 -4.066 -24.707 1.00 83.38 725 PRO A O 1
ATOM 5328 N N . PRO A 1 726 ? -7.849 -6.148 -23.932 1.00 88.81 726 PRO A N 1
ATOM 5329 C CA . PRO A 1 726 ? -6.458 -6.202 -24.379 1.00 88.81 726 PRO A CA 1
ATOM 5330 C C . PRO A 1 726 ? -6.330 -6.041 -25.900 1.00 88.81 726 PRO A C 1
ATOM 5332 O O . PRO A 1 726 ? -7.278 -6.293 -26.645 1.00 88.81 726 PRO A O 1
ATOM 5335 N N . ALA A 1 727 ? -5.138 -5.660 -26.364 1.00 91.44 727 ALA A N 1
ATOM 5336 C CA . ALA A 1 727 ? -4.853 -5.568 -27.791 1.00 91.44 727 ALA A CA 1
ATOM 5337 C C . ALA A 1 727 ? -5.005 -6.940 -28.474 1.00 91.44 727 ALA A C 1
ATOM 5339 O O . ALA A 1 727 ? -4.510 -7.959 -27.988 1.00 91.44 727 ALA A O 1
ATOM 5340 N N . THR A 1 728 ? -5.700 -6.960 -29.607 1.00 93.12 728 THR A N 1
ATOM 5341 C CA . THR A 1 728 ? -5.939 -8.172 -30.396 1.00 93.12 728 THR A CA 1
ATOM 5342 C C . THR A 1 728 ? -4.669 -8.618 -31.134 1.00 93.12 728 THR A C 1
ATOM 5344 O O . THR A 1 728 ? -3.803 -7.790 -31.432 1.00 93.12 728 THR A O 1
ATOM 5347 N N . PRO A 1 729 ? -4.554 -9.904 -31.526 1.00 93.94 729 PRO A N 1
ATOM 5348 C CA . PRO A 1 729 ? -3.421 -10.378 -32.323 1.00 93.94 729 PRO A CA 1
ATOM 5349 C C . PRO A 1 729 ? -3.220 -9.610 -33.639 1.00 93.94 729 PRO A C 1
ATOM 5351 O O . PRO A 1 729 ? -2.085 -9.444 -34.072 1.00 93.94 729 PRO A O 1
ATOM 5354 N N . ALA A 1 730 ? -4.297 -9.104 -34.253 1.00 92.81 730 ALA A N 1
ATOM 5355 C CA . ALA A 1 730 ? -4.228 -8.304 -35.476 1.00 92.81 730 ALA A CA 1
ATOM 5356 C C . ALA A 1 730 ? -3.663 -6.892 -35.228 1.00 92.81 730 ALA A C 1
ATOM 5358 O O . ALA A 1 730 ? -2.801 -6.439 -35.977 1.00 92.81 730 ALA A O 1
ATOM 5359 N N . GLU A 1 731 ? -4.087 -6.217 -34.154 1.00 93.75 731 GLU A N 1
ATOM 5360 C CA . GLU A 1 731 ? -3.530 -4.911 -33.762 1.00 93.75 731 GLU A CA 1
ATOM 5361 C C . GLU A 1 731 ? -2.052 -5.022 -33.356 1.00 93.75 731 GLU A C 1
ATOM 5363 O O . GLU A 1 731 ? -1.244 -4.157 -33.695 1.00 93.75 731 GLU A O 1
ATOM 5368 N N . LEU A 1 732 ? -1.678 -6.107 -32.667 1.00 95.50 732 LEU A N 1
ATOM 5369 C CA . LEU A 1 732 ? -0.286 -6.375 -32.302 1.00 95.50 732 LEU A CA 1
ATOM 5370 C C . LEU A 1 732 ? 0.578 -6.735 -33.516 1.00 95.50 732 LEU A C 1
ATOM 5372 O O . LEU A 1 732 ? 1.729 -6.309 -33.566 1.00 95.50 732 LEU A O 1
ATOM 5376 N N . ALA A 1 733 ? 0.037 -7.453 -34.506 1.00 94.62 733 ALA A N 1
ATOM 5377 C CA . ALA A 1 733 ? 0.728 -7.709 -35.768 1.00 94.62 733 ALA A CA 1
ATOM 5378 C C . ALA A 1 733 ? 0.976 -6.410 -36.556 1.00 94.62 733 ALA A C 1
ATOM 5380 O O . ALA A 1 733 ? 2.101 -6.182 -36.992 1.00 94.62 733 ALA A O 1
ATOM 5381 N N . LEU A 1 734 ? -0.026 -5.527 -36.659 1.00 94.38 734 LEU A N 1
ATOM 5382 C CA . LEU A 1 734 ? 0.103 -4.221 -37.320 1.00 94.38 734 LEU A CA 1
ATOM 5383 C C . LEU A 1 734 ? 1.157 -3.328 -36.640 1.00 94.38 734 LEU A C 1
ATOM 5385 O O . LEU A 1 734 ? 1.989 -2.718 -37.313 1.00 94.38 734 LEU A O 1
ATOM 5389 N N . LEU A 1 735 ? 1.160 -3.276 -35.302 1.00 96.38 735 LEU A N 1
ATOM 5390 C CA . LEU A 1 735 ? 2.176 -2.534 -34.551 1.00 96.38 735 LEU A CA 1
ATOM 5391 C C . LEU A 1 735 ? 3.571 -3.166 -34.711 1.00 96.38 735 LEU A C 1
ATOM 5393 O O . LEU A 1 735 ? 4.552 -2.437 -34.838 1.00 96.38 735 LEU A O 1
ATOM 5397 N N . ALA A 1 736 ? 3.674 -4.498 -34.736 1.00 96.12 736 ALA A N 1
ATOM 5398 C CA . ALA A 1 736 ? 4.940 -5.198 -34.949 1.00 96.12 736 ALA A CA 1
ATOM 5399 C C . ALA A 1 736 ? 5.501 -5.000 -36.368 1.00 96.12 736 ALA A C 1
ATOM 5401 O O . ALA A 1 736 ? 6.710 -4.845 -36.514 1.00 96.12 736 ALA A O 1
ATOM 5402 N N . GLU A 1 737 ? 4.650 -4.940 -37.397 1.00 95.06 737 GLU A N 1
ATOM 5403 C CA . GLU A 1 737 ? 5.039 -4.611 -38.775 1.00 95.06 737 GLU A CA 1
ATOM 5404 C C . GLU A 1 737 ? 5.631 -3.193 -38.856 1.00 95.06 737 GLU A C 1
ATOM 5406 O O . GLU A 1 737 ? 6.751 -3.009 -39.340 1.00 95.06 737 GLU A O 1
ATOM 5411 N N . ALA A 1 738 ? 4.926 -2.203 -38.295 1.00 96.00 738 ALA A N 1
ATOM 5412 C CA . ALA A 1 738 ? 5.394 -0.819 -38.230 1.00 96.00 738 ALA A CA 1
ATOM 5413 C C . ALA A 1 738 ? 6.715 -0.685 -37.444 1.00 96.00 738 ALA A C 1
ATOM 5415 O O . ALA A 1 738 ? 7.634 0.015 -37.878 1.00 96.00 738 ALA A O 1
ATOM 5416 N N . VAL A 1 739 ? 6.850 -1.391 -36.314 1.00 97.31 739 VAL A N 1
ATOM 5417 C CA . VAL A 1 739 ? 8.099 -1.435 -35.535 1.00 97.31 739 VAL A CA 1
ATOM 5418 C C . VAL A 1 739 ? 9.227 -2.095 -36.330 1.00 97.31 739 VAL A C 1
ATOM 5420 O O . VAL A 1 739 ? 10.316 -1.531 -36.374 1.00 97.31 739 VAL A O 1
ATOM 5423 N N . ALA A 1 740 ? 8.993 -3.219 -37.010 1.00 95.50 740 ALA A N 1
ATOM 5424 C CA . ALA A 1 740 ? 10.019 -3.905 -37.800 1.00 95.50 740 ALA A CA 1
ATOM 5425 C C . ALA A 1 740 ? 10.525 -3.061 -38.988 1.00 95.50 740 ALA A C 1
ATOM 5427 O O . ALA A 1 740 ? 11.709 -3.127 -39.323 1.00 95.50 740 ALA A O 1
ATOM 5428 N N . GLN A 1 741 ? 9.663 -2.227 -39.584 1.00 94.81 741 GLN A N 1
ATOM 5429 C CA . GLN A 1 741 ? 10.035 -1.304 -40.664 1.00 94.81 741 GLN A CA 1
ATOM 5430 C C . GLN A 1 741 ? 11.045 -0.227 -40.216 1.00 94.81 741 GLN A C 1
ATOM 5432 O O . GLN A 1 741 ? 11.877 0.202 -41.017 1.00 94.81 741 GLN A O 1
ATOM 5437 N N . VAL A 1 742 ? 10.978 0.216 -38.955 1.00 96.81 742 VAL A N 1
ATOM 5438 C CA . VAL A 1 742 ? 11.768 1.347 -38.422 1.00 96.81 742 VAL A CA 1
ATOM 5439 C C . VAL A 1 742 ? 12.896 0.895 -37.487 1.00 96.81 742 VAL A C 1
ATOM 5441 O O . VAL A 1 742 ? 13.953 1.524 -37.445 1.00 96.81 742 VAL A O 1
ATOM 5444 N N . LEU A 1 743 ? 12.695 -0.193 -36.744 1.00 97.00 743 LEU A N 1
A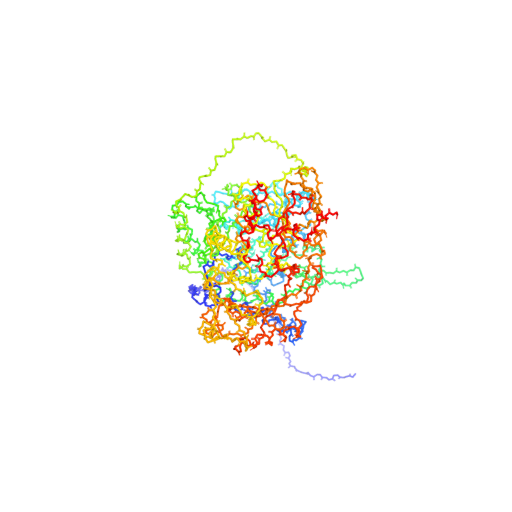TOM 5445 C CA . LEU A 1 743 ? 13.584 -0.729 -35.710 1.00 97.00 743 LEU A CA 1
ATOM 5446 C C . LEU A 1 743 ? 13.779 -2.247 -35.912 1.00 97.00 743 LEU A C 1
ATOM 5448 O O . LEU A 1 743 ? 13.334 -3.044 -35.085 1.00 97.00 743 LEU A O 1
ATOM 5452 N N . PRO A 1 744 ? 14.471 -2.685 -36.982 1.00 93.44 744 PRO A N 1
ATOM 5453 C CA . PRO A 1 744 ? 14.583 -4.103 -37.357 1.00 93.44 744 PRO A CA 1
ATOM 5454 C C . PRO A 1 744 ? 15.359 -4.986 -36.359 1.00 93.44 744 PRO A C 1
ATOM 5456 O O . PRO A 1 744 ? 15.457 -6.192 -36.559 1.00 93.44 744 PRO A O 1
ATOM 5459 N N . GLY A 1 745 ? 15.927 -4.407 -35.294 1.00 92.00 745 GLY A N 1
ATOM 5460 C CA . GLY A 1 745 ? 16.505 -5.145 -34.164 1.00 92.00 745 GLY A CA 1
ATOM 5461 C C . GLY A 1 745 ? 15.509 -5.482 -33.043 1.00 92.00 745 GLY A C 1
ATOM 5462 O O . GLY A 1 745 ? 15.922 -6.042 -32.030 1.00 92.00 745 GLY A O 1
ATOM 5463 N N . ALA A 1 746 ? 14.234 -5.099 -33.172 1.00 96.06 746 ALA A N 1
ATOM 5464 C CA . ALA A 1 746 ? 13.204 -5.393 -32.182 1.00 96.06 746 ALA A CA 1
ATOM 5465 C C . ALA A 1 746 ? 12.751 -6.861 -32.279 1.00 96.06 746 ALA A C 1
ATOM 5467 O O . ALA A 1 746 ? 12.405 -7.355 -33.352 1.00 96.06 746 ALA A O 1
ATOM 5468 N N . GLY A 1 747 ? 12.749 -7.553 -31.142 1.00 94.56 747 GLY A N 1
ATOM 5469 C CA . GLY A 1 747 ? 12.210 -8.900 -30.983 1.00 94.56 747 GLY A CA 1
ATOM 5470 C C . GLY A 1 747 ? 10.685 -8.915 -30.787 1.00 94.56 747 GLY A C 1
ATOM 5471 O O . GLY A 1 747 ? 10.016 -7.910 -31.023 1.00 94.56 747 GLY A O 1
ATOM 5472 N N . PRO A 1 748 ? 10.102 -10.047 -30.353 1.00 95.25 748 PRO A N 1
ATOM 5473 C CA . PRO A 1 748 ? 8.654 -10.188 -30.199 1.00 95.25 748 PRO A CA 1
ATOM 5474 C C . PRO A 1 748 ? 8.064 -9.271 -29.117 1.00 95.25 748 PRO A C 1
ATOM 5476 O O . PRO A 1 748 ? 8.757 -8.842 -28.192 1.00 95.25 748 PRO A O 1
ATOM 5479 N N . VAL A 1 749 ? 6.751 -9.034 -29.206 1.00 96.12 749 VAL A N 1
ATOM 5480 C CA . VAL A 1 749 ? 5.962 -8.375 -28.153 1.00 96.12 749 VAL A CA 1
ATOM 5481 C C . VAL A 1 749 ? 6.023 -9.191 -26.856 1.00 96.12 749 VAL A C 1
ATOM 5483 O O . VAL A 1 749 ? 5.758 -10.392 -26.864 1.00 96.12 749 VAL A O 1
ATOM 5486 N N . THR A 1 750 ? 6.344 -8.529 -25.744 1.00 93.75 750 THR A N 1
ATOM 5487 C CA . THR A 1 750 ? 6.450 -9.116 -24.394 1.00 93.75 750 THR A CA 1
ATOM 5488 C C . THR A 1 750 ? 5.304 -8.699 -23.469 1.00 93.75 750 THR A C 1
ATOM 5490 O O . THR A 1 750 ? 4.857 -9.491 -22.644 1.00 93.75 750 THR A O 1
ATOM 5493 N N . GLU A 1 751 ? 4.801 -7.473 -23.618 1.00 93.06 751 GLU A N 1
ATOM 5494 C CA . GLU A 1 751 ? 3.686 -6.894 -22.859 1.00 93.06 751 GLU A CA 1
ATOM 5495 C C . GLU A 1 751 ? 2.882 -5.983 -23.801 1.00 93.06 751 GLU A C 1
ATOM 5497 O O . GLU A 1 751 ? 3.457 -5.338 -24.678 1.00 93.06 751 GLU A O 1
ATOM 5502 N N . SER A 1 752 ? 1.561 -5.885 -23.629 1.00 91.81 752 SER A N 1
ATOM 5503 C CA . SER A 1 752 ? 0.737 -4.914 -24.362 1.00 91.81 752 SER A CA 1
ATOM 5504 C C . SER A 1 752 ? -0.240 -4.187 -23.446 1.00 91.81 752 SER A C 1
ATOM 5506 O O . SER A 1 752 ? -0.649 -4.710 -22.410 1.00 91.81 752 SER A O 1
ATOM 5508 N N . LEU A 1 753 ? -0.598 -2.960 -23.825 1.00 89.50 753 LEU A N 1
ATOM 5509 C CA . LEU A 1 753 ? -1.515 -2.106 -23.079 1.00 89.50 753 LEU A CA 1
ATOM 5510 C C . LEU A 1 753 ? -2.293 -1.169 -24.010 1.00 89.50 753 LEU A C 1
ATOM 5512 O O . LEU A 1 753 ? -1.744 -0.560 -24.930 1.00 89.50 753 LEU A O 1
ATOM 5516 N N . THR A 1 754 ? -3.584 -1.016 -23.733 1.00 89.62 754 THR A N 1
ATOM 5517 C CA . THR A 1 754 ? -4.465 -0.074 -24.430 1.00 89.62 754 THR A CA 1
ATOM 5518 C C . THR A 1 754 ? -4.649 1.199 -23.613 1.00 89.62 754 THR A C 1
ATOM 5520 O O . THR A 1 754 ? -4.869 1.124 -22.402 1.00 89.62 754 THR A O 1
ATOM 5523 N N . CYS A 1 755 ? -4.642 2.355 -24.269 1.00 88.88 755 CYS A N 1
ATOM 5524 C CA . CYS A 1 755 ? -5.026 3.635 -23.675 1.00 88.88 755 CYS A CA 1
ATOM 5525 C C . CYS A 1 755 ? -6.101 4.334 -24.523 1.00 88.88 755 CYS A C 1
ATOM 5527 O O . CYS A 1 755 ? -6.446 3.864 -25.607 1.00 88.88 755 CYS A O 1
ATOM 5529 N N . LEU A 1 756 ? -6.654 5.442 -24.024 1.00 91.12 756 LEU A N 1
ATOM 5530 C CA . LEU A 1 756 ? -7.591 6.285 -24.775 1.00 91.12 756 LEU A CA 1
ATOM 5531 C C . LEU A 1 756 ? -6.925 7.615 -25.135 1.00 91.12 756 LEU A C 1
ATOM 5533 O O . LEU A 1 756 ? -6.344 8.271 -24.262 1.00 91.12 756 LEU A O 1
ATOM 5537 N N . TYR A 1 757 ? -7.038 8.031 -26.394 1.00 91.50 757 TYR A N 1
ATOM 5538 C CA . TYR A 1 757 ? -6.742 9.399 -26.827 1.00 91.50 757 TYR A CA 1
ATOM 5539 C C . TYR A 1 757 ? -8.053 10.171 -26.988 1.00 91.50 757 TYR A C 1
ATOM 5541 O O . TYR A 1 757 ? -9.042 9.611 -27.445 1.00 91.50 757 TYR A O 1
ATOM 5549 N N . THR A 1 758 ? -8.033 11.463 -26.659 1.00 93.50 758 THR A N 1
ATOM 5550 C CA . THR A 1 758 ? -9.105 12.417 -26.982 1.00 93.50 758 THR A CA 1
ATOM 5551 C C . THR A 1 758 ? -8.526 13.451 -27.937 1.00 93.50 758 THR A C 1
ATOM 5553 O O . THR A 1 758 ? -7.514 14.076 -27.603 1.00 93.50 758 THR A O 1
ATOM 5556 N N . THR A 1 759 ? -9.124 13.626 -29.112 1.00 93.62 759 THR A N 1
ATOM 5557 C CA . THR A 1 759 ? -8.575 14.435 -30.212 1.00 93.62 759 THR A CA 1
ATOM 5558 C C . THR A 1 759 ? -9.619 15.392 -30.786 1.00 93.62 759 THR A C 1
ATOM 5560 O O . THR A 1 759 ? -10.809 15.084 -30.811 1.00 93.62 759 THR A O 1
ATOM 5563 N N . THR A 1 760 ? -9.165 16.551 -31.256 1.00 94.19 760 THR A N 1
ATOM 5564 C CA . THR A 1 760 ? -9.888 17.398 -32.217 1.00 94.19 760 THR A CA 1
ATOM 5565 C C . THR A 1 760 ? -9.422 17.087 -33.639 1.00 94.19 760 THR A C 1
ATOM 5567 O O . THR A 1 760 ? -8.306 16.603 -33.850 1.00 94.19 760 THR A O 1
ATOM 5570 N N . ALA A 1 761 ? -10.222 17.472 -34.638 1.00 90.06 761 ALA A N 1
ATOM 5571 C CA . ALA A 1 761 ? -9.830 17.396 -36.049 1.00 90.06 761 ALA A CA 1
ATOM 5572 C C . ALA A 1 761 ? -8.545 18.192 -36.378 1.00 90.06 761 ALA A C 1
ATOM 5574 O O . ALA A 1 761 ? -7.767 17.772 -37.230 1.00 90.06 761 ALA A O 1
ATOM 5575 N N . ASP A 1 762 ? -8.281 19.304 -35.677 1.00 89.25 762 ASP A N 1
ATOM 5576 C CA . ASP A 1 762 ? -7.060 20.113 -35.845 1.00 89.25 762 ASP A CA 1
ATOM 5577 C C . ASP A 1 762 ? -5.832 19.577 -35.073 1.00 89.25 762 ASP A C 1
ATOM 5579 O O . ASP A 1 762 ? -4.743 20.144 -35.177 1.00 89.25 762 ASP A O 1
ATOM 5583 N N . ARG A 1 763 ? -5.995 18.496 -34.290 1.00 88.50 763 ARG A N 1
ATOM 5584 C CA . ARG A 1 763 ? -4.983 17.893 -33.397 1.00 88.50 763 ARG A CA 1
ATOM 5585 C C . ARG A 1 763 ? -4.333 18.880 -32.395 1.00 88.50 763 ARG A C 1
ATOM 5587 O O . ARG A 1 763 ? -3.247 18.599 -31.865 1.00 88.50 763 ARG A O 1
ATOM 5594 N N . ARG A 1 764 ? -4.979 20.023 -32.111 1.00 91.06 764 ARG A N 1
ATOM 5595 C CA . ARG A 1 764 ? -4.594 21.024 -31.092 1.00 91.06 764 ARG A CA 1
ATOM 5596 C C . ARG A 1 764 ? -5.427 20.832 -29.817 1.00 91.06 764 ARG A C 1
ATOM 5598 O O . ARG A 1 764 ? -6.593 20.458 -29.875 1.00 91.06 764 ARG A O 1
ATOM 5605 N N . PHE A 1 765 ? -4.867 21.126 -28.644 1.00 91.12 765 PHE A N 1
ATOM 5606 C CA . PHE A 1 765 ? -5.611 20.985 -27.381 1.00 91.12 765 PHE A CA 1
ATOM 5607 C C . PHE A 1 765 ? -6.778 21.973 -27.282 1.00 91.12 765 PHE A C 1
ATOM 5609 O O . PHE A 1 765 ? -6.833 22.971 -27.997 1.00 91.12 765 PHE A O 1
ATOM 5616 N N . VAL A 1 766 ? -7.691 21.711 -26.356 1.00 95.06 766 VAL A N 1
ATOM 5617 C CA . VAL A 1 766 ? -8.795 22.598 -25.984 1.00 95.06 766 VAL A CA 1
ATOM 5618 C C . VAL A 1 766 ? -8.535 23.050 -24.551 1.00 95.06 766 VAL A C 1
ATOM 5620 O O . VAL A 1 766 ? -8.720 22.262 -23.625 1.00 95.06 766 VAL A O 1
ATOM 5623 N N . VAL A 1 767 ? -8.032 24.278 -24.384 1.00 96.88 767 VAL A N 1
ATOM 5624 C CA . VAL A 1 767 ? -7.628 24.867 -23.095 1.00 96.88 767 VAL A CA 1
ATOM 5625 C C . VAL A 1 767 ? -8.157 26.297 -23.005 1.00 96.88 767 VAL A C 1
ATOM 5627 O O . VAL A 1 767 ? -7.767 27.141 -23.806 1.00 96.88 767 VAL A O 1
ATOM 5630 N N . GLY A 1 768 ? -9.039 26.572 -22.043 1.00 95.69 768 GLY A N 1
ATOM 5631 C CA . GLY A 1 768 ? -9.632 27.900 -21.837 1.00 95.69 768 GLY A CA 1
ATOM 5632 C C . GLY A 1 768 ? -11.044 27.839 -21.256 1.00 95.69 768 GLY A C 1
ATOM 5633 O O . GLY A 1 768 ? -11.462 26.798 -20.751 1.00 95.69 768 GLY A O 1
ATOM 5634 N N . GLU A 1 769 ? -11.773 28.951 -21.329 1.00 95.44 769 GLU A N 1
ATOM 5635 C CA . GLU A 1 769 ? -13.172 29.059 -20.888 1.00 95.44 769 GLU A CA 1
ATOM 5636 C C . GLU A 1 769 ? -14.125 28.239 -21.771 1.00 95.44 769 GLU A C 1
ATOM 5638 O O . GLU A 1 769 ? -14.004 28.217 -23.000 1.00 95.44 769 GLU A O 1
ATOM 5643 N N . VAL A 1 770 ? -15.106 27.582 -21.149 1.00 93.94 770 VAL A N 1
ATOM 5644 C CA . VAL A 1 770 ? -16.233 26.963 -21.855 1.00 93.94 770 VAL A CA 1
ATOM 5645 C C . VAL A 1 770 ? -17.090 28.086 -22.463 1.00 93.94 770 VAL A C 1
ATOM 5647 O O . VAL A 1 770 ? -17.516 28.977 -21.725 1.00 93.94 770 VAL A O 1
ATOM 5650 N N . PRO A 1 771 ? -17.367 28.088 -23.783 1.00 88.75 771 PRO A N 1
ATOM 5651 C CA . PRO A 1 771 ? -18.100 29.181 -24.419 1.00 88.75 771 PRO A CA 1
ATOM 5652 C C . PRO A 1 771 ? -19.469 29.421 -23.773 1.00 88.75 771 PRO A C 1
ATOM 5654 O O . PRO A 1 771 ? -20.250 28.490 -23.591 1.00 88.75 771 PRO A O 1
ATOM 5657 N N . GLY A 1 772 ? -19.737 30.678 -23.411 1.00 87.81 772 GLY A N 1
ATOM 5658 C CA . GLY A 1 772 ? -20.944 31.088 -22.682 1.00 87.81 772 GLY A CA 1
ATOM 5659 C C . GLY A 1 772 ? -20.888 30.904 -21.157 1.00 87.81 772 GLY A C 1
ATOM 5660 O O . GLY A 1 772 ? -21.807 31.356 -20.480 1.00 87.81 772 GLY A O 1
ATOM 5661 N N . VAL A 1 773 ? -19.832 30.291 -20.604 1.00 92.81 773 VAL A N 1
ATOM 5662 C CA . VAL A 1 773 ? -19.702 29.989 -19.166 1.00 92.81 773 VAL A CA 1
ATOM 5663 C C . VAL A 1 773 ? -18.283 30.324 -18.652 1.00 92.81 773 VAL A C 1
ATOM 5665 O O . VAL A 1 773 ? -17.485 29.419 -18.395 1.00 92.81 773 VAL A O 1
ATOM 5668 N N . PRO A 1 774 ? -17.932 31.615 -18.481 1.00 90.62 774 PRO A N 1
ATOM 5669 C CA . PRO A 1 774 ? -16.564 32.055 -18.160 1.00 90.62 774 PRO A CA 1
ATOM 5670 C C . PRO A 1 774 ? -16.036 31.553 -16.802 1.00 90.62 774 PRO A C 1
ATOM 5672 O O . PRO A 1 774 ? -14.829 31.455 -16.585 1.00 90.62 774 PRO A O 1
ATOM 5675 N N . GLN A 1 775 ? -16.922 31.188 -15.872 1.00 95.12 775 GLN A N 1
ATOM 5676 C CA . GLN A 1 775 ? -16.549 30.589 -14.588 1.00 95.12 775 GLN A CA 1
ATOM 5677 C C . GLN A 1 775 ? -16.172 29.093 -14.680 1.00 95.12 775 GLN A C 1
ATOM 5679 O O . GLN A 1 775 ? -15.751 28.505 -13.679 1.00 95.12 775 GLN A O 1
ATOM 5684 N N . VAL A 1 776 ? -16.292 28.470 -15.859 1.00 97.75 776 VAL A N 1
ATOM 5685 C CA . VAL A 1 776 ? -15.898 27.077 -16.114 1.00 97.75 776 VAL A CA 1
ATOM 5686 C C . VAL A 1 776 ? -14.785 27.034 -17.160 1.00 97.75 776 VAL A C 1
ATOM 5688 O O . VAL A 1 776 ? -14.966 27.418 -18.312 1.00 97.75 776 VAL A O 1
ATOM 5691 N N . LEU A 1 777 ? -13.628 26.509 -16.767 1.00 98.06 777 LEU A N 1
ATOM 5692 C CA . LEU A 1 777 ? -12.507 26.213 -17.654 1.00 98.06 777 LEU A CA 1
ATOM 5693 C C . LEU A 1 777 ? -12.514 24.737 -18.060 1.00 98.06 777 LEU A C 1
ATOM 5695 O O . LEU A 1 777 ? -12.941 23.866 -17.300 1.00 98.06 777 LEU A O 1
ATOM 5699 N N . VAL A 1 778 ? -11.949 24.435 -19.223 1.00 97.62 778 VAL A N 1
ATOM 5700 C CA . VAL A 1 778 ? -11.713 23.076 -19.722 1.00 97.62 778 VAL A CA 1
ATOM 5701 C C . VAL A 1 778 ? -10.249 22.909 -20.133 1.00 97.62 778 VAL A C 1
ATOM 5703 O O . VAL A 1 778 ? -9.627 23.845 -20.633 1.00 97.62 778 VAL A O 1
ATOM 5706 N N . ALA A 1 779 ? -9.701 21.708 -19.933 1.00 96.88 779 ALA A N 1
ATOM 5707 C CA . ALA A 1 779 ? -8.429 21.274 -20.508 1.00 96.88 779 ALA A CA 1
ATOM 5708 C C . ALA A 1 779 ? -8.552 19.829 -21.012 1.00 96.88 779 ALA A C 1
ATOM 5710 O O . ALA A 1 779 ? -8.493 18.870 -20.240 1.00 96.88 779 ALA A O 1
ATOM 5711 N N . SER A 1 780 ? -8.783 19.673 -22.316 1.00 90.31 780 SER A N 1
ATOM 5712 C CA . SER A 1 780 ? -8.991 18.368 -22.952 1.00 90.31 780 SER A CA 1
ATOM 5713 C C . SER A 1 780 ? -8.606 18.379 -24.438 1.00 90.31 780 SER A C 1
ATOM 5715 O O . SER A 1 780 ? -7.864 19.251 -24.894 1.00 90.31 780 SER A O 1
ATOM 5717 N N . ALA A 1 781 ? -9.042 17.362 -25.187 1.00 82.44 781 ALA A N 1
ATOM 5718 C CA . ALA A 1 781 ? -8.600 17.068 -26.552 1.00 82.44 781 ALA A CA 1
ATOM 5719 C C . ALA A 1 781 ? -7.068 17.019 -26.686 1.00 82.44 781 ALA A C 1
ATOM 5721 O O . ALA A 1 781 ? -6.470 17.529 -27.635 1.00 82.44 781 ALA A O 1
ATOM 5722 N N . CYS A 1 782 ? -6.409 16.407 -25.699 1.00 86.00 782 CYS A N 1
ATOM 5723 C CA . CYS A 1 782 ? -4.954 16.407 -25.545 1.00 86.00 782 CYS A CA 1
ATOM 5724 C C . CYS A 1 782 ? -4.183 15.725 -26.699 1.00 86.00 782 CYS A C 1
ATOM 5726 O O . CYS A 1 782 ? -2.952 15.705 -26.668 1.00 86.00 782 CYS A O 1
ATOM 5728 N N . SER A 1 783 ? -4.882 15.169 -27.698 1.00 81.44 783 SER A N 1
ATOM 5729 C CA . SER A 1 783 ? -4.398 14.831 -29.045 1.00 81.44 783 SER A CA 1
ATOM 5730 C C . SER A 1 783 ? -3.128 13.971 -29.080 1.00 81.44 783 SER A C 1
ATOM 5732 O O . SER A 1 783 ? -2.289 14.113 -29.959 1.00 81.44 783 SER A O 1
ATOM 5734 N N . GLY A 1 784 ? -2.938 13.108 -28.078 1.00 82.69 784 GLY A N 1
ATOM 5735 C CA . GLY A 1 784 ? -1.749 12.261 -27.916 1.00 82.69 784 GLY A CA 1
ATOM 5736 C C . GLY A 1 784 ? -0.485 12.963 -27.396 1.00 82.69 784 GLY A C 1
ATOM 5737 O O . GLY A 1 784 ? 0.410 12.301 -26.867 1.00 82.69 784 GLY A O 1
ATOM 5738 N N . HIS A 1 785 ? -0.389 14.297 -27.470 1.00 87.81 785 HIS A N 1
ATOM 5739 C CA . HIS A 1 785 ? 0.831 15.036 -27.101 1.00 87.81 785 HIS A CA 1
ATOM 5740 C C . HIS A 1 785 ? 0.725 15.933 -25.853 1.00 87.81 785 HIS A C 1
ATOM 5742 O O . HIS A 1 785 ? 1.762 16.245 -25.267 1.00 87.81 785 HIS A O 1
ATOM 5748 N N . GLY A 1 786 ? -0.475 16.214 -25.334 1.00 89.88 786 GLY A N 1
ATOM 5749 C CA . GLY A 1 786 ? -0.714 17.139 -24.210 1.00 89.88 786 GLY A CA 1
ATOM 5750 C C . GLY A 1 786 ? 0.001 16.846 -22.888 1.00 89.88 786 GLY A C 1
ATOM 5751 O O . GLY A 1 786 ? 0.288 17.786 -22.146 1.00 89.88 786 GLY A O 1
ATOM 5752 N N . PHE A 1 787 ? 0.381 15.592 -22.607 1.00 94.06 787 PHE A N 1
ATOM 5753 C CA . PHE A 1 787 ? 1.163 15.255 -21.402 1.00 94.06 787 PHE A CA 1
ATOM 5754 C C . PHE A 1 787 ? 2.492 16.028 -21.343 1.00 94.06 787 PHE A C 1
ATOM 5756 O O . PHE A 1 787 ? 2.927 16.425 -20.268 1.00 94.06 787 PHE A O 1
ATOM 5763 N N . LYS A 1 788 ? 3.093 16.322 -22.505 1.00 94.69 788 LYS A N 1
ATOM 5764 C CA . LYS A 1 788 ? 4.348 17.085 -22.642 1.00 94.69 788 LYS A CA 1
ATOM 5765 C C . LYS A 1 788 ? 4.266 18.494 -22.061 1.00 94.69 788 LYS A C 1
ATOM 5767 O O . LYS A 1 788 ? 5.284 19.042 -21.660 1.00 94.69 788 LYS A O 1
ATOM 5772 N N . PHE A 1 789 ? 3.061 19.052 -21.994 1.00 96.31 789 PHE A N 1
ATOM 5773 C CA . PHE A 1 789 ? 2.784 20.407 -21.531 1.00 96.31 789 PHE A CA 1
ATOM 5774 C C . PHE A 1 789 ? 2.167 20.434 -20.123 1.00 96.31 789 PHE A C 1
ATOM 5776 O O . PHE A 1 789 ? 1.781 21.502 -19.658 1.00 96.31 789 PHE A O 1
ATOM 5783 N N . GLY A 1 790 ? 2.071 19.278 -19.449 1.00 96.25 790 GLY A N 1
ATOM 5784 C CA . GLY A 1 790 ? 1.386 19.075 -18.166 1.00 96.25 790 GLY A CA 1
ATOM 5785 C C . GLY A 1 790 ? 1.536 20.227 -17.161 1.00 96.25 790 GLY A C 1
ATOM 5786 O O . GLY A 1 790 ? 0.540 20.898 -16.882 1.00 96.25 790 GLY A O 1
ATOM 5787 N N . PRO A 1 791 ? 2.761 20.503 -16.672 1.00 97.62 791 PRO A N 1
ATOM 5788 C CA . PRO A 1 791 ? 3.010 21.560 -15.690 1.00 97.62 791 PRO A CA 1
ATOM 5789 C C . PRO A 1 791 ? 2.674 22.977 -16.191 1.00 97.62 791 PRO A C 1
ATOM 5791 O O . PRO A 1 791 ? 2.087 23.767 -15.454 1.00 97.62 791 PRO A O 1
ATOM 5794 N N . ALA A 1 792 ? 2.975 23.291 -17.458 1.00 97.44 792 ALA A N 1
ATOM 5795 C CA . ALA A 1 792 ? 2.717 24.610 -18.048 1.00 97.44 792 ALA A CA 1
ATOM 5796 C C . ALA A 1 792 ? 1.224 24.890 -18.286 1.00 97.44 792 ALA A C 1
ATOM 5798 O O . ALA A 1 792 ? 0.772 26.014 -18.076 1.00 97.44 792 ALA A O 1
ATOM 5799 N N . ILE A 1 793 ? 0.443 23.873 -18.670 1.00 97.69 793 ILE A N 1
ATOM 5800 C CA . ILE A 1 793 ? -1.021 23.982 -18.745 1.00 97.69 793 ILE A CA 1
ATOM 5801 C C . ILE A 1 793 ? -1.628 24.108 -17.339 1.00 97.69 793 ILE A C 1
ATOM 5803 O O . ILE A 1 793 ? -2.591 24.845 -17.164 1.00 97.69 793 ILE A O 1
ATOM 5807 N N . GLY A 1 794 ? -1.042 23.475 -16.317 1.00 97.56 794 GLY A N 1
ATOM 5808 C CA . GLY A 1 794 ? -1.447 23.701 -14.926 1.00 97.56 794 GLY A CA 1
ATOM 5809 C C . GLY A 1 794 ? -1.278 25.151 -14.472 1.00 97.56 794 GLY A C 1
ATOM 5810 O O . GLY A 1 794 ? -2.178 25.705 -13.846 1.00 97.56 794 GLY A O 1
ATOM 5811 N N . GLU A 1 795 ? -0.160 25.786 -14.832 1.00 97.12 795 GLU A N 1
ATOM 5812 C CA . GLU A 1 795 ? 0.069 27.211 -14.558 1.00 97.12 795 GLU A CA 1
ATOM 5813 C C . GLU A 1 795 ? -0.895 28.109 -15.347 1.00 97.12 795 GLU A C 1
ATOM 5815 O O . GLU A 1 795 ? -1.493 29.016 -14.775 1.00 97.12 795 GLU A O 1
ATOM 5820 N N . ALA A 1 796 ? -1.122 27.815 -16.630 1.00 97.25 796 ALA A N 1
ATOM 5821 C CA . ALA A 1 796 ? -2.102 28.518 -17.458 1.00 97.25 796 ALA A CA 1
ATOM 5822 C C . ALA A 1 796 ? -3.536 28.456 -16.904 1.00 97.25 796 ALA A C 1
ATOM 5824 O O . ALA A 1 796 ? -4.245 29.459 -16.895 1.00 97.25 796 ALA A O 1
ATOM 5825 N N . LEU A 1 797 ? -3.969 27.292 -16.417 1.00 98.19 797 LEU A N 1
ATOM 5826 C CA . LEU A 1 797 ? -5.283 27.142 -15.790 1.00 98.19 797 LEU A CA 1
ATOM 5827 C C . LEU A 1 797 ? -5.358 27.913 -14.467 1.00 98.19 797 LEU A C 1
ATOM 5829 O O . LEU A 1 797 ? -6.385 28.526 -14.182 1.00 98.19 797 LEU A O 1
ATOM 5833 N N . ALA A 1 798 ? -4.274 27.941 -13.686 1.00 98.06 798 ALA A N 1
ATOM 5834 C CA . ALA A 1 798 ? -4.207 28.747 -12.471 1.00 98.06 798 ALA A CA 1
ATOM 5835 C C . ALA A 1 798 ? -4.233 30.260 -12.762 1.00 98.06 798 ALA A C 1
ATOM 5837 O O . ALA A 1 798 ? -4.858 31.012 -12.017 1.00 98.06 798 ALA A O 1
ATOM 5838 N N . ASP A 1 799 ? -3.626 30.709 -13.863 1.00 97.56 799 ASP A N 1
ATOM 5839 C CA . ASP A 1 799 ? -3.724 32.090 -14.351 1.00 97.56 799 ASP A CA 1
ATOM 5840 C C . ASP A 1 799 ? -5.162 32.476 -14.707 1.00 97.56 799 ASP A C 1
ATOM 5842 O O . ASP A 1 799 ? -5.669 33.468 -14.185 1.00 97.56 799 ASP A O 1
ATOM 5846 N N . LEU A 1 800 ? -5.850 31.663 -15.511 1.00 97.00 800 LEU A N 1
ATOM 5847 C CA . LEU A 1 800 ? -7.233 31.921 -15.930 1.00 97.00 800 LEU A CA 1
ATOM 5848 C C . LEU A 1 800 ? -8.227 31.883 -14.747 1.00 97.00 800 LEU A C 1
ATOM 5850 O O . LEU A 1 800 ? -9.144 32.708 -14.666 1.00 97.00 800 LEU A O 1
ATOM 5854 N N . VAL A 1 801 ? -8.017 30.993 -13.767 1.00 97.62 801 VAL A N 1
ATOM 5855 C CA . VAL A 1 801 ? -8.768 31.001 -12.494 1.00 97.62 801 VAL A CA 1
ATOM 5856 C C . VAL A 1 801 ? -8.545 32.306 -11.723 1.00 97.62 801 VAL A C 1
ATOM 5858 O O . VAL A 1 801 ? -9.509 32.886 -11.228 1.00 97.62 801 VAL A O 1
ATOM 5861 N N . CYS A 1 802 ? -7.307 32.806 -11.670 1.00 95.62 802 CYS A N 1
ATOM 5862 C CA . CYS A 1 802 ? -6.972 34.090 -11.048 1.00 95.62 802 CYS A CA 1
ATOM 5863 C C . CYS A 1 802 ? -7.378 35.327 -11.880 1.00 95.62 802 CYS A C 1
ATOM 5865 O O . CYS A 1 802 ? -7.207 36.445 -11.399 1.00 95.62 802 CYS A O 1
ATOM 5867 N N . GLY A 1 803 ? -7.910 35.161 -13.097 1.00 93.38 803 GLY A N 1
ATOM 5868 C CA . GLY A 1 803 ? -8.278 36.269 -13.990 1.00 93.38 803 GLY A CA 1
ATOM 5869 C C . GLY A 1 803 ? -7.110 36.887 -14.773 1.00 93.38 803 GLY A C 1
ATOM 5870 O O . GLY A 1 803 ? -7.265 37.956 -15.361 1.00 93.38 803 GLY A O 1
ATOM 5871 N N . THR A 1 804 ? -5.948 36.233 -14.806 1.00 95.38 804 THR A N 1
ATOM 5872 C CA . THR A 1 804 ? -4.814 36.628 -15.650 1.00 95.38 804 THR A CA 1
ATOM 5873 C C . THR A 1 804 ? -5.072 36.192 -17.093 1.00 95.38 804 THR A C 1
ATOM 5875 O O . THR A 1 804 ? -5.220 35.004 -17.377 1.00 95.38 804 THR A O 1
ATOM 5878 N N . VAL A 1 805 ? -5.102 37.154 -18.018 1.00 91.19 805 VAL A N 1
ATOM 5879 C CA . VAL A 1 805 ? -5.318 36.906 -19.454 1.00 91.19 805 VAL A CA 1
ATOM 5880 C C . VAL A 1 805 ? -4.105 36.190 -20.064 1.00 91.19 805 VAL A C 1
ATOM 5882 O O . VAL A 1 805 ? -2.962 36.552 -19.780 1.00 91.19 805 VAL A O 1
ATOM 5885 N N . ARG A 1 806 ? -4.347 35.198 -20.931 1.00 92.81 806 ARG A N 1
ATOM 5886 C CA . ARG A 1 806 ? -3.312 34.361 -21.568 1.00 92.81 806 ARG A CA 1
ATOM 5887 C C . ARG A 1 806 ? -3.463 34.292 -23.103 1.00 92.81 806 ARG A C 1
ATOM 5889 O O . ARG A 1 806 ? -3.855 33.248 -23.620 1.00 92.81 806 ARG A O 1
ATOM 5896 N N . PRO A 1 807 ? -3.142 35.373 -23.850 1.00 90.19 807 PRO A N 1
ATOM 5897 C CA . PRO A 1 807 ? -3.283 35.404 -25.316 1.00 90.19 807 PRO A CA 1
ATOM 5898 C C . PRO A 1 807 ? -2.371 34.398 -26.037 1.00 90.19 807 PRO A C 1
ATOM 5900 O O . PRO A 1 807 ? -2.633 33.984 -27.162 1.00 90.19 807 PRO A O 1
ATOM 5903 N N . ASP A 1 808 ? -1.307 33.943 -25.367 1.00 89.19 808 ASP A N 1
ATOM 5904 C CA . ASP A 1 808 ? -0.440 32.857 -25.830 1.00 89.19 808 ASP A CA 1
ATOM 5905 C C . ASP A 1 808 ? -1.163 31.501 -25.953 1.00 89.19 808 ASP A C 1
ATOM 5907 O O . ASP A 1 808 ? -0.593 30.552 -26.486 1.00 89.19 808 ASP A O 1
ATOM 5911 N N . LEU A 1 809 ? -2.414 31.407 -25.489 1.00 91.56 809 LEU A N 1
ATOM 5912 C CA . LEU A 1 809 ? -3.263 30.219 -25.555 1.00 91.56 809 LEU A CA 1
ATOM 5913 C C . LEU A 1 809 ? -4.469 30.386 -26.490 1.00 91.56 809 LEU A C 1
ATOM 5915 O O . LEU A 1 809 ? -5.231 29.433 -26.642 1.00 91.56 809 LEU A O 1
ATOM 5919 N N . ASP A 1 810 ? -4.640 31.530 -27.163 1.00 92.06 810 ASP A N 1
ATOM 5920 C CA . ASP A 1 810 ? -5.786 31.776 -28.058 1.00 92.06 810 ASP A CA 1
ATOM 5921 C C . ASP A 1 810 ? -5.896 30.694 -29.151 1.00 92.06 810 ASP A C 1
ATOM 5923 O O . ASP A 1 810 ? -6.986 30.235 -29.495 1.00 92.06 810 ASP A O 1
ATOM 5927 N N . PHE A 1 811 ? -4.750 30.187 -29.619 1.00 92.25 811 PHE A N 1
ATOM 5928 C CA . PHE A 1 811 ? -4.651 29.102 -30.602 1.00 92.25 811 PHE A CA 1
ATOM 5929 C C . PHE A 1 811 ? -5.095 27.714 -30.084 1.00 92.25 811 PHE A C 1
ATOM 5931 O O . PHE A 1 811 ? -5.250 26.785 -30.884 1.00 92.25 811 PHE A O 1
ATOM 5938 N N . LEU A 1 812 ? -5.288 27.580 -28.766 1.00 94.19 812 LEU A N 1
ATOM 5939 C CA . LEU A 1 812 ? -5.822 26.418 -28.043 1.00 94.19 812 LEU A CA 1
ATOM 5940 C C . LEU A 1 812 ? -7.202 26.690 -27.417 1.00 94.19 812 LEU A C 1
ATOM 5942 O O . LEU A 1 812 ? -7.813 25.762 -26.880 1.00 94.19 812 LEU A O 1
ATOM 5946 N N . SER A 1 813 ? -7.711 27.923 -27.505 1.00 94.00 813 SER A N 1
ATOM 5947 C CA . SER A 1 813 ? -8.994 28.321 -26.922 1.00 94.00 813 SER A CA 1
ATOM 5948 C C . SER A 1 813 ? -10.141 27.429 -27.423 1.00 94.00 813 SER A C 1
ATOM 5950 O O . SER A 1 813 ? -10.160 27.077 -28.612 1.00 94.00 813 SER A O 1
ATOM 5952 N N . PRO A 1 814 ? -11.122 27.066 -26.572 1.00 94.06 814 PRO A N 1
ATOM 5953 C CA . PRO A 1 814 ? -12.314 26.336 -27.002 1.00 94.06 814 PRO A CA 1
ATOM 5954 C C . PRO A 1 814 ? -13.142 27.113 -28.033 1.00 94.06 814 PRO A C 1
ATOM 5956 O O . PRO A 1 814 ? -13.737 26.508 -28.923 1.00 94.06 814 PRO A O 1
ATOM 5959 N N . ALA A 1 815 ? -13.123 28.450 -27.974 1.00 91.19 815 ALA A N 1
ATOM 5960 C CA . ALA A 1 815 ? -13.886 29.321 -28.869 1.00 91.19 815 ALA A CA 1
ATOM 5961 C C . ALA A 1 815 ? -13.548 29.122 -30.360 1.00 91.19 815 ALA A C 1
ATOM 5963 O O . ALA A 1 815 ? -14.419 29.299 -31.211 1.00 91.19 815 ALA A O 1
ATOM 5964 N N . ARG A 1 816 ? -12.322 28.682 -30.691 1.00 92.38 816 ARG A N 1
ATOM 5965 C CA . ARG A 1 816 ? -11.899 28.425 -32.082 1.00 92.38 816 ARG A CA 1
ATOM 5966 C C . ARG A 1 816 ? -12.727 27.337 -32.782 1.00 92.38 816 ARG A C 1
ATOM 5968 O O . ARG A 1 816 ? -12.746 27.284 -34.007 1.00 92.38 816 ARG A O 1
ATOM 5975 N N . LEU A 1 817 ? -13.378 26.461 -32.011 1.00 91.12 817 LEU A N 1
ATOM 5976 C CA . LEU A 1 817 ? -14.196 25.358 -32.521 1.00 91.12 817 LEU A CA 1
ATOM 5977 C C . LEU A 1 817 ? -15.608 25.806 -32.938 1.00 91.12 817 LEU A C 1
ATOM 5979 O O . LEU A 1 817 ? -16.295 25.051 -33.620 1.00 91.12 817 LEU A O 1
ATOM 5983 N N . PHE A 1 818 ? -16.011 27.038 -32.593 1.00 86.44 818 PHE A N 1
ATOM 5984 C CA . PHE A 1 818 ? -17.351 27.594 -32.827 1.00 86.44 818 PHE A CA 1
ATOM 5985 C C . PHE A 1 818 ? -17.324 28.807 -33.790 1.00 86.44 818 PHE A C 1
ATOM 5987 O O . PHE A 1 818 ? -17.738 29.914 -33.416 1.00 86.44 818 PHE A O 1
ATOM 5994 N N . PRO A 1 819 ? -16.824 28.656 -35.037 1.00 63.62 819 PRO A N 1
ATOM 5995 C CA . PRO A 1 819 ? -16.755 29.753 -35.999 1.00 63.62 819 PRO A CA 1
ATOM 5996 C C . PRO A 1 819 ? -18.164 30.260 -36.342 1.00 63.62 819 PRO A C 1
ATOM 5998 O O . PRO A 1 819 ? -18.962 29.556 -36.954 1.00 63.62 819 PRO A O 1
ATOM 6001 N N . GLY A 1 820 ? -18.461 31.499 -35.942 1.00 60.50 820 GLY A N 1
ATOM 6002 C CA . GLY A 1 820 ? -19.778 32.130 -36.101 1.00 60.50 820 GLY A CA 1
ATOM 6003 C C . GLY A 1 820 ? -20.462 32.537 -34.790 1.00 60.50 820 GLY A C 1
ATOM 6004 O O . GLY A 1 820 ? -21.510 33.171 -34.844 1.00 60.50 820 GLY A O 1
ATOM 6005 N N . GLY A 1 821 ? -19.884 32.220 -33.623 1.00 50.56 821 GLY A N 1
ATOM 6006 C CA . GLY A 1 821 ? -20.385 32.690 -32.320 1.00 50.56 821 GLY A CA 1
ATOM 6007 C C . GLY A 1 821 ? -21.625 31.956 -31.795 1.00 50.56 821 GLY A C 1
ATOM 6008 O O . GLY A 1 821 ? -22.226 32.389 -30.816 1.00 50.56 821 GLY A O 1
ATOM 6009 N N . GLY A 1 822 ? -22.012 30.848 -32.432 1.00 42.03 822 GLY A N 1
ATOM 6010 C CA . GLY A 1 822 ? -23.116 29.998 -31.997 1.00 42.03 822 GLY A CA 1
ATOM 6011 C C . GLY A 1 822 ? -22.687 28.987 -30.935 1.00 42.03 822 GLY A C 1
ATOM 6012 O O . GLY A 1 822 ? -22.285 27.879 -31.278 1.00 42.03 822 GLY A O 1
ATOM 6013 N N . ALA A 1 823 ? -22.832 29.355 -29.663 1.00 43.47 823 ALA A N 1
ATOM 6014 C CA . ALA A 1 823 ? -22.976 28.409 -28.560 1.00 43.47 823 ALA A CA 1
ATOM 6015 C C . ALA A 1 823 ? -24.381 28.595 -27.960 1.00 43.47 823 ALA A C 1
ATOM 6017 O O . ALA A 1 823 ? -24.677 29.647 -27.392 1.00 43.47 823 ALA A O 1
ATOM 6018 N N . GLN A 1 824 ? -25.243 27.593 -28.153 1.00 38.09 824 GLN A N 1
ATOM 6019 C CA . GLN A 1 824 ? -26.554 27.421 -27.513 1.00 38.09 824 GLN A CA 1
ATOM 6020 C C . GLN A 1 824 ? -26.598 26.022 -26.893 1.00 38.09 824 GLN A C 1
ATOM 6022 O O . GLN A 1 824 ? -25.992 25.115 -27.510 1.00 38.09 824 GLN A O 1
#

Mean predicted aligned error: 16.96 Å

Nearest PDB structures (foldseek):
  2uzz-assembly2_B  TM=9.197E-01  e=3.555E-29  Escherichia coli BL21(DE3)
  5b7s-assembly1_B  TM=9.211E-01  e=8.000E-27  Thermococcus onnurineus NA1
  7tlr-assembly1_A  TM=9.135E-01  e=1.327E-26  Lancefieldella parvula
  7tlm-assembly1_A-2  TM=9.103E-01  e=2.836E-26  Lancefieldella parvula
  7tlr-assembly1_B  TM=9.053E-01  e=4.252E-26  Lancefieldella parvula

pLDDT: mean 90.07, std 16.66, range [25.78, 98.88]

Solvent-accessible surface area (backbone atoms only — not comparable to full-atom values): 43650 Å² total; per-residue (Å²): 141,80,88,83,89,93,87,85,83,89,88,88,85,88,88,85,89,88,84,88,82,84,90,75,82,84,77,78,76,80,78,78,80,81,77,76,79,82,70,79,81,61,36,65,64,42,27,72,42,16,70,67,61,76,76,36,38,68,20,30,18,82,72,49,31,77,48,36,53,67,22,51,48,37,26,54,54,39,56,55,37,26,77,72,65,36,57,71,54,34,49,62,71,43,40,70,58,49,58,48,30,38,50,52,52,12,68,59,26,66,51,50,45,56,23,39,16,68,33,56,26,29,68,55,24,48,50,52,55,55,54,18,68,63,81,43,68,66,38,30,33,43,32,36,35,39,33,42,40,73,60,47,53,50,51,55,44,38,28,75,77,46,44,29,39,78,46,71,52,60,59,38,98,40,61,32,68,28,63,70,59,48,51,48,59,59,68,75,42,86,50,69,31,36,40,37,19,40,26,31,89,77,34,8,33,42,42,63,49,39,60,53,13,50,52,29,54,76,69,72,26,50,22,38,36,37,31,45,52,32,45,58,46,41,84,54,40,36,68,79,24,39,40,41,30,39,25,21,33,24,21,15,48,33,22,14,42,78,70,27,18,27,31,36,36,39,64,91,53,44,84,72,51,52,54,81,78,67,30,79,56,6,30,46,82,77,47,104,91,42,68,45,69,48,97,38,32,39,27,71,20,59,66,80,69,66,60,31,44,52,34,6,36,30,38,21,51,48,56,46,61,73,66,31,53,71,44,46,20,56,50,32,31,51,54,31,48,53,51,46,54,59,40,53,72,33,75,54,35,43,63,66,44,44,78,41,43,61,38,35,33,42,23,28,45,42,72,94,53,58,26,58,58,54,33,50,55,36,42,76,72,37,33,42,48,42,52,47,49,23,86,53,22,45,71,46,25,54,83,70,72,37,67,53,28,26,37,43,13,56,52,72,56,56,51,70,69,45,53,49,55,50,46,52,51,52,47,51,63,50,63,54,86,71,74,79,78,81,78,80,80,78,76,92,70,82,88,74,80,91,72,82,82,68,85,79,86,72,70,30,55,32,36,29,34,24,62,39,51,46,22,23,21,21,44,20,45,33,8,69,72,68,44,54,32,38,38,30,20,56,46,60,86,88,50,62,85,51,66,53,46,61,63,63,43,71,36,69,56,70,38,57,54,76,79,50,48,68,56,42,56,43,14,54,54,31,47,55,50,47,25,64,72,57,74,44,90,41,71,48,73,55,15,28,45,43,33,32,58,58,87,54,94,62,57,68,43,33,89,81,44,44,80,39,55,64,69,55,44,32,67,73,21,66,35,47,46,72,59,92,69,46,40,33,30,39,28,75,75,7,12,42,30,38,36,48,60,46,48,52,43,31,44,56,50,8,46,77,38,63,28,44,76,42,58,60,45,42,76,80,49,71,47,81,54,84,81,30,36,41,38,33,41,90,90,49,73,46,41,18,45,24,40,36,41,24,41,44,64,52,34,41,81,77,38,61,90,50,35,94,55,53,51,32,28,43,28,50,32,37,23,20,41,37,54,64,89,38,42,50,5,75,87,23,27,36,25,39,34,40,56,44,100,86,29,42,35,34,37,33,37,37,91,86,71,61,15,28,36,37,33,34,78,45,55,58,77,46,66,80,84,55,87,81,69,77,74,48,75,65,59,50,49,55,52,48,51,57,42,46,66,32,30,71,75,58,50,62,80,75,48,73,49,61,42,48,37,22,24,30,95,84,55,47,44,31,40,40,46,42,79,98,37,82,53,31,34,36,45,30,29,37,41,84,56,45,73,52,34,16,48,35,51,1,45,51,50,32,33,50,71,72,68,46,85,60,78,90,38,57,92,24,27,47,59,73,79,39,85,86,75,76,77,129

Foldseek 3Di:
DDDDDDDDDDDDDDDDDDDDDDDDDDDDDDDPDDDDDQDAFDLVVVLVQFVVLVQFQEFALLPFDTAGVLLVCLLVVLVVVCVVPNNVRSCVVCVVLLLLLLVLVCVLAVHHSLQKAKFQFLLLLLCQVVVQLVDAAAAEEEEELLDWLSNVVVQVCCCVPGNYHYHYADADQQLAGDLVSLLVVLVVDHHQEYEYECGHSAALAGHLLLSNLVSCVVSVHAYEYECQAVRLQHRHYCVSSNHQKYKYACRHNLSADNRIIMIGGHLVVLVSTAGPDFEPQFKDDDDPPDIDGDSGPSSSPHPDDSSSRSSSSSSSSVVSVVCDNVSFNVVLQVVQVVLQVLQCPAPQKAWLHGNNRRTQKTKIDGHQDDLQVLQVQCVVLRNHWDKDACSRRVSSQVVSVHGIITMGGDGSNDDPVSSVSSSVSSNVVNPPPDDDGDDDDDPDDDDDDDDDDDDDADAWLEEFEALALQSLLQLLLQLLVVGAYEYEAQADPQDFLFFLHDFKDKAFFWDQDPLCAVLSVLLVVLQVVLCVQLVHRFWDQLKEKEKEAPPDPRGIDYVQKDKDDQVVVCVSQVLWGDPPRMIMIITSRMTMGGSSVSSVSSNVSSVVSPYHYDHSWDFPAWDDDPQKIWTQTPVGIHIYNAYEAAPALCVCVHQVLCVVFKFKFKWKKFQFDADLVDSQHSNRHGWYWYQDPLAIKTWHADPVNSGIIIIGLDGDTDDSPDDDDWDDPVRLVSNVVVCCSTRVRTHHTDGMDMHMAMAGPVLAWAWAANQPGLRYTYTYRCSSPVSSSSNVSSNVSSCSSVVNDDPSCVVNHPVVVPPPSDDD

Radius of gyration: 33.7 Å; Cα contacts (8 Å, |Δi|>4): 1724; chains: 1; bounding box: 58×111×104 Å

Sequence (824 aa):
MSAPVTTGTTASHPSHPSHPSHPSHPSHPEPPPPNPPPRTLDVAAERARTPGAATGHHFNAAGAALLADGTVEAVIGHLRAESLSGGYEAAKHAAPALEAVYARIAGLLGARPEEVALVESATAGWQRAVSALRLRPGDRVLAARSSYVSSALHLLSAERDHGVRVELLPNGPDGAVDLEALETALRSGPAALVTAAHVPTSSGLVEPAAGIGALAGAHGVPFLLDATQSLGQLPVDMGAIGCDLLIGTGRKFLRAPRGTGLLAVRRPLLDRLTPEAPDVRGALWTAERNWELVPDAKRFELWEAAHALRLGLGAALADLGALGVDTVARHLASLAASLRERLAELPGVRVTDPPAAGSAIVTFVVDGLDATDVQHELSRRRIHLIAVPAGHGRWDMDPRGLTKVVRASVHVYNNGADLDALVESVREIARAPGAPAPAPAPAAASASAPRTARRDSRCRDAIVVGLGVHGSAALRRLAVRGLDVLGLEQYALGHDLGSSHGATRMIRRAYPHPDWDALVDTAYRAWEELEDAAKTRLVDITGGLYAAPAGRPDPLRGPGCRPVDAEEAARIFPGLRLPAGFAAVHDPRAGIIDARETLRAQLALAERSGAAIADRTPVLGWEPDGDEVVVRTREGVLRTRRLVLCAGPWTAAQVPSLAPHLAVSRIVNAYFAADPAGPLGPSGLGSFSVDLPQGLLYGFPAADGRGLKAGLDSGPDWDPHAPRPPATPAELALLAEAVAQVLPGAGPVTESLTCLYTTTADRRFVVGEVPGVPQVLVASACSGHGFKFGPAIGEALADLVCGTVRPDLDFLSPARLFPGGGAQ

Secondary structure (DSSP, 8-state):
---------------------PPPPPPPPPPPPPPPP-PPP-HHHHHHT-GGGGTSEE-BTTT-PPPPHHHHHHHHHHHHHHHHH-HHHHHHHHHHHHHHHHHHHHHHHT--GGGEEEES-HHHHHHHHHHHTT--TT-EEEE-TT--HHHHHHHHHHHHHH--EEEE--B-TTSSB-HHHHHHHHHSS--SEEEEESS-SSSSB---HHHHHHHHHHTT--EEEE-TTTBTTB---HHHHT-SEEEEETTSTT-PPTT-EEEEE-HHHHTT---SS--TTTEEEEETTEEEE-SSGGGG--SS--HHHHHHHHHHHHHHHHH-HHHHHHHHHHHHHHHHHHHHTSTTEEE---TTB-SSEEEEEETTS-HHHHHHHHHHTTEE-EEEEGGGSHHHHTTTT-SEEEEEE--TT--HHHHHHHHHHHHHHHHS--PPPPPPPPP-PPP------PPP-PPBSEEEE--SHHHHHHHHHHHHTT--EEEE-SS-TT-SSSSS-SSEEEE-S-BSSTHHHHHHHHHHHHHHHHHHHHTS--EE---EEEEEETT-SS--B-TT-EEE-HHHHHHH-TT--PPTTEEEEEETT-EEEEHHHHHHHHHHHHHHTT-EEESS--EEEEEEETTEEEEEESS-EEEES-EEE--GGGHHHH-GGGGGG-EEEEEEEEEE---TTSTTSTTT--EEEEEETTEEEEEEE-TTSS-EEEEES---B--TTS--PPPPHHHHHHHHHHHHHH-TT---EEEEEEEEEEE-TT---EEEEETTEEEEEEEE--TTTGGGGHHHHHHHHHHHHTT---GGGGGG-GGGG-TTS---